Protein 3C6K (pdb70)

GO terms:
  GO:0006595 polyamine metabolic process (P, TAS)
  GO:0016768 spermine synthase activity (F, EXP)
  GO:0005829 cytosol (C, TAS)
  GO:0070062 extracellular exosome (C, HDA)

Solvent-accessible surface area: 61351 Å² total; per-residue (Å²): 52,0,81,16,1,22,0,10,4,57,111,71,121,47,12,143,29,2,38,39,7,0,83,139,58,64,8,66,62,73,64,63,79,18,186,97,36,8,50,3,0,14,0,15,13,191,78,3,4,5,0,6,0,2,2,20,57,177,23,26,2,0,0,7,2,2,28,108,176,65,12,39,40,0,2,71,84,0,50,114,72,43,181,174,213,66,41,88,16,24,41,20,65,6,20,28,104,70,27,67,8,20,53,11,51,38,42,1,1,0,12,3,5,4,54,89,60,26,46,66,90,112,13,122,86,18,36,0,31,0,2,51,0,128,18,2,16,15,1,2,0,12,83,38,62,21,34,16,2,46,37,2,94,36,11,6,133,6,0,20,8,21,60,161,34,91,6,82,46,59,37,1,1,1,0,6,6,7,29,3,21,5,1,38,42,0,20,160,75,139,10,144,55,0,0,0,2,12,25,2,73,53,4,2,70,3,3,79,129,57,24,174,178,127,11,125,101,55,141,37,145,13,18,38,10,30,60,79,32,8,20,75,4,1,102,101,2,29,163,90,53,84,86,3,23,13,0,0,16,17,25,31,58,118,12,37,65,97,141,95,94,64,106,46,40,54,53,2,2,10,12,0,0,82,0,0,63,102,123,5,69,1,2,6,28,20,31,0,30,28,58,89,146,25,12,67,76,25,42,101,10,4,72,122,23,114,23,89,27,77,74,54,107,72,108,15,37,2,21,0,18,8,14,13,22,6,5,2,26,0,74,21,118,79,257,27,33,14,1,25,0,5,4,34,68,109,133,21,84,71,15,14,124,19,0,54,53,0,0,124,130,65,65,16,63,71,75,63,68,78,24,78,113,66,3,47,3,0,16,2,14,16,196,55,0,9,6,0,3,0,2,2,16,70,108,21,4,1,0,0,7,0,2,2,84,87,180,22,94,113,48,8,30,44,4,3,71,56,0,43,99,58,8,154,139,62,118,147,70,30,91,12,25,44,23,62,5,29,31,104,68,42,67,8,17,51,11,52,37,42,1,1,0,11,3,8,3,68,90,58,30,43,63,86,108,14,126,85,16,39,0,40,0,3,52,0,137,18,2,15,14,1,4,1,13,83,38,62,22,34,17,3,51,35,2,110,35,11,6,134,6,0,19,7,13,65,157,34,87,7,81,36,55,28,0,0,0,1,6,6,7,28,3,20,4,1,16,45,0,34,121,76,162,10,117,43,0,0,0,2,12,25,2,74,55,3,1,67,3,4,70,128,71,22,168,152,106,16,128,99,47,151,32,158,26,15,27,9,35,60,58,29,10,18,58,2,1,106,106,9,38,191,104,58,81,83,2,19,15,0,0,14,17,26,30,60,122,14,41,62,92,92,185,106,92,63,97,47,33,52,60,2,1,13,14,0,0,85,0,0,63,62,127,6,64,1,2,7,29,19,34,1,28,33,57,97,144,23,13,69,76,25,40,94,12,6,70,124,22,114,20,92,26,75,75,53,108,72,106,15,37,3,18,0,18,6,16,17,24,4,5,2,27,0,72,18,103,79,164,173,56,0,20,14,0,23,0,8,5,48,100,122,2,84,71,13,11,137,16,0,39,39,3,0,74,139,49,67,7,64,62,71,59,65,78,24,184,111,41,9,38,2,0,16,0,13,15,191,55,0,3,5,0,4,0,1,2,5,72,99,28,7,2,0,0,11,0,2,0,75,64,195,11,98,126,48,4,53,42,2,3,72,96,0,41,86,62,9,145,134,54,74,218,102,55,76,36,89,13,25,52,22,60,6,21,26,103,68,42,66,10,19,49,13,52,38,39,3,0,0,11,2,3,3,72,91,55,30,44,57,89,106,14,127,82,15,44,0,38,0,2,52,0,121,18,3,15,16,0,4,1,14,82,39,65,22,31,15,4,52,35,2,117,37,11,8,136,8,0,18,7,17,65,162,32,90,7,82,44,61,20,0,0,0,0,6,5,9,28,14,19,4,6,36,38,0,44,135,80,162,8,145,58,0,3,4,2,13,26,2,71,56,3,8,62,3,4,80,129,69,22,170,141,117,120,93,54,149,34,137,13,14,38,11,41,62,58,29,9,20,51,0,1,109,108,17,36,184,108,56,84,79,3,16,15,0,0,16,16,25,31,60,121,13,40,61,96,89,181,116,93,64,81,51,34,44,58,2,2,13,15,0,0,91,0,0,69,67,125,4,64,2,3,7,30,20,35,0,23,27,56,93,145,23,12,70,76,25,41,96,12,5,72,106,22,113,21,85,26,82,78,52,112,68,114,17,38,3,18,0,16,6,14,16,23,4,5,2,29,0,75,18,108,85,175,164,47,0,21,15,0,24,0,8,3,54,106,128,23,87,72,14,10,121,17,0,43,49,0,0,97,113,64,69,10,64,52,75,64,68,81,23,189,103,40,14,52,3,0,16,1,15,11,194,56,0,6,8,0,4,0,0,4,7,67,113,26,13,1,0,0,8,0,1,1,74,18,70,50,74,150,16,84,104,40,4,29,47,2,3,76,59,0,42,108,64,19,159,142,94,109,55,74,37,90,13,25,49,22,62,5,20,29,102,69,46,61,8,18,50,11,53,37,43,2,1,0,12,3,2,3,60,87,59,30,44,64,91,109,14,119,89,19,40,0,39,0,2,52,0,122,18,4,16,16,1,4,0,13,83,38,65,22,35,18,2,53,35,2,112,34,12,7,131,7,0,20,9,20,59,170,36,89,6,82,46,60,35,1,0,0,0,6,7,6,29,2,21,5,1,17,44,0,19,132,78,124,9,142,58,0,0,1,1,12,26,2,73,54,3,1,67,4,4,76,120,62,23,148,160,129,70,13,107,99,59,137,36,156,16,16,32,9,34,60,78,29,8,19,74,3,0,102,110,2,29,184,102,52,88,78,4,20,14,0,0,16,15,26,28,60,124,16,37,59,96,85,176,123,93,66,76,47,35,51,53,1,2,13,11,0,0,84,0,0,69,92,129,5,69,1,3,7,29,20,31,0,32,21,55,96,145,25,12,70,79,25,40,99,10,6,70,110,24,112,22,90,27,79,81,54,110,77,106,15,38,2,18,0,20,7,14,14,23,4,5,2,29,0,70,18,115,83,242

Structure (mmCIF, N/CA/C/O backbone):
data_3C6K
#
_entry.id   3C6K
#
_cell.length_a   43.385
_cell.length_b   74.032
_cell.length_c   143.226
_cell.angle_alpha   94.23
_cell.angle_beta   92.88
_cell.angle_gamma   107.07
#
_symmetry.space_group_name_H-M   'P 1'
#
loop_
_entity.id
_entity.type
_entity.pdbx_description
1 polymer 'Spermine synthase'
2 non-polymer SPERMIDINE
3 non-polymer "5'-DEOXY-5'-METHYLTHIOADENOSINE"
4 water water
#
loop_
_atom_site.group_PDB
_atom_site.id
_atom_site.type_symbol
_atom_site.label_atom_id
_atom_site.label_alt_id
_atom_site.label_comp_id
_atom_site.label_asym_id
_atom_site.label_entity_id
_atom_site.label_seq_id
_atom_site.pdbx_PDB_ins_code
_atom_site.Cartn_x
_atom_site.Cartn_y
_atom_site.Cartn_z
_atom_site.occupancy
_atom_site.B_iso_or_equiv
_atom_site.auth_seq_id
_atom_site.auth_comp_id
_atom_site.auth_asym_id
_atom_site.auth_atom_id
_atom_site.pdbx_PDB_model_num
ATOM 1 N N . GLY A 1 18 ? -9.688 76.291 22.007 1.00 28.08 5 GLY A N 1
ATOM 2 C CA . GLY A 1 18 ? -8.635 77.237 21.516 1.00 27.53 5 GLY A CA 1
ATOM 3 C C . GLY A 1 18 ? -8.878 78.690 21.896 1.00 27.41 5 GLY A C 1
ATOM 4 O O . GLY A 1 18 ? -9.868 79.002 22.550 1.00 28.74 5 GLY A O 1
ATOM 5 N N . SER A 1 19 ? -7.940 79.555 21.495 1.00 25.99 6 SER A N 1
ATOM 6 C CA . SER A 1 19 ? -7.948 80.990 21.741 1.00 25.07 6 SER A CA 1
ATOM 7 C C . SER A 1 19 ? -7.739 81.711 20.385 1.00 24.27 6 SER A C 1
ATOM 8 O O . SER A 1 19 ? -6.848 81.359 19.640 1.00 25.33 6 SER A O 1
ATOM 11 N N . ARG A 1 20 ? -8.582 82.686 20.055 1.00 23.65 7 ARG A N 1
ATOM 12 C CA . ARG A 1 20 ? -8.430 83.514 18.863 1.00 22.11 7 ARG A CA 1
ATOM 13 C C . ARG A 1 20 ? -7.659 84.798 19.178 1.00 21.28 7 ARG A C 1
ATOM 14 O O . ARG A 1 20 ? -8.035 85.573 20.096 1.00 19.38 7 ARG A O 1
ATOM 22 N N . HIS A 1 21 ? -6.583 84.989 18.421 1.00 19.24 8 HIS A N 1
ATOM 23 C CA . HIS A 1 21 ? -5.667 86.103 18.560 1.00 19.46 8 HIS A CA 1
ATOM 24 C C . HIS A 1 21 ? -5.785 87.084 17.384 1.00 19.22 8 HIS A C 1
ATOM 25 O O . HIS A 1 21 ? -5.407 86.776 16.263 1.00 19.88 8 HIS A O 1
ATOM 32 N N . SER A 1 22 ? -6.307 88.275 17.637 1.00 18.33 9 SER A N 1
ATOM 33 C CA . SER A 1 22 ? -6.530 89.257 16.596 1.00 16.82 9 SER A CA 1
ATOM 34 C C . SER A 1 22 ? -5.518 90.383 16.728 1.00 17.98 9 SER A C 1
ATOM 35 O O . SER A 1 22 ? -5.106 90.747 17.849 1.00 18.34 9 SER A O 1
ATOM 38 N N . THR A 1 23 ? -5.114 90.929 15.585 1.00 16.83 10 THR A N 1
ATOM 39 C CA . THR A 1 23 ? -4.101 91.964 15.531 1.00 17.21 10 THR A CA 1
ATOM 40 C C . THR A 1 23 ? -4.540 93.168 14.656 1.00 17.46 10 THR A C 1
ATOM 41 O O . THR A 1 23 ? -5.288 93.045 13.663 1.00 16.06 10 THR A O 1
ATOM 45 N N . LEU A 1 24 ? -4.025 94.333 15.028 1.00 16.89 11 LEU A N 1
ATOM 46 C CA . LEU A 1 24 ? -4.253 95.520 14.252 1.00 17.56 11 LEU A CA 1
ATOM 47 C C . LEU A 1 24 ? -2.999 96.383 14.415 1.00 18.24 11 LEU A C 1
ATOM 48 O O . LEU A 1 24 ? -2.534 96.609 15.522 1.00 18.34 11 LEU A O 1
ATOM 53 N N . ASP A 1 25 ? -2.405 96.766 13.294 1.00 17.64 12 ASP A N 1
ATOM 54 C CA . ASP A 1 25 ? -1.182 97.518 13.295 1.00 19.23 12 ASP A CA 1
ATOM 55 C C . ASP A 1 25 ? -1.401 98.843 12.588 1.00 19.28 12 ASP A C 1
ATOM 56 O O . ASP A 1 25 ? -1.916 98.862 11.458 1.00 20.01 12 ASP A O 1
ATOM 61 N N . PHE A 1 26 ? -0.929 99.922 13.204 1.00 20.14 13 PHE A N 1
ATOM 62 C CA . PHE A 1 26 ? -0.914 101.259 12.589 1.00 21.03 13 PHE A CA 1
ATOM 63 C C . PHE A 1 26 ? 0.502 101.767 12.418 1.00 21.27 13 PHE A C 1
ATOM 64 O O . PHE A 1 26 ? 1.268 101.835 13.379 1.00 19.15 13 PHE A O 1
ATOM 72 N N . MET A 1 27 ? 0.843 102.099 11.172 1.00 22.18 14 MET A N 1
ATOM 73 C CA . MET A 1 27 ? 2.143 102.664 10.846 1.00 24.25 14 MET A CA 1
ATOM 74 C C . MET A 1 27 ? 1.908 104.180 10.568 1.00 25.68 14 MET A C 1
ATOM 75 O O . MET A 1 27 ? 1.358 104.547 9.520 1.00 25.03 14 MET A O 1
ATOM 80 N N . LEU A 1 28 ? 2.310 105.046 11.508 1.00 26.62 15 LEU A N 1
ATOM 81 C CA . LEU A 1 28 ? 1.930 106.480 11.500 1.00 27.84 15 LEU A CA 1
ATOM 82 C C . LEU A 1 28 ? 3.040 107.418 11.057 1.00 28.00 15 LEU A C 1
ATOM 83 O O . LEU A 1 28 ? 4.180 106.982 10.859 1.00 28.67 15 LEU A O 1
ATOM 88 N N . GLU A 1 35 ? 0.507 110.536 26.708 1.00 37.68 22 GLU A N 1
ATOM 89 C CA . GLU A 1 35 ? 0.591 110.523 25.247 1.00 37.76 22 GLU A CA 1
ATOM 90 C C . GLU A 1 35 ? -0.757 110.482 24.537 1.00 37.36 22 GLU A C 1
ATOM 91 O O . GLU A 1 35 ? -1.704 109.848 25.004 1.00 37.12 22 GLU A O 1
ATOM 97 N N . THR A 1 36 ? -0.827 111.163 23.395 1.00 37.00 23 THR A N 1
ATOM 98 C CA . THR A 1 36 ? -2.121 111.531 22.832 1.00 36.83 23 THR A CA 1
ATOM 99 C C . THR A 1 36 ? -2.897 110.369 22.171 1.00 35.48 23 THR A C 1
ATOM 100 O O . THR A 1 36 ? -4.124 110.325 22.264 1.00 34.97 23 THR A O 1
ATOM 104 N N . ILE A 1 37 ? -2.184 109.414 21.564 1.00 34.01 24 ILE A N 1
ATOM 105 C CA . ILE A 1 37 ? -2.811 108.179 21.068 1.00 32.49 24 ILE A CA 1
ATOM 106 C C . ILE A 1 37 ? -3.330 107.344 22.245 1.00 31.50 24 ILE A C 1
ATOM 107 O O . ILE A 1 37 ? -4.455 106.829 22.206 1.00 31.07 24 ILE A O 1
ATOM 112 N N . LEU A 1 38 ? -2.531 107.239 23.309 1.00 30.55 25 LEU A N 1
ATOM 113 C CA . LEU A 1 38 ? -2.921 106.434 24.469 1.00 30.41 25 LEU A CA 1
ATOM 114 C C . LEU A 1 38 ? -4.260 106.894 25.051 1.00 30.44 25 LEU A C 1
ATOM 115 O O . LEU A 1 38 ? -5.172 106.082 25.252 1.00 30.76 25 LEU A O 1
ATOM 120 N N . LYS A 1 39 ? -4.381 108.195 25.291 1.00 31.01 26 LYS A N 1
ATOM 121 C CA . LYS A 1 39 ? -5.574 108.752 25.941 1.00 31.54 26 LYS A CA 1
ATOM 122 C C . LYS A 1 39 ? -6.772 108.729 24.973 1.00 31.07 26 LYS A C 1
ATOM 123 O O . LYS A 1 39 ? -7.926 108.590 25.387 1.00 31.44 26 LYS A O 1
ATOM 129 N N . GLY A 1 40 ? -6.486 108.871 23.679 1.00 30.85 27 GLY A N 1
ATOM 130 C CA . GLY A 1 40 ? -7.509 108.793 22.632 1.00 30.21 27 GLY A CA 1
ATOM 131 C C . GLY A 1 40 ? -8.213 107.442 22.500 1.00 30.81 27 GLY A C 1
ATOM 132 O O . GLY A 1 40 ? -9.404 107.398 22.142 1.00 30.11 27 GLY A O 1
ATOM 133 N N . LEU A 1 41 ? -7.481 106.356 22.797 1.00 30.05 28 LEU A N 1
ATOM 134 C CA . LEU A 1 41 ? -7.966 104.979 22.649 1.00 30.04 28 LEU A CA 1
ATOM 135 C C . LEU A 1 41 ? -8.406 104.330 23.949 1.00 31.16 28 LEU A C 1
ATOM 136 O O . LEU A 1 41 ? -9.342 103.528 23.941 1.00 30.29 28 LEU A O 1
ATOM 141 N N . GLN A 1 42 ? -7.738 104.670 25.056 1.00 31.90 29 GLN A N 1
ATOM 142 C CA . GLN A 1 42 ? -8.145 104.205 26.393 1.00 33.43 29 GLN A CA 1
ATOM 143 C C . GLN A 1 42 ? -9.662 104.117 26.598 1.00 33.49 29 GLN A C 1
ATOM 144 O O . GLN A 1 42 ? -10.152 103.200 27.236 1.00 33.18 29 GLN A O 1
ATOM 150 N N . SER A 1 43 ? -10.398 105.079 26.049 1.00 34.34 30 SER A N 1
ATOM 151 C CA . SER A 1 43 ? -11.850 105.158 26.212 1.00 34.32 30 SER A CA 1
ATOM 152 C C . SER A 1 43 ? -12.567 103.909 25.728 1.00 34.22 30 SER A C 1
ATOM 153 O O . SER A 1 43 ? -13.488 103.425 26.397 1.00 34.50 30 SER A O 1
ATOM 156 N N . ILE A 1 44 ? -12.162 103.402 24.555 1.00 33.56 31 ILE A N 1
ATOM 157 C CA . ILE A 1 44 ? -12.795 102.224 23.930 1.00 32.78 31 ILE A CA 1
ATOM 158 C C . ILE A 1 44 ? -12.800 101.003 24.861 1.00 33.05 31 ILE A C 1
ATOM 159 O O . ILE A 1 44 ? -13.763 100.219 24.862 1.00 32.81 31 ILE A O 1
ATOM 164 N N . PHE A 1 45 ? -11.724 100.849 25.631 1.00 32.80 32 PHE A N 1
ATOM 165 C CA . PHE A 1 45 ? -11.608 99.724 26.532 1.00 33.83 32 PHE A CA 1
ATOM 166 C C . PHE A 1 45 ? -12.355 99.965 27.849 1.00 34.65 32 PHE A C 1
ATOM 167 O O . PHE A 1 45 ? -12.927 99.050 28.404 1.00 34.53 32 PHE A O 1
ATOM 175 N N . GLN A 1 46 ? -12.365 101.196 28.350 1.00 36.46 33 GLN A N 1
ATOM 176 C CA . GLN A 1 46 ? -13.110 101.481 29.592 1.00 37.86 33 GLN A CA 1
ATOM 177 C C . GLN A 1 46 ? -14.611 101.225 29.422 1.00 38.21 33 GLN A C 1
ATOM 178 O O . GLN A 1 46 ? -15.258 100.678 30.314 1.00 38.83 33 GLN A O 1
ATOM 184 N N . GLU A 1 47 ? -15.138 101.587 28.258 1.00 39.00 34 GLU A N 1
ATOM 185 C CA . GLU A 1 47 ? -16.543 101.371 27.924 1.00 39.60 34 GLU A CA 1
ATOM 186 C C . GLU A 1 47 ? -16.962 99.903 27.818 1.00 39.39 34 GLU A C 1
ATOM 187 O O . GLU A 1 47 ? -18.106 99.568 28.136 1.00 39.42 34 GLU A O 1
ATOM 193 N N . GLN A 1 48 ? -16.046 99.025 27.404 1.00 38.46 35 GLN A N 1
ATOM 194 C CA . GLN A 1 48 ? -16.326 97.585 27.367 1.00 37.90 35 GLN A CA 1
ATOM 195 C C . GLN A 1 48 ? -16.168 96.971 28.759 1.00 37.21 35 GLN A C 1
ATOM 196 O O . GLN A 1 48 ? -16.317 95.773 28.951 1.00 37.34 35 GLN A O 1
ATOM 202 N N . GLY A 1 49 ? -15.840 97.812 29.724 1.00 37.18 36 GLY A N 1
ATOM 203 C CA . GLY A 1 49 ? -15.732 97.418 31.123 1.00 37.03 36 GLY A CA 1
ATOM 204 C C . GLY A 1 49 ? -14.400 96.779 31.463 1.00 36.91 36 GLY A C 1
ATOM 205 O O . GLY A 1 49 ? -14.279 96.103 32.490 1.00 38.27 36 GLY A O 1
ATOM 206 N N . MET A 1 50 ? -13.390 96.992 30.625 1.00 35.56 37 MET A N 1
ATOM 207 C CA . MET A 1 50 ? -12.087 96.353 30.843 1.00 34.79 37 MET A CA 1
ATOM 208 C C . MET A 1 50 ? -11.175 97.162 31.776 1.00 33.88 37 MET A C 1
ATOM 209 O O . MET A 1 50 ? -11.113 98.397 31.706 1.00 33.62 37 MET A O 1
ATOM 214 N N . ALA A 1 51 ? -10.499 96.450 32.673 1.00 32.89 38 ALA A N 1
ATOM 215 C CA . ALA A 1 51 ? -9.492 97.030 33.541 1.00 31.89 38 ALA A CA 1
ATOM 216 C C . ALA A 1 51 ? -8.175 97.246 32.793 1.00 31.58 38 ALA A C 1
ATOM 217 O O . ALA A 1 51 ? -7.705 96.364 32.060 1.00 31.36 38 ALA A O 1
ATOM 219 N N . GLU A 1 52 ? -7.576 98.405 33.033 1.00 30.29 39 GLU A N 1
ATOM 220 C CA . GLU A 1 52 ? -6.360 98.840 32.370 1.00 30.63 39 GLU A CA 1
ATOM 221 C C . GLU A 1 52 ? -5.147 98.804 33.295 1.00 30.57 39 GLU A C 1
ATOM 222 O O . GLU A 1 52 ? -5.234 99.101 34.480 1.00 30.84 39 GLU A O 1
ATOM 228 N N . SER A 1 53 ? -4.007 98.426 32.746 1.00 30.56 40 SER A N 1
ATOM 229 C CA . SER A 1 53 ? -2.741 98.659 33.411 1.00 30.57 40 SER A CA 1
ATOM 230 C C . SER A 1 53 ? -1.726 99.216 32.419 1.00 29.41 40 SER A C 1
ATOM 231 O O . SER A 1 53 ? -1.494 98.626 31.361 1.00 29.52 40 SER A O 1
ATOM 234 N N . VAL A 1 54 ? -1.124 100.346 32.763 1.00 27.63 41 VAL A N 1
ATOM 235 C CA . VAL A 1 54 ? -0.139 100.985 31.884 1.00 27.45 41 VAL A CA 1
ATOM 236 C C . VAL A 1 54 ? 1.300 100.817 32.374 1.00 27.10 41 VAL A C 1
ATOM 237 O O . VAL A 1 54 ? 1.580 100.963 33.564 1.00 27.26 41 VAL A O 1
ATOM 241 N N . HIS A 1 55 ? 2.188 100.461 31.447 1.00 25.33 42 HIS A N 1
ATOM 242 C CA . HIS A 1 55 ? 3.614 100.473 31.655 1.00 23.93 42 HIS A CA 1
ATOM 243 C C . HIS A 1 55 ? 4.223 101.477 30.669 1.00 24.21 42 HIS A C 1
ATOM 244 O O . HIS A 1 55 ? 3.892 101.501 29.440 1.00 22.54 42 HIS A O 1
ATOM 251 N N . THR A 1 56 ? 5.067 102.340 31.227 1.00 23.29 43 THR A N 1
ATOM 252 C CA . THR A 1 56 ? 5.712 103.431 30.500 1.00 23.23 43 THR A CA 1
ATOM 253 C C . THR A 1 56 ? 7.201 103.161 30.502 1.00 24.03 43 THR A C 1
ATOM 254 O O . THR A 1 56 ? 7.774 102.793 31.528 1.00 23.93 43 THR A O 1
ATOM 258 N N . TRP A 1 57 ? 7.828 103.265 29.338 1.00 24.43 44 TRP A N 1
ATOM 259 C CA . TRP A 1 57 ? 9.285 103.207 29.281 1.00 26.33 44 TRP A CA 1
ATOM 260 C C . TRP A 1 57 ? 9.754 104.652 29.200 1.00 28.02 44 TRP A C 1
ATOM 261 O O . TRP A 1 57 ? 9.055 105.479 28.640 1.00 28.84 44 TRP A O 1
ATOM 272 N N . GLN A 1 58 ? 10.935 104.972 29.721 1.00 30.19 45 GLN A N 1
ATOM 273 C CA . GLN A 1 58 ? 11.470 106.329 29.543 1.00 32.11 45 GLN A CA 1
ATOM 274 C C . GLN A 1 58 ? 11.643 106.690 28.050 1.00 32.16 45 GLN A C 1
ATOM 275 O O . GLN A 1 58 ? 11.251 107.787 27.629 1.00 33.13 45 GLN A O 1
ATOM 281 N N . ASP A 1 59 ? 12.218 105.782 27.259 1.00 32.50 46 ASP A N 1
ATOM 282 C CA . ASP A 1 59 ? 12.515 106.067 25.844 1.00 32.95 46 ASP A CA 1
ATOM 283 C C . ASP A 1 59 ? 11.680 105.252 24.839 1.00 31.86 46 ASP A C 1
ATOM 284 O O . ASP A 1 59 ? 11.717 105.538 23.637 1.00 31.85 46 ASP A O 1
ATOM 289 N N . HIS A 1 60 ? 10.967 104.225 25.304 1.00 30.52 47 HIS A N 1
ATOM 290 C CA . HIS A 1 60 ? 10.443 103.199 24.380 1.00 28.89 47 HIS A CA 1
ATOM 291 C C . HIS A 1 60 ? 8.925 103.134 24.319 1.00 27.49 47 HIS A C 1
ATOM 292 O O . HIS A 1 60 ? 8.370 102.172 23.797 1.00 28.41 47 HIS A O 1
ATOM 299 N N . GLY A 1 61 ? 8.260 104.141 24.862 1.00 26.92 48 GLY A N 1
ATOM 300 C CA . GLY A 1 61 ? 6.813 104.295 24.738 1.00 24.45 48 GLY A CA 1
ATOM 301 C C . GLY A 1 61 ? 5.991 103.619 25.815 1.00 24.71 48 GLY A C 1
ATOM 302 O O . GLY A 1 61 ? 6.357 103.598 26.999 1.00 22.79 48 GLY A O 1
ATOM 303 N N . TYR A 1 62 ? 4.855 103.078 25.394 1.00 23.96 49 TYR A N 1
ATOM 304 C CA . TYR A 1 62 ? 3.848 102.583 26.322 1.00 23.75 49 TYR A CA 1
ATOM 305 C C . TYR A 1 62 ? 3.407 101.174 25.957 1.00 23.05 49 TYR A C 1
ATOM 306 O O . TYR A 1 62 ? 3.342 100.825 24.778 1.00 22.81 49 TYR A O 1
ATOM 315 N N . LEU A 1 63 ? 3.085 100.392 26.982 1.00 21.34 50 LEU A N 1
ATOM 316 C CA . LEU A 1 63 ? 2.325 99.177 26.835 1.00 19.34 50 LEU A CA 1
ATOM 317 C C . LEU A 1 63 ? 1.130 99.281 27.776 1.00 19.90 50 LEU A C 1
ATOM 318 O O . LEU A 1 63 ? 1.284 99.413 29.011 1.00 21.30 50 LEU A O 1
ATOM 323 N N . ALA A 1 64 ? -0.059 99.211 27.215 1.00 18.27 51 ALA A N 1
ATOM 324 C CA . ALA A 1 64 ? -1.259 99.194 28.014 1.00 19.38 51 ALA A CA 1
ATOM 325 C C . ALA A 1 64 ? -1.866 97.803 27.915 1.00 20.17 51 ALA A C 1
ATOM 326 O O . ALA A 1 64 ? -2.088 97.294 26.801 1.00 19.60 51 ALA A O 1
ATOM 328 N N . THR A 1 65 ? -2.086 97.160 29.055 1.00 20.35 52 THR A N 1
ATOM 329 C CA . THR A 1 65 ? -2.757 95.850 29.083 1.00 20.72 52 THR A CA 1
ATOM 330 C C . THR A 1 65 ? -4.176 96.015 29.648 1.00 21.62 52 THR A C 1
ATOM 331 O O . THR A 1 65 ? -4.367 96.719 30.639 1.00 19.78 52 THR A O 1
ATOM 335 N N . TYR A 1 66 ? -5.153 95.373 29.004 1.00 22.05 53 TYR A N 1
ATOM 336 C CA . TYR A 1 66 ? -6.553 95.461 29.387 1.00 23.10 53 TYR A CA 1
ATOM 337 C C . TYR A 1 66 ? -7.091 94.063 29.593 1.00 23.48 53 TYR A C 1
ATOM 338 O O . TYR A 1 66 ? -6.850 93.185 28.767 1.00 22.17 53 TYR A O 1
ATOM 347 N N . THR A 1 67 ? -7.791 93.840 30.711 1.00 23.62 54 THR A N 1
ATOM 348 C CA . THR A 1 67 ? -8.366 92.527 30.991 1.00 24.79 54 THR A CA 1
ATOM 349 C C . THR A 1 67 ? -9.908 92.586 31.111 1.00 25.79 54 THR A C 1
ATOM 350 O O . THR A 1 67 ? -10.470 93.611 31.509 1.00 25.81 54 THR A O 1
ATOM 354 N N . ASN A 1 68 ? -10.579 91.489 30.775 1.00 26.71 55 ASN A N 1
ATOM 355 C CA . ASN A 1 68 ? -12.052 91.409 30.779 1.00 28.11 55 ASN A CA 1
ATOM 356 C C . ASN A 1 68 ? -12.460 90.251 31.671 1.00 28.39 55 ASN A C 1
ATOM 357 O O . ASN A 1 68 ? -11.747 89.252 31.760 1.00 27.60 55 ASN A O 1
ATOM 362 N N . LYS A 1 69 ? -13.623 90.361 32.309 1.00 29.25 56 LYS A N 1
ATOM 363 C CA . LYS A 1 69 ? -14.088 89.332 33.258 1.00 30.31 56 LYS A CA 1
ATOM 364 C C . LYS A 1 69 ? -14.353 88.006 32.547 1.00 29.28 56 LYS A C 1
ATOM 365 O O . LYS A 1 69 ? -14.316 86.944 33.154 1.00 28.75 56 LYS A O 1
ATOM 371 N N . ASN A 1 70 ? -14.583 88.069 31.235 1.00 28.72 57 ASN A N 1
ATOM 372 C CA . ASN A 1 70 ? -14.826 86.853 30.485 1.00 27.62 57 ASN A CA 1
ATOM 373 C C . ASN A 1 70 ? -13.534 86.067 30.148 1.00 26.85 57 ASN A C 1
ATOM 374 O O . ASN A 1 70 ? -13.581 85.012 29.475 1.00 27.02 57 ASN A O 1
ATOM 379 N N . GLY A 1 71 ? -12.402 86.571 30.648 1.00 25.47 58 GLY A N 1
ATOM 380 C CA . GLY A 1 71 ? -11.076 85.947 30.421 1.00 23.82 58 GLY A CA 1
ATOM 381 C C . GLY A 1 71 ? -10.347 86.362 29.140 1.00 22.18 58 GLY A C 1
ATOM 382 O O . GLY A 1 71 ? -9.298 85.804 28.810 1.00 21.75 58 GLY A O 1
ATOM 383 N N . SER A 1 72 ? -10.903 87.311 28.400 1.00 22.16 59 SER A N 1
ATOM 384 C CA . SER A 1 72 ? -10.192 87.944 27.276 1.00 20.58 59 SER A CA 1
ATOM 385 C C . SER A 1 72 ? -9.322 89.141 27.705 1.00 20.22 59 SER A C 1
ATOM 386 O O . SER A 1 72 ? -9.525 89.742 28.769 1.00 18.65 59 SER A O 1
ATOM 389 N N . PHE A 1 73 ? -8.312 89.457 26.894 1.00 18.37 60 PHE A N 1
ATOM 390 C CA . PHE A 1 73 ? -7.401 90.564 27.166 1.00 18.04 60 PHE A CA 1
ATOM 391 C C . PHE A 1 73 ? -6.891 91.206 25.885 1.00 17.78 60 PHE A C 1
ATOM 392 O O . PHE A 1 73 ? -6.978 90.613 24.817 1.00 15.87 60 PHE A O 1
ATOM 400 N N . ALA A 1 74 ? -6.394 92.434 26.034 1.00 18.31 61 ALA A N 1
ATOM 401 C CA . ALA A 1 74 ? -5.822 93.249 24.993 1.00 18.39 61 ALA A CA 1
ATOM 402 C C . ALA A 1 74 ? -4.520 93.813 25.480 1.00 20.23 61 ALA A C 1
ATOM 403 O O . ALA A 1 74 ? -4.344 94.048 26.687 1.00 19.10 61 ALA A O 1
ATOM 405 N N . ASN A 1 75 ? -3.587 93.973 24.537 1.00 20.61 62 ASN A N 1
ATOM 406 C CA . ASN A 1 75 ? -2.361 94.700 24.720 1.00 21.82 62 ASN A CA 1
ATOM 407 C C . ASN A 1 75 ? -2.264 95.790 23.663 1.00 21.70 62 ASN A C 1
ATOM 408 O O . ASN A 1 75 ? -2.389 95.523 22.442 1.00 22.68 62 ASN A O 1
ATOM 413 N N . LEU A 1 76 ? -2.005 97.004 24.111 1.00 20.00 63 LEU A N 1
ATOM 414 C CA . LEU A 1 76 ? -1.798 98.121 23.225 1.00 19.00 63 LEU A CA 1
ATOM 415 C C . LEU A 1 76 ? -0.364 98.574 23.412 1.00 19.54 63 LEU A C 1
ATOM 416 O O . LEU A 1 76 ? -0.001 99.061 24.486 1.00 19.06 63 LEU A O 1
ATOM 421 N N . ARG A 1 77 ? 0.456 98.353 22.383 1.00 19.00 64 ARG A N 1
ATOM 422 C CA . ARG A 1 77 ? 1.835 98.763 22.393 1.00 19.30 64 ARG A CA 1
ATOM 423 C C . ARG A 1 77 ? 2.042 100.003 21.509 1.00 20.24 64 ARG A C 1
ATOM 424 O O . ARG A 1 77 ? 1.806 99.984 20.294 1.00 20.40 64 ARG A O 1
ATOM 432 N N . ILE A 1 78 ? 2.477 101.089 22.132 1.00 20.23 65 ILE A N 1
ATOM 433 C CA . ILE A 1 78 ? 2.634 102.343 21.427 1.00 21.50 65 ILE A CA 1
ATOM 434 C C . ILE A 1 78 ? 4.117 102.681 21.399 1.00 22.33 65 ILE A C 1
ATOM 435 O O . ILE A 1 78 ? 4.704 103.022 22.431 1.00 20.93 65 ILE A O 1
ATOM 440 N N . TYR A 1 79 ? 4.730 102.561 20.219 1.00 24.22 66 TYR A N 1
ATOM 441 C CA . TYR A 1 79 ? 6.155 102.865 20.067 1.00 26.74 66 TYR A CA 1
ATOM 442 C C . TYR A 1 79 ? 6.269 104.384 20.042 1.00 29.33 66 TYR A C 1
ATOM 443 O O . TYR A 1 79 ? 5.296 105.052 19.729 1.00 30.85 66 TYR A O 1
ATOM 452 N N . PRO A 1 80 ? 7.436 104.951 20.420 1.00 31.53 67 PRO A N 1
ATOM 453 C CA . PRO A 1 80 ? 7.432 106.409 20.564 1.00 33.03 67 PRO A CA 1
ATOM 454 C C . PRO A 1 80 ? 7.457 107.149 19.231 1.00 34.65 67 PRO A C 1
ATOM 455 O O . PRO A 1 80 ? 7.217 108.374 19.206 1.00 36.21 67 PRO A O 1
ATOM 459 N N . HIS A 1 81 ? 7.725 106.430 18.138 1.00 35.07 68 HIS A N 1
ATOM 460 C CA . HIS A 1 81 ? 7.796 107.067 16.824 1.00 35.91 68 HIS A CA 1
ATOM 461 C C . HIS A 1 81 ? 7.039 106.445 15.657 1.00 34.45 68 HIS A C 1
ATOM 462 O O . HIS A 1 81 ? 7.613 106.149 14.637 1.00 35.45 68 HIS A O 1
ATOM 469 N N . GLY A 1 82 ? 5.743 106.258 15.814 1.00 32.69 69 GLY A N 1
ATOM 470 C CA . GLY A 1 82 ? 4.896 105.957 14.674 1.00 30.81 69 GLY A CA 1
ATOM 471 C C . GLY A 1 82 ? 4.156 104.622 14.622 1.00 29.02 69 GLY A C 1
ATOM 472 O O . GLY A 1 82 ? 3.134 104.523 13.914 1.00 29.68 69 GLY A O 1
ATOM 473 N N . LEU A 1 83 ? 4.650 103.600 15.334 1.00 25.76 70 LEU A N 1
ATOM 474 C CA . LEU A 1 83 ? 4.030 102.274 15.316 1.00 22.54 70 LEU A CA 1
ATOM 475 C C . LEU A 1 83 ? 3.119 102.056 16.528 1.00 22.24 70 LEU A C 1
ATOM 476 O O . LEU A 1 83 ? 3.546 102.260 17.678 1.00 20.96 70 LEU A O 1
ATOM 481 N N . VAL A 1 84 ? 1.873 101.657 16.263 1.00 19.92 71 VAL A N 1
ATOM 482 C CA . VAL A 1 84 ? 0.949 101.285 17.308 1.00 19.59 71 VAL A CA 1
ATOM 483 C C . VAL A 1 84 ? 0.485 99.857 16.940 1.00 19.46 71 VAL A C 1
ATOM 484 O O . VAL A 1 84 ? -0.038 99.635 15.836 1.00 20.09 71 VAL A O 1
ATOM 488 N N . LEU A 1 85 ? 0.702 98.914 17.849 1.00 19.11 72 LEU A N 1
ATOM 489 C CA . LEU A 1 85 ? 0.316 97.517 17.661 1.00 18.76 72 LEU A CA 1
ATOM 490 C C . LEU A 1 85 ? -0.739 97.128 18.683 1.00 19.60 72 LEU A C 1
ATOM 491 O O . LEU A 1 85 ? -0.532 97.340 19.888 1.00 20.67 72 LEU A O 1
ATOM 496 N N . LEU A 1 86 ? -1.873 96.607 18.214 1.00 19.57 73 LEU A N 1
ATOM 497 C CA . LEU A 1 86 ? -2.929 96.091 19.109 1.00 19.91 73 LEU A CA 1
ATOM 498 C C . LEU A 1 86 ? -3.121 94.576 18.917 1.00 20.20 73 LEU A C 1
ATOM 499 O O . LEU A 1 86 ? -3.153 94.070 17.780 1.00 18.63 73 LEU A O 1
ATOM 504 N N . ASP A 1 87 ? -3.170 93.851 20.032 1.00 20.74 74 ASP A N 1
ATOM 505 C CA . ASP A 1 87 ? -3.444 92.414 20.036 1.00 22.95 74 ASP A CA 1
ATOM 506 C C . ASP A 1 87 ? -4.596 92.159 20.987 1.00 22.94 74 ASP A C 1
ATOM 507 O O . ASP A 1 87 ? -4.592 92.701 22.097 1.00 23.15 74 ASP A O 1
ATOM 512 N N . LEU A 1 88 ? -5.567 91.346 20.573 1.00 21.33 75 LEU A N 1
ATOM 513 C CA . LEU A 1 88 ? -6.619 90.877 21.481 1.00 22.41 75 LEU A CA 1
ATOM 514 C C . LEU A 1 88 ? -6.711 89.348 21.438 1.00 22.80 75 LEU A C 1
ATOM 515 O O . LEU A 1 88 ? -6.516 88.723 20.384 1.00 21.47 75 LEU A O 1
ATOM 520 N N . GLN A 1 89 ? -6.947 88.751 22.602 1.00 22.44 76 GLN A N 1
ATOM 521 C CA . GLN A 1 89 ? -7.153 87.317 22.712 1.00 24.34 76 GLN A CA 1
ATOM 522 C C . GLN A 1 89 ? -8.428 86.971 23.465 1.00 24.88 76 GLN A C 1
ATOM 523 O O . GLN A 1 89 ? -8.707 87.583 24.481 1.00 22.96 76 GLN A O 1
ATOM 529 N N . SER A 1 90 ? -9.151 85.951 23.011 1.00 26.40 77 SER A N 1
ATOM 530 C CA . SER A 1 90 ? -10.344 85.477 23.723 1.00 29.00 77 SER A CA 1
ATOM 531 C C . SER A 1 90 ? -10.623 84.001 23.480 1.00 30.36 77 SER A C 1
ATOM 532 O O . SER A 1 90 ? -10.236 83.464 22.410 1.00 30.38 77 SER A O 1
ATOM 535 N N . TYR A 1 91 ? -11.363 83.363 24.395 1.00 30.72 78 TYR A N 1
ATOM 536 C CA . TYR A 1 91 ? -11.852 81.986 24.156 1.00 31.93 78 TYR A CA 1
ATOM 537 C C . TYR A 1 91 ? -12.459 81.893 22.743 1.00 32.17 78 TYR A C 1
ATOM 538 O O . TYR A 1 91 ? -12.180 80.936 22.011 1.00 32.92 78 TYR A O 1
ATOM 540 N N . GLU A 1 99 ? -17.262 88.509 18.592 1.00 30.71 86 GLU A N 1
ATOM 541 C CA . GLU A 1 99 ? -17.960 89.655 18.021 1.00 31.19 86 GLU A CA 1
ATOM 542 C C . GLU A 1 99 ? -17.579 90.906 18.800 1.00 30.54 86 GLU A C 1
ATOM 543 O O . GLU A 1 99 ? -17.401 91.975 18.223 1.00 30.75 86 GLU A O 1
ATOM 549 N N . GLU A 1 100 ? -17.419 90.759 20.114 1.00 29.36 87 GLU A N 1
ATOM 550 C CA . GLU A 1 100 ? -16.984 91.850 20.955 1.00 28.96 87 GLU A CA 1
ATOM 551 C C . GLU A 1 100 ? -15.594 92.369 20.570 1.00 27.71 87 GLU A C 1
ATOM 552 O O . GLU A 1 100 ? -15.375 93.569 20.459 1.00 28.05 87 GLU A O 1
ATOM 558 N N . ILE A 1 101 ? -14.647 91.463 20.397 1.00 26.32 88 ILE A N 1
ATOM 559 C CA . ILE A 1 101 ? -13.296 91.860 19.976 1.00 25.64 88 ILE A CA 1
ATOM 560 C C . ILE A 1 101 ? -13.308 92.474 18.561 1.00 24.93 88 ILE A C 1
ATOM 561 O O . ILE A 1 101 ? -12.672 93.495 18.334 1.00 24.56 88 ILE A O 1
ATOM 566 N N . ASP A 1 102 ? -14.067 91.899 17.639 1.00 24.94 89 ASP A N 1
ATOM 567 C CA . ASP A 1 102 ? -14.217 92.482 16.301 1.00 26.52 89 ASP A CA 1
ATOM 568 C C . ASP A 1 102 ? -14.654 93.926 16.327 1.00 26.14 89 ASP A C 1
ATOM 569 O O . ASP A 1 102 ? -14.130 94.765 15.589 1.00 26.98 89 ASP A O 1
ATOM 574 N N . SER A 1 103 ? -15.604 94.210 17.206 1.00 26.39 90 SER A N 1
ATOM 575 C CA . SER A 1 103 ? -16.186 95.542 17.392 1.00 26.13 90 SER A CA 1
ATOM 576 C C . SER A 1 103 ? -15.179 96.530 18.017 1.00 25.64 90 SER A C 1
ATOM 577 O O . SER A 1 103 ? -15.099 97.688 17.606 1.00 25.39 90 SER A O 1
ATOM 580 N N . ILE A 1 104 ? -14.368 96.047 18.964 1.00 25.41 91 ILE A N 1
ATOM 581 C CA . ILE A 1 104 ? -13.282 96.840 19.537 1.00 24.95 91 ILE A CA 1
ATOM 582 C C . ILE A 1 104 ? -12.299 97.232 18.421 1.00 22.85 91 ILE A C 1
ATOM 583 O O . ILE A 1 104 ? -11.978 98.405 18.269 1.00 20.87 91 ILE A O 1
ATOM 588 N N . LEU A 1 105 ? -11.834 96.266 17.640 1.00 21.89 92 LEU A N 1
ATOM 589 C CA . LEU A 1 105 ? -10.958 96.596 16.500 1.00 22.41 92 LEU A CA 1
ATOM 590 C C . LEU A 1 105 ? -11.623 97.600 15.545 1.00 22.17 92 LEU A C 1
ATOM 591 O O . LEU A 1 105 ? -10.970 98.485 15.008 1.00 23.15 92 LEU A O 1
ATOM 596 N N . ASN A 1 106 ? -12.912 97.445 15.286 1.00 23.32 93 ASN A N 1
ATOM 597 C CA . ASN A 1 106 ? -13.603 98.420 14.400 1.00 24.04 93 ASN A CA 1
ATOM 598 C C . ASN A 1 106 ? -13.592 99.825 15.024 1.00 24.35 93 ASN A C 1
ATOM 599 O O . ASN A 1 106 ? -13.245 100.815 14.374 1.00 24.26 93 ASN A O 1
ATOM 604 N N . LYS A 1 107 ? -13.942 99.902 16.301 1.00 24.35 94 LYS A N 1
ATOM 605 C CA . LYS A 1 107 ? -13.821 101.140 17.041 1.00 25.31 94 LYS A CA 1
ATOM 606 C C . LYS A 1 107 ? -12.412 101.750 17.027 1.00 25.95 94 LYS A C 1
ATOM 607 O O . LYS A 1 107 ? -12.265 102.950 16.841 1.00 26.15 94 LYS A O 1
ATOM 613 N N . VAL A 1 108 ? -11.372 100.938 17.230 1.00 26.21 95 VAL A N 1
ATOM 614 C CA . VAL A 1 108 ? -9.998 101.460 17.232 1.00 26.56 95 VAL A CA 1
ATOM 615 C C . VAL A 1 108 ? -9.656 102.032 15.841 1.00 27.55 95 VAL A C 1
ATOM 616 O O . VAL A 1 108 ? -9.111 103.142 15.749 1.00 28.33 95 VAL A O 1
ATOM 620 N N . GLU A 1 109 ? -9.992 101.324 14.769 1.00 27.65 96 GLU A N 1
ATOM 621 C CA . GLU A 1 109 ? -9.814 101.904 13.427 1.00 29.73 96 GLU A CA 1
ATOM 622 C C . GLU A 1 109 ? -10.501 103.292 13.252 1.00 30.74 96 GLU A C 1
ATOM 623 O O . GLU A 1 109 ? -9.832 104.261 12.864 1.00 29.79 96 GLU A O 1
ATOM 629 N N . GLU A 1 110 ? -11.799 103.388 13.568 1.00 31.76 97 GLU A N 1
ATOM 630 C CA . GLU A 1 110 ? -12.526 104.674 13.483 1.00 34.13 97 GLU A CA 1
ATOM 631 C C . GLU A 1 110 ? -11.825 105.777 14.290 1.00 33.45 97 GLU A C 1
ATOM 632 O O . GLU A 1 110 ? -11.709 106.919 13.842 1.00 33.05 97 GLU A O 1
ATOM 638 N N . ARG A 1 111 ? -11.380 105.435 15.497 1.00 33.65 98 ARG A N 1
ATOM 639 C CA . ARG A 1 111 ? -10.811 106.419 16.413 1.00 34.75 98 ARG A CA 1
ATOM 640 C C . ARG A 1 111 ? -9.440 106.904 15.967 1.00 35.35 98 ARG A C 1
ATOM 641 O O . ARG A 1 111 ? -9.125 108.092 16.069 1.00 35.66 98 ARG A O 1
ATOM 649 N N . MET A 1 112 ? -8.620 105.992 15.470 1.00 35.65 99 MET A N 1
ATOM 650 C CA . MET A 1 112 ? -7.351 106.381 14.892 1.00 37.34 99 MET A CA 1
ATOM 651 C C . MET A 1 112 ? -7.526 107.303 13.675 1.00 38.66 99 MET A C 1
ATOM 652 O O . MET A 1 112 ? -6.620 108.088 13.348 1.00 39.01 99 MET A O 1
ATOM 657 N N . LYS A 1 113 ? -8.668 107.217 13.004 1.00 39.99 100 LYS A N 1
ATOM 658 C CA . LYS A 1 113 ? -8.977 108.185 11.942 1.00 42.17 100 LYS A CA 1
ATOM 659 C C . LYS A 1 113 ? -9.221 109.617 12.466 1.00 43.11 100 LYS A C 1
ATOM 660 O O . LYS A 1 113 ? -8.857 110.587 11.793 1.00 43.08 100 LYS A O 1
ATOM 666 N N . GLU A 1 114 ? -9.813 109.736 13.658 1.00 44.28 101 GLU A N 1
ATOM 667 C CA . GLU A 1 114 ? -9.824 110.988 14.424 1.00 45.85 101 GLU A CA 1
ATOM 668 C C . GLU A 1 114 ? -8.401 111.306 14.861 1.00 46.03 101 GLU A C 1
ATOM 669 O O . GLU A 1 114 ? -7.875 112.373 14.546 1.00 46.65 101 GLU A O 1
ATOM 675 N N . ARG A 1 122 ? -0.866 101.767 5.686 1.00 31.21 109 ARG A N 1
ATOM 676 C CA . ARG A 1 122 ? -0.536 102.225 7.022 1.00 29.77 109 ARG A CA 1
ATOM 677 C C . ARG A 1 122 ? -1.437 101.681 8.142 1.00 28.17 109 ARG A C 1
ATOM 678 O O . ARG A 1 122 ? -1.208 101.970 9.316 1.00 27.78 109 ARG A O 1
ATOM 686 N N . VAL A 1 123 ? -2.471 100.927 7.778 1.00 25.85 110 VAL A N 1
ATOM 687 C CA . VAL A 1 123 ? -3.141 100.022 8.710 1.00 23.27 110 VAL A CA 1
ATOM 688 C C . VAL A 1 123 ? -3.044 98.572 8.182 1.00 22.18 110 VAL A C 1
ATOM 689 O O . VAL A 1 123 ? -3.291 98.337 6.976 1.00 21.44 110 VAL A O 1
ATOM 693 N N . LYS A 1 124 ? -2.657 97.624 9.036 1.00 19.79 111 LYS A N 1
ATOM 694 C CA . LYS A 1 124 ? -2.782 96.189 8.686 1.00 18.23 111 LYS A CA 1
ATOM 695 C C . LYS A 1 124 ? -3.579 95.374 9.690 1.00 17.27 111 LYS A C 1
ATOM 696 O O . LYS A 1 124 ? -3.298 95.384 10.877 1.00 16.54 111 LYS A O 1
ATOM 702 N N . ARG A 1 125 ? -4.598 94.688 9.192 1.00 16.58 112 ARG A N 1
ATOM 703 C CA . ARG A 1 125 ? -5.488 93.861 9.986 1.00 17.18 112 ARG A CA 1
ATOM 704 C C . ARG A 1 125 ? -5.521 92.463 9.393 1.00 17.41 112 ARG A C 1
ATOM 705 O O . ARG A 1 125 ? -6.455 92.098 8.675 1.00 18.66 112 ARG A O 1
ATOM 713 N N . LEU A 1 126 ? -4.479 91.685 9.669 1.00 16.86 113 LEU A N 1
ATOM 714 C CA . LEU A 1 126 ? -4.381 90.307 9.181 1.00 15.78 113 LEU A CA 1
ATOM 715 C C . LEU A 1 126 ? -5.451 89.410 9.799 1.00 16.47 113 LEU A C 1
ATOM 716 O O . LEU A 1 126 ? -5.898 89.690 10.912 1.00 16.51 113 LEU A O 1
ATOM 721 N N . PRO A 1 127 ? -5.796 88.289 9.122 1.00 16.45 114 PRO A N 1
ATOM 722 C CA . PRO A 1 127 ? -6.748 87.354 9.695 1.00 16.24 114 PRO A CA 1
ATOM 723 C C . PRO A 1 127 ? -6.264 86.920 11.092 1.00 16.71 114 PRO A C 1
ATOM 724 O O . PRO A 1 127 ? -5.061 86.660 11.264 1.00 17.92 114 PRO A O 1
ATOM 728 N N . PRO A 1 128 ? -7.174 86.868 12.066 1.00 16.18 115 PRO A N 1
ATOM 729 C CA . PRO A 1 128 ? -6.900 86.392 13.431 1.00 16.72 115 PRO A CA 1
ATOM 730 C C . PRO A 1 128 ? -6.401 84.935 13.465 1.00 16.78 115 PRO A C 1
ATOM 731 O O . PRO A 1 128 ? -6.856 84.094 12.697 1.00 17.01 115 PRO A O 1
ATOM 735 N N . ILE A 1 129 ? -5.407 84.658 14.304 1.00 16.41 116 ILE A N 1
ATOM 736 C CA . ILE A 1 129 ? -4.849 83.344 14.373 1.00 17.35 116 ILE A CA 1
ATOM 737 C C . ILE A 1 129 ? -5.469 82.587 15.509 1.00 17.89 116 ILE A C 1
ATOM 738 O O . ILE A 1 129 ? -5.496 83.060 16.647 1.00 17.46 116 ILE A O 1
ATOM 743 N N . VAL A 1 130 ? -5.937 81.388 15.199 1.00 18.54 117 VAL A N 1
ATOM 744 C CA . VAL A 1 130 ? -6.451 80.528 16.226 1.00 19.36 117 VAL A CA 1
ATOM 745 C C . VAL A 1 130 ? -5.299 79.714 16.810 1.00 19.65 117 VAL A C 1
ATOM 746 O O . VAL A 1 130 ? -4.489 79.055 16.076 1.00 18.60 117 VAL A O 1
ATOM 750 N N . ARG A 1 131 ? -5.200 79.806 18.138 1.00 19.11 118 ARG A N 1
ATOM 751 C CA . ARG A 1 131 ? -4.182 79.105 18.893 1.00 18.96 118 ARG A CA 1
ATOM 752 C C . ARG A 1 131 ? -4.800 78.037 19.798 1.00 19.57 118 ARG A C 1
ATOM 753 O O . ARG A 1 131 ? -5.785 78.304 20.499 1.00 18.72 118 ARG A O 1
ATOM 761 N N . GLY A 1 132 ? -4.221 76.833 19.766 1.00 19.63 119 GLY A N 1
ATOM 762 C CA . GLY A 1 132 ? -4.789 75.654 20.439 1.00 20.49 119 GLY A CA 1
ATOM 763 C C . GLY A 1 132 ? -6.108 75.146 19.837 1.00 21.39 119 GLY A C 1
ATOM 764 O O . GLY A 1 132 ? -6.875 74.505 20.522 1.00 21.26 119 GLY A O 1
ATOM 765 N N . GLY A 1 133 ? -6.372 75.396 18.554 1.00 22.36 120 GLY A N 1
ATOM 766 C CA . GLY A 1 133 ? -7.648 74.935 17.943 1.00 22.69 120 GLY A CA 1
ATOM 767 C C . GLY A 1 133 ? -7.680 73.428 17.795 1.00 22.46 120 GLY A C 1
ATOM 768 O O . GLY A 1 133 ? -6.637 72.825 17.629 1.00 21.95 120 GLY A O 1
ATOM 769 N N . ALA A 1 134 ? -8.864 72.808 17.860 1.00 22.36 121 ALA A N 1
ATOM 770 C CA . ALA A 1 134 ? -8.978 71.359 17.618 1.00 22.45 121 ALA A CA 1
ATOM 771 C C . ALA A 1 134 ? -8.663 70.998 16.141 1.00 21.60 121 ALA A C 1
ATOM 772 O O . ALA A 1 134 ? -8.252 69.884 15.843 1.00 21.64 121 ALA A O 1
ATOM 774 N N . ILE A 1 135 ? -8.858 71.941 15.226 1.00 20.78 122 ILE A N 1
ATOM 775 C CA . ILE A 1 135 ? -8.515 71.702 13.830 1.00 20.07 122 ILE A CA 1
ATOM 776 C C . ILE A 1 135 ? -7.364 72.642 13.534 1.00 20.33 122 ILE A C 1
ATOM 777 O O . ILE A 1 135 ? -7.534 73.854 13.495 1.00 21.01 122 ILE A O 1
ATOM 782 N N . ASP A 1 136 ? -6.176 72.095 13.331 1.00 18.85 123 ASP A N 1
ATOM 783 C CA . ASP A 1 136 ? -5.000 72.942 13.137 1.00 18.83 123 ASP A CA 1
ATOM 784 C C . ASP A 1 136 ? -4.831 73.297 11.652 1.00 18.08 123 ASP A C 1
ATOM 785 O O . ASP A 1 136 ? -4.682 72.399 10.799 1.00 17.31 123 ASP A O 1
ATOM 790 N N . ARG A 1 137 ? -4.810 74.602 11.366 1.00 17.12 124 ARG A N 1
ATOM 791 C CA . ARG A 1 137 ? -4.859 75.096 9.986 1.00 18.20 124 ARG A CA 1
ATOM 792 C C . ARG A 1 137 ? -3.508 75.492 9.478 1.00 16.46 124 ARG A C 1
ATOM 793 O O . ARG A 1 137 ? -3.333 75.687 8.297 1.00 16.27 124 ARG A O 1
ATOM 801 N N . TYR A 1 138 ? -2.537 75.583 10.378 1.00 15.51 125 TYR A N 1
ATOM 802 C CA . TYR A 1 138 ? -1.247 76.216 10.087 1.00 15.62 125 TYR A CA 1
ATOM 803 C C . TYR A 1 138 ? -0.081 75.229 9.901 1.00 15.75 125 TYR A C 1
ATOM 804 O O . TYR A 1 138 ? 0.326 74.552 10.872 1.00 13.61 125 TYR A O 1
ATOM 813 N N . TRP A 1 139 ? 0.464 75.190 8.670 1.00 13.86 126 TRP A N 1
ATOM 814 C CA . TRP A 1 139 ? 1.493 74.231 8.294 1.00 14.57 126 TRP A CA 1
ATOM 815 C C . TRP A 1 139 ? 2.583 74.953 7.507 1.00 14.37 126 TRP A C 1
ATOM 816 O O . TRP A 1 139 ? 2.519 75.035 6.255 1.00 12.46 126 TRP A O 1
ATOM 827 N N . PRO A 1 140 ? 3.558 75.530 8.222 1.00 14.91 127 PRO A N 1
ATOM 828 C CA . PRO A 1 140 ? 4.558 76.366 7.560 1.00 13.80 127 PRO A CA 1
ATOM 829 C C . PRO A 1 140 ? 5.323 75.693 6.435 1.00 15.01 127 PRO A C 1
ATOM 830 O O . PRO A 1 140 ? 5.522 74.472 6.425 1.00 15.26 127 PRO A O 1
ATOM 834 N N . THR A 1 141 ? 5.772 76.501 5.490 1.00 14.87 128 THR A N 1
ATOM 835 C CA . THR A 1 141 ? 6.425 75.966 4.326 1.00 15.19 128 THR A CA 1
ATOM 836 C C . THR A 1 141 ? 7.858 75.465 4.663 1.00 16.87 128 THR A C 1
ATOM 837 O O . THR A 1 141 ? 8.419 75.776 5.755 1.00 14.62 128 THR A O 1
ATOM 841 N N . ALA A 1 142 ? 8.439 74.715 3.727 1.00 17.22 129 ALA A N 1
ATOM 842 C CA . ALA A 1 142 ? 9.822 74.216 3.906 1.00 18.91 129 ALA A CA 1
ATOM 843 C C . ALA A 1 142 ? 10.823 75.348 4.118 1.00 19.58 129 ALA A C 1
ATOM 844 O O . ALA A 1 142 ? 11.812 75.163 4.803 1.00 18.45 129 ALA A O 1
ATOM 846 N N . ASP A 1 143 ? 10.551 76.528 3.542 1.00 20.12 130 ASP A N 1
ATOM 847 C CA . ASP A 1 143 ? 11.388 77.694 3.735 1.00 19.94 130 ASP A CA 1
ATOM 848 C C . ASP A 1 143 ? 10.937 78.564 4.924 1.00 20.26 130 ASP A C 1
ATOM 849 O O . ASP A 1 143 ? 11.371 79.707 5.061 1.00 19.55 130 ASP A O 1
ATOM 854 N N . GLY A 1 144 ? 10.093 78.000 5.783 1.00 18.81 131 GLY A N 1
ATOM 855 C CA . GLY A 1 144 ? 9.743 78.637 7.064 1.00 18.24 131 GLY A CA 1
ATOM 856 C C . GLY A 1 144 ? 8.783 79.810 6.980 1.00 17.70 131 GLY A C 1
ATOM 857 O O . GLY A 1 144 ? 8.865 80.725 7.799 1.00 18.78 131 GLY A O 1
ATOM 858 N N . ARG A 1 145 ? 7.882 79.812 5.984 1.00 16.33 132 ARG A N 1
ATOM 859 C CA . ARG A 1 145 ? 6.840 80.842 5.919 1.00 15.56 132 ARG A CA 1
ATOM 860 C C . ARG A 1 145 ? 5.557 80.399 6.614 1.00 15.52 132 ARG A C 1
ATOM 861 O O . ARG A 1 145 ? 5.154 79.225 6.536 1.00 15.39 132 ARG A O 1
ATOM 869 N N . LEU A 1 146 ? 4.886 81.359 7.239 1.00 14.71 133 LEU A N 1
ATOM 870 C CA . LEU A 1 146 ? 3.591 81.103 7.831 1.00 16.48 133 LEU A CA 1
ATOM 871 C C . LEU A 1 146 ? 2.511 81.084 6.763 1.00 15.42 133 LEU A C 1
ATOM 872 O O . LEU A 1 146 ? 2.337 82.080 6.067 1.00 15.65 133 LEU A O 1
ATOM 877 N N . VAL A 1 147 ? 1.826 79.944 6.620 1.00 14.38 134 VAL A N 1
ATOM 878 C CA . VAL A 1 147 ? 0.694 79.803 5.717 1.00 15.22 134 VAL A CA 1
ATOM 879 C C . VAL A 1 147 ? -0.467 79.063 6.394 1.00 15.22 134 VAL A C 1
ATOM 880 O O . VAL A 1 147 ? -0.278 78.023 7.040 1.00 15.50 134 VAL A O 1
ATOM 884 N N . GLU A 1 148 ? -1.660 79.641 6.255 1.00 15.42 135 GLU A N 1
ATOM 885 C CA . GLU A 1 148 ? -2.889 79.057 6.755 1.00 15.36 135 GLU A CA 1
ATOM 886 C C . GLU A 1 148 ? -3.658 78.371 5.613 1.00 15.68 135 GLU A C 1
ATOM 887 O O . GLU A 1 148 ? -3.857 78.991 4.560 1.00 16.84 135 GLU A O 1
ATOM 893 N N . TYR A 1 149 ? -4.090 77.131 5.854 1.00 15.07 136 TYR A N 1
ATOM 894 C CA . TYR A 1 149 ? -4.884 76.335 4.912 1.00 15.21 136 TYR A CA 1
ATOM 895 C C . TYR A 1 149 ? -6.350 76.357 5.263 1.00 14.76 136 TYR A C 1
ATOM 896 O O . TYR A 1 149 ? -6.718 76.473 6.429 1.00 13.57 136 TYR A O 1
ATOM 905 N N . ASP A 1 150 ? -7.171 76.134 4.245 1.00 14.47 137 ASP A N 1
ATOM 906 C CA . ASP A 1 150 ? -8.647 76.068 4.377 1.00 15.90 137 ASP A CA 1
ATOM 907 C C . ASP A 1 150 ? -9.149 74.721 4.909 1.00 15.75 137 ASP A C 1
ATOM 908 O O . ASP A 1 150 ? -9.888 74.042 4.235 1.00 16.12 137 ASP A O 1
ATOM 913 N N . ILE A 1 151 ? -8.809 74.394 6.173 1.00 15.28 138 ILE A N 1
ATOM 914 C CA . ILE A 1 151 ? -8.981 73.042 6.727 1.00 16.05 138 ILE A CA 1
ATOM 915 C C . ILE A 1 151 ? -10.215 73.117 7.603 1.00 16.65 138 ILE A C 1
ATOM 916 O O . ILE A 1 151 ? -10.333 74.010 8.425 1.00 16.47 138 ILE A O 1
ATOM 921 N N . ASP A 1 152 ? -11.133 72.201 7.368 1.00 17.48 139 ASP A N 1
ATOM 922 C CA . ASP A 1 152 ? -12.441 72.231 8.020 1.00 19.15 139 ASP A CA 1
ATOM 923 C C . ASP A 1 152 ? -12.731 70.938 8.784 1.00 19.26 139 ASP A C 1
ATOM 924 O O . ASP A 1 152 ? -13.710 70.878 9.523 1.00 19.18 139 ASP A O 1
ATOM 929 N N . GLU A 1 153 ? -11.840 69.949 8.648 1.00 19.47 140 GLU A N 1
ATOM 930 C CA . GLU A 1 153 ? -12.018 68.641 9.284 1.00 20.47 140 GLU A CA 1
ATOM 931 C C . GLU A 1 153 ? -10.672 67.935 9.499 1.00 19.36 140 GLU A C 1
ATOM 932 O O . GLU A 1 153 ? -9.806 67.976 8.619 1.00 18.50 140 GLU A O 1
ATOM 938 N N . VAL A 1 154 ? -10.502 67.302 10.675 1.00 17.72 141 VAL A N 1
ATOM 939 C CA . VAL A 1 154 ? -9.457 66.299 10.910 1.00 18.08 141 VAL A CA 1
ATOM 940 C C . VAL A 1 154 ? -10.072 64.951 10.554 1.00 18.14 141 VAL A C 1
ATOM 941 O O . VAL A 1 154 ? -10.937 64.441 11.263 1.00 19.28 141 VAL A O 1
ATOM 945 N N . VAL A 1 155 ? -9.628 64.378 9.449 1.00 18.07 142 VAL A N 1
ATOM 946 C CA . VAL A 1 155 ? -10.124 63.121 8.954 1.00 17.48 142 VAL A CA 1
ATOM 947 C C . VAL A 1 155 ? -9.434 61.923 9.687 1.00 18.57 142 VAL A C 1
ATOM 948 O O . VAL A 1 155 ? -10.037 60.852 9.890 1.00 16.28 142 VAL A O 1
ATOM 952 N N . TYR A 1 156 ? -8.185 62.140 10.106 1.00 18.22 143 TYR A N 1
ATOM 953 C CA . TYR A 1 156 ? -7.316 61.078 10.608 1.00 20.10 143 TYR A CA 1
ATOM 954 C C . TYR A 1 156 ? -6.070 61.709 11.235 1.00 20.79 143 TYR A C 1
ATOM 955 O O . TYR A 1 156 ? -5.442 62.589 10.642 1.00 19.78 143 TYR A O 1
ATOM 964 N N . ASP A 1 157 ? -5.728 61.232 12.438 1.00 20.93 144 ASP A N 1
ATOM 965 C CA . ASP A 1 157 ? -4.547 61.679 13.161 1.00 21.54 144 ASP A CA 1
ATOM 966 C C . ASP A 1 157 ? -4.137 60.520 14.100 1.00 22.24 144 ASP A C 1
ATOM 967 O O . ASP A 1 157 ? -4.737 60.329 15.159 1.00 20.44 144 ASP A O 1
ATOM 972 N N . GLU A 1 158 ? -3.147 59.731 13.696 1.00 21.48 145 GLU A N 1
ATOM 973 C CA . GLU A 1 158 ? -2.621 58.690 14.588 1.00 23.47 145 GLU A CA 1
ATOM 974 C C . GLU A 1 158 ? -1.123 58.640 14.455 1.00 23.53 145 GLU A C 1
ATOM 975 O O . GLU A 1 158 ? -0.579 58.984 13.392 1.00 22.37 145 GLU A O 1
ATOM 981 N N . ASP A 1 159 ? -0.476 58.196 15.537 1.00 23.36 146 ASP A N 1
ATOM 982 C CA . ASP A 1 159 ? 0.923 57.813 15.539 1.00 24.34 146 ASP A CA 1
ATOM 983 C C . ASP A 1 159 ? 1.067 56.341 15.123 1.00 23.59 146 ASP A C 1
ATOM 984 O O . ASP A 1 159 ? 0.481 55.462 15.739 1.00 23.85 146 ASP A O 1
ATOM 989 N N . SER A 1 160 ? 1.824 56.091 14.054 1.00 22.93 147 SER A N 1
ATOM 990 C CA . SER A 1 160 ? 2.234 54.733 13.660 1.00 21.44 147 SER A CA 1
ATOM 991 C C . SER A 1 160 ? 3.558 54.406 14.365 1.00 21.53 147 SER A C 1
ATOM 992 O O . SER A 1 160 ? 4.152 55.283 15.006 1.00 19.78 147 SER A O 1
ATOM 995 N N . PRO A 1 161 ? 4.047 53.154 14.241 1.00 22.43 148 PRO A N 1
ATOM 996 C CA . PRO A 1 161 ? 5.370 52.901 14.847 1.00 23.11 148 PRO A CA 1
ATOM 997 C C . PRO A 1 161 ? 6.477 53.789 14.242 1.00 23.64 148 PRO A C 1
ATOM 998 O O . PRO A 1 161 ? 7.545 53.945 14.850 1.00 24.08 148 PRO A O 1
ATOM 1002 N N . TYR A 1 162 ? 6.197 54.408 13.089 1.00 22.40 149 TYR A N 1
ATOM 1003 C CA . TYR A 1 162 ? 7.233 55.102 12.314 1.00 20.82 149 TYR A CA 1
ATOM 1004 C C . TYR A 1 162 ? 7.105 56.613 12.264 1.00 19.42 149 TYR A C 1
ATOM 1005 O O . TYR A 1 162 ? 8.097 57.327 12.121 1.00 19.08 149 TYR A O 1
ATOM 1014 N N . GLN A 1 163 ? 5.883 57.126 12.333 1.00 17.84 150 GLN A N 1
ATOM 1015 C CA . GLN A 1 163 ? 5.676 58.572 12.160 1.00 16.44 150 GLN A CA 1
ATOM 1016 C C . GLN A 1 163 ? 4.272 58.957 12.539 1.00 15.55 150 GLN A C 1
ATOM 1017 O O . GLN A 1 163 ? 3.402 58.132 12.512 1.00 15.77 150 GLN A O 1
ATOM 1023 N N . ASN A 1 164 ? 4.056 60.233 12.833 1.00 16.85 151 ASN A N 1
ATOM 1024 C CA . ASN A 1 164 ? 2.700 60.760 12.951 1.00 16.78 151 ASN A CA 1
ATOM 1025 C C . ASN A 1 164 ? 2.059 60.926 11.552 1.00 16.32 151 ASN A C 1
ATOM 1026 O O . ASN A 1 164 ? 2.691 61.453 10.640 1.00 15.45 151 ASN A O 1
ATOM 1031 N N . ILE A 1 165 ? 0.818 60.471 11.412 1.00 15.08 152 ILE A N 1
ATOM 1032 C CA . ILE A 1 165 ? 0.076 60.514 10.145 1.00 16.06 152 ILE A CA 1
ATOM 1033 C C . ILE A 1 165 ? -1.186 61.325 10.358 1.00 16.45 152 ILE A C 1
ATOM 1034 O O . ILE A 1 165 ? -2.039 60.918 11.179 1.00 17.08 152 ILE A O 1
ATOM 1039 N N . LYS A 1 166 ? -1.291 62.473 9.669 1.00 14.85 153 LYS A N 1
ATOM 1040 C CA . LYS A 1 166 ? -2.535 63.262 9.642 1.00 15.35 153 LYS A CA 1
ATOM 1041 C C . LYS A 1 166 ? -3.112 63.296 8.240 1.00 14.71 153 LYS A C 1
ATOM 1042 O O . LYS A 1 166 ? -2.366 63.413 7.272 1.00 13.85 153 LYS A O 1
ATOM 1048 N N . ILE A 1 167 ? -4.434 63.191 8.144 1.00 14.60 154 ILE A N 1
ATOM 1049 C CA . ILE A 1 167 ? -5.153 63.509 6.930 1.00 14.32 154 ILE A CA 1
ATOM 1050 C C . ILE A 1 167 ? -6.186 64.597 7.273 1.00 14.85 154 ILE A C 1
ATOM 1051 O O . ILE A 1 167 ? -7.090 64.384 8.103 1.00 15.23 154 ILE A O 1
ATOM 1056 N N . LEU A 1 168 ? -6.011 65.768 6.670 1.00 14.12 155 LEU A N 1
ATOM 1057 C CA . LEU A 1 168 ? -6.848 66.917 6.950 1.00 15.01 155 LEU A CA 1
ATOM 1058 C C . LEU A 1 168 ? -7.656 67.329 5.749 1.00 14.67 155 LEU A C 1
ATOM 1059 O O . LEU A 1 168 ? -7.087 67.416 4.618 1.00 12.66 155 LEU A O 1
ATOM 1064 N N . HIS A 1 169 ? -8.934 67.681 5.978 1.00 14.15 156 HIS A N 1
ATOM 1065 C CA . HIS A 1 169 ? -9.766 68.057 4.821 1.00 14.84 156 HIS A CA 1
ATOM 1066 C C . HIS A 1 169 ? -9.638 69.541 4.441 1.00 15.18 156 HIS A C 1
ATOM 1067 O O . HIS A 1 169 ? -10.008 70.436 5.217 1.00 13.95 156 HIS A O 1
ATOM 1074 N N . SER A 1 170 ? -9.161 69.778 3.208 1.00 15.18 157 SER A N 1
ATOM 1075 C CA . SER A 1 170 ? -9.114 71.112 2.654 1.00 14.03 157 SER A CA 1
ATOM 1076 C C . SER A 1 170 ? -10.231 71.304 1.655 1.00 14.03 157 SER A C 1
ATOM 1077 O O . SER A 1 170 ? -10.467 70.447 0.836 1.00 12.04 157 SER A O 1
ATOM 1080 N N . LYS A 1 171 ? -10.910 72.447 1.723 1.00 13.88 158 LYS A N 1
ATOM 1081 C CA . LYS A 1 171 ? -12.054 72.652 0.853 1.00 14.62 158 LYS A CA 1
ATOM 1082 C C . LYS A 1 171 ? -11.626 72.661 -0.621 1.00 14.62 158 LYS A C 1
ATOM 1083 O O . LYS A 1 171 ? -12.309 72.104 -1.482 1.00 16.51 158 LYS A O 1
ATOM 1089 N N . GLN A 1 172 ? -10.502 73.303 -0.903 1.00 12.53 159 GLN A N 1
ATOM 1090 C CA . GLN A 1 172 ? -10.022 73.415 -2.272 1.00 12.43 159 GLN A CA 1
ATOM 1091 C C . GLN A 1 172 ? -9.048 72.306 -2.638 1.00 10.36 159 GLN A C 1
ATOM 1092 O O . GLN A 1 172 ? -9.001 71.928 -3.803 1.00 10.53 159 GLN A O 1
ATOM 1098 N N . PHE A 1 173 ? -8.308 71.765 -1.671 1.00 8.92 160 PHE A N 1
ATOM 1099 C CA . PHE A 1 173 ? -7.253 70.731 -1.998 1.00 10.02 160 PHE A CA 1
ATOM 1100 C C . PHE A 1 173 ? -7.719 69.307 -1.769 1.00 10.43 160 PHE A C 1
ATOM 1101 O O . PHE A 1 173 ? -7.004 68.327 -2.043 1.00 11.27 160 PHE A O 1
ATOM 1109 N N . GLY A 1 174 ? -8.913 69.183 -1.219 1.00 11.12 161 GLY A N 1
ATOM 1110 C CA . GLY A 1 174 ? -9.373 67.851 -0.749 1.00 11.97 161 GLY A CA 1
ATOM 1111 C C . GLY A 1 174 ? -8.543 67.414 0.437 1.00 11.88 161 GLY A C 1
ATOM 1112 O O . GLY A 1 174 ? -7.966 68.257 1.111 1.00 12.25 161 GLY A O 1
ATOM 1113 N N . ASN A 1 175 ? -8.459 66.111 0.661 1.00 12.07 162 ASN A N 1
ATOM 1114 C CA . ASN A 1 175 ? -7.765 65.552 1.817 1.00 13.02 162 ASN A CA 1
ATOM 1115 C C . ASN A 1 175 ? -6.303 65.712 1.572 1.00 12.13 162 ASN A C 1
ATOM 1116 O O . ASN A 1 175 ? -5.839 65.571 0.430 1.00 13.76 162 ASN A O 1
ATOM 1121 N N . ILE A 1 176 ? -5.602 66.115 2.621 1.00 12.04 163 ILE A N 1
ATOM 1122 C CA . ILE A 1 176 ? -4.153 66.402 2.579 1.00 12.46 163 ILE A CA 1
ATOM 1123 C C . ILE A 1 176 ? -3.456 65.435 3.515 1.00 12.14 163 ILE A C 1
ATOM 1124 O O . ILE A 1 176 ? -3.729 65.431 4.730 1.00 13.56 163 ILE A O 1
ATOM 1129 N N . LEU A 1 177 ? -2.559 64.634 2.966 1.00 12.52 164 LEU A N 1
ATOM 1130 C CA . LEU A 1 177 ? -1.672 63.783 3.755 1.00 13.28 164 LEU A CA 1
ATOM 1131 C C . LEU A 1 177 ? -0.469 64.587 4.316 1.00 13.32 164 LEU A C 1
ATOM 1132 O O . LEU A 1 177 ? 0.352 65.096 3.556 1.00 12.72 164 LEU A O 1
ATOM 1137 N N . ILE A 1 178 ? -0.365 64.606 5.654 1.00 12.99 165 ILE A N 1
ATOM 1138 C CA . ILE A 1 178 ? 0.695 65.275 6.385 1.00 13.84 165 ILE A CA 1
ATOM 1139 C C . ILE A 1 178 ? 1.473 64.264 7.265 1.00 14.51 165 ILE A C 1
ATOM 1140 O O . ILE A 1 178 ? 0.900 63.675 8.199 1.00 13.83 165 ILE A O 1
ATOM 1145 N N . LEU A 1 179 ? 2.773 64.074 6.968 1.00 13.10 166 LEU A N 1
ATOM 1146 C CA . LEU A 1 179 ? 3.586 63.085 7.698 1.00 13.71 166 LEU A CA 1
ATOM 1147 C C . LEU A 1 179 ? 4.628 63.772 8.562 1.00 14.06 166 LEU A C 1
ATOM 1148 O O . LEU A 1 179 ? 5.390 64.537 8.038 1.00 13.50 166 LEU A O 1
ATOM 1153 N N . SER A 1 180 ? 4.635 63.514 9.884 1.00 15.92 167 SER A N 1
ATOM 1154 C CA . SER A 1 180 ? 5.544 64.219 10.805 1.00 15.01 167 SER A CA 1
ATOM 1155 C C . SER A 1 180 ? 5.473 65.731 10.587 1.00 15.67 167 SER A C 1
ATOM 1156 O O . SER A 1 180 ? 6.500 66.438 10.599 1.00 16.04 167 SER A O 1
ATOM 1159 N N . GLY A 1 181 ? 4.264 66.234 10.360 1.00 15.32 168 GLY A N 1
ATOM 1160 C CA . GLY A 1 181 ? 4.025 67.675 10.171 1.00 16.55 168 GLY A CA 1
ATOM 1161 C C . GLY A 1 181 ? 4.434 68.286 8.842 1.00 16.74 168 GLY A C 1
ATOM 1162 O O . GLY A 1 181 ? 4.472 69.497 8.736 1.00 19.19 168 GLY A O 1
ATOM 1163 N N . ASP A 1 182 ? 4.720 67.460 7.833 1.00 17.49 169 ASP A N 1
ATOM 1164 C CA . ASP A 1 182 ? 5.184 67.873 6.475 1.00 15.25 169 ASP A CA 1
ATOM 1165 C C . ASP A 1 182 ? 4.104 67.443 5.496 1.00 16.13 169 ASP A C 1
ATOM 1166 O O . ASP A 1 182 ? 3.820 66.250 5.342 1.00 17.03 169 ASP A O 1
ATOM 1171 N N . VAL A 1 183 ? 3.479 68.413 4.845 1.00 15.12 170 VAL A N 1
ATOM 1172 C CA . VAL A 1 183 ? 2.490 68.161 3.773 1.00 14.50 170 VAL A CA 1
ATOM 1173 C C . VAL A 1 183 ? 3.180 67.350 2.690 1.00 14.57 170 VAL A C 1
ATOM 1174 O O . VAL A 1 183 ? 4.134 67.820 2.088 1.00 14.23 170 VAL A O 1
ATOM 1178 N N . ASN A 1 184 ? 2.704 66.129 2.443 1.00 13.76 171 ASN A N 1
ATOM 1179 C CA . ASN A 1 184 ? 3.256 65.301 1.387 1.00 13.93 171 ASN A CA 1
ATOM 1180 C C . ASN A 1 184 ? 2.445 65.312 0.089 1.00 13.74 171 ASN A C 1
ATOM 1181 O O . ASN A 1 184 ? 3.022 65.301 -0.992 1.00 13.85 171 ASN A O 1
ATOM 1186 N N . LEU A 1 185 ? 1.113 65.280 0.193 1.00 13.60 172 LEU A N 1
ATOM 1187 C CA . LEU A 1 185 ? 0.256 65.197 -0.980 1.00 14.79 172 LEU A CA 1
ATOM 1188 C C . LEU A 1 185 ? -1.200 65.435 -0.576 1.00 14.01 172 LEU A C 1
ATOM 1189 O O . LEU A 1 185 ? -1.646 65.041 0.491 1.00 14.41 172 LEU A O 1
ATOM 1194 N N . ALA A 1 186 ? -1.922 66.090 -1.468 1.00 13.22 173 ALA A N 1
ATOM 1195 C CA . ALA A 1 186 ? -3.353 66.318 -1.316 1.00 13.28 173 ALA A CA 1
ATOM 1196 C C . ALA A 1 186 ? -4.052 65.723 -2.499 1.00 13.02 173 ALA A C 1
ATOM 1197 O O . ALA A 1 186 ? -3.404 65.400 -3.520 1.00 13.75 173 ALA A O 1
ATOM 1199 N N . GLU A 1 187 ? -5.380 65.594 -2.409 1.00 14.21 174 GLU A N 1
ATOM 1200 C CA . GLU A 1 187 ? -6.135 65.012 -3.523 1.00 13.23 174 GLU A CA 1
ATOM 1201 C C . GLU A 1 187 ? -6.072 65.875 -4.783 1.00 13.72 174 GLU A C 1
ATOM 1202 O O . GLU A 1 187 ? -6.287 65.381 -5.882 1.00 14.91 174 GLU A O 1
ATOM 1208 N N . SER A 1 188 ? -5.753 67.162 -4.645 1.00 14.37 175 SER A N 1
ATOM 1209 C CA . SER A 1 188 ? -5.620 68.076 -5.793 1.00 15.96 175 SER A CA 1
ATOM 1210 C C . SER A 1 188 ? -4.248 67.958 -6.496 1.00 16.05 175 SER A C 1
ATOM 1211 O O . SER A 1 188 ? -4.025 68.597 -7.516 1.00 17.78 175 SER A O 1
ATOM 1214 N N . ASP A 1 189 ? -3.338 67.146 -5.950 1.00 16.87 176 ASP A N 1
ATOM 1215 C CA . ASP A 1 189 ? -1.932 67.206 -6.351 1.00 16.25 176 ASP A CA 1
ATOM 1216 C C . ASP A 1 189 ? -1.502 66.225 -7.442 1.00 17.13 176 ASP A C 1
ATOM 1217 O O . ASP A 1 189 ? -0.399 65.681 -7.411 1.00 15.84 176 ASP A O 1
ATOM 1222 N N . LEU A 1 190 ? -2.349 66.015 -8.446 1.00 17.59 177 LEU A N 1
ATOM 1223 C CA . LEU A 1 190 ? -1.893 65.210 -9.597 1.00 18.53 177 LEU A CA 1
ATOM 1224 C C . LEU A 1 190 ? -0.610 65.765 -10.303 1.00 16.06 177 LEU A C 1
ATOM 1225 O O . LEU A 1 190 ? 0.164 64.999 -10.911 1.00 15.96 177 LEU A O 1
ATOM 1230 N N . ALA A 1 191 ? -0.368 67.076 -10.220 1.00 14.59 178 ALA A N 1
ATOM 1231 C CA . ALA A 1 191 ? 0.888 67.666 -10.758 1.00 12.65 178 ALA A CA 1
ATOM 1232 C C . ALA A 1 191 ? 2.157 67.079 -10.157 1.00 12.53 178 ALA A C 1
ATOM 1233 O O . ALA A 1 191 ? 3.169 66.969 -10.838 1.00 13.07 178 ALA A O 1
ATOM 1235 N N . TYR A 1 192 ? 2.107 66.772 -8.859 1.00 11.03 179 TYR A N 1
ATOM 1236 C CA . TYR A 1 192 ? 3.180 66.067 -8.165 1.00 13.12 179 TYR A CA 1
ATOM 1237 C C . TYR A 1 192 ? 3.449 64.690 -8.779 1.00 12.61 179 TYR A C 1
ATOM 1238 O O . TYR A 1 192 ? 4.589 64.371 -9.179 1.00 11.37 179 TYR A O 1
ATOM 1247 N N . THR A 1 193 ? 2.387 63.886 -8.851 1.00 12.67 180 THR A N 1
ATOM 1248 C CA . THR A 1 193 ? 2.475 62.577 -9.419 1.00 14.64 180 THR A CA 1
ATOM 1249 C C . THR A 1 193 ? 2.969 62.588 -10.878 1.00 14.53 180 THR A C 1
ATOM 1250 O O . THR A 1 193 ? 3.788 61.767 -11.250 1.00 14.80 180 THR A O 1
ATOM 1254 N N . ARG A 1 194 ? 2.447 63.503 -11.678 1.00 14.85 181 ARG A N 1
ATOM 1255 C CA . ARG A 1 194 ? 2.886 63.683 -13.057 1.00 15.14 181 ARG A CA 1
ATOM 1256 C C . ARG A 1 194 ? 4.380 64.022 -13.168 1.00 15.29 181 ARG A C 1
ATOM 1257 O O . ARG A 1 194 ? 5.067 63.487 -14.036 1.00 16.50 181 ARG A O 1
ATOM 1265 N N . ALA A 1 195 ? 4.895 64.837 -12.247 1.00 14.32 182 ALA A N 1
ATOM 1266 C CA . ALA A 1 195 ? 6.269 65.356 -12.333 1.00 13.85 182 ALA A CA 1
ATOM 1267 C C . ALA A 1 195 ? 7.213 64.251 -11.898 1.00 13.84 182 ALA A C 1
ATOM 1268 O O . ALA A 1 195 ? 8.253 64.003 -12.533 1.00 13.41 182 ALA A O 1
ATOM 1270 N N . ILE A 1 196 ? 6.804 63.519 -10.866 1.00 13.64 183 ILE A N 1
ATOM 1271 C CA . ILE A 1 196 ? 7.621 62.423 -10.340 1.00 14.54 183 ILE A CA 1
ATOM 1272 C C . ILE A 1 196 ? 7.629 61.184 -11.250 1.00 15.45 183 ILE A C 1
ATOM 1273 O O . ILE A 1 196 ? 8.471 60.291 -11.068 1.00 16.35 183 ILE A O 1
ATOM 1278 N N . MET A 1 197 ? 6.725 61.167 -12.242 1.00 15.58 184 MET A N 1
ATOM 1279 C CA . MET A 1 197 ? 6.701 60.150 -13.296 1.00 17.03 184 MET A CA 1
ATOM 1280 C C . MET A 1 197 ? 7.359 60.573 -14.589 1.00 16.65 184 MET A C 1
ATOM 1281 O O . MET A 1 197 ? 7.459 59.778 -15.524 1.00 16.28 184 MET A O 1
ATOM 1286 N N . GLY A 1 198 ? 7.773 61.830 -14.616 1.00 17.96 185 GLY A N 1
ATOM 1287 C CA . GLY A 1 198 ? 8.681 62.378 -15.605 1.00 16.88 185 GLY A CA 1
ATOM 1288 C C . GLY A 1 198 ? 7.958 63.252 -16.596 1.00 17.40 185 GLY A C 1
ATOM 1289 O O . GLY A 1 198 ? 8.388 63.360 -17.743 1.00 16.48 185 GLY A O 1
ATOM 1290 N N . SER A 1 199 ? 6.825 63.806 -16.144 1.00 18.34 186 SER A N 1
ATOM 1291 C CA . SER A 1 199 ? 6.031 64.820 -16.848 1.00 18.08 186 SER A CA 1
ATOM 1292 C C . SER A 1 199 ? 5.547 64.391 -18.240 1.00 18.52 186 SER A C 1
ATOM 1293 O O . SER A 1 199 ? 5.645 65.176 -19.167 1.00 16.68 186 SER A O 1
ATOM 1296 N N . GLY A 1 200 ? 5.010 63.159 -18.355 1.00 18.97 187 GLY A N 1
ATOM 1297 C CA . GLY A 1 200 ? 4.354 62.679 -19.581 1.00 20.18 187 GLY A CA 1
ATOM 1298 C C . GLY A 1 200 ? 5.272 62.428 -20.763 1.00 22.14 187 GLY A C 1
ATOM 1299 O O . GLY A 1 200 ? 4.817 62.196 -21.890 1.00 22.15 187 GLY A O 1
ATOM 1300 N N . LYS A 1 201 ? 6.578 62.431 -20.503 1.00 23.47 188 LYS A N 1
ATOM 1301 C CA . LYS A 1 201 ? 7.573 62.129 -21.531 1.00 24.22 188 LYS A CA 1
ATOM 1302 C C . LYS A 1 201 ? 7.898 60.640 -21.629 1.00 23.96 188 LYS A C 1
ATOM 1303 O O . LYS A 1 201 ? 8.515 60.223 -22.600 1.00 23.66 188 LYS A O 1
ATOM 1309 N N . GLU A 1 202 ? 7.549 59.860 -20.600 1.00 23.85 189 GLU A N 1
ATOM 1310 C CA . GLU A 1 202 ? 8.007 58.459 -20.510 1.00 23.06 189 GLU A CA 1
ATOM 1311 C C . GLU A 1 202 ? 6.914 57.511 -20.976 1.00 23.58 189 GLU A C 1
ATOM 1312 O O . GLU A 1 202 ? 5.729 57.810 -20.837 1.00 22.76 189 GLU A O 1
ATOM 1318 N N . ASP A 1 203 ? 7.327 56.368 -21.518 1.00 23.51 190 ASP A N 1
ATOM 1319 C CA . ASP A 1 203 ? 6.406 55.333 -21.936 1.00 24.24 190 ASP A CA 1
ATOM 1320 C C . ASP A 1 203 ? 6.571 54.177 -20.992 1.00 23.27 190 ASP A C 1
ATOM 1321 O O . ASP A 1 203 ? 7.628 53.510 -20.981 1.00 22.49 190 ASP A O 1
ATOM 1326 N N . TYR A 1 204 ? 5.514 53.926 -20.225 1.00 21.35 191 TYR A N 1
ATOM 1327 C CA . TYR A 1 204 ? 5.551 52.912 -19.191 1.00 21.19 191 TYR A CA 1
ATOM 1328 C C . TYR A 1 204 ? 5.115 51.526 -19.679 1.00 21.40 191 TYR A C 1
ATOM 1329 O O . TYR A 1 204 ? 5.242 50.542 -18.947 1.00 21.46 191 TYR A O 1
ATOM 1338 N N . THR A 1 205 ? 4.663 51.423 -20.927 1.00 22.98 192 THR A N 1
ATOM 1339 C CA . THR A 1 205 ? 4.054 50.168 -21.395 1.00 23.76 192 THR A CA 1
ATOM 1340 C C . THR A 1 205 ? 5.111 49.064 -21.506 1.00 23.60 192 THR A C 1
ATOM 1341 O O . THR A 1 205 ? 6.169 49.265 -22.081 1.00 24.50 192 THR A O 1
ATOM 1345 N N . GLY A 1 206 ? 4.817 47.891 -20.960 1.00 23.95 193 GLY A N 1
ATOM 1346 C CA . GLY A 1 206 ? 5.805 46.805 -20.947 1.00 22.66 193 GLY A CA 1
ATOM 1347 C C . GLY A 1 206 ? 7.015 47.034 -20.037 1.00 22.47 193 GLY A C 1
ATOM 1348 O O . GLY A 1 206 ? 8.004 46.314 -20.147 1.00 22.12 193 GLY A O 1
ATOM 1349 N N . LYS A 1 207 ? 6.964 48.021 -19.131 1.00 21.60 194 LYS A N 1
ATOM 1350 C CA . LYS A 1 207 ? 8.166 48.369 -18.368 1.00 20.69 194 LYS A CA 1
ATOM 1351 C C . LYS A 1 207 ? 8.165 47.814 -16.971 1.00 19.90 194 LYS A C 1
ATOM 1352 O O . LYS A 1 207 ? 7.118 47.605 -16.387 1.00 18.46 194 LYS A O 1
ATOM 1358 N N . ASP A 1 208 ? 9.370 47.658 -16.416 1.00 19.72 195 ASP A N 1
ATOM 1359 C CA . ASP A 1 208 ? 9.541 47.292 -15.004 1.00 19.51 195 ASP A CA 1
ATOM 1360 C C . ASP A 1 208 ? 9.823 48.532 -14.162 1.00 18.00 195 ASP A C 1
ATOM 1361 O O . ASP A 1 208 ? 10.775 49.269 -14.454 1.00 17.46 195 ASP A O 1
ATOM 1366 N N . VAL A 1 209 ? 9.024 48.740 -13.107 1.00 16.52 196 VAL A N 1
ATOM 1367 C CA . VAL A 1 209 ? 9.181 49.940 -12.291 1.00 15.33 196 VAL A CA 1
ATOM 1368 C C . VAL A 1 209 ? 9.323 49.588 -10.815 1.00 15.38 196 VAL A C 1
ATOM 1369 O O . VAL A 1 209 ? 8.607 48.726 -10.328 1.00 16.63 196 VAL A O 1
ATOM 1373 N N . LEU A 1 210 ? 10.230 50.284 -10.109 1.00 15.12 197 LEU A N 1
ATOM 1374 C CA . LEU A 1 210 ? 10.331 50.250 -8.629 1.00 14.24 197 LEU A CA 1
ATOM 1375 C C . LEU A 1 210 ? 9.932 51.628 -8.045 1.00 14.23 197 LEU A C 1
ATOM 1376 O O . LEU A 1 210 ? 10.441 52.699 -8.495 1.00 14.26 197 LEU A O 1
ATOM 1381 N N . ILE A 1 211 ? 9.032 51.617 -7.067 1.00 12.76 198 ILE A N 1
ATOM 1382 C CA . ILE A 1 211 ? 8.663 52.839 -6.350 1.00 12.80 198 ILE A CA 1
ATOM 1383 C C . ILE A 1 211 ? 9.100 52.677 -4.885 1.00 12.77 198 ILE A C 1
ATOM 1384 O O . ILE A 1 211 ? 8.736 51.701 -4.249 1.00 13.17 198 ILE A O 1
ATOM 1389 N N . LEU A 1 212 ? 9.852 53.650 -4.352 1.00 12.69 199 LEU A N 1
ATOM 1390 C CA . LEU A 1 212 ? 10.209 53.698 -2.933 1.00 14.18 199 LEU A CA 1
ATOM 1391 C C . LEU A 1 212 ? 9.228 54.617 -2.227 1.00 13.90 199 LEU A C 1
ATOM 1392 O O . LEU A 1 212 ? 9.093 55.794 -2.567 1.00 14.55 199 LEU A O 1
ATOM 1397 N N . GLY A 1 213 ? 8.599 54.091 -1.198 1.00 15.29 200 GLY A N 1
ATOM 1398 C CA . GLY A 1 213 ? 7.579 54.800 -0.451 1.00 15.32 200 GLY A CA 1
ATOM 1399 C C . GLY A 1 213 ? 6.338 54.851 -1.297 1.00 15.16 200 GLY A C 1
ATOM 1400 O O . GLY A 1 213 ? 5.865 53.833 -1.786 1.00 15.51 200 GLY A O 1
ATOM 1401 N N . GLY A 1 214 ? 5.776 56.042 -1.434 1.00 15.32 201 GLY A N 1
ATOM 1402 C CA . GLY A 1 214 ? 4.598 56.226 -2.265 1.00 16.25 201 GLY A CA 1
ATOM 1403 C C . GLY A 1 214 ? 3.313 55.711 -1.622 1.00 17.22 201 GLY A C 1
ATOM 1404 O O . GLY A 1 214 ? 2.396 55.273 -2.327 1.00 16.20 201 GLY A O 1
ATOM 1405 N N . GLY A 1 215 ? 3.258 55.720 -0.292 1.00 17.60 202 GLY A N 1
ATOM 1406 C CA . GLY A 1 215 ? 2.173 55.112 0.460 1.00 17.35 202 GLY A CA 1
ATOM 1407 C C . GLY A 1 215 ? 0.749 55.549 0.142 1.00 18.47 202 GLY A C 1
ATOM 1408 O O . GLY A 1 215 ? -0.175 54.791 0.343 1.00 17.60 202 GLY A O 1
ATOM 1409 N N . ASP A 1 216 ? 0.572 56.763 -0.361 1.00 19.77 203 ASP A N 1
ATOM 1410 C CA . ASP A 1 216 ? -0.737 57.242 -0.827 1.00 20.27 203 ASP A CA 1
ATOM 1411 C C . ASP A 1 216 ? -1.259 56.490 -2.083 1.00 20.76 203 ASP A C 1
ATOM 1412 O O . ASP A 1 216 ? -2.439 56.604 -2.428 1.00 20.68 203 ASP A O 1
ATOM 1417 N N . GLY A 1 217 ? -0.395 55.722 -2.765 1.00 20.03 204 GLY A N 1
ATOM 1418 C CA . GLY A 1 217 ? -0.845 54.916 -3.900 1.00 18.63 204 GLY A CA 1
ATOM 1419 C C . GLY A 1 217 ? -0.951 55.643 -5.233 1.00 18.50 204 GLY A C 1
ATOM 1420 O O . GLY A 1 217 ? -1.203 54.995 -6.220 1.00 19.89 204 GLY A O 1
ATOM 1421 N N . GLY A 1 218 ? -0.756 56.968 -5.280 1.00 17.97 205 GLY A N 1
ATOM 1422 C CA . GLY A 1 218 ? -0.904 57.749 -6.548 1.00 16.48 205 GLY A CA 1
ATOM 1423 C C . GLY A 1 218 ? -0.074 57.327 -7.751 1.00 16.27 205 GLY A C 1
ATOM 1424 O O . GLY A 1 218 ? -0.594 57.139 -8.871 1.00 15.25 205 GLY A O 1
ATOM 1425 N N . ILE A 1 219 ? 1.240 57.251 -7.569 1.00 14.68 206 ILE A N 1
ATOM 1426 C CA . ILE A 1 219 ? 2.116 56.763 -8.646 1.00 15.31 206 ILE A CA 1
ATOM 1427 C C . ILE A 1 219 ? 1.763 55.312 -9.086 1.00 16.09 206 ILE A C 1
ATOM 1428 O O . ILE A 1 219 ? 1.647 55.042 -10.283 1.00 15.35 206 ILE A O 1
ATOM 1433 N N . LEU A 1 220 ? 1.569 54.410 -8.129 1.00 16.41 207 LEU A N 1
ATOM 1434 C CA . LEU A 1 220 ? 1.285 53.012 -8.494 1.00 18.52 207 LEU A CA 1
ATOM 1435 C C . LEU A 1 220 ? 0.054 52.983 -9.408 1.00 19.65 207 LEU A C 1
ATOM 1436 O O . LEU A 1 220 ? 0.104 52.462 -10.524 1.00 18.66 207 LEU A O 1
ATOM 1441 N N . CYS A 1 221 ? -1.008 53.624 -8.947 1.00 20.66 208 CYS A N 1
ATOM 1442 C CA . CYS A 1 221 ? -2.273 53.600 -9.649 1.00 23.18 208 CYS A CA 1
ATOM 1443 C C . CYS A 1 221 ? -2.201 54.201 -11.029 1.00 22.87 208 CYS A C 1
ATOM 1444 O O . CYS A 1 221 ? -2.656 53.571 -11.968 1.00 23.66 208 CYS A O 1
ATOM 1447 N N . GLU A 1 222 ? -1.575 55.377 -11.154 1.00 22.71 209 GLU A N 1
ATOM 1448 C CA . GLU A 1 222 ? -1.290 56.003 -12.453 1.00 22.55 209 GLU A CA 1
ATOM 1449 C C . GLU A 1 222 ? -0.459 55.180 -13.420 1.00 21.03 209 GLU A C 1
ATOM 1450 O O . GLU A 1 222 ? -0.762 55.118 -14.617 1.00 20.06 209 GLU A O 1
ATOM 1456 N N . ILE A 1 223 ? 0.598 54.563 -12.915 1.00 21.02 210 ILE A N 1
ATOM 1457 C CA . ILE A 1 223 ? 1.388 53.646 -13.724 1.00 20.58 210 ILE A CA 1
ATOM 1458 C C . ILE A 1 223 ? 0.581 52.353 -14.060 1.00 21.25 210 ILE A C 1
ATOM 1459 O O . ILE A 1 223 ? 0.596 51.889 -15.194 1.00 19.82 210 ILE A O 1
ATOM 1464 N N . VAL A 1 224 ? -0.167 51.797 -13.116 1.00 21.77 211 VAL A N 1
ATOM 1465 C CA . VAL A 1 224 ? -0.945 50.574 -13.467 1.00 23.29 211 VAL A CA 1
ATOM 1466 C C . VAL A 1 224 ? -1.824 50.801 -14.734 1.00 24.22 211 VAL A C 1
ATOM 1467 O O . VAL A 1 224 ? -1.809 49.971 -15.657 1.00 25.25 211 VAL A O 1
ATOM 1471 N N . LYS A 1 225 ? -2.488 51.956 -14.813 1.00 24.67 212 LYS A N 1
ATOM 1472 C CA . LYS A 1 225 ? -3.277 52.399 -15.981 1.00 26.11 212 LYS A CA 1
ATOM 1473 C C . LYS A 1 225 ? -2.491 52.427 -17.302 1.00 26.18 212 LYS A C 1
ATOM 1474 O O . LYS A 1 225 ? -3.077 52.455 -18.385 1.00 25.45 212 LYS A O 1
ATOM 1480 N N . LEU A 1 226 ? -1.163 52.437 -17.229 1.00 26.31 213 LEU A N 1
ATOM 1481 C CA . LEU A 1 226 ? -0.343 52.554 -18.454 1.00 26.41 213 LEU A CA 1
ATOM 1482 C C . LEU A 1 226 ? 0.159 51.200 -18.903 1.00 26.59 213 LEU A C 1
ATOM 1483 O O . LEU A 1 226 ? 0.940 51.082 -19.829 1.00 27.20 213 LEU A O 1
ATOM 1488 N N . LYS A 1 227 ? -0.306 50.161 -18.220 1.00 26.94 214 LYS A N 1
ATOM 1489 C CA . LYS A 1 227 ? -0.046 48.802 -18.629 1.00 25.97 214 LYS A CA 1
ATOM 1490 C C . LYS A 1 227 ? 1.454 48.432 -18.643 1.00 23.81 214 LYS A C 1
ATOM 1491 O O . LYS A 1 227 ? 1.993 48.098 -19.689 1.00 22.45 214 LYS A O 1
ATOM 1497 N N . PRO A 1 228 ? 2.114 48.471 -17.457 1.00 21.02 215 PRO A N 1
ATOM 1498 C CA . PRO A 1 228 ? 3.526 48.143 -17.363 1.00 20.02 215 PRO A CA 1
ATOM 1499 C C . PRO A 1 228 ? 3.659 46.613 -17.260 1.00 19.23 215 PRO A C 1
ATOM 1500 O O . PRO A 1 228 ? 2.642 45.942 -17.040 1.00 19.35 215 PRO A O 1
ATOM 1504 N N . LYS A 1 229 ? 4.876 46.067 -17.391 1.00 19.20 216 LYS A N 1
ATOM 1505 C CA . LYS A 1 229 ? 5.119 44.644 -17.143 1.00 19.21 216 LYS A CA 1
ATOM 1506 C C . LYS A 1 229 ? 4.946 44.414 -15.646 1.00 19.06 216 LYS A C 1
ATOM 1507 O O . LYS A 1 229 ? 4.194 43.504 -15.185 1.00 17.72 216 LYS A O 1
ATOM 1513 N N . MET A 1 230 ? 5.608 45.272 -14.858 1.00 18.77 217 MET A N 1
ATOM 1514 C CA . MET A 1 230 ? 5.529 45.119 -13.404 1.00 18.13 217 MET A CA 1
ATOM 1515 C C . MET A 1 230 ? 5.856 46.417 -12.692 1.00 17.57 217 MET A C 1
ATOM 1516 O O . MET A 1 230 ? 6.759 47.164 -13.105 1.00 16.44 217 MET A O 1
ATOM 1521 N N . VAL A 1 231 ? 5.078 46.705 -11.651 1.00 16.94 218 VAL A N 1
ATOM 1522 C CA . VAL A 1 231 ? 5.374 47.812 -10.760 1.00 16.24 218 VAL A CA 1
ATOM 1523 C C . VAL A 1 231 ? 5.517 47.247 -9.359 1.00 16.45 218 VAL A C 1
ATOM 1524 O O . VAL A 1 231 ? 4.624 46.549 -8.824 1.00 15.87 218 VAL A O 1
ATOM 1528 N N . THR A 1 232 ? 6.661 47.521 -8.767 1.00 17.43 219 THR A N 1
ATOM 1529 C CA . THR A 1 232 ? 6.915 47.088 -7.405 1.00 17.02 219 THR A CA 1
ATOM 1530 C C . THR A 1 232 ? 7.035 48.331 -6.557 1.00 17.78 219 THR A C 1
ATOM 1531 O O . THR A 1 232 ? 7.809 49.211 -6.899 1.00 17.25 219 THR A O 1
ATOM 1535 N N . MET A 1 233 ? 6.245 48.413 -5.474 1.00 17.36 220 MET A N 1
ATOM 1536 C CA . MET A 1 233 ? 6.200 49.554 -4.567 1.00 17.15 220 MET A CA 1
ATOM 1537 C C . MET A 1 233 ? 6.593 49.089 -3.160 1.00 16.56 220 MET A C 1
ATOM 1538 O O . MET A 1 233 ? 6.056 48.090 -2.660 1.00 16.28 220 MET A O 1
ATOM 1543 N N . VAL A 1 234 ? 7.551 49.781 -2.537 1.00 15.38 221 VAL A N 1
ATOM 1544 C CA . VAL A 1 234 ? 8.083 49.370 -1.235 1.00 15.06 221 VAL A CA 1
ATOM 1545 C C . VAL A 1 234 ? 7.870 50.470 -0.209 1.00 15.29 221 VAL A C 1
ATOM 1546 O O . VAL A 1 234 ? 8.572 51.509 -0.207 1.00 15.19 221 VAL A O 1
ATOM 1550 N N . GLU A 1 235 ? 6.877 50.231 0.641 1.00 15.20 222 GLU A N 1
ATOM 1551 C CA . GLU A 1 235 ? 6.352 51.218 1.577 1.00 16.77 222 GLU A CA 1
ATOM 1552 C C . GLU A 1 235 ? 6.444 50.652 2.978 1.00 16.55 222 GLU A C 1
ATOM 1553 O O . GLU A 1 235 ? 5.870 49.601 3.247 1.00 17.37 222 GLU A O 1
ATOM 1559 N N . ILE A 1 236 ? 7.098 51.378 3.876 1.00 16.26 223 ILE A N 1
ATOM 1560 C CA . ILE A 1 236 ? 7.396 50.873 5.211 1.00 17.19 223 ILE A CA 1
ATOM 1561 C C . ILE A 1 236 ? 6.168 50.823 6.094 1.00 18.26 223 ILE A C 1
ATOM 1562 O O . ILE A 1 236 ? 6.094 49.966 6.995 1.00 18.38 223 ILE A O 1
ATOM 1567 N N . ASP A 1 237 ? 5.197 51.713 5.824 1.00 17.69 224 ASP A N 1
ATOM 1568 C CA . ASP A 1 237 ? 4.145 52.024 6.811 1.00 18.15 224 ASP A CA 1
ATOM 1569 C C . ASP A 1 237 ? 2.745 51.601 6.372 1.00 18.38 224 ASP A C 1
ATOM 1570 O O . ASP A 1 237 ? 2.066 52.297 5.603 1.00 17.74 224 ASP A O 1
ATOM 1575 N N . GLN A 1 238 ? 2.315 50.443 6.879 1.00 18.44 225 GLN A N 1
ATOM 1576 C CA . GLN A 1 238 ? 0.967 49.930 6.668 1.00 18.41 225 GLN A CA 1
ATOM 1577 C C . GLN A 1 238 ? -0.128 50.949 7.035 1.00 18.27 225 GLN A C 1
ATOM 1578 O O . GLN A 1 238 ? -1.217 50.936 6.446 1.00 18.39 225 GLN A O 1
ATOM 1584 N N . MET A 1 239 ? 0.147 51.813 8.010 1.00 17.52 226 MET A N 1
ATOM 1585 C CA . MET A 1 239 ? -0.875 52.740 8.457 1.00 18.74 226 MET A CA 1
ATOM 1586 C C . MET A 1 239 ? -1.057 53.891 7.465 1.00 17.58 226 MET A C 1
ATOM 1587 O O . MET A 1 239 ? -2.156 54.410 7.340 1.00 17.02 226 MET A O 1
ATOM 1592 N N . VAL A 1 240 ? -0.005 54.254 6.734 1.00 17.24 227 VAL A N 1
ATOM 1593 C CA . VAL A 1 240 ? -0.151 55.260 5.659 1.00 17.26 227 VAL A CA 1
ATOM 1594 C C . VAL A 1 240 ? -1.006 54.630 4.539 1.00 17.56 227 VAL A C 1
ATOM 1595 O O . VAL A 1 240 ? -1.932 55.266 4.015 1.00 18.53 227 VAL A O 1
ATOM 1599 N N . ILE A 1 241 ? -0.723 53.371 4.200 1.00 17.58 228 ILE A N 1
ATOM 1600 C CA . ILE A 1 241 ? -1.483 52.663 3.140 1.00 18.34 228 ILE A CA 1
ATOM 1601 C C . ILE A 1 241 ? -2.967 52.557 3.523 1.00 17.98 228 ILE A C 1
ATOM 1602 O O . ILE A 1 241 ? -3.824 52.773 2.697 1.00 17.71 228 ILE A O 1
ATOM 1607 N N . ASP A 1 242 ? -3.234 52.186 4.764 1.00 18.17 229 ASP A N 1
ATOM 1608 C CA . ASP A 1 242 ? -4.605 51.997 5.281 1.00 20.42 229 ASP A CA 1
ATOM 1609 C C . ASP A 1 242 ? -5.363 53.324 5.339 1.00 19.86 229 ASP A C 1
ATOM 1610 O O . ASP A 1 242 ? -6.517 53.400 4.901 1.00 21.11 229 ASP A O 1
ATOM 1615 N N . GLY A 1 243 ? -4.716 54.354 5.889 1.00 19.62 230 GLY A N 1
ATOM 1616 C CA . GLY A 1 243 ? -5.232 55.737 5.882 1.00 18.75 230 GLY A CA 1
ATOM 1617 C C . GLY A 1 243 ? -5.571 56.247 4.487 1.00 17.88 230 GLY A C 1
ATOM 1618 O O . GLY A 1 243 ? -6.670 56.704 4.225 1.00 16.19 230 GLY A O 1
ATOM 1619 N N . CYS A 1 244 ? -4.623 56.132 3.579 1.00 17.73 231 CYS A N 1
ATOM 1620 C CA . CYS A 1 244 ? -4.807 56.633 2.219 1.00 18.38 231 CYS A CA 1
ATOM 1621 C C . CYS A 1 244 ? -5.834 55.835 1.395 1.00 18.73 231 CYS A C 1
ATOM 1622 O O . CYS A 1 244 ? -6.539 56.415 0.582 1.00 19.58 231 CYS A O 1
ATOM 1625 N N . LYS A 1 245 ? -5.947 54.524 1.615 1.00 19.39 232 LYS A N 1
ATOM 1626 C CA . LYS A 1 245 ? -7.006 53.755 0.972 1.00 20.47 232 LYS A CA 1
ATOM 1627 C C . LYS A 1 245 ? -8.404 54.267 1.323 1.00 20.53 232 LYS A C 1
ATOM 1628 O O . LYS A 1 245 ? -9.249 54.434 0.441 1.00 21.67 232 LYS A O 1
ATOM 1634 N N . LYS A 1 246 ? -8.590 54.582 2.598 1.00 18.95 233 LYS A N 1
ATOM 1635 C CA . LYS A 1 246 ? -9.848 55.006 3.185 1.00 19.90 233 LYS A CA 1
ATOM 1636 C C . LYS A 1 246 ? -10.183 56.459 2.828 1.00 18.95 233 LYS A C 1
ATOM 1637 O O . LYS A 1 246 ? -11.334 56.820 2.526 1.00 18.00 233 LYS A O 1
ATOM 1643 N N . TYR A 1 247 ? -9.161 57.306 2.869 1.00 18.17 234 TYR A N 1
ATOM 1644 C CA . TYR A 1 247 ? -9.359 58.733 2.806 1.00 19.12 234 TYR A CA 1
ATOM 1645 C C . TYR A 1 247 ? -8.764 59.491 1.632 1.00 19.84 234 TYR A C 1
ATOM 1646 O O . TYR A 1 247 ? -9.149 60.618 1.434 1.00 20.97 234 TYR A O 1
ATOM 1655 N N . MET A 1 248 ? -7.829 58.909 0.885 1.00 21.25 235 MET A N 1
ATOM 1656 C CA . MET A 1 248 ? -7.243 59.609 -0.270 1.00 21.99 235 MET A CA 1
ATOM 1657 C C . MET A 1 248 ? -7.748 59.027 -1.575 1.00 23.22 235 MET A C 1
ATOM 1658 O O . MET A 1 248 ? -7.157 58.137 -2.125 1.00 22.75 235 MET A O 1
ATOM 1663 N N . ARG A 1 249 ? -8.866 59.541 -2.061 1.00 25.65 236 ARG A N 1
ATOM 1664 C CA . ARG A 1 249 ? -9.603 58.909 -3.150 1.00 27.80 236 ARG A CA 1
ATOM 1665 C C . ARG A 1 249 ? -9.596 59.657 -4.460 1.00 29.34 236 ARG A C 1
ATOM 1666 O O . ARG A 1 249 ? -10.374 59.318 -5.330 1.00 31.93 236 ARG A O 1
ATOM 1674 N N . LYS A 1 250 ? -8.735 60.663 -4.612 1.00 31.61 237 LYS A N 1
ATOM 1675 C CA . LYS A 1 250 ? -8.825 61.666 -5.710 1.00 32.54 237 LYS A CA 1
ATOM 1676 C C . LYS A 1 250 ? -9.830 62.808 -5.408 1.00 32.54 237 LYS A C 1
ATOM 1677 O O . LYS A 1 250 ? -9.981 63.794 -6.171 1.00 32.30 237 LYS A O 1
ATOM 1683 N N . VAL A 1 255 ? -8.884 50.034 -7.136 1.00 50.10 242 VAL A N 1
ATOM 1684 C CA . VAL A 1 255 ? -7.681 49.231 -6.927 1.00 49.87 242 VAL A CA 1
ATOM 1685 C C . VAL A 1 255 ? -7.154 49.538 -5.533 1.00 49.60 242 VAL A C 1
ATOM 1686 O O . VAL A 1 255 ? -7.774 50.323 -4.790 1.00 50.22 242 VAL A O 1
ATOM 1690 N N . LEU A 1 256 ? -6.030 48.908 -5.186 1.00 48.57 243 LEU A N 1
ATOM 1691 C CA . LEU A 1 256 ? -5.426 48.948 -3.848 1.00 47.47 243 LEU A CA 1
ATOM 1692 C C . LEU A 1 256 ? -6.306 48.337 -2.748 1.00 46.48 243 LEU A C 1
ATOM 1693 O O . LEU A 1 256 ? -5.882 48.262 -1.598 1.00 45.68 243 LEU A O 1
ATOM 1698 N N . ASP A 1 257 ? -7.513 47.889 -3.124 1.00 45.23 244 ASP A N 1
ATOM 1699 C CA . ASP A 1 257 ? -8.253 46.869 -2.366 1.00 43.87 244 ASP A CA 1
ATOM 1700 C C . ASP A 1 257 ? -7.382 45.616 -2.188 1.00 42.71 244 ASP A C 1
ATOM 1701 O O . ASP A 1 257 ? -7.414 44.949 -1.142 1.00 42.22 244 ASP A O 1
ATOM 1706 N N . ASN A 1 258 ? -6.598 45.330 -3.232 1.00 40.84 245 ASN A N 1
ATOM 1707 C CA . ASN A 1 258 ? -5.597 44.278 -3.223 1.00 39.21 245 ASN A CA 1
ATOM 1708 C C . ASN A 1 258 ? -4.201 44.877 -3.408 1.00 37.45 245 ASN A C 1
ATOM 1709 O O . ASN A 1 258 ? -3.988 45.726 -4.289 1.00 36.78 245 ASN A O 1
ATOM 1714 N N . LEU A 1 259 ? -3.256 44.406 -2.604 1.00 35.68 246 LEU A N 1
ATOM 1715 C CA . LEU A 1 259 ? -1.886 44.897 -2.652 1.00 34.68 246 LEU A CA 1
ATOM 1716 C C . LEU A 1 259 ? -1.022 44.135 -3.654 1.00 34.15 246 LEU A C 1
ATOM 1717 O O . LEU A 1 259 ? 0.179 44.380 -3.734 1.00 34.25 246 LEU A O 1
ATOM 1722 N N . LYS A 1 260 ? -1.641 43.213 -4.398 1.00 33.33 247 LYS A N 1
ATOM 1723 C CA . LYS A 1 260 ? -1.022 42.516 -5.530 1.00 32.29 247 LYS A CA 1
ATOM 1724 C C . LYS A 1 260 ? -2.018 42.445 -6.666 1.00 31.76 247 LYS A C 1
ATOM 1725 O O . LYS A 1 260 ? -3.223 42.376 -6.432 1.00 32.19 247 LYS A O 1
ATOM 1731 N N . GLY A 1 261 ? -1.529 42.464 -7.897 1.00 31.19 248 GLY A N 1
ATOM 1732 C CA . GLY A 1 261 ? -2.373 42.344 -9.058 1.00 29.95 248 GLY A CA 1
ATOM 1733 C C . GLY A 1 261 ? -1.569 41.771 -10.195 1.00 29.88 248 GLY A C 1
ATOM 1734 O O . GLY A 1 261 ? -0.432 41.354 -10.007 1.00 29.48 248 GLY A O 1
ATOM 1735 N N . ASP A 1 262 ? -2.201 41.733 -11.367 1.00 29.36 249 ASP A N 1
ATOM 1736 C CA . ASP A 1 262 ? -1.632 41.290 -12.634 1.00 29.52 249 ASP A CA 1
ATOM 1737 C C . ASP A 1 262 ? -0.234 41.873 -12.839 1.00 28.04 249 ASP A C 1
ATOM 1738 O O . ASP A 1 262 ? 0.728 41.142 -13.127 1.00 26.98 249 ASP A O 1
ATOM 1743 N N . CYS A 1 263 ? -0.119 43.189 -12.671 1.00 25.30 250 CYS A N 1
ATOM 1744 C CA . CYS A 1 263 ? 1.114 43.867 -13.025 1.00 24.07 250 CYS A CA 1
ATOM 1745 C C . CYS A 1 263 ? 1.722 44.692 -11.886 1.00 22.13 250 CYS A C 1
ATOM 1746 O O . CYS A 1 263 ? 2.476 45.632 -12.153 1.00 21.35 250 CYS A O 1
ATOM 1749 N N . TYR A 1 264 ? 1.381 44.354 -10.640 1.00 21.62 251 TYR A N 1
ATOM 1750 C CA . TYR A 1 264 ? 1.889 45.113 -9.480 1.00 22.01 251 TYR A CA 1
ATOM 1751 C C . TYR A 1 264 ? 1.950 44.343 -8.173 1.00 22.02 251 TYR A C 1
ATOM 1752 O O . TYR A 1 264 ? 1.217 43.387 -7.977 1.00 22.15 251 TYR A O 1
ATOM 1761 N N . GLN A 1 265 ? 2.833 44.766 -7.269 1.00 22.01 252 GLN A N 1
ATOM 1762 C CA . GLN A 1 265 ? 2.894 44.224 -5.905 1.00 22.54 252 GLN A CA 1
ATOM 1763 C C . GLN A 1 265 ? 3.383 45.329 -4.999 1.00 21.48 252 GLN A C 1
ATOM 1764 O O . GLN A 1 265 ? 4.266 46.073 -5.373 1.00 22.07 252 GLN A O 1
ATOM 1770 N N . VAL A 1 266 ? 2.810 45.406 -3.804 1.00 20.35 253 VAL A N 1
ATOM 1771 C CA . VAL A 1 266 ? 3.206 46.349 -2.786 1.00 19.91 253 VAL A CA 1
ATOM 1772 C C . VAL A 1 266 ? 3.860 45.504 -1.698 1.00 20.73 253 VAL A C 1
ATOM 1773 O O . VAL A 1 266 ? 3.316 44.479 -1.293 1.00 20.87 253 VAL A O 1
ATOM 1777 N N . LEU A 1 267 ? 5.073 45.880 -1.310 1.00 19.69 254 LEU A N 1
ATOM 1778 C CA . LEU A 1 267 ? 5.782 45.220 -0.248 1.00 20.33 254 LEU A CA 1
ATOM 1779 C C . LEU A 1 267 ? 5.749 46.154 0.905 1.00 19.60 254 LEU A C 1
ATOM 1780 O O . LEU A 1 267 ? 6.163 47.299 0.796 1.00 17.86 254 LEU A O 1
ATOM 1785 N N . ILE A 1 268 ? 5.227 45.658 2.008 1.00 21.24 255 ILE A N 1
ATOM 1786 C CA . ILE A 1 268 ? 5.185 46.405 3.243 1.00 22.27 255 ILE A CA 1
ATOM 1787 C C . ILE A 1 268 ? 6.454 46.153 4.018 1.00 23.78 255 ILE A C 1
ATOM 1788 O O . ILE A 1 268 ? 6.513 45.242 4.866 1.00 23.85 255 ILE A O 1
ATOM 1793 N N . GLU A 1 269 ? 7.477 46.964 3.728 1.00 24.04 256 GLU A N 1
ATOM 1794 C CA . GLU A 1 269 ? 8.760 46.884 4.454 1.00 25.21 256 GLU A CA 1
ATOM 1795 C C . GLU A 1 269 ? 9.653 48.080 4.192 1.00 23.19 256 GLU A C 1
ATOM 1796 O O . GLU A 1 269 ? 9.373 48.880 3.307 1.00 21.14 256 GLU A O 1
ATOM 1802 N N . ASP A 1 270 ? 10.701 48.215 5.008 1.00 22.33 257 ASP A N 1
ATOM 1803 C CA . ASP A 1 270 ? 11.763 49.203 4.786 1.00 21.57 257 ASP A CA 1
ATOM 1804 C C . ASP A 1 270 ? 12.342 48.984 3.397 1.00 21.85 257 ASP A C 1
ATOM 1805 O O . ASP A 1 270 ? 12.688 47.847 3.019 1.00 20.76 257 ASP A O 1
ATOM 1810 N N . CYS A 1 271 ? 12.412 50.040 2.585 1.00 20.41 258 CYS A N 1
ATOM 1811 C CA . CYS A 1 271 ? 12.972 49.855 1.244 1.00 18.91 258 CYS A CA 1
ATOM 1812 C C . CYS A 1 271 ? 14.490 49.690 1.216 1.00 18.88 258 CYS A C 1
ATOM 1813 O O . CYS A 1 271 ? 15.035 49.276 0.210 1.00 18.76 258 CYS A O 1
ATOM 1816 N N . ILE A 1 272 ? 15.190 50.019 2.291 1.00 18.14 259 ILE A N 1
ATOM 1817 C CA . ILE A 1 272 ? 16.662 49.903 2.235 1.00 18.42 259 ILE A CA 1
ATOM 1818 C C . ILE A 1 272 ? 17.140 48.431 2.168 1.00 18.16 259 ILE A C 1
ATOM 1819 O O . ILE A 1 272 ? 17.906 48.078 1.269 1.00 17.77 259 ILE A O 1
ATOM 1824 N N . PRO A 1 273 ? 16.703 47.579 3.110 1.00 17.94 260 PRO A N 1
ATOM 1825 C CA . PRO A 1 273 ? 17.070 46.161 2.954 1.00 18.77 260 PRO A CA 1
ATOM 1826 C C . PRO A 1 273 ? 16.678 45.584 1.599 1.00 18.42 260 PRO A C 1
ATOM 1827 O O . PRO A 1 273 ? 17.420 44.781 1.035 1.00 19.48 260 PRO A O 1
ATOM 1831 N N . VAL A 1 274 ? 15.541 46.022 1.053 1.00 17.46 261 VAL A N 1
ATOM 1832 C CA . VAL A 1 274 ? 15.024 45.471 -0.196 1.00 15.30 261 VAL A CA 1
ATOM 1833 C C . VAL A 1 274 ? 15.901 45.881 -1.364 1.00 14.93 261 VAL A C 1
ATOM 1834 O O . VAL A 1 274 ? 16.231 45.055 -2.160 1.00 15.29 261 VAL A O 1
ATOM 1838 N N . LEU A 1 275 ? 16.272 47.163 -1.440 1.00 14.01 262 LEU A N 1
ATOM 1839 C CA . LEU A 1 275 ? 17.233 47.685 -2.436 1.00 13.92 262 LEU A CA 1
ATOM 1840 C C . LEU A 1 275 ? 18.553 46.954 -2.363 1.00 14.05 262 LEU A C 1
ATOM 1841 O O . LEU A 1 275 ? 19.170 46.663 -3.379 1.00 13.63 262 LEU A O 1
ATOM 1846 N N . LYS A 1 276 ? 19.015 46.703 -1.146 1.00 13.97 263 LYS A N 1
ATOM 1847 C CA . LYS A 1 276 ? 20.314 46.001 -0.939 1.00 15.70 263 LYS A CA 1
ATOM 1848 C C . LYS A 1 276 ? 20.282 44.597 -1.498 1.00 15.08 263 LYS A C 1
ATOM 1849 O O . LYS A 1 276 ? 21.242 44.143 -2.131 1.00 16.50 263 LYS A O 1
ATOM 1855 N N . ARG A 1 277 ? 19.146 43.925 -1.297 1.00 15.86 264 ARG A N 1
ATOM 1856 C CA . ARG A 1 277 ? 18.905 42.592 -1.828 1.00 16.56 264 ARG A CA 1
ATOM 1857 C C . ARG A 1 277 ? 18.807 42.618 -3.372 1.00 17.15 264 ARG A C 1
ATOM 1858 O O . ARG A 1 277 ? 19.469 41.816 -4.071 1.00 16.99 264 ARG A O 1
ATOM 1866 N N . TYR A 1 278 ? 18.039 43.555 -3.926 1.00 17.07 265 TYR A N 1
ATOM 1867 C CA . TYR A 1 278 ? 17.964 43.670 -5.399 1.00 16.83 265 TYR A CA 1
ATOM 1868 C C . TYR A 1 278 ? 19.327 43.998 -6.042 1.00 17.91 265 TYR A C 1
ATOM 1869 O O . TYR A 1 278 ? 19.692 43.445 -7.104 1.00 18.72 265 TYR A O 1
ATOM 1878 N N . ALA A 1 279 ? 20.085 44.898 -5.429 1.00 18.92 266 ALA A N 1
ATOM 1879 C CA . ALA A 1 279 ? 21.437 45.213 -5.916 1.00 19.93 266 ALA A CA 1
ATOM 1880 C C . ALA A 1 279 ? 22.349 43.979 -5.886 1.00 20.97 266 ALA A C 1
ATOM 1881 O O . ALA A 1 279 ? 23.088 43.735 -6.847 1.00 21.58 266 ALA A O 1
ATOM 1883 N N . LYS A 1 280 ? 22.271 43.211 -4.800 1.00 21.89 267 LYS A N 1
ATOM 1884 C CA . LYS A 1 280 ? 23.016 41.951 -4.637 1.00 23.31 267 LYS A CA 1
ATOM 1885 C C . LYS A 1 280 ? 22.625 40.923 -5.691 1.00 22.58 267 LYS A C 1
ATOM 1886 O O . LYS A 1 280 ? 23.506 40.214 -6.232 1.00 22.09 267 LYS A O 1
ATOM 1892 N N . GLU A 1 281 ? 21.315 40.814 -5.939 1.00 20.84 268 GLU A N 1
ATOM 1893 C CA . GLU A 1 281 ? 20.761 39.951 -6.987 1.00 20.87 268 GLU A CA 1
ATOM 1894 C C . GLU A 1 281 ? 21.055 40.389 -8.414 1.00 20.59 268 GLU A C 1
ATOM 1895 O O . GLU A 1 281 ? 20.836 39.616 -9.346 1.00 20.59 268 GLU A O 1
ATOM 1901 N N . GLY A 1 282 ? 21.484 41.639 -8.596 1.00 19.76 269 GLY A N 1
ATOM 1902 C CA . GLY A 1 282 ? 21.648 42.229 -9.932 1.00 19.13 269 GLY A CA 1
ATOM 1903 C C . GLY A 1 282 ? 20.304 42.459 -10.616 1.00 19.15 269 GLY A C 1
ATOM 1904 O O . GLY A 1 282 ? 20.209 42.465 -11.828 1.00 18.69 269 GLY A O 1
ATOM 1905 N N . ARG A 1 283 ? 19.255 42.652 -9.837 1.00 18.66 270 ARG A N 1
ATOM 1906 C CA . ARG A 1 283 ? 17.956 42.918 -10.414 1.00 19.75 270 ARG A CA 1
ATOM 1907 C C . ARG A 1 283 ? 17.907 44.375 -10.876 1.00 20.96 270 ARG A C 1
ATOM 1908 O O . ARG A 1 283 ? 18.504 45.257 -10.240 1.00 21.48 270 ARG A O 1
ATOM 1916 N N . GLU A 1 284 ? 17.271 44.624 -12.020 1.00 20.35 271 GLU A N 1
ATOM 1917 C CA . GLU A 1 284 ? 17.253 45.965 -12.607 1.00 20.83 271 GLU A CA 1
ATOM 1918 C C . GLU A 1 284 ? 15.823 46.399 -13.034 1.00 19.61 271 GLU A C 1
ATOM 1919 O O . GLU A 1 284 ? 14.973 45.557 -13.283 1.00 19.80 271 GLU A O 1
ATOM 1925 N N . PHE A 1 285 ? 15.589 47.707 -13.104 1.00 17.43 272 PHE A N 1
ATOM 1926 C CA . PHE A 1 285 ? 14.279 48.293 -13.423 1.00 17.36 272 PHE A CA 1
ATOM 1927 C C . PHE A 1 285 ? 14.458 49.359 -14.485 1.00 16.73 272 PHE A C 1
ATOM 1928 O O . PHE A 1 285 ? 15.467 50.036 -14.501 1.00 17.69 272 PHE A O 1
ATOM 1936 N N . ASP A 1 286 ? 13.480 49.509 -15.369 1.00 17.50 273 ASP A N 1
ATOM 1937 C CA . ASP A 1 286 ? 13.477 50.599 -16.353 1.00 17.00 273 ASP A CA 1
ATOM 1938 C C . ASP A 1 286 ? 13.310 51.970 -15.697 1.00 16.91 273 ASP A C 1
ATOM 1939 O O . ASP A 1 286 ? 13.772 52.993 -16.229 1.00 16.28 273 ASP A O 1
ATOM 1944 N N . TYR A 1 287 ? 12.610 51.997 -14.555 1.00 15.18 274 TYR A N 1
ATOM 1945 C CA . TYR A 1 287 ? 12.431 53.241 -13.817 1.00 14.88 274 TYR A CA 1
ATOM 1946 C C . TYR A 1 287 ? 12.488 52.951 -12.334 1.00 13.68 274 TYR A C 1
ATOM 1947 O O . TYR A 1 287 ? 11.996 51.933 -11.879 1.00 12.39 274 TYR A O 1
ATOM 1956 N N . VAL A 1 288 ? 13.095 53.863 -11.595 1.00 13.80 275 VAL A N 1
ATOM 1957 C CA . VAL A 1 288 ? 13.079 53.803 -10.147 1.00 13.81 275 VAL A CA 1
ATOM 1958 C C . VAL A 1 288 ? 12.584 55.186 -9.769 1.00 14.46 275 VAL A C 1
ATOM 1959 O O . VAL A 1 288 ? 13.161 56.173 -10.180 1.00 15.21 275 VAL A O 1
ATOM 1963 N N . ILE A 1 289 ? 11.501 55.225 -9.000 1.00 13.81 276 ILE A N 1
ATOM 1964 C CA . ILE A 1 289 ? 10.862 56.459 -8.598 1.00 13.24 276 ILE A CA 1
ATOM 1965 C C . ILE A 1 289 ? 10.985 56.543 -7.067 1.00 13.07 276 ILE A C 1
ATOM 1966 O O . ILE A 1 289 ? 10.470 55.702 -6.364 1.00 12.57 276 ILE A O 1
ATOM 1971 N N . ASN A 1 290 ? 11.729 57.531 -6.590 1.00 12.48 277 ASN A N 1
ATOM 1972 C CA . ASN A 1 290 ? 11.919 57.739 -5.152 1.00 12.00 277 ASN A CA 1
ATOM 1973 C C . ASN A 1 290 ? 10.841 58.722 -4.636 1.00 11.79 277 ASN A C 1
ATOM 1974 O O . ASN A 1 290 ? 10.937 59.933 -4.792 1.00 12.87 277 ASN A O 1
ATOM 1979 N N . ASP A 1 291 ? 9.778 58.170 -4.087 1.00 11.89 278 ASP A N 1
ATOM 1980 C CA . ASP A 1 291 ? 8.709 58.968 -3.461 1.00 13.16 278 ASP A CA 1
ATOM 1981 C C . ASP A 1 291 ? 8.704 58.803 -1.918 1.00 13.06 278 ASP A C 1
ATOM 1982 O O . ASP A 1 291 ? 7.663 58.707 -1.286 1.00 15.47 278 ASP A O 1
ATOM 1987 N N . LEU A 1 292 ? 9.881 58.792 -1.326 1.00 13.59 279 LEU A N 1
ATOM 1988 C CA . LEU A 1 292 ? 10.045 58.717 0.119 1.00 13.96 279 LEU A CA 1
ATOM 1989 C C . LEU A 1 292 ? 9.683 60.018 0.815 1.00 14.46 279 LEU A C 1
ATOM 1990 O O . LEU A 1 292 ? 9.518 61.032 0.163 1.00 15.87 279 LEU A O 1
ATOM 1995 N N . THR A 1 293 ? 9.554 60.008 2.145 1.00 14.06 280 THR A N 1
ATOM 1996 C CA . THR A 1 293 ? 9.452 61.244 2.884 1.00 14.32 280 THR A CA 1
ATOM 1997 C C . THR A 1 293 ? 10.747 62.084 2.743 1.00 15.32 280 THR A C 1
ATOM 1998 O O . THR A 1 293 ? 11.827 61.548 2.404 1.00 14.94 280 THR A O 1
ATOM 2002 N N . ALA A 1 294 ? 10.659 63.385 3.020 1.00 14.89 281 ALA A N 1
ATOM 2003 C CA . ALA A 1 294 ? 11.841 64.272 2.933 1.00 14.40 281 ALA A CA 1
ATOM 2004 C C . ALA A 1 294 ? 13.071 63.794 3.751 1.00 15.31 281 ALA A C 1
ATOM 2005 O O . ALA A 1 294 ? 14.196 63.751 3.237 1.00 16.97 281 ALA A O 1
ATOM 2007 N N . VAL A 1 295 ? 12.868 63.467 5.021 1.00 14.77 282 VAL A N 1
ATOM 2008 C CA . VAL A 1 295 ? 13.785 62.585 5.769 1.00 15.47 282 VAL A CA 1
ATOM 2009 C C . VAL A 1 295 ? 13.233 61.140 5.651 1.00 14.84 282 VAL A C 1
ATOM 2010 O O . VAL A 1 295 ? 12.172 60.836 6.223 1.00 15.33 282 VAL A O 1
ATOM 2014 N N . PRO A 1 296 ? 13.915 60.267 4.873 1.00 14.74 283 PRO A N 1
ATOM 2015 C CA . PRO A 1 296 ? 13.527 58.861 4.774 1.00 15.75 283 PRO A CA 1
ATOM 2016 C C . PRO A 1 296 ? 13.554 58.212 6.146 1.00 16.13 283 PRO A C 1
ATOM 2017 O O . PRO A 1 296 ? 14.365 58.596 6.987 1.00 16.41 283 PRO A O 1
ATOM 2021 N N . ILE A 1 297 ? 12.648 57.281 6.391 1.00 17.79 284 ILE A N 1
ATOM 2022 C CA . ILE A 1 297 ? 12.543 56.635 7.714 1.00 19.50 284 ILE A CA 1
ATOM 2023 C C . ILE A 1 297 ? 13.630 55.563 7.955 1.00 21.73 284 ILE A C 1
ATOM 2024 O O . ILE A 1 297 ? 13.903 54.723 7.102 1.00 19.48 284 ILE A O 1
ATOM 2029 N N . SER A 1 298 ? 14.222 55.590 9.148 1.00 24.99 285 SER A N 1
ATOM 2030 C CA . SER A 1 298 ? 15.304 54.679 9.469 1.00 29.52 285 SER A CA 1
ATOM 2031 C C . SER A 1 298 ? 14.925 54.013 10.765 1.00 31.64 285 SER A C 1
ATOM 2032 O O . SER A 1 298 ? 14.407 54.682 11.652 1.00 31.76 285 SER A O 1
ATOM 2035 N N . THR A 1 299 ? 15.155 52.704 10.878 1.00 34.53 286 THR A N 1
ATOM 2036 C CA . THR A 1 299 ? 14.819 52.002 12.130 1.00 37.74 286 THR A CA 1
ATOM 2037 C C . THR A 1 299 ? 16.027 51.830 13.069 1.00 39.26 286 THR A C 1
ATOM 2038 O O . THR A 1 299 ? 15.886 51.291 14.175 1.00 40.48 286 THR A O 1
ATOM 2042 N N . SER A 1 300 ? 17.198 52.281 12.619 1.00 41.02 287 SER A N 1
ATOM 2043 C CA . SER A 1 300 ? 18.375 52.477 13.481 1.00 42.55 287 SER A CA 1
ATOM 2044 C C . SER A 1 300 ? 18.590 53.989 13.615 1.00 42.83 287 SER A C 1
ATOM 2045 O O . SER A 1 300 ? 18.675 54.699 12.602 1.00 42.90 287 SER A O 1
ATOM 2048 N N . SER A 1 305 ? 25.647 63.793 7.221 1.00 30.27 292 SER A N 1
ATOM 2049 C CA . SER A 1 305 ? 25.264 62.392 7.383 1.00 30.56 292 SER A CA 1
ATOM 2050 C C . SER A 1 305 ? 23.785 62.118 7.077 1.00 29.87 292 SER A C 1
ATOM 2051 O O . SER A 1 305 ? 23.421 60.991 6.705 1.00 30.07 292 SER A O 1
ATOM 2054 N N . THR A 1 306 ? 22.936 63.128 7.251 1.00 28.20 293 THR A N 1
ATOM 2055 C CA . THR A 1 306 ? 21.646 63.104 6.596 1.00 26.43 293 THR A CA 1
ATOM 2056 C C . THR A 1 306 ? 21.935 62.935 5.081 1.00 24.79 293 THR A C 1
ATOM 2057 O O . THR A 1 306 ? 21.240 62.194 4.376 1.00 23.56 293 THR A O 1
ATOM 2061 N N . TRP A 1 307 ? 22.990 63.601 4.604 1.00 22.92 294 TRP A N 1
ATOM 2062 C CA . TRP A 1 307 ? 23.394 63.558 3.174 1.00 22.51 294 TRP A CA 1
ATOM 2063 C C . TRP A 1 307 ? 23.974 62.217 2.742 1.00 22.22 294 TRP A C 1
ATOM 2064 O O . TRP A 1 307 ? 23.808 61.804 1.566 1.00 21.41 294 TRP A O 1
ATOM 2075 N N . GLU A 1 308 ? 24.651 61.559 3.686 1.00 22.11 295 GLU A N 1
ATOM 2076 C CA . GLU A 1 308 ? 25.203 60.228 3.453 1.00 24.05 295 GLU A CA 1
ATOM 2077 C C . GLU A 1 308 ? 24.052 59.213 3.259 1.00 22.61 295 GLU A C 1
ATOM 2078 O O . GLU A 1 308 ? 24.106 58.362 2.349 1.00 22.52 295 GLU A O 1
ATOM 2084 N N . PHE A 1 309 ? 23.012 59.313 4.102 1.00 20.81 296 PHE A N 1
ATOM 2085 C CA . PHE A 1 309 ? 21.822 58.439 3.948 1.00 19.64 296 PHE A CA 1
ATOM 2086 C C . PHE A 1 309 ? 21.136 58.635 2.589 1.00 18.45 296 PHE A C 1
ATOM 2087 O O . PHE A 1 309 ? 20.792 57.666 1.924 1.00 18.03 296 PHE A O 1
ATOM 2095 N N . LEU A 1 310 ? 20.962 59.886 2.166 1.00 17.47 297 LEU A N 1
ATOM 2096 C CA . LEU A 1 310 ? 20.414 60.159 0.830 1.00 16.33 297 LEU A CA 1
ATOM 2097 C C . LEU A 1 310 ? 21.334 59.626 -0.296 1.00 15.74 297 LEU A C 1
ATOM 2098 O O . LEU A 1 310 ? 20.840 59.163 -1.338 1.00 16.39 297 LEU A O 1
ATOM 2103 N N . ARG A 1 311 ? 22.653 59.751 -0.115 1.00 13.01 298 ARG A N 1
ATOM 2104 C CA . ARG A 1 311 ? 23.624 59.205 -1.059 1.00 13.44 298 ARG A CA 1
ATOM 2105 C C .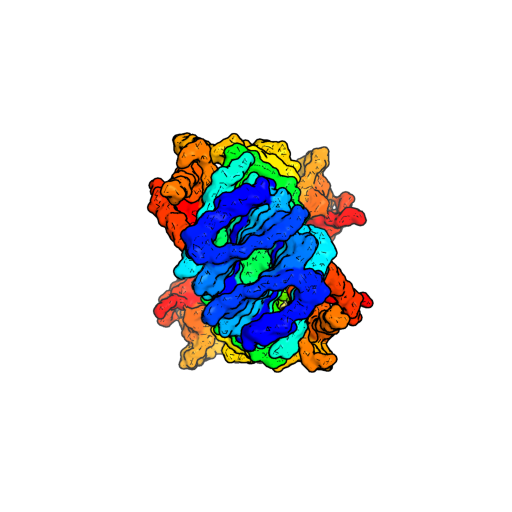 ARG A 1 311 ? 23.495 57.696 -1.167 1.00 13.45 298 ARG A C 1
ATOM 2106 O O . ARG A 1 311 ? 23.582 57.172 -2.284 1.00 13.22 298 ARG A O 1
ATOM 2114 N N . LEU A 1 312 ? 23.314 57.022 -0.024 1.00 14.04 299 LEU A N 1
ATOM 2115 C CA . LEU A 1 312 ? 23.095 55.545 0.015 1.00 15.43 299 LEU A CA 1
ATOM 2116 C C . LEU A 1 312 ? 21.877 55.108 -0.835 1.00 15.08 299 LEU A C 1
ATOM 2117 O O . LEU A 1 312 ? 21.909 54.111 -1.603 1.00 14.79 299 LEU A O 1
ATOM 2122 N N . ILE A 1 313 ? 20.796 55.844 -0.668 1.00 14.39 300 ILE A N 1
ATOM 2123 C CA . ILE A 1 313 ? 19.570 55.504 -1.340 1.00 13.14 300 ILE A CA 1
ATOM 2124 C C . ILE A 1 313 ? 19.754 55.743 -2.819 1.00 13.72 300 ILE A C 1
ATOM 2125 O O . ILE A 1 313 ? 19.326 54.941 -3.629 1.00 13.76 300 ILE A O 1
ATOM 2130 N N . LEU A 1 314 ? 20.400 56.851 -3.167 1.00 14.13 301 LEU A N 1
ATOM 2131 C CA . LEU A 1 314 ? 20.695 57.159 -4.573 1.00 14.26 301 LEU A CA 1
ATOM 2132 C C . LEU A 1 314 ? 21.624 56.113 -5.165 1.00 15.08 301 LEU A C 1
ATOM 2133 O O . LEU A 1 314 ? 21.490 55.754 -6.328 1.00 15.21 301 LEU A O 1
ATOM 2138 N N . ASP A 1 315 ? 22.583 55.636 -4.374 1.00 15.80 302 ASP A N 1
ATOM 2139 C CA . ASP A 1 315 ? 23.609 54.710 -4.937 1.00 16.30 302 ASP A CA 1
ATOM 2140 C C . ASP A 1 315 ? 22.937 53.332 -5.169 1.00 15.53 302 ASP A C 1
ATOM 2141 O O . ASP A 1 315 ? 23.058 52.752 -6.241 1.00 14.94 302 ASP A O 1
ATOM 2146 N N . LEU A 1 316 ? 22.172 52.860 -4.189 1.00 15.02 303 LEU A N 1
ATOM 2147 C CA . LEU A 1 316 ? 21.368 51.614 -4.375 1.00 14.77 303 LEU A CA 1
ATOM 2148 C C . LEU A 1 316 ? 20.402 51.677 -5.547 1.00 15.20 303 LEU A C 1
ATOM 2149 O O . LEU A 1 316 ? 20.315 50.725 -6.371 1.00 14.82 303 LEU A O 1
ATOM 2154 N N . SER A 1 317 ? 19.661 52.788 -5.645 1.00 14.47 304 SER A N 1
ATOM 2155 C CA . SER A 1 317 ? 18.765 53.034 -6.786 1.00 14.77 304 SER A CA 1
ATOM 2156 C C . SER A 1 317 ? 19.480 53.011 -8.167 1.00 14.70 304 SER A C 1
ATOM 2157 O O . SER A 1 317 ? 18.936 52.456 -9.140 1.00 14.48 304 SER A O 1
ATOM 2160 N N . MET A 1 318 ? 20.646 53.643 -8.289 1.00 15.71 305 MET A N 1
ATOM 2161 C CA . MET A 1 318 ? 21.384 53.562 -9.589 1.00 17.21 305 MET A CA 1
ATOM 2162 C C . MET A 1 318 ? 21.796 52.109 -9.839 1.00 17.02 305 MET A C 1
ATOM 2163 O O . MET A 1 318 ? 21.808 51.628 -10.978 1.00 18.14 305 MET A O 1
ATOM 2168 N N . LYS A 1 319 ? 22.158 51.426 -8.777 1.00 17.49 306 LYS A N 1
ATOM 2169 C CA . LYS A 1 319 ? 22.591 50.018 -8.916 1.00 18.95 306 LYS A CA 1
ATOM 2170 C C . LYS A 1 319 ? 21.495 49.121 -9.498 1.00 18.98 306 LYS A C 1
ATOM 2171 O O . LYS A 1 319 ? 21.806 48.232 -10.309 1.00 18.67 306 LYS A O 1
ATOM 2177 N N . VAL A 1 320 ? 20.228 49.390 -9.132 1.00 17.52 307 VAL A N 1
ATOM 2178 C CA . VAL A 1 320 ? 19.101 48.585 -9.638 1.00 17.60 307 VAL A CA 1
ATOM 2179 C C . VAL A 1 320 ? 18.459 49.170 -10.911 1.00 17.44 307 VAL A C 1
ATOM 2180 O O . VAL A 1 320 ? 17.358 48.762 -11.304 1.00 16.38 307 VAL A O 1
ATOM 2184 N N . LEU A 1 321 ? 19.139 50.141 -11.528 1.00 15.96 308 LEU A N 1
ATOM 2185 C CA . LEU A 1 321 ? 18.572 50.879 -12.648 1.00 16.97 308 LEU A CA 1
ATOM 2186 C C . LEU A 1 321 ? 19.227 50.429 -13.930 1.00 16.94 308 LEU A C 1
ATOM 2187 O O . LEU A 1 321 ? 20.444 50.361 -14.016 1.00 15.68 308 LEU A O 1
ATOM 2192 N N . LYS A 1 322 ? 18.417 50.114 -14.929 1.00 18.49 309 LYS A N 1
ATOM 2193 C CA . LYS A 1 322 ? 18.944 49.820 -16.262 1.00 19.11 309 LYS A CA 1
ATOM 2194 C C . LYS A 1 322 ? 19.818 50.959 -16.826 1.00 20.49 309 LYS A C 1
ATOM 2195 O O . LYS A 1 322 ? 19.571 52.161 -16.575 1.00 19.67 309 LYS A O 1
ATOM 2201 N N . GLN A 1 323 ? 20.843 50.596 -17.610 1.00 20.69 310 GLN A N 1
ATOM 2202 C CA . GLN A 1 323 ? 21.749 51.613 -18.139 1.00 21.37 310 GLN A CA 1
ATOM 2203 C C . GLN A 1 323 ? 20.970 52.653 -18.926 1.00 21.63 310 GLN A C 1
ATOM 2204 O O . GLN A 1 323 ? 21.380 53.799 -18.963 1.00 22.66 310 GLN A O 1
ATOM 2210 N N . ASP A 1 324 ? 19.886 52.256 -19.593 1.00 21.79 311 ASP A N 1
ATOM 2211 C CA . ASP A 1 324 ? 19.101 53.214 -20.397 1.00 22.69 311 ASP A CA 1
ATOM 2212 C C . ASP A 1 324 ? 17.866 53.722 -19.632 1.00 21.00 311 ASP A C 1
ATOM 2213 O O . ASP A 1 324 ? 16.995 54.355 -20.227 1.00 22.06 311 ASP A O 1
ATOM 2218 N N . GLY A 1 325 ? 17.782 53.413 -18.340 1.00 19.57 312 GLY A N 1
ATOM 2219 C CA . GLY A 1 325 ? 16.609 53.768 -17.518 1.00 17.50 312 GLY A CA 1
ATOM 2220 C C . GLY A 1 325 ? 16.697 55.157 -16.934 1.00 17.13 312 GLY A C 1
ATOM 2221 O O . GLY A 1 325 ? 17.661 55.885 -17.178 1.00 15.63 312 GLY A O 1
ATOM 2222 N N . LYS A 1 326 ? 15.711 55.534 -16.129 1.00 16.01 313 LYS A N 1
ATOM 2223 C CA . LYS A 1 326 ? 15.760 56.833 -15.486 1.00 16.07 313 LYS A CA 1
ATOM 2224 C C . LYS A 1 326 ? 15.245 56.741 -14.063 1.00 15.01 313 LYS A C 1
ATOM 2225 O O . LYS A 1 326 ? 14.309 55.993 -13.775 1.00 14.67 313 LYS A O 1
ATOM 2231 N N . TYR A 1 327 ? 15.833 57.560 -13.207 1.00 13.00 314 TYR A N 1
ATOM 2232 C CA . TYR A 1 327 ? 15.417 57.688 -11.821 1.00 12.69 314 TYR A CA 1
ATOM 2233 C C . TYR A 1 327 ? 14.700 59.023 -11.597 1.00 13.03 314 TYR A C 1
ATOM 2234 O O . TYR A 1 327 ? 15.148 60.046 -12.085 1.00 13.12 314 TYR A O 1
ATOM 2243 N N . PHE A 1 328 ? 13.575 59.012 -10.899 1.00 11.90 315 PHE A N 1
ATOM 2244 C CA . PHE A 1 328 ? 12.902 60.279 -10.653 1.00 12.73 315 PHE A CA 1
ATOM 2245 C C . PHE A 1 328 ? 12.775 60.484 -9.143 1.00 13.62 315 PHE A C 1
ATOM 2246 O O . PHE A 1 328 ? 12.571 59.528 -8.427 1.00 13.57 315 PHE A O 1
ATOM 2254 N N . THR A 1 329 ? 12.795 61.739 -8.697 1.00 14.02 316 THR A N 1
ATOM 2255 C CA . THR A 1 329 ? 12.524 62.037 -7.312 1.00 14.85 316 THR A CA 1
ATOM 2256 C C . THR A 1 329 ? 12.029 63.468 -7.099 1.00 14.93 316 THR A C 1
ATOM 2257 O O . THR A 1 329 ? 12.184 64.312 -7.950 1.00 14.89 316 THR A O 1
ATOM 2261 N N . GLN A 1 330 ? 11.390 63.703 -5.955 1.00 15.87 317 GLN A N 1
ATOM 2262 C CA . GLN A 1 330 ? 11.098 65.058 -5.486 1.00 16.66 317 GLN A CA 1
ATOM 2263 C C . GLN A 1 330 ? 12.374 65.588 -4.785 1.00 16.16 317 GLN A C 1
ATOM 2264 O O . GLN A 1 330 ? 13.055 64.831 -4.087 1.00 15.93 317 GLN A O 1
ATOM 2270 N N . GLY A 1 331 ? 12.668 66.869 -4.988 1.00 14.71 318 GLY A N 1
ATOM 2271 C CA . GLY A 1 331 ? 13.903 67.460 -4.528 1.00 15.25 318 GLY A CA 1
ATOM 2272 C C . GLY A 1 331 ? 13.611 68.237 -3.277 1.00 14.67 318 GLY A C 1
ATOM 2273 O O . GLY A 1 331 ? 13.614 67.678 -2.184 1.00 16.29 318 GLY A O 1
ATOM 2274 N N . ASN A 1 332 ? 13.321 69.513 -3.441 1.00 14.14 319 ASN A N 1
ATOM 2275 C CA . ASN A 1 332 ? 13.012 70.388 -2.309 1.00 13.56 319 ASN A CA 1
ATOM 2276 C C . ASN A 1 332 ? 12.341 71.605 -2.863 1.00 14.37 319 ASN A C 1
ATOM 2277 O O . ASN A 1 332 ? 12.224 71.776 -4.103 1.00 12.81 319 ASN A O 1
ATOM 2282 N N . CYS A 1 333 ? 11.914 72.438 -1.935 1.00 16.33 320 CYS A N 1
ATOM 2283 C CA . CYS A 1 333 ? 11.592 73.844 -2.151 1.00 17.30 320 CYS A CA 1
ATOM 2284 C C . CYS A 1 333 ? 12.649 74.611 -2.984 1.00 17.75 320 CYS A C 1
ATOM 2285 O O . CYS A 1 333 ? 13.836 74.619 -2.633 1.00 15.47 320 CYS A O 1
ATOM 2288 N N . VAL A 1 334 ? 12.210 75.280 -4.052 1.00 17.73 321 VAL A N 1
ATOM 2289 C CA . VAL A 1 334 ? 13.070 76.151 -4.874 1.00 19.26 321 VAL A CA 1
ATOM 2290 C C . VAL A 1 334 ? 13.924 77.160 -4.068 1.00 18.20 321 VAL A C 1
ATOM 2291 O O . VAL A 1 334 ? 15.054 77.460 -4.442 1.00 18.33 321 VAL A O 1
ATOM 2295 N N . ASN A 1 335 ? 13.398 77.669 -2.953 1.00 17.58 322 ASN A N 1
ATOM 2296 C CA . ASN A 1 335 ? 14.182 78.611 -2.129 1.00 17.04 322 ASN A CA 1
ATOM 2297 C C . ASN A 1 335 ? 15.339 78.044 -1.337 1.00 17.06 322 ASN A C 1
ATOM 2298 O O . ASN A 1 335 ? 16.182 78.796 -0.858 1.00 16.31 322 ASN A O 1
ATOM 2303 N N . LEU A 1 336 ? 15.376 76.723 -1.181 1.00 16.61 323 LEU A N 1
ATOM 2304 C CA . LEU A 1 336 ? 16.373 76.109 -0.311 1.00 15.71 323 LEU A CA 1
ATOM 2305 C C . LEU A 1 336 ? 17.583 75.767 -1.153 1.00 15.99 323 LEU A C 1
ATOM 2306 O O . LEU A 1 336 ? 17.907 74.608 -1.371 1.00 15.85 323 LEU A O 1
ATOM 2311 N N . THR A 1 337 ? 18.217 76.809 -1.669 1.00 16.38 324 THR A N 1
ATOM 2312 C CA . THR A 1 337 ? 19.375 76.655 -2.566 1.00 15.82 324 THR A CA 1
ATOM 2313 C C . THR A 1 337 ? 20.583 75.934 -1.962 1.00 15.44 324 THR A C 1
ATOM 2314 O O . THR A 1 337 ? 21.323 75.302 -2.691 1.00 14.08 324 THR A O 1
ATOM 2318 N N . GLU A 1 338 ? 20.816 76.056 -0.658 1.00 15.58 325 GLU A N 1
ATOM 2319 C CA . GLU A 1 338 ? 21.928 75.346 -0.047 1.00 18.24 325 GLU A CA 1
ATOM 2320 C C . GLU A 1 338 ? 21.647 73.848 0.034 1.00 16.36 325 GLU A C 1
ATOM 2321 O O . GLU A 1 338 ? 22.528 73.034 -0.304 1.00 15.38 325 GLU A O 1
ATOM 2327 N N . ALA A 1 339 ? 20.434 73.478 0.455 1.00 13.72 326 ALA A N 1
ATOM 2328 C CA . ALA A 1 339 ? 20.081 72.061 0.535 1.00 13.54 326 ALA A CA 1
ATOM 2329 C C . ALA A 1 339 ? 20.042 71.466 -0.876 1.00 12.59 326 ALA A C 1
ATOM 2330 O O . ALA A 1 339 ? 20.427 70.319 -1.065 1.00 14.74 326 ALA A O 1
ATOM 2332 N N . LEU A 1 340 ? 19.616 72.226 -1.880 1.00 12.25 327 LEU A N 1
ATOM 2333 C CA . LEU A 1 340 ? 19.618 71.694 -3.235 1.00 12.76 327 LEU A CA 1
ATOM 2334 C C . LEU A 1 340 ? 21.046 71.383 -3.709 1.00 13.71 327 LEU A C 1
ATOM 2335 O O . LEU A 1 340 ? 21.326 70.328 -4.270 1.00 13.74 327 LEU A O 1
ATOM 2340 N N . SER A 1 341 ? 21.936 72.335 -3.453 1.00 14.65 328 SER A N 1
ATOM 2341 C CA . SER A 1 341 ? 23.352 72.220 -3.690 1.00 15.72 328 SER A CA 1
ATOM 2342 C C . SER A 1 341 ? 24.004 71.030 -2.952 1.00 14.75 328 SER A C 1
ATOM 2343 O O . SER A 1 341 ? 24.744 70.281 -3.565 1.00 13.98 328 SER A O 1
ATOM 2346 N N . LEU A 1 342 ? 23.766 70.875 -1.647 1.00 13.57 329 LEU A N 1
ATOM 2347 C CA . LEU A 1 342 ? 24.263 69.707 -0.929 1.00 13.91 329 LEU A CA 1
ATOM 2348 C C . LEU A 1 342 ? 23.730 68.380 -1.456 1.00 14.70 329 LEU A C 1
ATOM 2349 O O . LEU A 1 342 ? 24.459 67.358 -1.479 1.00 13.54 329 LEU A O 1
ATOM 2354 N N . TYR A 1 343 ? 22.437 68.360 -1.827 1.00 15.14 330 TYR A N 1
ATOM 2355 C CA . TYR A 1 343 ? 21.894 67.206 -2.544 1.00 15.76 330 TYR A CA 1
ATOM 2356 C C . TYR A 1 343 ? 22.621 66.899 -3.891 1.00 15.23 330 TYR A C 1
ATOM 2357 O O . TYR A 1 343 ? 22.954 65.727 -4.180 1.00 15.93 330 TYR A O 1
ATOM 2366 N N . GLU A 1 344 ? 22.786 67.899 -4.745 1.00 14.35 331 GLU A N 1
ATOM 2367 C CA . GLU A 1 344 ? 23.426 67.652 -6.042 1.00 14.54 331 GLU A CA 1
ATOM 2368 C C . GLU A 1 344 ? 24.895 67.256 -5.866 1.00 14.49 331 GLU A C 1
ATOM 2369 O O . GLU A 1 344 ? 25.458 66.661 -6.764 1.00 16.52 331 GLU A O 1
ATOM 2375 N N . GLU A 1 345 ? 25.517 67.593 -4.739 1.00 14.15 332 GLU A N 1
ATOM 2376 C CA . GLU A 1 345 ? 26.899 67.147 -4.469 1.00 14.88 332 GLU A CA 1
ATOM 2377 C C . GLU A 1 345 ? 26.885 65.608 -4.344 1.00 13.93 332 GLU A C 1
ATOM 2378 O O . GLU A 1 345 ? 27.776 64.942 -4.846 1.00 13.34 332 GLU A O 1
ATOM 2384 N N . GLN A 1 346 ? 25.841 65.036 -3.707 1.00 14.40 333 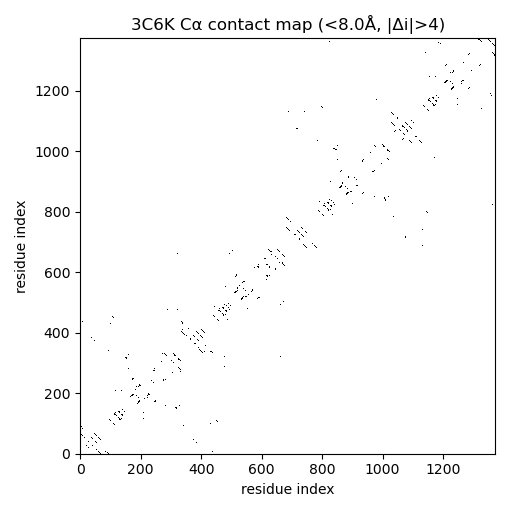GLN A N 1
ATOM 2385 C CA . GLN A 1 346 ? 25.743 63.546 -3.579 1.00 13.83 333 GLN A CA 1
ATOM 2386 C C . GLN A 1 346 ? 25.606 62.781 -4.888 1.00 14.67 333 GLN A C 1
ATOM 2387 O O . GLN A 1 346 ? 26.045 61.640 -5.002 1.00 14.40 333 GLN A O 1
ATOM 2393 N N . LEU A 1 347 ? 25.045 63.428 -5.888 1.00 14.94 334 LEU A N 1
ATOM 2394 C CA . LEU A 1 347 ? 24.934 62.836 -7.221 1.00 16.86 334 LEU A CA 1
ATOM 2395 C C . LEU A 1 347 ? 26.300 62.540 -7.849 1.00 17.79 334 LEU A C 1
ATOM 2396 O O . LEU A 1 347 ? 26.428 61.596 -8.622 1.00 19.00 334 LEU A O 1
ATOM 2401 N N . GLY A 1 348 ? 27.300 63.352 -7.527 1.00 18.35 335 GLY A N 1
ATOM 2402 C CA . GLY A 1 348 ? 28.674 63.098 -7.969 1.00 18.54 335 GLY A CA 1
ATOM 2403 C C . GLY A 1 348 ? 29.388 62.029 -7.161 1.00 18.40 335 GLY A C 1
ATOM 2404 O O . GLY A 1 348 ? 30.548 61.756 -7.419 1.00 19.40 335 GLY A O 1
ATOM 2405 N N . ARG A 1 349 ? 28.704 61.396 -6.199 1.00 18.06 336 ARG A N 1
ATOM 2406 C CA . ARG A 1 349 ? 29.367 60.491 -5.255 1.00 16.80 336 ARG A CA 1
ATOM 2407 C C . ARG A 1 349 ? 28.851 59.044 -5.302 1.00 17.39 336 ARG A C 1
ATOM 2408 O O . ARG A 1 349 ? 28.861 58.334 -4.297 1.00 14.99 336 ARG A O 1
ATOM 2416 N N . LEU A 1 350 ? 28.384 58.625 -6.481 1.00 17.81 337 LEU A N 1
ATOM 2417 C CA . LEU A 1 350 ? 27.814 57.276 -6.658 1.00 18.92 337 LEU A CA 1
ATOM 2418 C C . LEU A 1 350 ? 28.803 56.324 -7.366 1.00 20.01 337 LEU A C 1
ATOM 2419 O O . LEU A 1 350 ? 29.857 56.758 -7.827 1.00 18.72 337 LEU A O 1
ATOM 2424 N N . TYR A 1 351 ? 28.456 55.030 -7.446 1.00 21.64 338 TYR A N 1
ATOM 2425 C CA . TYR A 1 351 ? 29.382 54.006 -7.978 1.00 23.08 338 TYR A CA 1
ATOM 2426 C C . TYR A 1 351 ? 29.656 54.254 -9.472 1.00 24.39 338 TYR A C 1
ATOM 2427 O O . TYR A 1 351 ? 30.626 53.755 -10.019 1.00 25.38 338 TYR A O 1
ATOM 2436 N N . CYS A 1 352 ? 28.811 55.056 -10.115 1.00 24.27 339 CYS A N 1
ATOM 2437 C CA . CYS A 1 352 ? 28.900 55.305 -11.557 1.00 25.25 339 CYS A CA 1
ATOM 2438 C C . CYS A 1 352 ? 28.623 56.790 -11.855 1.00 24.67 339 CYS A C 1
ATOM 2439 O O . CYS A 1 352 ? 27.911 57.449 -11.079 1.00 26.59 339 CYS A O 1
ATOM 2442 N N . PRO A 1 353 ? 29.177 57.327 -12.964 1.00 23.73 340 PRO A N 1
ATOM 2443 C CA . PRO A 1 353 ? 28.818 58.700 -13.379 1.00 22.65 340 PRO A CA 1
ATOM 2444 C C . PRO A 1 353 ? 27.349 58.859 -13.822 1.00 22.10 340 PRO A C 1
ATOM 2445 O O . PRO A 1 353 ? 26.812 58.010 -14.524 1.00 21.48 340 PRO A O 1
ATOM 2449 N N . VAL A 1 354 ? 26.713 59.949 -13.396 1.00 20.48 341 VAL A N 1
ATOM 2450 C CA . VAL A 1 354 ? 25.325 60.199 -13.739 1.00 19.59 341 VAL A CA 1
ATOM 2451 C C . VAL A 1 354 ? 25.206 61.604 -14.279 1.00 19.41 341 VAL A C 1
ATOM 2452 O O . VAL A 1 354 ? 26.117 62.433 -14.099 1.00 18.35 341 VAL A O 1
ATOM 2456 N N . GLU A 1 355 ? 24.094 61.861 -14.961 1.00 18.32 342 GLU A N 1
ATOM 2457 C CA . GLU A 1 355 ? 23.719 63.170 -15.402 1.00 18.88 342 GLU A CA 1
ATOM 2458 C C . GLU A 1 355 ? 22.348 63.407 -14.777 1.00 18.77 342 GLU A C 1
ATOM 2459 O O . GLU A 1 355 ? 21.666 62.451 -14.416 1.00 17.13 342 GLU A O 1
ATOM 2465 N N . PHE A 1 356 ? 21.937 64.660 -14.670 1.00 18.27 343 PHE A N 1
ATOM 2466 C CA . PHE A 1 356 ? 20.621 64.951 -14.092 1.00 17.80 343 PHE A CA 1
ATOM 2467 C C . PHE A 1 356 ? 20.050 66.229 -14.669 1.00 17.90 343 PHE A C 1
ATOM 2468 O O . PHE A 1 356 ? 20.785 67.097 -15.172 1.00 18.26 343 PHE A O 1
ATOM 2476 N N . SER A 1 357 ? 18.725 66.329 -14.635 1.00 17.98 344 SER A N 1
ATOM 2477 C CA . SER A 1 357 ? 18.068 67.573 -14.952 1.00 17.93 344 SER A CA 1
ATOM 2478 C C . SER A 1 357 ? 17.062 67.814 -13.826 1.00 18.36 344 SER A C 1
ATOM 2479 O O . SER A 1 357 ? 16.710 66.883 -13.063 1.00 17.43 344 SER A O 1
ATOM 2482 N N . LYS A 1 358 ? 16.609 69.054 -13.739 1.00 17.36 345 LYS A N 1
ATOM 2483 C CA . LYS A 1 358 ? 15.581 69.431 -12.792 1.00 18.56 345 LYS A CA 1
ATOM 2484 C C . LYS A 1 358 ? 14.491 70.312 -13.426 1.00 18.13 345 LYS A C 1
ATOM 2485 O O . LYS A 1 358 ? 14.709 70.911 -14.471 1.00 18.92 345 LYS A O 1
ATOM 2491 N N . GLU A 1 359 ? 13.317 70.323 -12.802 1.00 18.34 346 GLU A N 1
ATOM 2492 C CA . GLU A 1 359 ? 12.080 70.920 -13.318 1.00 19.78 346 GLU A CA 1
ATOM 2493 C C . GLU A 1 359 ? 11.436 71.514 -12.093 1.00 17.46 346 GLU A C 1
ATOM 2494 O O . GLU A 1 359 ? 11.376 70.842 -11.084 1.00 16.26 346 GLU A O 1
ATOM 2500 N N . ILE A 1 360 ? 10.967 72.759 -12.195 1.00 16.89 347 ILE A N 1
ATOM 2501 C CA . ILE A 1 360 ? 10.216 73.456 -11.156 1.00 16.66 347 ILE A CA 1
ATOM 2502 C C . ILE A 1 360 ? 8.720 73.220 -11.454 1.00 16.21 347 ILE A C 1
ATOM 2503 O O . ILE A 1 360 ? 8.245 73.329 -12.624 1.00 13.70 347 ILE A O 1
ATOM 2508 N N . VAL A 1 361 ? 7.998 72.834 -10.412 1.00 14.74 348 VAL A N 1
ATOM 2509 C CA . VAL A 1 361 ? 6.642 72.362 -10.551 1.00 15.39 348 VAL A CA 1
ATOM 2510 C C . VAL A 1 361 ? 5.805 73.062 -9.503 1.00 16.77 348 VAL A C 1
ATOM 2511 O O . VAL A 1 361 ? 6.266 73.290 -8.360 1.00 16.13 348 VAL A O 1
ATOM 2515 N N . CYS A 1 362 ? 4.590 73.435 -9.886 1.00 17.41 349 CYS A N 1
ATOM 2516 C CA . CYS A 1 362 ? 3.650 73.987 -8.951 1.00 17.27 349 CYS A CA 1
ATOM 2517 C C . CYS A 1 362 ? 2.624 72.888 -8.557 1.00 17.29 349 CYS A C 1
ATOM 2518 O O . CYS A 1 362 ? 1.789 72.455 -9.381 1.00 15.55 349 CYS A O 1
ATOM 2521 N N . VAL A 1 363 ? 2.765 72.386 -7.324 1.00 15.47 350 VAL A N 1
ATOM 2522 C CA . VAL A 1 363 ? 1.871 71.411 -6.750 1.00 15.03 350 VAL A CA 1
ATOM 2523 C C . VAL A 1 363 ? 0.879 72.197 -5.903 1.00 14.38 350 VAL A C 1
ATOM 2524 O O . VAL A 1 363 ? 1.277 72.860 -4.924 1.00 15.12 350 VAL A O 1
ATOM 2528 N N . PRO A 1 364 ? -0.407 72.155 -6.297 1.00 14.59 351 PRO A N 1
ATOM 2529 C CA . PRO A 1 364 ? -1.447 73.005 -5.687 1.00 14.46 351 PRO A CA 1
ATOM 2530 C C . PRO A 1 364 ? -1.321 73.214 -4.166 1.00 13.98 351 PRO A C 1
ATOM 2531 O O . PRO A 1 364 ? -1.244 74.386 -3.714 1.00 13.41 351 PRO A O 1
ATOM 2535 N N . SER A 1 365 ? -1.280 72.132 -3.401 1.00 14.61 352 SER A N 1
ATOM 2536 C CA . SER A 1 365 ? -1.318 72.197 -1.903 1.00 14.26 352 SER A CA 1
ATOM 2537 C C . SER A 1 365 ? -0.011 72.592 -1.218 1.00 14.84 352 SER A C 1
ATOM 2538 O O . SER A 1 365 ? -0.002 72.856 -0.002 1.00 13.10 352 SER A O 1
ATOM 2541 N N . TYR A 1 366 ? 1.090 72.674 -1.971 1.00 13.32 353 TYR A N 1
ATOM 2542 C CA . TYR A 1 366 ? 2.392 72.886 -1.360 1.00 13.01 353 TYR A CA 1
ATOM 2543 C C . TYR A 1 366 ? 2.637 74.319 -0.896 1.00 13.44 353 TYR A C 1
ATOM 2544 O O . TYR A 1 366 ? 3.305 74.526 0.098 1.00 14.24 353 TYR A O 1
ATOM 2553 N N . LEU A 1 367 ? 2.054 75.271 -1.623 1.00 13.76 354 LEU A N 1
ATOM 2554 C CA . LEU A 1 367 ? 2.092 76.732 -1.364 1.00 13.68 354 LEU A CA 1
ATOM 2555 C C . LEU A 1 367 ? 3.512 77.261 -1.471 1.00 14.04 354 LEU A C 1
ATOM 2556 O O . LEU A 1 367 ? 3.846 78.347 -0.918 1.00 12.87 354 LEU A O 1
ATOM 2561 N N . GLU A 1 368 ? 4.350 76.484 -2.183 1.00 13.82 355 GLU A N 1
ATOM 2562 C CA . GLU A 1 368 ? 5.683 76.917 -2.559 1.00 15.19 355 GLU A CA 1
ATOM 2563 C C . GLU A 1 368 ? 6.092 76.114 -3.795 1.00 15.23 355 GLU A C 1
ATOM 2564 O O . GLU A 1 368 ? 5.618 75.002 -3.985 1.00 15.18 355 GLU A O 1
ATOM 2570 N N . LEU A 1 369 ? 6.959 76.660 -4.636 1.00 13.88 356 LEU A N 1
ATOM 2571 C CA . LEU A 1 369 ? 7.374 75.885 -5.817 1.00 13.32 356 LEU A CA 1
ATOM 2572 C C . LEU A 1 369 ? 8.386 74.792 -5.414 1.00 12.90 356 LEU A C 1
ATOM 2573 O O . LEU A 1 369 ? 9.124 74.943 -4.432 1.00 13.64 356 LEU A O 1
ATOM 2578 N N . TRP A 1 370 ? 8.386 73.683 -6.143 1.00 12.29 357 TRP A N 1
ATOM 2579 C CA . TRP A 1 370 ? 9.150 72.505 -5.759 1.00 12.13 357 TRP A CA 1
ATOM 2580 C C . TRP A 1 370 ? 9.996 72.090 -6.939 1.00 12.88 357 TRP A C 1
ATOM 2581 O O . TRP A 1 370 ? 9.563 72.262 -8.102 1.00 13.67 357 TRP A O 1
ATOM 2592 N N . VAL A 1 371 ? 11.224 71.612 -6.670 1.00 11.10 358 VAL A N 1
ATOM 2593 C CA . VAL A 1 371 ? 12.143 71.123 -7.727 1.00 11.90 358 VAL A CA 1
ATOM 2594 C C . VAL A 1 371 ? 11.995 69.598 -7.793 1.00 11.39 358 VAL A C 1
ATOM 2595 O O . VAL A 1 371 ? 11.967 68.989 -6.725 1.00 10.41 358 VAL A O 1
ATOM 2599 N N . PHE A 1 372 ? 11.887 69.006 -9.001 1.00 11.08 359 PHE A N 1
ATOM 2600 C CA . PHE A 1 372 ? 11.890 67.505 -9.177 1.00 11.87 359 PHE A CA 1
ATOM 2601 C C . PHE A 1 372 ? 13.053 67.159 -10.076 1.00 13.67 359 PHE A C 1
ATOM 2602 O O . PHE A 1 372 ? 13.312 67.866 -11.056 1.00 15.13 359 PHE A O 1
ATOM 2610 N N . TYR A 1 373 ? 13.716 66.056 -9.767 1.00 14.06 360 TYR A N 1
ATOM 2611 C CA . TYR A 1 373 ? 14.965 65.651 -10.396 1.00 14.19 360 TYR A CA 1
ATOM 2612 C C . TYR A 1 373 ? 14.716 64.431 -11.246 1.00 14.61 360 TYR A C 1
ATOM 2613 O O . TYR A 1 373 ? 13.849 63.570 -10.910 1.00 14.86 360 TYR A O 1
ATOM 2622 N N . THR A 1 374 ? 15.392 64.409 -12.382 1.00 13.92 361 THR A N 1
ATOM 2623 C CA . THR A 1 374 ? 15.473 63.221 -13.224 1.00 14.24 361 THR A CA 1
ATOM 2624 C C . THR A 1 374 ? 16.949 62.884 -13.317 1.00 14.31 361 THR A C 1
ATOM 2625 O O . THR A 1 374 ? 17.735 63.744 -13.624 1.00 13.26 361 THR A O 1
ATOM 2629 N N . VAL A 1 375 ? 17.298 61.631 -13.036 1.00 14.63 362 VAL A N 1
ATOM 2630 C CA . VAL A 1 375 ? 18.706 61.187 -13.016 1.00 16.04 362 VAL A CA 1
ATOM 2631 C C . VAL A 1 375 ? 18.921 59.960 -13.909 1.00 15.66 362 VAL A C 1
ATOM 2632 O O . VAL A 1 375 ? 18.085 59.052 -13.979 1.00 15.67 362 VAL A O 1
ATOM 2636 N N . TRP A 1 376 ? 20.046 59.920 -14.599 1.00 16.41 363 TRP A N 1
ATOM 2637 C CA . TRP A 1 376 ? 20.313 58.807 -15.495 1.00 17.36 363 TRP A CA 1
ATOM 2638 C C . TRP A 1 376 ? 21.817 58.628 -15.602 1.00 18.28 363 TRP A C 1
ATOM 2639 O O . TRP A 1 376 ? 22.564 59.564 -15.360 1.00 17.50 363 TRP A O 1
ATOM 2650 N N . LYS A 1 377 ? 22.243 57.427 -15.968 1.00 19.56 364 LYS A N 1
ATOM 2651 C CA . LYS A 1 377 ? 23.676 57.101 -16.063 1.00 20.57 364 LYS A CA 1
ATOM 2652 C C . LYS A 1 377 ? 24.311 57.667 -17.337 1.00 22.59 364 LYS A C 1
ATOM 2653 O O . LYS A 1 377 ? 23.697 57.726 -18.409 1.00 20.74 364 LYS A O 1
ATOM 2659 N N . LYS A 1 378 ? 25.550 58.127 -17.193 1.00 25.81 365 LYS A N 1
ATOM 2660 C CA . LYS A 1 378 ? 26.327 58.605 -18.323 1.00 29.26 365 LYS A CA 1
ATOM 2661 C C . LYS A 1 378 ? 26.671 57.358 -19.141 1.00 30.66 365 LYS A C 1
ATOM 2662 O O . LYS A 1 378 ? 26.919 56.289 -18.569 1.00 30.25 365 LYS A O 1
ATOM 2668 N N . ALA A 1 379 ? 26.675 57.493 -20.467 1.00 33.53 366 ALA A N 1
ATOM 2669 C CA . ALA A 1 379 ? 27.040 56.393 -21.380 1.00 36.39 366 ALA A CA 1
ATOM 2670 C C . ALA A 1 379 ? 28.447 55.807 -21.150 1.00 38.47 366 ALA A C 1
ATOM 2671 O O . ALA A 1 379 ? 29.217 56.326 -20.336 1.00 38.78 366 ALA A O 1
ATOM 2673 N N . LYS A 1 380 ? 28.734 54.685 -21.830 1.00 41.37 367 LYS A N 1
ATOM 2674 C CA . LYS A 1 380 ? 30.108 54.208 -22.143 1.00 43.03 367 LYS A CA 1
ATOM 2675 C C . LYS A 1 380 ? 30.897 53.660 -20.952 1.00 43.54 367 LYS A C 1
ATOM 2676 O O . LYS A 1 380 ? 30.462 52.716 -20.275 1.00 44.43 367 LYS A O 1
ATOM 2682 N N . SER B 1 19 ? 8.284 95.321 16.592 1.00 25.69 6 SER B N 1
ATOM 2683 C CA . SER B 1 19 ? 8.184 94.857 15.175 1.00 24.96 6 SER B CA 1
ATOM 2684 C C . SER B 1 19 ? 8.414 93.351 14.894 1.00 24.58 6 SER B C 1
ATOM 2685 O O . SER B 1 19 ? 8.181 92.925 13.771 1.00 26.58 6 SER B O 1
ATOM 2688 N N . ARG B 1 20 ? 8.911 92.543 15.819 1.00 22.64 7 ARG B N 1
ATOM 2689 C CA . ARG B 1 20 ? 8.791 91.103 15.594 1.00 20.85 7 ARG B CA 1
ATOM 2690 C C . ARG B 1 20 ? 8.069 90.420 16.727 1.00 20.38 7 ARG B C 1
ATOM 2691 O O . ARG B 1 20 ? 8.449 90.554 17.902 1.00 18.59 7 ARG B O 1
ATOM 2699 N N . HIS B 1 21 ? 7.052 89.658 16.352 1.00 19.02 8 HIS B N 1
ATOM 2700 C CA . HIS B 1 21 ? 6.162 89.028 17.326 1.00 18.72 8 HIS B CA 1
ATOM 2701 C C . HIS B 1 21 ? 6.289 87.534 17.236 1.00 18.02 8 HIS B C 1
ATOM 2702 O O . HIS B 1 21 ? 6.047 86.935 16.174 1.00 17.98 8 HIS B O 1
ATOM 2709 N N . SER B 1 22 ? 6.718 86.925 18.330 1.00 17.34 9 SER B N 1
ATOM 2710 C CA . SER B 1 22 ? 6.957 85.483 18.347 1.00 16.99 9 SER B CA 1
ATOM 2711 C C . SER B 1 22 ? 5.970 84.838 19.275 1.00 17.91 9 SER B C 1
ATOM 2712 O O . SER B 1 22 ? 5.585 85.451 20.311 1.00 18.11 9 SER B O 1
ATOM 2715 N N . THR B 1 23 ? 5.550 83.620 18.913 1.00 17.27 10 THR B N 1
ATOM 2716 C CA . THR B 1 23 ? 4.565 82.838 19.667 1.00 18.61 10 THR B CA 1
ATOM 2717 C C . THR B 1 23 ? 5.016 81.385 19.924 1.00 19.50 10 THR B C 1
ATOM 2718 O O . THR B 1 23 ? 5.853 80.805 19.203 1.00 19.37 10 THR B O 1
ATOM 2722 N N . LEU B 1 24 ? 4.501 80.840 21.017 1.00 19.55 11 LEU B N 1
ATOM 2723 C CA . LEU B 1 24 ? 4.685 79.463 21.396 1.00 20.45 11 LEU B CA 1
ATOM 2724 C C . LEU B 1 24 ? 3.414 78.995 22.079 1.00 20.26 11 LEU B C 1
ATOM 2725 O O . LEU B 1 24 ? 2.954 79.681 22.985 1.00 21.14 11 LEU B O 1
ATOM 2730 N N . ASP B 1 25 ? 2.819 77.878 21.627 1.00 19.99 12 ASP B N 1
ATOM 2731 C CA . ASP B 1 25 ? 1.542 77.387 22.154 1.00 20.39 12 ASP B CA 1
ATOM 2732 C C . ASP B 1 25 ? 1.774 75.986 22.710 1.00 20.62 12 ASP B C 1
ATOM 2733 O O . ASP B 1 25 ? 2.379 75.147 22.031 1.00 20.00 12 ASP B O 1
ATOM 2738 N N . PHE B 1 26 ? 1.322 75.737 23.935 1.00 19.93 13 PHE B N 1
ATOM 2739 C CA . PHE B 1 26 ? 1.394 74.386 24.516 1.00 21.11 13 PHE B CA 1
ATOM 2740 C C . PHE B 1 26 ? -0.011 73.883 24.796 1.00 22.36 13 PHE B C 1
ATOM 2741 O O . PHE B 1 26 ? -0.781 74.555 25.492 1.00 22.06 13 PHE B O 1
ATOM 2749 N N . MET B 1 27 ? -0.315 72.693 24.277 1.00 23.32 14 MET B N 1
ATOM 2750 C CA . MET B 1 27 ? -1.609 72.038 24.458 1.00 25.94 14 MET B CA 1
ATOM 2751 C C . MET B 1 27 ? -1.405 70.811 25.365 1.00 26.72 14 MET B C 1
ATOM 2752 O O . MET B 1 27 ? -0.784 69.853 24.966 1.00 27.23 14 MET B O 1
ATOM 2757 N N . LEU B 1 28 ? -1.889 70.868 26.606 1.00 29.03 15 LEU B N 1
ATOM 2758 C CA . LEU B 1 28 ? -1.540 69.872 27.646 1.00 30.68 15 LEU B CA 1
ATOM 2759 C C . LEU B 1 28 ? -2.789 69.275 28.306 1.00 32.14 15 LEU B C 1
ATOM 2760 O O . LEU B 1 28 ? -3.851 69.240 27.715 1.00 31.78 15 LEU B O 1
ATOM 2765 N N . GLY B 1 29 ? -2.659 68.825 29.555 1.00 34.03 16 GLY B N 1
ATOM 2766 C CA . GLY B 1 29 ? -3.804 68.823 30.490 1.00 34.47 16 GLY B CA 1
ATOM 2767 C C . GLY B 1 29 ? -4.903 67.826 30.177 1.00 35.59 16 GLY B C 1
ATOM 2768 O O . GLY B 1 29 ? -6.089 68.131 30.323 1.00 36.27 16 GLY B O 1
ATOM 2769 N N . ASP B 1 33 ? -1.404 71.815 35.632 1.00 36.13 20 ASP B N 1
ATOM 2770 C CA . ASP B 1 33 ? -1.645 72.792 36.690 1.00 36.39 20 ASP B CA 1
ATOM 2771 C C . ASP B 1 33 ? -1.071 74.184 36.418 1.00 35.82 20 ASP B C 1
ATOM 2772 O O . ASP B 1 33 ? 0.153 74.375 36.323 1.00 35.84 20 ASP B O 1
ATOM 2777 N N . GLY B 1 34 ? -1.981 75.153 36.321 1.00 35.45 21 GLY B N 1
ATOM 2778 C CA . GLY B 1 34 ? -1.665 76.518 35.891 1.00 34.47 21 GLY B CA 1
ATOM 2779 C C . GLY B 1 34 ? -0.640 77.222 36.758 1.00 33.82 21 GLY B C 1
ATOM 2780 O O . GLY B 1 34 ? 0.347 77.779 36.241 1.00 33.00 21 GLY B O 1
ATOM 2781 N N . GLU B 1 35 ? -0.881 77.193 38.072 1.00 32.61 22 GLU B N 1
ATOM 2782 C CA . GLU B 1 35 ? 0.019 77.792 39.051 1.00 33.17 22 GLU B CA 1
ATOM 2783 C C . GLU B 1 35 ? 1.426 77.188 39.028 1.00 32.08 22 GLU B C 1
ATOM 2784 O O . GLU B 1 35 ? 2.405 77.916 39.159 1.00 32.75 22 GLU B O 1
ATOM 2790 N N . THR B 1 36 ? 1.533 75.866 38.876 1.00 31.07 23 THR B N 1
ATOM 2791 C CA . THR B 1 36 ? 2.834 75.199 38.758 1.00 29.74 23 THR B CA 1
ATOM 2792 C C . THR B 1 36 ? 3.616 75.644 37.512 1.00 28.58 23 THR B C 1
ATOM 2793 O O . THR B 1 36 ? 4.838 75.845 37.549 1.00 28.25 23 THR B O 1
ATOM 2797 N N . ILE B 1 37 ? 2.914 75.806 36.396 1.00 27.68 24 ILE B N 1
ATOM 2798 C CA . ILE B 1 37 ? 3.572 76.275 35.190 1.00 27.11 24 ILE B CA 1
ATOM 2799 C C . ILE B 1 37 ? 4.024 77.738 35.356 1.00 26.98 24 ILE B C 1
ATOM 2800 O O . ILE B 1 37 ? 5.161 78.070 35.037 1.00 26.87 24 ILE B O 1
ATOM 2805 N N . LEU B 1 38 ? 3.136 78.596 35.864 1.00 27.68 25 LEU B N 1
ATOM 2806 C CA . LEU B 1 38 ? 3.462 80.006 36.116 1.00 27.95 25 LEU B CA 1
ATOM 2807 C C . LEU B 1 38 ? 4.729 80.118 36.929 1.00 28.61 25 LEU B C 1
ATOM 2808 O O . LEU B 1 38 ? 5.689 80.794 36.530 1.00 28.97 25 LEU B O 1
ATOM 2813 N N . LYS B 1 39 ? 4.733 79.455 38.076 1.00 29.21 26 LYS B N 1
ATOM 2814 C CA . LYS B 1 39 ? 5.893 79.491 38.950 1.00 29.78 26 LYS B CA 1
ATOM 2815 C C . LYS B 1 39 ? 7.119 78.822 38.315 1.00 29.22 26 LYS B C 1
ATOM 2816 O O . LYS B 1 39 ? 8.224 79.335 38.436 1.00 30.09 26 LYS B O 1
ATOM 2822 N N . GLY B 1 40 ? 6.922 77.701 37.621 1.00 29.68 27 GLY B N 1
ATOM 2823 C CA . GLY B 1 40 ? 8.027 76.972 36.979 1.00 29.01 27 GLY B CA 1
ATOM 2824 C C . GLY B 1 40 ? 8.747 77.705 35.854 1.00 29.33 27 GLY B C 1
ATOM 2825 O O . GLY B 1 40 ? 9.907 77.387 35.540 1.00 29.05 27 GLY B O 1
ATOM 2826 N N . LEU B 1 41 ? 8.064 78.677 35.245 1.00 28.88 28 LEU B N 1
ATOM 2827 C CA . LEU B 1 41 ? 8.598 79.428 34.096 1.00 28.99 28 LEU B CA 1
ATOM 2828 C C . LEU B 1 41 ? 9.183 80.820 34.427 1.00 29.32 28 LEU B C 1
ATOM 2829 O O . LEU B 1 41 ? 9.931 81.416 33.628 1.00 27.41 28 LEU B O 1
ATOM 2834 N N . GLN B 1 42 ? 8.858 81.331 35.614 1.00 30.46 29 GLN B N 1
ATOM 2835 C CA . GLN B 1 42 ? 9.092 82.742 35.928 1.00 32.04 29 GLN B CA 1
ATOM 2836 C C . GLN B 1 42 ? 10.573 83.113 36.033 1.00 31.39 29 GLN B C 1
ATOM 2837 O O . GLN B 1 42 ? 10.942 84.252 35.771 1.00 31.94 29 GLN B O 1
ATOM 2843 N N . SER B 1 43 ? 11.419 82.151 36.382 1.00 31.32 30 SER B N 1
ATOM 2844 C CA . SER B 1 43 ? 12.846 82.419 36.522 1.00 30.70 30 SER B CA 1
ATOM 2845 C C . SER B 1 43 ? 13.494 82.622 35.150 1.00 30.08 30 SER B C 1
ATOM 2846 O O . SER B 1 43 ? 14.521 83.290 35.049 1.00 29.67 30 SER B O 1
ATOM 2849 N N . ILE B 1 44 ? 12.886 82.070 34.090 1.00 28.29 31 ILE B N 1
ATOM 2850 C CA . ILE B 1 44 ? 13.397 82.345 32.740 1.00 27.34 31 ILE B CA 1
ATOM 2851 C C . ILE B 1 44 ? 13.378 83.843 32.484 1.00 26.98 31 ILE B C 1
ATOM 2852 O O . ILE B 1 44 ? 14.368 84.402 32.018 1.00 26.48 31 ILE B O 1
ATOM 2857 N N . PHE B 1 45 ? 12.253 84.489 32.809 1.00 25.51 32 PHE B N 1
ATOM 2858 C CA . PHE B 1 45 ? 12.096 85.920 32.618 1.00 25.52 32 PHE B CA 1
ATOM 2859 C C . PHE B 1 45 ? 12.860 86.727 33.676 1.00 27.16 32 PHE B C 1
ATOM 2860 O O . PHE B 1 45 ? 13.582 87.669 33.354 1.00 25.57 32 PHE B O 1
ATOM 2868 N N . GLN B 1 46 ? 12.713 86.306 34.935 1.00 29.01 33 GLN B N 1
ATOM 2869 C CA . GLN B 1 46 ? 13.360 86.942 36.074 1.00 31.38 33 GLN B CA 1
ATOM 2870 C C . GLN B 1 46 ? 14.871 87.098 35.904 1.00 32.76 33 GLN B C 1
ATOM 2871 O O . GLN B 1 46 ? 15.403 88.177 36.150 1.00 33.73 33 GLN B O 1
ATOM 2877 N N . GLU B 1 47 ? 15.549 86.024 35.495 1.00 34.58 34 GLU B N 1
ATOM 2878 C CA . GLU B 1 47 ? 16.974 86.024 35.140 1.00 36.67 34 GLU B CA 1
ATOM 2879 C C . GLU B 1 47 ? 17.361 86.908 33.910 1.00 36.69 34 GLU B C 1
ATOM 2880 O O . GLU B 1 47 ? 18.507 87.348 33.788 1.00 36.84 34 GLU B O 1
ATOM 2886 N N . GLN B 1 48 ? 16.414 87.190 33.016 1.00 36.54 35 GLN B N 1
ATOM 2887 C CA . GLN B 1 48 ? 16.670 88.123 31.902 1.00 36.35 35 GLN B CA 1
ATOM 2888 C C . GLN B 1 48 ? 16.549 89.580 32.339 1.00 35.55 35 GLN B C 1
ATOM 2889 O O . GLN B 1 48 ? 16.719 90.490 31.531 1.00 36.52 35 GLN B O 1
ATOM 2895 N N . GLY B 1 49 ? 16.220 89.780 33.616 1.00 34.78 36 GLY B N 1
ATOM 2896 C CA . GLY B 1 49 ? 16.099 91.102 34.236 1.00 34.60 36 GLY B CA 1
ATOM 2897 C C . GLY B 1 49 ? 14.737 91.746 34.072 1.00 33.69 36 GLY B C 1
ATOM 2898 O O . GLY B 1 49 ? 14.579 92.955 34.263 1.00 33.95 36 GLY B O 1
ATOM 2899 N N . MET B 1 50 ? 13.739 90.937 33.712 1.00 32.91 37 MET B N 1
ATOM 2900 C CA . MET B 1 50 ? 12.423 91.465 33.354 1.00 31.59 37 MET B CA 1
ATOM 2901 C C . MET B 1 50 ? 11.523 91.674 34.572 1.00 30.61 37 MET B C 1
ATOM 2902 O O . MET B 1 50 ? 11.610 90.923 35.548 1.00 30.75 37 MET B O 1
ATOM 2907 N N . ALA B 1 51 ? 10.684 92.710 34.505 1.00 28.79 38 ALA B N 1
ATOM 2908 C CA . ALA B 1 51 ? 9.633 92.980 35.493 1.00 27.59 38 ALA B CA 1
ATOM 2909 C C . ALA B 1 51 ? 8.347 92.224 35.153 1.00 27.57 38 ALA B C 1
ATOM 2910 O O . ALA B 1 51 ? 7.937 92.163 33.985 1.00 26.83 38 ALA B O 1
ATOM 2912 N N . GLU B 1 52 ? 7.721 91.657 36.177 1.00 27.24 39 GLU B N 1
ATOM 2913 C CA . GLU B 1 52 ? 6.603 90.749 36.047 1.00 28.04 39 GLU B CA 1
ATOM 2914 C C . GLU B 1 52 ? 5.405 91.221 36.841 1.00 28.53 39 GLU B C 1
ATOM 2915 O O . GLU B 1 52 ? 5.485 91.395 38.076 1.00 27.84 39 GLU B O 1
ATOM 2921 N N . SER B 1 53 ? 4.286 91.412 36.151 1.00 27.51 40 SER B N 1
ATOM 2922 C CA . SER B 1 53 ? 3.012 91.496 36.835 1.00 27.60 40 SER B CA 1
ATOM 2923 C C . SER B 1 53 ? 2.117 90.320 36.462 1.00 27.28 40 SER B C 1
ATOM 2924 O O . SER B 1 53 ? 2.238 89.766 35.356 1.00 26.59 40 SER B O 1
ATOM 2927 N N . VAL B 1 54 ? 1.253 89.920 37.393 1.00 26.17 41 VAL B N 1
ATOM 2928 C CA . VAL B 1 54 ? 0.383 88.748 37.202 1.00 26.74 41 VAL B CA 1
ATOM 2929 C C . VAL B 1 54 ? -1.109 89.058 37.418 1.00 26.81 41 VAL B C 1
ATOM 2930 O O . VAL B 1 54 ? -1.519 89.461 38.502 1.00 27.32 41 VAL B O 1
ATOM 2934 N N . HIS B 1 55 ? -1.912 88.858 36.385 1.00 26.94 42 HIS B N 1
ATOM 2935 C CA . HIS B 1 55 ? -3.364 88.913 36.537 1.00 27.09 42 HIS B CA 1
ATOM 2936 C C . HIS B 1 55 ? -3.982 87.526 36.713 1.00 27.64 42 HIS B C 1
ATOM 2937 O O . HIS B 1 55 ? -3.725 86.585 35.937 1.00 26.50 42 HIS B O 1
ATOM 2944 N N . THR B 1 56 ? -4.819 87.393 37.738 1.00 28.39 43 THR B N 1
ATOM 2945 C CA . THR B 1 56 ? -5.517 86.143 37.946 1.00 29.40 43 THR B CA 1
ATOM 2946 C C . THR B 1 56 ? -7.016 86.355 37.807 1.00 29.77 43 THR B C 1
ATOM 2947 O O . THR B 1 56 ? -7.568 87.350 38.271 1.00 29.88 43 THR B O 1
ATOM 2951 N N . TRP B 1 57 ? -7.676 85.410 37.154 1.00 30.77 44 TRP B N 1
ATOM 2952 C CA . TRP B 1 57 ? -9.131 85.388 37.072 1.00 31.14 44 TRP B CA 1
ATOM 2953 C C . TRP B 1 57 ? -9.626 84.300 38.043 1.00 32.50 44 TRP B C 1
ATOM 2954 O O . TRP B 1 57 ? -8.874 83.396 38.393 1.00 32.58 44 TRP B O 1
ATOM 2965 N N . GLN B 1 58 ? -10.881 84.402 38.496 1.00 34.58 45 GLN B N 1
ATOM 2966 C CA . GLN B 1 58 ? -11.584 83.253 39.106 1.00 36.51 45 GLN B CA 1
ATOM 2967 C C . GLN B 1 58 ? -11.727 82.205 37.997 1.00 37.22 45 GLN B C 1
ATOM 2968 O O . GLN B 1 58 ? -12.462 82.414 37.018 1.00 37.67 45 GLN B O 1
ATOM 2969 N N . ASP B 1 59 ? -11.045 81.080 38.183 1.00 38.40 46 ASP B N 1
ATOM 2970 C CA . ASP B 1 59 ? -10.502 80.258 37.061 1.00 39.11 46 ASP B CA 1
ATOM 2971 C C . ASP B 1 59 ? -10.923 80.584 35.601 1.00 37.71 46 ASP B C 1
ATOM 2972 O O . ASP B 1 59 ? -11.726 79.861 34.997 1.00 38.07 46 ASP B O 1
ATOM 2977 N N . HIS B 1 60 ? -10.392 81.694 35.074 1.00 36.14 47 HIS B N 1
ATOM 2978 C CA . HIS B 1 60 ? -10.034 81.815 33.645 1.00 34.19 47 HIS B CA 1
ATOM 2979 C C . HIS B 1 60 ? -8.512 81.830 33.542 1.00 32.65 47 HIS B C 1
ATOM 2980 O O . HIS B 1 60 ? -7.961 82.256 32.514 1.00 32.46 47 HIS B O 1
ATOM 2987 N N . GLY B 1 61 ? -7.857 81.401 34.622 1.00 30.61 48 GLY B N 1
ATOM 2988 C CA . GLY B 1 61 ? -6.416 81.172 34.688 1.00 28.27 48 GLY B CA 1
ATOM 2989 C C . GLY B 1 61 ? -5.641 82.418 35.048 1.00 27.19 48 GLY B C 1
ATOM 2990 O O . GLY B 1 61 ? -6.094 83.236 35.847 1.00 27.45 48 GLY B O 1
ATOM 2991 N N . TYR B 1 62 ? -4.483 82.575 34.419 1.00 25.77 49 TYR B N 1
ATOM 2992 C CA . TYR B 1 62 ? -3.546 83.645 34.716 1.00 24.12 49 TYR B CA 1
ATOM 2993 C C . TYR B 1 62 ? -3.093 84.348 33.446 1.00 23.24 49 TYR B C 1
ATOM 2994 O O . TYR B 1 62 ? -2.908 83.696 32.414 1.00 22.01 49 TYR B O 1
ATOM 3003 N N . LEU B 1 63 ? -2.874 85.656 33.545 1.00 21.44 50 LEU B N 1
ATOM 3004 C CA . LEU B 1 63 ? -2.041 86.395 32.596 1.00 20.88 50 LEU B CA 1
ATOM 3005 C C . LEU B 1 63 ? -0.833 86.998 33.283 1.00 20.26 50 LEU B C 1
ATOM 3006 O O . LEU B 1 63 ? -0.996 87.916 34.081 1.00 19.18 50 LEU B O 1
ATOM 3011 N N . ALA B 1 64 ? 0.371 86.525 32.921 1.00 19.50 51 ALA B N 1
ATOM 3012 C CA . ALA B 1 64 ? 1.644 87.149 33.324 1.00 19.08 51 ALA B CA 1
ATOM 3013 C C . ALA B 1 64 ? 2.230 88.058 32.236 1.00 20.20 51 ALA B C 1
ATOM 3014 O O . ALA B 1 64 ? 2.441 87.640 31.077 1.00 18.41 51 ALA B O 1
ATOM 3016 N N . THR B 1 65 ? 2.510 89.291 32.614 1.00 20.59 52 THR B N 1
ATOM 3017 C CA . THR B 1 65 ? 3.151 90.246 31.731 1.00 21.79 52 THR B CA 1
ATOM 3018 C C . THR B 1 65 ? 4.579 90.598 32.177 1.00 21.90 52 THR B C 1
ATOM 3019 O O . THR B 1 65 ? 4.820 90.924 33.350 1.00 21.96 52 THR B O 1
ATOM 3023 N N . TYR B 1 66 ? 5.534 90.499 31.253 1.00 21.42 53 TYR B N 1
ATOM 3024 C CA . TYR B 1 66 ? 6.940 90.777 31.538 1.00 21.10 53 TYR B CA 1
ATOM 3025 C C . TYR B 1 66 ? 7.484 91.879 30.667 1.00 21.85 53 TYR B C 1
ATOM 3026 O O . TYR B 1 66 ? 7.335 91.850 29.436 1.00 20.57 53 TYR B O 1
ATOM 3035 N N . THR B 1 67 ? 8.122 92.858 31.298 1.00 20.95 54 THR B N 1
ATOM 3036 C CA . THR B 1 67 ? 8.688 93.997 30.570 1.00 22.11 54 THR B CA 1
ATOM 3037 C C . THR B 1 67 ? 10.219 94.026 30.665 1.00 23.14 54 THR B C 1
ATOM 3038 O O . THR B 1 67 ? 10.827 93.737 31.718 1.00 22.14 54 THR B O 1
ATOM 3042 N N . ASN B 1 68 ? 10.846 94.335 29.536 1.00 23.44 55 ASN B N 1
ATOM 3043 C CA . ASN B 1 68 ? 12.289 94.486 29.490 1.00 25.06 55 ASN B CA 1
ATOM 3044 C C . ASN B 1 68 ? 12.693 95.966 29.348 1.00 25.08 55 ASN B C 1
ATOM 3045 O O . ASN B 1 68 ? 11.971 96.758 28.750 1.00 24.91 55 ASN B O 1
ATOM 3050 N N . LYS B 1 69 ? 13.867 96.321 29.877 1.00 25.59 56 LYS B N 1
ATOM 3051 C CA . LYS B 1 69 ? 14.410 97.689 29.761 1.00 26.23 56 LYS B CA 1
ATOM 3052 C C . LYS B 1 69 ? 14.659 98.154 28.317 1.00 24.98 56 LYS B C 1
ATOM 3053 O O . LYS B 1 69 ? 14.552 99.351 28.011 1.00 24.93 56 LYS B O 1
ATOM 3059 N N . ASN B 1 70 ? 14.966 97.210 27.439 1.00 23.64 57 ASN B N 1
ATOM 3060 C CA . ASN B 1 70 ? 15.212 97.490 26.009 1.00 23.73 57 ASN B CA 1
ATOM 3061 C C . ASN B 1 70 ? 13.927 97.719 25.161 1.00 23.49 57 ASN B C 1
ATOM 3062 O O . ASN B 1 70 ? 14.015 97.949 23.949 1.00 24.26 57 ASN B O 1
ATOM 3067 N N . GLY B 1 71 ? 12.749 97.634 25.786 1.00 22.27 58 GLY B N 1
ATOM 3068 C CA . GLY B 1 71 ? 11.501 97.977 25.089 1.00 20.68 58 GLY B CA 1
ATOM 3069 C C . GLY B 1 71 ? 10.726 96.778 24.566 1.00 19.87 58 GLY B C 1
ATOM 3070 O O . GLY B 1 71 ? 9.667 96.934 23.955 1.00 20.37 58 GLY B O 1
ATOM 3071 N N . SER B 1 72 ? 11.239 95.584 24.812 1.00 19.09 59 SER B N 1
ATOM 3072 C CA . SER B 1 72 ? 10.527 94.363 24.449 1.00 18.67 59 SER B CA 1
ATOM 3073 C C . SER B 1 72 ? 9.665 93.916 25.636 1.00 18.24 59 SER B C 1
ATOM 3074 O O . SER B 1 72 ? 9.903 94.353 26.774 1.00 17.17 59 SER B O 1
ATOM 3077 N N . PHE B 1 73 ? 8.683 93.058 25.365 1.00 17.31 60 PHE B N 1
ATOM 3078 C CA . PHE B 1 73 ? 7.818 92.503 26.384 1.00 17.45 60 PHE B CA 1
ATOM 3079 C C . PHE B 1 73 ? 7.328 91.111 26.061 1.00 17.88 60 PHE B C 1
ATOM 3080 O O . PHE B 1 73 ? 7.397 90.640 24.908 1.00 16.50 60 PHE B O 1
ATOM 3088 N N . ALA B 1 74 ? 6.869 90.427 27.100 1.00 16.74 61 ALA B N 1
ATOM 3089 C CA . ALA B 1 74 ? 6.259 89.143 26.903 1.00 17.76 61 ALA B CA 1
ATOM 3090 C C . ALA B 1 74 ? 4.975 89.055 27.657 1.00 18.26 61 ALA B C 1
ATOM 3091 O O . ALA B 1 74 ? 4.777 89.789 28.640 1.00 18.43 61 ALA B O 1
ATOM 3093 N N . ASN B 1 75 ? 4.135 88.127 27.201 1.00 18.40 62 ASN B N 1
ATOM 3094 C CA . ASN B 1 75 ? 2.846 87.803 27.813 1.00 18.67 62 ASN B CA 1
ATOM 3095 C C . ASN B 1 75 ? 2.751 86.325 27.866 1.00 18.35 62 ASN B C 1
ATOM 3096 O O . ASN B 1 75 ? 2.874 85.653 26.822 1.00 17.53 62 ASN B O 1
ATOM 3101 N N . LEU B 1 76 ? 2.515 85.820 29.063 1.00 16.46 63 LEU B N 1
ATOM 3102 C CA . LEU B 1 76 ? 2.277 84.420 29.272 1.00 18.64 63 LEU B CA 1
ATOM 3103 C C . LEU B 1 76 ? 0.833 84.207 29.760 1.00 19.54 63 LEU B C 1
ATOM 3104 O O . LEU B 1 76 ? 0.460 84.640 30.863 1.00 19.92 63 LEU B O 1
ATOM 3109 N N . ARG B 1 77 ? 0.020 83.563 28.920 1.00 20.68 64 ARG B N 1
ATOM 3110 C CA . ARG B 1 77 ? -1.418 83.377 29.192 1.00 20.64 64 ARG B CA 1
ATOM 3111 C C . ARG B 1 77 ? -1.676 81.918 29.501 1.00 22.06 64 ARG B C 1
ATOM 3112 O O . ARG B 1 77 ? -1.458 81.039 28.640 1.00 22.02 64 ARG B O 1
ATOM 3120 N N . ILE B 1 78 ? -2.133 81.655 30.716 1.00 21.98 65 ILE B N 1
ATOM 3121 C CA . ILE B 1 78 ? -2.323 80.294 31.156 1.00 24.39 65 ILE B CA 1
ATOM 3122 C C . ILE B 1 78 ? -3.796 80.018 31.395 1.00 26.07 65 ILE B C 1
ATOM 3123 O O . ILE B 1 78 ? -4.387 80.464 32.392 1.00 25.28 65 ILE B O 1
ATOM 3128 N N . TYR B 1 79 ? -4.385 79.259 30.482 1.00 27.85 66 TYR B N 1
ATOM 3129 C CA . TYR B 1 79 ? -5.819 79.005 30.529 1.00 30.15 66 TYR B CA 1
ATOM 3130 C C . TYR B 1 79 ? -6.118 77.894 31.520 1.00 32.77 66 TYR B C 1
ATOM 3131 O O . TYR B 1 79 ? -5.216 77.134 31.898 1.00 33.77 66 TYR B O 1
ATOM 3140 N N . PRO B 1 80 ? -7.388 77.795 31.966 1.00 35.03 67 PRO B N 1
ATOM 3141 C CA . PRO B 1 80 ? -7.686 76.795 33.010 1.00 36.76 67 PRO B CA 1
ATOM 3142 C C . PRO B 1 80 ? -7.566 75.286 32.618 1.00 37.78 67 PRO B C 1
ATOM 3143 O O . PRO B 1 80 ? -7.511 74.443 33.511 1.00 39.16 67 PRO B O 1
ATOM 3147 N N . HIS B 1 81 ? -7.473 74.959 31.327 1.00 38.20 68 HIS B N 1
ATOM 3148 C CA . HIS B 1 81 ? -7.607 73.571 30.846 1.00 38.74 68 HIS B CA 1
ATOM 3149 C C . HIS B 1 81 ? -6.429 72.963 30.026 1.00 37.08 68 HIS B C 1
ATOM 3150 O O . HIS B 1 81 ? -6.663 72.203 29.088 1.00 37.78 68 HIS B O 1
ATOM 3157 N N . GLY B 1 82 ? -5.180 73.255 30.358 1.00 34.57 69 GLY B N 1
ATOM 3158 C CA . GLY B 1 82 ? -4.089 72.762 29.502 1.00 31.74 69 GLY B CA 1
ATOM 3159 C C . GLY B 1 82 ? -4.001 73.498 28.169 1.00 29.39 69 GLY B C 1
ATOM 3160 O O . GLY B 1 82 ? -4.114 72.883 27.079 1.00 29.72 69 GLY B O 1
ATOM 3161 N N . LEU B 1 83 ? -3.898 74.824 28.263 1.00 26.04 70 LEU B N 1
ATOM 3162 C CA . LEU B 1 83 ? -3.511 75.714 27.148 1.00 24.28 70 LEU B CA 1
ATOM 3163 C C . LEU B 1 83 ? -2.700 76.849 27.745 1.00 22.45 70 LEU B C 1
ATOM 3164 O O . LEU B 1 83 ? -3.192 77.582 28.587 1.00 22.01 70 LEU B O 1
ATOM 3169 N N . VAL B 1 84 ? -1.463 76.967 27.285 1.00 21.06 71 VAL B N 1
ATOM 3170 C CA . VAL B 1 84 ? -0.528 77.983 27.699 1.00 19.54 71 VAL B CA 1
ATOM 3171 C C . VAL B 1 84 ? 0.025 78.598 26.412 1.00 20.12 71 VAL B C 1
ATOM 3172 O O . VAL B 1 84 ? 0.636 77.899 25.603 1.00 19.20 71 VAL B O 1
ATOM 3176 N N . LEU B 1 85 ? -0.164 79.911 26.279 1.00 19.00 72 LEU B N 1
ATOM 3177 C CA . LEU B 1 85 ? 0.214 80.659 25.120 1.00 18.68 72 LEU B CA 1
ATOM 3178 C C . LEU B 1 85 ? 1.242 81.668 25.581 1.00 19.95 72 LEU B C 1
ATOM 3179 O O . LEU B 1 85 ? 1.020 82.358 26.595 1.00 20.48 72 LEU B O 1
ATOM 3184 N N . LEU B 1 86 ? 2.377 81.705 24.883 1.00 18.45 73 LEU B N 1
ATOM 3185 C CA . LEU B 1 86 ? 3.390 82.716 25.131 1.00 18.05 73 LEU B CA 1
ATOM 3186 C C . LEU B 1 86 ? 3.557 83.595 23.900 1.00 18.65 73 LEU B C 1
ATOM 3187 O O . LEU B 1 86 ? 3.596 83.112 22.743 1.00 17.20 73 LEU B O 1
ATOM 3192 N N . ASP B 1 87 ? 3.652 84.888 24.163 1.00 18.52 74 ASP B N 1
ATOM 3193 C CA . ASP B 1 87 ? 3.898 85.905 23.145 1.00 20.26 74 ASP B CA 1
ATOM 3194 C C . ASP B 1 87 ? 5.087 86.735 23.580 1.00 20.54 74 ASP B C 1
ATOM 3195 O O . ASP B 1 87 ? 5.138 87.192 24.725 1.00 20.24 74 ASP B O 1
ATOM 3200 N N . LEU B 1 88 ? 6.027 86.944 22.678 1.00 20.56 75 LEU B N 1
ATOM 3201 C CA . LEU B 1 88 ? 7.110 87.880 22.901 1.00 21.24 75 LEU B CA 1
ATOM 3202 C C . LEU B 1 88 ? 7.082 88.910 21.767 1.00 21.90 75 LEU B C 1
ATOM 3203 O O . LEU B 1 88 ? 6.892 88.548 20.580 1.00 20.97 75 LEU B O 1
ATOM 3208 N N . GLN B 1 89 ? 7.256 90.179 22.122 1.00 20.36 76 GLN B N 1
ATOM 3209 C CA . GLN B 1 89 ? 7.297 91.239 21.155 1.00 21.96 76 GLN B CA 1
ATOM 3210 C C . GLN B 1 89 ? 8.574 92.021 21.362 1.00 22.95 76 GLN B C 1
ATOM 3211 O O . GLN B 1 89 ? 8.898 92.443 22.480 1.00 21.64 76 GLN B O 1
ATOM 3217 N N . SER B 1 90 ? 9.299 92.194 20.272 1.00 23.81 77 SER B N 1
ATOM 3218 C CA . SER B 1 90 ? 10.580 92.858 20.289 1.00 25.70 77 SER B CA 1
ATOM 3219 C C . SER B 1 90 ? 10.363 94.348 20.038 1.00 27.71 77 SER B C 1
ATOM 3220 O O . SER B 1 90 ? 9.225 94.831 19.870 1.00 27.53 77 SER B O 1
ATOM 3223 N N . TYR B 1 91 ? 11.481 95.061 20.001 1.00 30.03 78 TYR B N 1
ATOM 3224 C CA . TYR B 1 91 ? 11.558 96.462 19.587 1.00 33.41 78 TYR B CA 1
ATOM 3225 C C . TYR B 1 91 ? 12.334 96.413 18.238 1.00 33.65 78 TYR B C 1
ATOM 3226 O O . TYR B 1 91 ? 12.960 97.373 17.791 1.00 33.74 78 TYR B O 1
ATOM 3235 N N . ASP B 1 92 ? 12.235 95.256 17.585 1.00 35.20 79 ASP B N 1
ATOM 3236 C CA . ASP B 1 92 ? 13.286 94.749 16.689 1.00 35.54 79 ASP B CA 1
ATOM 3237 C C . ASP B 1 92 ? 13.358 95.347 15.290 1.00 36.18 79 ASP B C 1
ATOM 3238 O O . ASP B 1 92 ? 14.266 95.005 14.502 1.00 36.13 79 ASP B O 1
ATOM 3243 N N . GLN B 1 96 ? 20.399 91.426 18.120 1.00 35.21 83 GLN B N 1
ATOM 3244 C CA . GLN B 1 96 ? 20.714 91.019 19.486 1.00 35.80 83 GLN B CA 1
ATOM 3245 C C . GLN B 1 96 ? 19.434 90.669 20.244 1.00 35.71 83 GLN B C 1
ATOM 3246 O O . GLN B 1 96 ? 19.368 89.619 20.892 1.00 35.58 83 GLN B O 1
ATOM 3252 N N . GLY B 1 97 ? 18.429 91.549 20.138 1.00 35.92 84 GLY B N 1
ATOM 3253 C CA . GLY B 1 97 ? 17.091 91.352 20.739 1.00 35.46 84 GLY B CA 1
ATOM 3254 C C . GLY B 1 97 ? 16.322 90.161 20.181 1.00 34.94 84 GLY B C 1
ATOM 3255 O O . GLY B 1 97 ? 15.597 89.524 20.923 1.00 35.29 84 GLY B O 1
ATOM 3256 N N . LYS B 1 98 ? 16.489 89.865 18.883 1.00 35.11 85 LYS B N 1
ATOM 3257 C CA . LYS B 1 98 ? 15.971 88.639 18.241 1.00 35.25 85 LYS B CA 1
ATOM 3258 C C . LYS B 1 98 ? 16.566 87.351 18.849 1.00 34.59 85 LYS B C 1
ATOM 3259 O O . LYS B 1 98 ? 15.833 86.417 19.132 1.00 33.94 85 LYS B O 1
ATOM 3265 N N . GLU B 1 99 ? 17.891 87.295 19.020 1.00 33.61 86 GLU B N 1
ATOM 3266 C CA . GLU B 1 99 ? 18.532 86.148 19.672 1.00 33.04 86 GLU B CA 1
ATOM 3267 C C . GLU B 1 99 ? 18.100 85.973 21.137 1.00 32.16 86 GLU B C 1
ATOM 3268 O O . GLU B 1 99 ? 17.980 84.861 21.616 1.00 32.26 86 GLU B O 1
ATOM 3274 N N . GLU B 1 100 ? 17.889 87.071 21.850 1.00 31.84 87 GLU B N 1
ATOM 3275 C CA . GLU B 1 100 ? 17.419 87.027 23.237 1.00 31.23 87 GLU B CA 1
ATOM 3276 C C . GLU B 1 100 ? 16.016 86.380 23.353 1.00 29.38 87 GLU B C 1
ATOM 3277 O O . GLU B 1 100 ? 15.758 85.592 24.249 1.00 28.83 87 GLU B O 1
ATOM 3283 N N . ILE B 1 101 ? 15.129 86.727 22.427 1.00 27.79 88 ILE B N 1
ATOM 3284 C CA . ILE B 1 101 ? 13.758 86.183 22.356 1.00 26.38 88 ILE B CA 1
ATOM 3285 C C . ILE B 1 101 ? 13.774 84.711 21.956 1.00 25.47 88 ILE B C 1
ATOM 3286 O O . ILE B 1 101 ? 13.147 83.896 22.601 1.00 24.70 88 ILE B O 1
ATOM 3291 N N . ASP B 1 102 ? 14.467 84.393 20.856 1.00 25.58 89 ASP B N 1
ATOM 3292 C CA . ASP B 1 102 ? 14.693 83.015 20.461 1.00 25.40 89 ASP B CA 1
ATOM 3293 C C . ASP B 1 102 ? 15.253 82.175 21.620 1.00 24.71 89 ASP B C 1
ATOM 3294 O O . ASP B 1 102 ? 14.853 81.049 21.804 1.00 23.79 89 ASP B O 1
ATOM 3299 N N . SER B 1 103 ? 16.172 82.737 22.389 1.00 24.41 90 SER B N 1
ATOM 3300 C CA . SER B 1 103 ? 16.740 82.026 23.544 1.00 25.85 90 SER B CA 1
ATOM 3301 C C . SER B 1 103 ? 15.712 81.776 24.643 1.00 25.60 90 SER B C 1
ATOM 3302 O O . SER B 1 103 ? 15.658 80.687 25.217 1.00 26.41 90 SER B O 1
ATOM 3305 N N . ILE B 1 104 ? 14.874 82.774 24.913 1.00 25.18 91 ILE B N 1
ATOM 3306 C CA . ILE B 1 104 ? 13.821 82.611 25.917 1.00 24.40 91 ILE B CA 1
ATOM 3307 C C . ILE B 1 104 ? 12.882 81.471 25.463 1.00 22.89 91 ILE B C 1
ATOM 3308 O O . ILE B 1 104 ? 12.514 80.587 26.235 1.00 21.26 91 ILE B O 1
ATOM 3313 N N . LEU B 1 105 ? 12.535 81.487 24.183 1.00 22.41 92 LEU B N 1
ATOM 3314 C CA . LEU B 1 105 ? 11.585 80.542 23.655 1.00 21.54 92 LEU B CA 1
ATOM 3315 C C . LEU B 1 105 ? 12.131 79.141 23.800 1.00 20.80 92 LEU B C 1
ATOM 3316 O O . LEU B 1 105 ? 11.407 78.229 24.164 1.00 20.34 92 LEU B O 1
ATOM 3321 N N . ASN B 1 106 ? 13.416 78.988 23.519 1.00 20.33 93 ASN B N 1
ATOM 3322 C CA . ASN B 1 106 ? 14.117 77.700 23.612 1.00 21.71 93 ASN B CA 1
ATOM 3323 C C . ASN B 1 106 ? 14.110 77.236 25.072 1.00 21.87 93 ASN B C 1
ATOM 3324 O O . ASN B 1 106 ? 13.766 76.093 25.360 1.00 22.04 93 ASN B O 1
ATOM 3329 N N . LYS B 1 107 ? 14.415 78.145 25.992 1.00 22.58 94 LYS B N 1
ATOM 3330 C CA . LYS B 1 107 ? 14.338 77.816 27.439 1.00 23.59 94 LYS B CA 1
ATOM 3331 C C . LYS B 1 107 ? 12.953 77.371 27.923 1.00 23.74 94 LYS B C 1
ATOM 3332 O O . LYS B 1 107 ? 12.845 76.459 28.740 1.00 23.74 94 LYS B O 1
ATOM 3338 N N . VAL B 1 108 ? 11.905 78.041 27.440 1.00 23.43 95 VAL B N 1
ATOM 3339 C CA . VAL B 1 108 ? 10.525 77.771 27.838 1.00 22.95 95 VAL B CA 1
ATOM 3340 C C . VAL B 1 108 ? 10.152 76.379 27.336 1.00 24.24 95 VAL B C 1
ATOM 3341 O O . VAL B 1 108 ? 9.535 75.609 28.075 1.00 24.66 95 VAL B O 1
ATOM 3345 N N . GLU B 1 109 ? 10.553 76.051 26.108 1.00 24.64 96 GLU B N 1
ATOM 3346 C CA . GLU B 1 109 ? 10.398 74.703 25.583 1.00 26.51 96 GLU B CA 1
ATOM 3347 C C . GLU B 1 109 ? 11.146 73.668 26.433 1.00 27.68 96 GLU B C 1
ATOM 3348 O O . GLU B 1 109 ? 10.577 72.645 26.777 1.00 28.33 96 GLU B O 1
ATOM 3354 N N . GLU B 1 110 ? 12.407 73.944 26.770 1.00 29.40 97 GLU B N 1
ATOM 3355 C CA . GLU B 1 110 ? 13.190 73.045 27.654 1.00 31.44 97 GLU B CA 1
ATOM 3356 C C . GLU B 1 110 ? 12.447 72.832 28.983 1.00 30.62 97 GLU B C 1
ATOM 3357 O O . GLU B 1 110 ? 12.150 71.704 29.356 1.00 30.75 97 GLU B O 1
ATOM 3363 N N . ARG B 1 111 ? 12.109 73.924 29.658 1.00 30.45 98 ARG B N 1
ATOM 3364 C CA . ARG B 1 111 ? 11.422 73.897 30.954 1.00 30.87 98 ARG B CA 1
ATOM 3365 C C . ARG B 1 111 ? 10.081 73.151 30.905 1.00 30.90 98 ARG B C 1
ATOM 3366 O O . ARG B 1 111 ? 9.780 72.362 31.807 1.00 30.81 98 ARG B O 1
ATOM 3374 N N . MET B 1 112 ? 9.297 73.356 29.847 1.00 30.82 99 MET B N 1
ATOM 3375 C CA . MET B 1 112 ? 7.975 72.717 29.728 1.00 31.41 99 MET B CA 1
ATOM 3376 C C . MET B 1 112 ? 8.043 71.196 29.621 1.00 32.00 99 MET B C 1
ATOM 3377 O O . MET B 1 112 ? 7.100 70.499 30.000 1.00 32.61 99 MET B O 1
ATOM 3382 N N . LYS B 1 113 ? 9.167 70.696 29.116 1.00 32.83 100 LYS B N 1
ATOM 3383 C CA . LYS B 1 113 ? 9.434 69.277 29.082 1.00 33.03 100 LYS B CA 1
ATOM 3384 C C . LYS B 1 113 ? 9.645 68.768 30.502 1.00 34.44 100 LYS B C 1
ATOM 3385 O O . LYS B 1 113 ? 9.107 67.714 30.860 1.00 33.55 100 LYS B O 1
ATOM 3391 N N . GLU B 1 114 ? 10.392 69.534 31.312 1.00 35.71 101 GLU B N 1
ATOM 3392 C CA . GLU B 1 114 ? 10.583 69.219 32.741 1.00 37.10 101 GLU B CA 1
ATOM 3393 C C . GLU B 1 114 ? 9.274 69.190 33.515 1.00 37.26 101 GLU B C 1
ATOM 3394 O O . GLU B 1 114 ? 9.047 68.292 34.319 1.00 37.42 101 GLU B O 1
ATOM 3400 N N . LEU B 1 115 ? 8.421 70.174 33.253 1.00 37.91 102 LEU B N 1
ATOM 3401 C CA . LEU B 1 115 ? 7.131 70.342 33.932 1.00 38.39 102 LEU B CA 1
ATOM 3402 C C . LEU B 1 115 ? 6.036 69.410 33.398 1.00 39.34 102 LEU B C 1
ATOM 3403 O O . LEU B 1 115 ? 4.954 69.312 33.992 1.00 39.53 102 LEU B O 1
ATOM 3408 N N . SER B 1 116 ? 6.314 68.711 32.294 1.00 40.42 103 SER B N 1
ATOM 3409 C CA . SER B 1 116 ? 5.315 67.834 31.660 1.00 41.20 103 SER B CA 1
ATOM 3410 C C . SER B 1 116 ? 5.025 66.542 32.444 1.00 41.77 103 SER B C 1
ATOM 3411 O O . SER B 1 116 ? 5.944 65.802 32.808 1.00 42.00 103 SER B O 1
ATOM 3414 N N . ARG B 1 122 ? 1.507 68.626 22.961 1.00 27.17 109 ARG B N 1
ATOM 3415 C CA . ARG B 1 122 ? 1.675 69.294 21.665 1.00 27.61 109 ARG B CA 1
ATOM 3416 C C . ARG B 1 122 ? 2.220 70.697 21.827 1.00 25.68 109 ARG B C 1
ATOM 3417 O O . ARG B 1 122 ? 1.901 71.394 22.772 1.00 26.09 109 ARG B O 1
ATOM 3425 N N . VAL B 1 123 ? 2.997 71.123 20.853 1.00 23.60 110 VAL B N 1
ATOM 3426 C CA . VAL B 1 123 ? 3.625 72.411 20.898 1.00 22.55 110 VAL B CA 1
ATOM 3427 C C . VAL B 1 123 ? 3.531 72.968 19.483 1.00 21.37 110 VAL B C 1
ATOM 3428 O O . VAL B 1 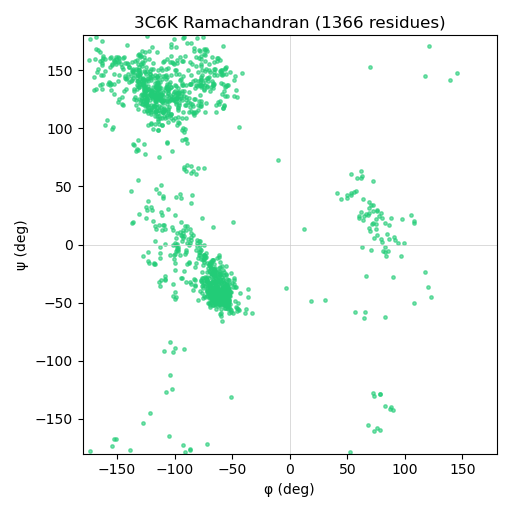123 ? 3.713 72.223 18.520 1.00 22.49 110 VAL B O 1
ATOM 3432 N N . LYS B 1 124 ? 3.243 74.262 19.372 1.00 19.71 111 LYS B N 1
ATOM 3433 C CA . LYS B 1 124 ? 3.197 74.937 18.078 1.00 18.54 111 LYS B CA 1
ATOM 3434 C C . LYS B 1 124 ? 4.021 76.203 18.187 1.00 18.08 111 LYS B C 1
ATOM 3435 O O . LYS B 1 124 ? 3.832 77.030 19.079 1.00 17.72 111 LYS B O 1
ATOM 3441 N N . ARG B 1 125 ? 4.979 76.333 17.291 1.00 18.26 112 ARG B N 1
ATOM 3442 C CA . ARG B 1 125 ? 5.842 77.498 17.222 1.00 17.84 112 ARG B CA 1
ATOM 3443 C C . ARG B 1 125 ? 5.855 77.927 15.767 1.00 18.10 112 ARG B C 1
ATOM 3444 O O . ARG B 1 125 ? 6.690 77.482 14.960 1.00 17.21 112 ARG B O 1
ATOM 3452 N N . LEU B 1 126 ? 4.911 78.804 15.445 1.00 17.04 113 LEU B N 1
ATOM 3453 C CA . LEU B 1 126 ? 4.831 79.354 14.119 1.00 16.76 113 LEU B CA 1
ATOM 3454 C C . LEU B 1 126 ? 5.939 80.354 13.902 1.00 16.50 113 LEU B C 1
ATOM 3455 O O . LEU B 1 126 ? 6.446 80.928 14.877 1.00 16.55 113 LEU B O 1
ATOM 3460 N N . PRO B 1 127 ? 6.286 80.602 12.624 1.00 15.65 114 PRO B N 1
ATOM 3461 C CA . PRO B 1 127 ? 7.256 81.620 12.283 1.00 16.90 114 PRO B CA 1
ATOM 3462 C C . PRO B 1 127 ? 6.830 82.944 12.884 1.00 17.79 114 PRO B C 1
ATOM 3463 O O . PRO B 1 127 ? 5.618 83.278 12.843 1.00 18.04 114 PRO B O 1
ATOM 3467 N N . PRO B 1 128 ? 7.787 83.699 13.467 1.00 18.77 115 PRO B N 1
ATOM 3468 C CA . PRO B 1 128 ? 7.398 85.018 14.026 1.00 18.60 115 PRO B CA 1
ATOM 3469 C C . PRO B 1 128 ? 6.830 85.915 12.954 1.00 19.24 115 PRO B C 1
ATOM 3470 O O . PRO B 1 128 ? 7.267 85.819 11.800 1.00 18.54 115 PRO B O 1
ATOM 3474 N N . ILE B 1 129 ? 5.883 86.788 13.338 1.00 19.39 116 ILE B N 1
ATOM 3475 C CA . ILE B 1 129 ? 5.280 87.734 12.412 1.00 19.43 116 ILE B CA 1
ATOM 3476 C C . ILE B 1 129 ? 5.960 89.076 12.567 1.00 19.93 116 ILE B C 1
ATOM 3477 O O . ILE B 1 129 ? 6.084 89.592 13.691 1.00 18.55 116 ILE B O 1
ATOM 3482 N N . VAL B 1 130 ? 6.378 89.665 11.448 1.00 19.10 117 VAL B N 1
ATOM 3483 C CA . VAL B 1 130 ? 6.932 90.981 11.536 1.00 21.19 117 VAL B CA 1
ATOM 3484 C C . VAL B 1 130 ? 5.800 92.019 11.432 1.00 22.01 117 VAL B C 1
ATOM 3485 O O . VAL B 1 130 ? 4.933 91.969 10.529 1.00 22.78 117 VAL B O 1
ATOM 3489 N N . ARG B 1 131 ? 5.811 92.961 12.361 1.00 20.88 118 ARG B N 1
ATOM 3490 C CA . ARG B 1 131 ? 4.738 93.920 12.485 1.00 20.62 118 ARG B CA 1
ATOM 3491 C C . ARG B 1 131 ? 5.281 95.337 12.224 1.00 21.19 118 ARG B C 1
ATOM 3492 O O . ARG B 1 131 ? 6.238 95.782 12.882 1.00 20.41 118 ARG B O 1
ATOM 3500 N N . GLY B 1 132 ? 4.721 95.978 11.189 1.00 19.37 119 GLY B N 1
ATOM 3501 C CA . GLY B 1 132 ? 5.190 97.260 10.728 1.00 20.06 119 GLY B CA 1
ATOM 3502 C C . GLY B 1 132 ? 6.535 97.160 10.008 1.00 20.56 119 GLY B C 1
ATOM 3503 O O . GLY B 1 132 ? 7.368 98.057 10.091 1.00 20.11 119 GLY B O 1
ATOM 3504 N N . GLY B 1 133 ? 6.768 96.067 9.297 1.00 20.40 120 GLY B N 1
ATOM 3505 C CA . GLY B 1 133 ? 8.043 95.945 8.567 1.00 20.34 120 GLY B CA 1
ATOM 3506 C C . GLY B 1 133 ? 8.037 96.939 7.423 1.00 19.94 120 GLY B C 1
ATOM 3507 O O . GLY B 1 133 ? 6.996 97.231 6.875 1.00 19.43 120 GLY B O 1
ATOM 3508 N N . ALA B 1 134 ? 9.201 97.451 7.056 1.00 20.65 121 ALA B N 1
ATOM 3509 C CA . ALA B 1 134 ? 9.315 98.248 5.839 1.00 20.85 121 ALA B CA 1
ATOM 3510 C C . ALA B 1 134 ? 9.020 97.417 4.585 1.00 20.33 121 ALA B C 1
ATOM 3511 O O . ALA B 1 134 ? 8.535 97.970 3.602 1.00 20.47 121 ALA B O 1
ATOM 3513 N N . ILE B 1 135 ? 9.289 96.102 4.638 1.00 19.91 122 ILE B N 1
ATOM 3514 C CA . ILE B 1 135 ? 8.864 95.141 3.584 1.00 18.65 122 ILE B CA 1
ATOM 3515 C C . ILE B 1 135 ? 7.695 94.272 4.074 1.00 18.77 122 ILE B C 1
ATOM 3516 O O . ILE B 1 135 ? 7.854 93.473 5.003 1.00 20.25 122 ILE B O 1
ATOM 3521 N N . ASP B 1 136 ? 6.515 94.494 3.510 1.00 16.94 123 ASP B N 1
ATOM 3522 C CA . ASP B 1 136 ? 5.301 93.772 3.888 1.00 16.53 123 ASP B CA 1
ATOM 3523 C C . ASP B 1 136 ? 5.189 92.426 3.169 1.00 16.20 123 ASP B C 1
ATOM 3524 O O . ASP B 1 136 ? 5.046 92.370 1.935 1.00 15.90 123 ASP B O 1
ATOM 3529 N N . ARG B 1 137 ? 5.279 91.341 3.945 1.00 15.75 124 ARG B N 1
ATOM 3530 C CA . ARG B 1 137 ? 5.296 89.962 3.367 1.00 16.77 124 ARG B CA 1
ATOM 3531 C C . ARG B 1 137 ? 3.929 89.282 3.378 1.00 14.46 124 ARG B C 1
ATOM 3532 O O . ARG B 1 137 ? 3.768 88.175 2.886 1.00 15.44 124 ARG B O 1
ATOM 3540 N N . TYR B 1 138 ? 2.941 89.945 3.962 1.00 14.47 125 TYR B N 1
ATOM 3541 C CA . TYR B 1 138 ? 1.661 89.307 4.286 1.00 14.23 125 TYR B CA 1
ATOM 3542 C C . TYR B 1 138 ? 0.521 89.808 3.406 1.00 13.63 125 TYR B C 1
ATOM 3543 O O . TYR B 1 138 ? 0.132 90.971 3.505 1.00 14.20 125 TYR B O 1
ATOM 3552 N N . TRP B 1 139 ? -0.021 88.917 2.581 1.00 12.42 126 TRP B N 1
ATOM 3553 C CA . TRP B 1 139 ? -1.029 89.248 1.541 1.00 13.46 126 TRP B CA 1
ATOM 3554 C C . TRP B 1 139 ? -2.172 88.238 1.597 1.00 13.83 126 TRP B C 1
ATOM 3555 O O . TRP B 1 139 ? -2.191 87.240 0.855 1.00 13.18 126 TRP B O 1
ATOM 3566 N N . PRO B 1 140 ? -3.098 88.439 2.553 1.00 13.74 127 PRO B N 1
ATOM 3567 C CA . PRO B 1 140 ? -4.200 87.476 2.724 1.00 14.55 127 PRO B CA 1
ATOM 3568 C C . PRO B 1 140 ? -4.927 87.099 1.439 1.00 14.74 127 PRO B C 1
ATOM 3569 O O . PRO B 1 140 ? -5.121 87.922 0.548 1.00 15.82 127 PRO B O 1
ATOM 3573 N N . THR B 1 141 ? -5.280 85.828 1.350 1.00 14.84 128 THR B N 1
ATOM 3574 C CA . THR B 1 141 ? -6.041 85.339 0.205 1.00 13.87 128 THR B CA 1
ATOM 3575 C C . THR B 1 141 ? -7.460 85.910 0.157 1.00 15.01 128 THR B C 1
ATOM 3576 O O . THR B 1 141 ? -7.999 86.386 1.180 1.00 11.16 128 THR B O 1
ATOM 3580 N N . ALA B 1 142 ? -8.049 85.822 -1.053 1.00 16.30 129 ALA B N 1
ATOM 3581 C CA . ALA B 1 142 ? -9.437 86.243 -1.308 1.00 17.56 129 ALA B CA 1
ATOM 3582 C C . ALA B 1 142 ? -10.400 85.609 -0.363 1.00 17.27 129 ALA B C 1
ATOM 3583 O O . ALA B 1 142 ? -11.404 86.212 -0.056 1.00 18.30 129 ALA B O 1
ATOM 3585 N N . ASP B 1 143 ? -10.140 84.366 0.049 1.00 18.35 130 ASP B N 1
ATOM 3586 C CA . ASP B 1 143 ? -11.017 83.708 1.024 1.00 19.35 130 ASP B CA 1
ATOM 3587 C C . ASP B 1 143 ? -10.588 83.964 2.462 1.00 18.83 130 ASP B C 1
ATOM 3588 O O . ASP B 1 143 ? -11.014 83.257 3.357 1.00 19.54 130 ASP B O 1
ATOM 3593 N N . GLY B 1 144 ? -9.732 84.956 2.696 1.00 19.21 131 GLY B N 1
ATOM 3594 C CA . GLY B 1 144 ? -9.384 85.322 4.103 1.00 16.80 131 GLY B CA 1
ATOM 3595 C C . GLY B 1 144 ? -8.377 84.555 4.931 1.00 17.60 131 GLY B C 1
ATOM 3596 O O . GLY B 1 144 ? -8.412 84.602 6.215 1.00 16.38 131 GLY B O 1
ATOM 3597 N N . ARG B 1 145 ? -7.479 83.851 4.236 1.00 15.07 132 ARG B N 1
ATOM 3598 C CA . ARG B 1 145 ? -6.411 83.091 4.869 1.00 14.11 132 ARG B CA 1
ATOM 3599 C C . ARG B 1 145 ? -5.112 83.915 5.003 1.00 13.79 132 ARG B C 1
ATOM 3600 O O . ARG B 1 145 ? -4.763 84.653 4.107 1.00 11.54 132 ARG B O 1
ATOM 3608 N N . LEU B 1 146 ? -4.439 83.830 6.158 1.00 13.62 133 LEU B N 1
ATOM 3609 C CA . LEU B 1 146 ? -3.154 84.492 6.352 1.00 15.74 133 LEU B CA 1
ATOM 3610 C C . LEU B 1 146 ? -2.058 83.682 5.653 1.00 15.56 133 LEU B C 1
ATOM 3611 O O . LEU B 1 146 ? -1.855 82.507 5.985 1.00 17.47 133 LEU B O 1
ATOM 3616 N N . VAL B 1 147 ? -1.394 84.299 4.687 1.00 14.53 134 VAL B N 1
ATOM 3617 C CA . VAL B 1 147 ? -0.303 83.685 3.959 1.00 15.27 134 VAL B CA 1
ATOM 3618 C C . VAL B 1 147 ? 0.862 84.689 3.927 1.00 15.65 134 VAL B C 1
ATOM 3619 O O . VAL B 1 147 ? 0.680 85.890 3.661 1.00 15.59 134 VAL B O 1
ATOM 3623 N N . GLU B 1 148 ? 2.048 84.164 4.166 1.00 15.24 135 GLU B N 1
ATOM 3624 C CA . GLU B 1 148 ? 3.264 84.933 4.122 1.00 15.48 135 GLU B CA 1
ATOM 3625 C C . GLU B 1 148 ? 4.034 84.579 2.844 1.00 14.79 135 GLU B C 1
ATOM 3626 O O . GLU B 1 148 ? 4.187 83.414 2.552 1.00 14.97 135 GLU B O 1
ATOM 3632 N N . TYR B 1 149 ? 4.511 85.597 2.124 1.00 14.40 136 TYR B N 1
ATOM 3633 C CA . TYR B 1 149 ? 5.263 85.423 0.851 1.00 14.86 136 TYR B CA 1
ATOM 3634 C C . TYR B 1 149 ? 6.750 85.615 1.100 1.00 13.37 136 TYR B C 1
ATOM 3635 O O . TYR B 1 149 ? 7.116 86.294 2.042 1.00 13.43 136 TYR B O 1
ATOM 3644 N N . ASP B 1 150 ? 7.597 85.061 0.229 1.00 12.69 137 ASP B N 1
ATOM 3645 C CA . ASP B 1 150 ? 9.045 85.230 0.343 1.00 12.93 137 ASP B CA 1
ATOM 3646 C C . ASP B 1 150 ? 9.543 86.543 -0.291 1.00 13.86 137 ASP B C 1
ATOM 3647 O O . ASP B 1 150 ? 10.309 86.552 -1.272 1.00 14.72 137 ASP B O 1
ATOM 3652 N N . ILE B 1 151 ? 9.101 87.666 0.269 1.00 13.71 138 ILE B N 1
ATOM 3653 C CA . ILE B 1 151 ? 9.401 89.000 -0.305 1.00 13.60 138 ILE B CA 1
ATOM 3654 C C . ILE B 1 151 ? 10.675 89.543 0.295 1.00 14.16 138 ILE B C 1
ATOM 3655 O O . ILE B 1 151 ? 10.786 89.705 1.531 1.00 11.99 138 ILE B O 1
ATOM 3660 N N . ASP B 1 152 ? 11.640 89.792 -0.577 1.00 14.12 139 ASP B N 1
ATOM 3661 C CA . ASP B 1 152 ? 12.926 90.304 -0.117 1.00 15.78 139 ASP B CA 1
ATOM 3662 C C . ASP B 1 152 ? 13.187 91.771 -0.468 1.00 16.19 139 ASP B C 1
ATOM 3663 O O . ASP B 1 152 ? 14.217 92.304 -0.077 1.00 15.86 139 ASP B O 1
ATOM 3668 N N . GLU B 1 153 ? 12.236 92.428 -1.140 1.00 16.64 140 GLU B N 1
ATOM 3669 C CA . GLU B 1 153 ? 12.458 93.779 -1.647 1.00 19.13 140 GLU B CA 1
ATOM 3670 C C . GLU B 1 153 ? 11.175 94.415 -2.118 1.00 17.53 140 GLU B C 1
ATOM 3671 O O . GLU B 1 153 ? 10.450 93.799 -2.856 1.00 17.19 140 GLU B O 1
ATOM 3677 N N . VAL B 1 154 ? 10.934 95.672 -1.737 1.00 16.80 141 VAL B N 1
ATOM 3678 C CA . VAL B 1 154 ? 9.893 96.507 -2.377 1.00 16.56 141 VAL B CA 1
ATOM 3679 C C . VAL B 1 154 ? 10.509 97.117 -3.632 1.00 16.63 141 VAL B C 1
ATOM 3680 O O . VAL B 1 154 ? 11.427 97.952 -3.536 1.00 16.80 141 VAL B O 1
ATOM 3684 N N . VAL B 1 155 ? 10.017 96.722 -4.796 1.00 14.95 142 VAL B N 1
ATOM 3685 C CA . VAL B 1 155 ? 10.535 97.209 -6.057 1.00 15.69 142 VAL B CA 1
ATOM 3686 C C . VAL B 1 155 ? 9.888 98.565 -6.440 1.00 17.62 142 VAL B C 1
ATOM 3687 O O . VAL B 1 155 ? 10.546 99.476 -6.964 1.00 16.47 142 VAL B O 1
ATOM 3691 N N . TYR B 1 156 ? 8.578 98.679 -6.171 1.00 17.85 143 TYR B N 1
ATOM 3692 C CA . TYR B 1 156 ? 7.791 99.847 -6.542 1.00 19.20 143 TYR B CA 1
ATOM 3693 C C . TYR B 1 156 ? 6.624 99.865 -5.600 1.00 18.25 143 TYR B C 1
ATOM 3694 O O . TYR B 1 156 ? 6.018 98.832 -5.298 1.00 16.30 143 TYR B O 1
ATOM 3703 N N . ASP B 1 157 ? 6.316 101.057 -5.126 1.00 18.92 144 ASP B N 1
ATOM 3704 C CA . ASP B 1 157 ? 5.158 101.265 -4.269 1.00 18.88 144 ASP B CA 1
ATOM 3705 C C . ASP B 1 157 ? 4.731 102.716 -4.450 1.00 20.05 144 ASP B C 1
ATOM 3706 O O . ASP B 1 157 ? 5.341 103.632 -3.861 1.00 20.13 144 ASP B O 1
ATOM 3711 N N . GLU B 1 158 ? 3.695 102.928 -5.248 1.00 19.70 145 GLU B N 1
ATOM 3712 C CA . GLU B 1 158 ? 3.223 104.289 -5.547 1.00 20.83 145 GLU B CA 1
ATOM 3713 C C . GLU B 1 158 ? 1.696 104.327 -5.639 1.00 20.26 145 GLU B C 1
ATOM 3714 O O . GLU B 1 158 ? 1.071 103.334 -5.938 1.00 18.63 145 GLU B O 1
ATOM 3720 N N . ASP B 1 159 ? 1.128 105.505 -5.414 1.00 19.27 146 ASP B N 1
ATOM 3721 C CA . ASP B 1 159 ? -0.295 105.743 -5.625 1.00 20.08 146 ASP B CA 1
ATOM 3722 C C . ASP B 1 159 ? -0.502 106.449 -6.957 1.00 19.21 146 ASP B C 1
ATOM 3723 O O . ASP B 1 159 ? 0.139 107.481 -7.234 1.00 18.50 146 ASP B O 1
ATOM 3728 N N . SER B 1 160 ? -1.336 105.878 -7.820 1.00 18.75 147 SER B N 1
ATOM 3729 C CA . SER B 1 160 ? -1.805 106.634 -9.002 1.00 18.08 147 SER B CA 1
ATOM 3730 C C . SER B 1 160 ? -3.125 107.325 -8.569 1.00 18.20 147 SER B C 1
ATOM 3731 O O . SER B 1 160 ? -3.574 107.114 -7.428 1.00 18.00 147 SER B O 1
ATOM 3734 N N . PRO B 1 161 ? -3.756 108.122 -9.464 1.00 18.66 148 PRO B N 1
ATOM 3735 C CA . PRO B 1 161 ? -5.085 108.705 -9.241 1.00 19.62 148 PRO B CA 1
ATOM 3736 C C . PRO B 1 161 ? -6.180 107.640 -9.107 1.00 19.98 148 PRO B C 1
ATOM 3737 O O . PRO B 1 161 ? -7.312 107.975 -8.700 1.00 20.37 148 PRO B O 1
ATOM 3741 N N . TYR B 1 162 ? -5.850 106.379 -9.450 1.00 19.96 149 TYR B N 1
ATOM 3742 C CA . TYR B 1 162 ? -6.819 105.262 -9.452 1.00 18.88 149 TYR B CA 1
ATOM 3743 C C . TYR B 1 162 ? -6.591 104.183 -8.405 1.00 18.23 149 TYR B C 1
ATOM 3744 O O . TYR B 1 162 ? -7.544 103.610 -7.914 1.00 19.29 149 TYR B O 1
ATOM 3753 N N . GLN B 1 163 ? -5.346 103.846 -8.083 1.00 16.93 150 GLN B N 1
ATOM 3754 C CA . GLN B 1 163 ? -5.109 102.763 -7.122 1.00 15.79 150 GLN B CA 1
ATOM 3755 C C . GLN B 1 163 ? -3.710 102.822 -6.567 1.00 15.97 150 GLN B C 1
ATOM 3756 O O . GLN B 1 163 ? -2.867 103.489 -7.150 1.00 16.34 150 GLN B O 1
ATOM 3762 N N . ASN B 1 164 ? -3.469 102.148 -5.432 1.00 15.02 151 ASN B N 1
ATOM 3763 C CA . ASN B 1 164 ? -2.116 101.897 -5.000 1.00 15.29 151 ASN B CA 1
ATOM 3764 C C . ASN B 1 164 ? -1.561 100.761 -5.851 1.00 14.63 151 ASN B C 1
ATOM 3765 O O . ASN B 1 164 ? -2.226 99.736 -6.061 1.00 14.01 151 ASN B O 1
ATOM 3770 N N . ILE B 1 165 ? -0.322 100.933 -6.270 1.00 13.64 152 ILE B N 1
ATOM 3771 C CA . ILE B 1 165 ? 0.356 99.989 -7.123 1.00 13.88 152 ILE B CA 1
ATOM 3772 C C . ILE B 1 165 ? 1.633 99.612 -6.384 1.00 13.48 152 ILE B C 1
ATOM 3773 O O . ILE B 1 165 ? 2.483 100.474 -6.124 1.00 12.45 152 ILE B O 1
ATOM 3778 N N . LYS B 1 166 ? 1.772 98.322 -6.072 1.00 12.74 153 LYS B N 1
ATOM 3779 C CA . LYS B 1 166 ? 3.011 97.785 -5.519 1.00 12.45 153 LYS B CA 1
ATOM 3780 C C . LYS B 1 166 ? 3.565 96.717 -6.441 1.00 12.96 153 LYS B C 1
ATOM 3781 O O . LYS B 1 166 ? 2.826 95.923 -6.977 1.00 11.98 153 LYS B O 1
ATOM 3787 N N . ILE B 1 167 ? 4.892 96.643 -6.530 1.00 12.52 154 ILE B N 1
ATOM 3788 C CA . ILE B 1 167 ? 5.548 95.516 -7.135 1.00 13.66 154 ILE B CA 1
ATOM 3789 C C . ILE B 1 167 ? 6.594 95.046 -6.132 1.00 13.66 154 ILE B C 1
ATOM 3790 O O . ILE B 1 167 ? 7.470 95.817 -5.708 1.00 13.35 154 ILE B O 1
ATOM 3795 N N . LEU B 1 168 ? 6.471 93.796 -5.725 1.00 12.50 155 LEU B N 1
ATOM 3796 C CA . LEU B 1 168 ? 7.283 93.288 -4.616 1.00 13.57 155 LEU B CA 1
ATOM 3797 C C . LEU B 1 168 ? 8.030 92.095 -5.154 1.00 13.02 155 LEU B C 1
ATOM 3798 O O . LEU B 1 168 ? 7.457 91.285 -5.841 1.00 14.38 155 LEU B O 1
ATOM 3803 N N . HIS B 1 169 ? 9.320 92.003 -4.885 1.00 13.36 156 HIS B N 1
ATOM 3804 C CA . HIS B 1 169 ? 10.108 90.858 -5.333 1.00 12.61 156 HIS B CA 1
ATOM 3805 C C . HIS B 1 169 ? 10.022 89.625 -4.427 1.00 10.79 156 HIS B C 1
ATOM 3806 O O . HIS B 1 169 ? 10.480 89.628 -3.254 1.00 11.29 156 HIS B O 1
ATOM 3813 N N . SER B 1 170 ? 9.433 88.569 -4.985 1.00 11.22 157 SER B N 1
ATOM 3814 C CA . SER B 1 170 ? 9.444 87.248 -4.390 1.00 11.90 157 SER B CA 1
ATOM 3815 C C . SER B 1 170 ? 10.636 86.446 -4.908 1.00 11.39 157 SER B C 1
ATOM 3816 O O . SER B 1 170 ? 10.871 86.397 -6.109 1.00 10.98 157 SER B O 1
ATOM 3819 N N . LYS B 1 171 ? 11.378 85.813 -4.028 1.00 12.27 158 LYS B N 1
ATOM 3820 C CA . LYS B 1 171 ? 12.472 84.915 -4.493 1.00 13.31 158 LYS B CA 1
ATOM 3821 C C . LYS B 1 171 ? 11.997 83.801 -5.460 1.00 12.85 158 LYS B C 1
ATOM 3822 O O . LYS B 1 171 ? 12.626 83.547 -6.538 1.00 12.47 158 LYS B O 1
ATOM 3828 N N . GLN B 1 172 ? 10.912 83.118 -5.104 1.00 11.01 159 GLN B N 1
ATOM 3829 C CA . GLN B 1 172 ? 10.408 82.095 -6.013 1.00 10.90 159 GLN B CA 1
ATOM 3830 C C . GLN B 1 172 ? 9.508 82.567 -7.158 1.00 10.57 159 GLN B C 1
ATOM 3831 O O . GLN B 1 172 ? 9.466 81.905 -8.209 1.00 8.97 159 GLN B O 1
ATOM 3837 N N . PHE B 1 173 ? 8.768 83.660 -6.954 1.00 10.13 160 PHE B N 1
ATOM 3838 C CA . PHE B 1 173 ? 7.674 84.023 -7.887 1.00 11.53 160 PHE B CA 1
ATOM 3839 C C . PHE B 1 173 ? 8.091 85.137 -8.766 1.00 10.10 160 PHE B C 1
ATOM 3840 O O . PHE B 1 173 ? 7.363 85.506 -9.709 1.00 13.03 160 PHE B O 1
ATOM 3848 N N . GLY B 1 174 ? 9.242 85.715 -8.459 1.00 10.54 161 GLY B N 1
ATOM 3849 C CA . GLY B 1 174 ? 9.718 86.892 -9.175 1.00 11.12 161 GLY B CA 1
ATOM 3850 C C . GLY B 1 174 ? 8.983 88.129 -8.674 1.00 11.69 161 GLY B C 1
ATOM 3851 O O . GLY B 1 174 ? 8.437 88.147 -7.535 1.00 10.43 161 GLY B O 1
ATOM 3852 N N . ASN B 1 175 ? 8.984 89.185 -9.477 1.00 11.18 162 ASN B N 1
ATOM 3853 C CA . ASN B 1 175 ? 8.232 90.397 -9.094 1.00 11.97 162 ASN B CA 1
ATOM 3854 C C . ASN B 1 175 ? 6.732 90.146 -9.137 1.00 11.75 162 ASN B C 1
ATOM 3855 O O . ASN B 1 175 ? 6.241 89.569 -10.075 1.00 12.34 162 ASN B O 1
ATOM 3860 N N . ILE B 1 176 ? 6.017 90.599 -8.109 1.00 11.06 163 ILE B N 1
ATOM 3861 C CA . ILE B 1 176 ? 4.569 90.364 -7.989 1.00 10.82 163 ILE B CA 1
ATOM 3862 C C . ILE B 1 176 ? 3.888 91.747 -8.045 1.00 10.38 163 ILE B C 1
ATOM 3863 O O . ILE B 1 176 ? 4.193 92.586 -7.253 1.00 10.70 163 ILE B O 1
ATOM 3868 N N . LEU B 1 177 ? 2.959 91.962 -8.985 1.00 11.30 164 LEU B N 1
ATOM 3869 C CA . LEU B 1 177 ? 2.092 93.151 -9.012 1.00 10.14 164 LEU B CA 1
ATOM 3870 C C . LEU B 1 177 ? 0.904 93.006 -8.092 1.00 10.68 164 LEU B C 1
ATOM 3871 O O . LEU B 1 177 ? 0.138 92.036 -8.172 1.00 10.61 164 LEU B O 1
ATOM 3876 N N . ILE B 1 178 ? 0.755 93.966 -7.198 1.00 10.60 165 ILE B N 1
ATOM 3877 C CA . ILE B 1 178 ? -0.313 93.956 -6.160 1.00 11.38 165 ILE B CA 1
ATOM 3878 C C . ILE B 1 178 ? -1.063 95.283 -6.336 1.00 11.76 165 ILE B C 1
ATOM 3879 O O . ILE B 1 178 ? -0.449 96.363 -6.226 1.00 12.74 165 ILE B O 1
ATOM 3884 N N . LEU B 1 179 ? -2.373 95.224 -6.608 1.00 11.62 166 LEU B N 1
ATOM 3885 C CA . LEU B 1 179 ? -3.118 96.462 -6.877 1.00 11.70 166 LEU B CA 1
ATOM 3886 C C . LEU B 1 179 ? -4.197 96.568 -5.830 1.00 11.54 166 LEU B C 1
ATOM 3887 O O . LEU B 1 179 ? -4.923 95.630 -5.627 1.00 12.09 166 LEU B O 1
ATOM 3892 N N . SER B 1 180 ? -4.279 97.707 -5.170 1.00 13.66 167 SER B N 1
ATOM 3893 C CA . SER B 1 180 ? -5.084 97.880 -3.951 1.00 15.40 167 SER B CA 1
ATOM 3894 C C . SER B 1 180 ? -5.007 96.696 -2.975 1.00 14.52 167 SER B C 1
ATOM 3895 O O . SER B 1 180 ? -6.039 96.224 -2.504 1.00 13.25 167 SER B O 1
ATOM 3898 N N . GLY B 1 181 ? -3.804 96.178 -2.737 1.00 13.99 168 GLY B N 1
ATOM 3899 C CA . GLY B 1 181 ? -3.630 95.097 -1.775 1.00 12.37 168 GLY B CA 1
ATOM 3900 C C . GLY B 1 181 ? -3.981 93.723 -2.313 1.00 13.63 168 GLY B C 1
ATOM 3901 O O . GLY B 1 181 ? -3.837 92.751 -1.601 1.00 15.60 168 GLY B O 1
ATOM 3902 N N . ASP B 1 182 ? -4.359 93.627 -3.580 1.00 12.85 169 ASP B N 1
ATOM 3903 C CA . ASP B 1 182 ? -4.759 92.371 -4.233 1.00 14.49 169 ASP B CA 1
ATOM 3904 C C . ASP B 1 182 ? -3.676 91.917 -5.253 1.00 14.34 169 ASP B C 1
ATOM 3905 O O . ASP B 1 182 ? -3.438 92.590 -6.235 1.00 14.67 169 ASP B O 1
ATOM 3910 N N . VAL B 1 183 ? -3.033 90.789 -4.985 1.00 13.99 170 VAL B N 1
ATOM 3911 C CA . VAL B 1 183 ? -2.056 90.171 -5.884 1.00 13.04 170 VAL B CA 1
ATOM 3912 C C . VAL B 1 183 ? -2.741 89.930 -7.222 1.00 13.27 170 VAL B C 1
ATOM 3913 O O . VAL B 1 183 ? -3.742 89.213 -7.316 1.00 14.04 170 VAL B O 1
ATOM 3917 N N . ASN B 1 184 ? -2.231 90.548 -8.265 1.00 12.30 171 ASN B N 1
ATOM 3918 C CA . ASN B 1 184 ? -2.780 90.357 -9.594 1.00 12.20 171 ASN B CA 1
ATOM 3919 C C . ASN B 1 184 ? -2.011 89.394 -10.434 1.00 12.81 171 ASN B C 1
ATOM 3920 O O . ASN B 1 184 ? -2.615 88.493 -11.023 1.00 14.34 171 ASN B O 1
ATOM 3925 N N . LEU B 1 185 ? -0.680 89.536 -10.469 1.00 11.35 172 LEU B N 1
ATOM 3926 C CA . LEU B 1 185 ? 0.108 88.626 -11.290 1.00 11.80 172 LEU B CA 1
ATOM 3927 C C . LEU B 1 185 ? 1.545 88.669 -10.849 1.00 12.18 172 LEU B C 1
ATOM 3928 O O . LEU B 1 185 ? 2.013 89.733 -10.476 1.00 11.23 172 LEU B O 1
ATOM 3933 N N . ALA B 1 186 ? 2.255 87.533 -10.923 1.00 10.48 173 ALA B N 1
ATOM 3934 C CA . ALA B 1 186 ? 3.730 87.530 -10.689 1.00 11.16 173 ALA B CA 1
ATOM 3935 C C . ALA B 1 186 ? 4.412 87.139 -11.987 1.00 12.29 173 ALA B C 1
ATOM 3936 O O . ALA B 1 186 ? 3.752 86.656 -12.937 1.00 12.35 173 ALA B O 1
ATOM 3938 N N . GLU B 1 187 ? 5.730 87.376 -12.057 1.00 13.21 174 GLU B N 1
ATOM 3939 C CA . GLU B 1 187 ? 6.501 86.946 -13.220 1.00 13.71 174 GLU B CA 1
ATOM 3940 C C . GLU B 1 187 ? 6.455 85.427 -13.422 1.00 13.32 174 GLU B C 1
ATOM 3941 O O . GLU B 1 187 ? 6.649 84.941 -14.549 1.00 13.73 174 GLU B O 1
ATOM 3947 N N . SER B 1 188 ? 6.227 84.684 -12.352 1.00 12.72 175 SER B N 1
ATOM 3948 C CA . SER B 1 188 ? 6.025 83.244 -12.415 1.00 14.27 175 SER B CA 1
ATOM 3949 C C . SER B 1 188 ? 4.668 82.778 -12.959 1.00 15.22 175 SER B C 1
ATOM 3950 O O . SER B 1 188 ? 4.463 81.562 -13.148 1.00 16.12 175 SER B O 1
ATOM 3953 N N . ASP B 1 189 ? 3.715 83.696 -13.162 1.00 15.51 176 ASP B N 1
ATOM 3954 C CA . ASP B 1 189 ? 2.303 83.284 -13.408 1.00 15.10 176 ASP B CA 1
ATOM 3955 C C . ASP B 1 189 ? 1.854 83.166 -14.874 1.00 16.02 176 ASP B C 1
ATOM 3956 O O . ASP B 1 189 ? 0.756 83.612 -15.252 1.00 14.54 176 ASP B O 1
ATOM 3961 N N . LEU B 1 190 ? 2.700 82.561 -15.706 1.00 16.59 177 LEU B N 1
ATOM 3962 C CA . LEU B 1 190 ? 2.316 82.153 -17.048 1.00 16.56 177 LEU B CA 1
ATOM 3963 C C . LEU B 1 190 ? 0.991 81.333 -17.138 1.00 15.36 177 LEU B C 1
ATOM 3964 O O . LEU B 1 190 ? 0.264 81.452 -18.112 1.00 13.96 177 LEU B O 1
ATOM 3969 N N . ALA B 1 191 ? 0.693 80.528 -16.132 1.00 14.80 178 ALA B N 1
ATOM 3970 C CA . ALA B 1 191 ? -0.590 79.769 -16.048 1.00 14.25 178 ALA B CA 1
ATOM 3971 C C . ALA B 1 191 ? -1.842 80.697 -16.035 1.00 13.50 178 ALA B C 1
ATOM 3972 O O . ALA B 1 191 ? -2.900 80.306 -16.543 1.00 14.48 178 ALA B O 1
ATOM 3974 N N . TYR B 1 192 ? -1.731 81.899 -15.463 1.00 12.16 179 TYR B N 1
ATOM 3975 C CA . TYR B 1 192 ? -2.853 82.858 -15.465 1.00 13.60 179 TYR B CA 1
ATOM 3976 C C . TYR B 1 192 ? -3.107 83.307 -16.901 1.00 13.27 179 TYR B C 1
ATOM 3977 O O . TYR B 1 192 ? -4.216 83.247 -17.416 1.00 13.19 179 TYR B O 1
ATOM 3986 N N . THR B 1 193 ? -2.044 83.749 -17.538 1.00 13.86 180 THR B N 1
ATOM 3987 C CA . THR B 1 193 ? -2.117 84.289 -18.891 1.00 14.56 180 THR B CA 1
ATOM 3988 C C . THR B 1 193 ? -2.521 83.200 -19.888 1.00 14.21 180 THR B C 1
ATOM 3989 O O . THR B 1 193 ? -3.334 83.443 -20.783 1.00 15.63 180 THR B O 1
ATOM 3993 N N . ARG B 1 194 ? -1.966 81.998 -19.758 1.00 15.04 181 ARG B N 1
ATOM 3994 C CA . ARG B 1 194 ? -2.448 80.856 -20.540 1.00 13.92 181 ARG B CA 1
ATOM 3995 C C . ARG B 1 194 ? -3.941 80.555 -20.390 1.00 13.81 181 ARG B C 1
ATOM 3996 O O . ARG B 1 194 ? -4.641 80.382 -21.391 1.00 11.66 181 ARG B O 1
ATOM 4004 N N . ALA B 1 195 ? -4.423 80.507 -19.150 1.00 10.84 182 ALA B N 1
ATOM 4005 C CA . ALA B 1 195 ? -5.837 80.186 -18.864 1.00 12.29 182 ALA B CA 1
ATOM 4006 C C . ALA B 1 195 ? -6.800 81.232 -19.381 1.00 12.86 182 ALA B C 1
ATOM 4007 O O . ALA B 1 195 ? -7.888 80.894 -19.915 1.00 14.80 182 ALA B O 1
ATOM 4009 N N . ILE B 1 196 ? -6.418 82.505 -19.251 1.00 13.08 183 ILE B N 1
ATOM 4010 C CA . ILE B 1 196 ? -7.307 83.599 -19.629 1.00 12.98 183 ILE B CA 1
ATOM 4011 C C . ILE B 1 196 ? -7.286 83.817 -21.143 1.00 13.85 183 ILE B C 1
ATOM 4012 O O . ILE B 1 196 ? -8.133 84.544 -21.667 1.00 13.22 183 ILE B O 1
ATOM 4017 N N . MET B 1 197 ? -6.333 83.185 -21.833 1.00 13.40 184 MET B N 1
ATOM 4018 C CA . MET B 1 197 ? -6.350 83.155 -23.296 1.00 14.48 184 MET B CA 1
ATOM 4019 C C . MET B 1 197 ? -7.049 81.914 -23.852 1.00 14.23 184 MET B C 1
ATOM 4020 O O . MET B 1 197 ? -7.091 81.692 -25.100 1.00 14.12 184 MET B O 1
ATOM 4025 N N . GLY B 1 198 ? -7.591 81.084 -22.959 1.00 15.18 185 GLY B N 1
ATOM 4026 C CA . GLY B 1 198 ? -8.335 79.877 -23.366 1.00 16.44 185 GLY B CA 1
ATOM 4027 C C . GLY B 1 198 ? -7.559 78.555 -23.359 1.00 17.93 185 GLY B C 1
ATOM 4028 O O . GLY B 1 198 ? -7.968 77.594 -24.024 1.00 18.48 185 GLY B O 1
ATOM 4029 N N . SER B 1 199 ? -6.464 78.499 -22.593 1.00 18.89 186 SER B N 1
ATOM 4030 C CA . SER B 1 199 ? -5.706 77.256 -22.298 1.00 19.79 186 SER B CA 1
ATOM 4031 C C . SER B 1 199 ? -5.212 76.454 -23.533 1.00 20.68 186 SER B C 1
ATOM 4032 O O . SER B 1 199 ? -5.322 75.217 -23.580 1.00 20.47 186 SER B O 1
ATOM 4035 N N . GLY B 1 200 ? -4.652 77.184 -24.497 1.00 21.56 187 GLY B N 1
ATOM 4036 C CA . GLY B 1 200 ? -4.065 76.628 -25.710 1.00 22.64 187 GLY B CA 1
ATOM 4037 C C . GLY B 1 200 ? -5.015 76.096 -26.749 1.00 23.48 187 GLY B C 1
ATOM 4038 O O . GLY B 1 200 ? -4.562 75.560 -27.767 1.00 24.27 187 GLY B O 1
ATOM 4039 N N . LYS B 1 201 ? -6.329 76.272 -26.550 1.00 23.55 188 LYS B N 1
ATOM 4040 C CA . LYS B 1 201 ? -7.320 75.731 -27.493 1.00 23.01 188 LYS B CA 1
ATOM 4041 C C . LYS B 1 201 ? -7.632 76.690 -28.659 1.00 22.68 188 LYS B C 1
ATOM 4042 O O . LYS B 1 201 ? -8.216 76.262 -29.657 1.00 20.78 188 LYS B O 1
ATOM 4048 N N . GLU B 1 202 ? -7.255 77.974 -28.533 1.00 22.02 189 GLU B N 1
ATOM 4049 C CA . GLU B 1 202 ? -7.662 78.993 -29.523 1.00 21.77 189 GLU B CA 1
ATOM 4050 C C . GLU B 1 202 ? -6.549 79.265 -30.520 1.00 21.77 189 GLU B C 1
ATOM 4051 O O . GLU B 1 202 ? -5.367 79.170 -30.188 1.00 21.19 189 GLU B O 1
ATOM 4057 N N . ASP B 1 203 ? -6.942 79.570 -31.752 1.00 21.46 190 ASP B N 1
ATOM 4058 C CA . ASP B 1 203 ? -5.989 79.986 -32.745 1.00 21.82 190 ASP B CA 1
ATOM 4059 C C . ASP B 1 203 ? -6.128 81.505 -32.885 1.00 21.11 190 ASP B C 1
ATOM 4060 O O . ASP B 1 203 ? -7.170 82.007 -33.328 1.00 20.63 190 ASP B O 1
ATOM 4065 N N . TYR B 1 204 ? -5.105 82.242 -32.470 1.00 19.12 191 TYR B N 1
ATOM 4066 C CA . TYR B 1 204 ? -5.178 83.693 -32.573 1.00 18.53 191 TYR B CA 1
ATOM 4067 C C . TYR B 1 204 ? -4.673 84.232 -33.899 1.00 19.09 191 TYR B C 1
ATOM 4068 O O . TYR B 1 204 ? -4.667 85.448 -34.111 1.00 18.45 191 TYR B O 1
ATOM 4077 N N . THR B 1 205 ? -4.252 83.351 -34.799 1.00 20.87 192 THR B N 1
ATOM 4078 C CA . THR B 1 205 ? -3.657 83.826 -36.060 1.00 21.82 192 THR B CA 1
ATOM 4079 C C . THR B 1 205 ? -4.657 84.583 -36.895 1.00 21.47 192 THR B C 1
ATOM 4080 O O . THR B 1 205 ? -5.700 84.023 -37.280 1.00 22.31 192 THR B O 1
ATOM 4084 N N . GLY B 1 206 ? -4.339 85.851 -37.170 1.00 21.25 193 GLY B N 1
ATOM 4085 C CA . GLY B 1 206 ? -5.165 86.697 -38.040 1.00 20.20 193 GLY B CA 1
ATOM 4086 C C . GLY B 1 206 ? -6.438 87.184 -37.368 1.00 19.93 193 GLY B C 1
ATOM 4087 O O . GLY B 1 206 ? -7.352 87.630 -38.030 1.00 18.12 193 GLY B O 1
ATOM 4088 N N . LYS B 1 207 ? -6.486 87.126 -36.038 1.00 19.81 194 LYS B N 1
ATOM 4089 C CA . LYS B 1 207 ? -7.701 87.480 -35.299 1.00 20.21 194 LYS B CA 1
ATOM 4090 C C . LYS B 1 207 ? -7.631 88.901 -34.788 1.00 19.83 194 LYS B C 1
ATOM 4091 O O . LYS B 1 207 ? -6.528 89.422 -34.604 1.00 19.37 194 LYS B O 1
ATOM 4097 N N . ASP B 1 208 ? -8.816 89.487 -34.562 1.00 18.57 195 ASP B N 1
ATOM 4098 C CA . ASP B 1 208 ? -9.025 90.786 -33.930 1.00 19.26 195 ASP B CA 1
ATOM 4099 C C . ASP B 1 208 ? -9.390 90.533 -32.451 1.00 17.91 195 ASP B C 1
ATOM 4100 O O . ASP B 1 208 ? -10.410 89.903 -32.175 1.00 17.71 195 ASP B O 1
ATOM 4105 N N . VAL B 1 209 ? -8.595 91.070 -31.533 1.00 16.54 196 VAL B N 1
ATOM 4106 C CA . VAL B 1 209 ? -8.680 90.767 -30.066 1.00 15.81 196 VAL B CA 1
ATOM 4107 C C . VAL B 1 209 ? -8.809 92.077 -29.267 1.00 15.35 196 VAL B C 1
ATOM 4108 O O . VAL B 1 209 ? -8.107 93.033 -29.551 1.00 16.06 196 VAL B O 1
ATOM 4112 N N . LEU B 1 210 ? -9.722 92.131 -28.295 1.00 14.55 197 LEU B N 1
ATOM 4113 C CA . LEU B 1 210 ? -9.790 93.253 -27.349 1.00 13.46 197 LEU B CA 1
ATOM 4114 C C . LEU B 1 210 ? -9.425 92.740 -25.952 1.00 13.62 197 LEU B C 1
ATOM 4115 O O . LEU B 1 210 ? -9.928 91.706 -25.545 1.00 14.47 197 LEU B O 1
ATOM 4120 N N . ILE B 1 211 ? -8.576 93.459 -25.223 1.00 11.11 198 ILE B N 1
ATOM 4121 C CA . ILE B 1 211 ? -8.241 93.094 -23.847 1.00 11.20 198 ILE B CA 1
ATOM 4122 C C . ILE B 1 211 ? -8.685 94.285 -22.994 1.00 11.50 198 ILE B C 1
ATOM 4123 O O . ILE B 1 211 ? -8.292 95.448 -23.234 1.00 12.96 198 ILE B O 1
ATOM 4128 N N . LEU B 1 212 ? -9.489 93.997 -21.981 1.00 13.51 199 LEU B N 1
ATOM 4129 C CA . LEU B 1 212 ? -9.853 95.004 -20.984 1.00 13.79 199 LEU B CA 1
ATOM 4130 C C . LEU B 1 212 ? -8.896 94.881 -19.808 1.00 13.71 199 LEU B C 1
ATOM 4131 O O . LEU B 1 212 ? -8.718 93.792 -19.274 1.00 12.19 199 LEU B O 1
ATOM 4136 N N . GLY B 1 213 ? -8.282 96.005 -19.422 1.00 13.87 200 GLY B N 1
ATOM 4137 C CA . GLY B 1 213 ? -7.246 96.061 -18.391 1.00 15.52 200 GLY B CA 1
ATOM 4138 C C . GLY B 1 213 ? -5.967 95.465 -18.929 1.00 15.66 200 GLY B C 1
ATOM 4139 O O . GLY B 1 213 ? -5.509 95.814 -20.026 1.00 17.13 200 GLY B O 1
ATOM 4140 N N . GLY B 1 214 ? -5.423 94.520 -18.177 1.00 16.20 201 GLY B N 1
ATOM 4141 C CA . GLY B 1 214 ? -4.204 93.807 -18.553 1.00 17.89 201 GLY B CA 1
ATOM 4142 C C . GLY B 1 214 ? -2.957 94.673 -18.532 1.00 19.07 201 GLY B C 1
ATOM 4143 O O . GLY B 1 214 ? -2.081 94.482 -19.387 1.00 21.21 201 GLY B O 1
ATOM 4144 N N . GLY B 1 215 ? -2.861 95.602 -17.575 1.00 19.51 202 GLY B N 1
ATOM 4145 C CA . GLY B 1 215 ? -1.748 96.601 -17.473 1.00 20.05 202 GLY B CA 1
ATOM 4146 C C . GLY B 1 215 ? -0.340 96.025 -17.435 1.00 20.72 202 GLY B C 1
ATOM 4147 O O . GLY B 1 215 ? 0.656 96.678 -17.832 1.00 20.53 202 GLY B O 1
ATOM 4148 N N . ASP B 1 216 ? -0.245 94.779 -16.982 1.00 20.10 203 ASP B N 1
ATOM 4149 C CA . ASP B 1 216 ? 1.060 94.080 -16.963 1.00 19.80 203 ASP B CA 1
ATOM 4150 C C . ASP B 1 216 ? 1.610 93.738 -18.352 1.00 18.87 203 ASP B C 1
ATOM 4151 O O . ASP B 1 216 ? 2.790 93.402 -18.471 1.00 19.34 203 ASP B O 1
ATOM 4156 N N . GLY B 1 217 ? 0.751 93.727 -19.376 1.00 18.97 204 GLY B N 1
ATOM 4157 C CA . GLY B 1 217 ? 1.177 93.440 -20.757 1.00 18.22 204 GLY B CA 1
ATOM 4158 C C . GLY B 1 217 ? 1.349 91.970 -21.149 1.00 18.87 204 GLY B C 1
ATOM 4159 O O . GLY B 1 217 ? 1.571 91.665 -22.344 1.00 20.59 204 GLY B O 1
ATOM 4160 N N . GLY B 1 218 ? 1.209 91.056 -20.187 1.00 17.64 205 GLY B N 1
ATOM 4161 C CA . GLY B 1 218 ? 1.295 89.596 -20.451 1.00 17.63 205 GLY B CA 1
ATOM 4162 C C . GLY B 1 218 ? 0.429 89.068 -21.585 1.00 17.65 205 GLY B C 1
ATOM 4163 O O . GLY B 1 218 ? 0.925 88.432 -22.505 1.00 17.56 205 GLY B O 1
ATOM 4164 N N . ILE B 1 219 ? -0.888 89.275 -21.512 1.00 16.78 206 ILE B N 1
ATOM 4165 C CA . ILE B 1 219 ? -1.774 88.743 -22.517 1.00 15.34 206 ILE B CA 1
ATOM 4166 C C . ILE B 1 219 ? -1.429 89.360 -23.876 1.00 16.35 206 ILE B C 1
ATOM 4167 O O . ILE B 1 219 ? -1.322 88.656 -24.872 1.00 15.58 206 ILE B O 1
ATOM 4172 N N . LEU B 1 220 ? -1.230 90.678 -23.896 1.00 18.24 207 LEU B N 1
ATOM 4173 C CA . LEU B 1 220 ? -0.881 91.416 -25.117 1.00 20.63 207 LEU B CA 1
ATOM 4174 C C . LEU B 1 220 ? 0.365 90.811 -25.807 1.00 21.01 207 LEU B C 1
ATOM 4175 O O . LEU B 1 220 ? 0.376 90.559 -27.017 1.00 21.36 207 LEU B O 1
ATOM 4180 N N . CYS B 1 221 ? 1.391 90.592 -25.023 1.00 21.67 208 CYS B N 1
ATOM 4181 C CA . CYS B 1 221 ? 2.650 90.136 -25.555 1.00 23.92 208 CYS B CA 1
ATOM 4182 C C . CYS B 1 221 ? 2.565 88.689 -25.992 1.00 23.45 208 CYS B C 1
ATOM 4183 O O . CYS B 1 221 ? 3.101 88.340 -27.030 1.00 23.82 208 CYS B O 1
ATOM 4186 N N . GLU B 1 222 ? 1.848 87.852 -25.235 1.00 23.44 209 GLU B N 1
ATOM 4187 C CA . GLU B 1 222 ? 1.635 86.457 -25.653 1.00 22.80 209 GLU B CA 1
ATOM 4188 C C . GLU B 1 222 ? 0.856 86.379 -26.948 1.00 21.90 209 GLU B C 1
ATOM 4189 O O . GLU B 1 222 ? 1.194 85.569 -27.794 1.00 21.88 209 GLU B O 1
ATOM 4195 N N . ILE B 1 223 ? -0.151 87.248 -27.127 1.00 21.65 210 ILE B N 1
ATOM 4196 C CA . ILE B 1 223 ? -0.943 87.261 -28.370 1.00 21.32 210 ILE B CA 1
ATOM 4197 C C . ILE B 1 223 ? -0.164 87.797 -29.582 1.00 21.97 210 ILE B C 1
ATOM 4198 O O . ILE B 1 223 ? -0.267 87.250 -30.661 1.00 21.48 210 ILE B O 1
ATOM 4203 N N . VAL B 1 224 ? 0.607 88.871 -29.401 1.00 23.65 211 VAL B N 1
ATOM 4204 C CA . VAL B 1 224 ? 1.450 89.429 -30.494 1.00 24.57 211 VAL B CA 1
ATOM 4205 C C . VAL B 1 224 ? 2.372 88.355 -31.120 1.00 25.61 211 VAL B C 1
ATOM 4206 O O . VAL B 1 224 ? 2.518 88.295 -32.354 1.00 25.77 211 VAL B O 1
ATOM 4210 N N . LYS B 1 225 ? 2.923 87.485 -30.271 1.00 25.51 212 LYS B N 1
ATOM 4211 C CA . LYS B 1 225 ? 3.720 86.327 -30.682 1.00 26.28 212 LYS B CA 1
ATOM 4212 C C . LYS B 1 225 ? 2.973 85.419 -31.668 1.00 26.45 212 LYS B C 1
ATOM 4213 O O . LYS B 1 225 ? 3.597 84.794 -32.525 1.00 25.19 212 LYS B O 1
ATOM 4219 N N . LEU B 1 226 ? 1.642 85.381 -31.576 1.00 25.43 213 LEU B N 1
ATOM 4220 C CA . LEU B 1 226 ? 0.852 84.480 -32.418 1.00 25.54 213 LEU B CA 1
ATOM 4221 C C . LEU B 1 226 ? 0.357 85.076 -33.727 1.00 26.31 213 LEU B C 1
ATOM 4222 O O . LEU B 1 226 ? -0.474 84.480 -34.370 1.00 26.25 213 LEU B O 1
ATOM 4227 N N . LYS B 1 227 ? 0.841 86.262 -34.088 1.00 26.80 214 LYS B N 1
ATOM 4228 C CA . LYS B 1 227 ? 0.521 86.892 -35.379 1.00 27.60 214 LYS B CA 1
ATOM 4229 C C . LYS B 1 227 ? -0.980 87.197 -35.553 1.00 26.46 214 LYS B C 1
ATOM 4230 O O . LYS B 1 227 ? -1.605 86.724 -36.520 1.00 26.12 214 LYS B O 1
ATOM 4236 N N . PRO B 1 228 ? -1.565 87.985 -34.616 1.00 25.21 215 PRO B N 1
ATOM 4237 C CA . PRO B 1 228 ? -2.950 88.406 -34.813 1.00 24.72 215 PRO B CA 1
ATOM 4238 C C . PRO B 1 228 ? -3.036 89.479 -35.900 1.00 23.88 215 PRO B C 1
ATOM 4239 O O . PRO B 1 228 ? -2.034 90.099 -36.253 1.00 23.70 215 PRO B O 1
ATOM 4243 N N . LYS B 1 229 ? -4.234 89.689 -36.423 1.00 23.86 216 LYS B N 1
ATOM 4244 C CA . LYS B 1 229 ? -4.503 90.869 -37.222 1.00 23.97 216 LYS B CA 1
ATOM 4245 C C . LYS B 1 229 ? -4.359 92.132 -36.376 1.00 23.04 216 LYS B C 1
ATOM 4246 O O . LYS B 1 229 ? -3.610 93.048 -36.743 1.00 22.89 216 LYS B O 1
ATOM 4252 N N . MET B 1 230 ? -5.091 92.194 -35.258 1.00 22.15 217 MET B N 1
ATOM 4253 C CA . MET B 1 230 ? -5.020 93.346 -34.344 1.00 20.84 217 MET B CA 1
ATOM 4254 C C . MET B 1 230 ? -5.376 92.924 -32.930 1.00 20.30 217 MET B C 1
ATOM 4255 O O . MET B 1 230 ? -6.377 92.253 -32.726 1.00 20.22 217 MET B O 1
ATOM 4260 N N . VAL B 1 231 ? -4.527 93.292 -31.969 1.00 20.08 218 VAL B N 1
ATOM 4261 C CA . VAL B 1 231 ? -4.870 93.261 -30.522 1.00 20.02 218 VAL B CA 1
ATOM 4262 C C . VAL B 1 231 ? -4.954 94.692 -29.981 1.00 19.57 218 VAL B C 1
ATOM 4263 O O . VAL B 1 231 ? -4.042 95.502 -30.171 1.00 20.04 218 VAL B O 1
ATOM 4267 N N . THR B 1 232 ? -6.041 94.984 -29.290 1.00 18.33 219 THR B N 1
ATOM 4268 C CA . THR B 1 232 ? -6.242 96.289 -28.703 1.00 18.01 219 THR B CA 1
ATOM 4269 C C . THR B 1 232 ? -6.377 96.047 -27.203 1.00 18.49 219 THR B C 1
ATOM 4270 O O . THR B 1 232 ? -7.152 95.215 -26.781 1.00 18.37 219 THR B O 1
ATOM 4274 N N . MET B 1 233 ? -5.599 96.771 -26.414 1.00 17.64 220 MET B N 1
ATOM 4275 C CA . MET B 1 233 ? -5.659 96.648 -24.985 1.00 18.95 220 MET B CA 1
ATOM 4276 C C . MET B 1 233 ? -6.120 97.996 -24.458 1.00 17.25 220 MET B C 1
ATOM 4277 O O . MET B 1 233 ? -5.592 99.044 -24.894 1.00 18.55 220 MET B O 1
ATOM 4282 N N . VAL B 1 234 ? -7.058 97.983 -23.510 1.00 15.60 221 VAL B N 1
ATOM 4283 C CA . VAL B 1 234 ? -7.652 99.234 -22.993 1.00 14.62 221 VAL B CA 1
ATOM 4284 C C . VAL B 1 234 ? -7.452 99.292 -21.469 1.00 14.79 221 VAL B C 1
ATOM 4285 O O . VAL B 1 234 ? -8.185 98.656 -20.731 1.00 12.95 221 VAL B O 1
ATOM 4289 N N . GLU B 1 235 ? -6.476 100.102 -21.036 1.00 13.79 222 GLU B N 1
ATOM 4290 C CA . GLU B 1 235 ? -5.943 100.111 -19.670 1.00 14.99 222 GLU B CA 1
ATOM 4291 C C . GLU B 1 235 ? -6.060 101.518 -19.145 1.00 15.41 222 GLU B C 1
ATOM 4292 O O . GLU B 1 235 ? -5.535 102.459 -19.770 1.00 15.56 222 GLU B O 1
ATOM 4298 N N . ILE B 1 236 ? -6.713 101.665 -17.987 1.00 14.85 223 ILE B N 1
ATOM 4299 C CA . ILE B 1 236 ? -7.020 103.004 -17.465 1.00 15.94 223 ILE B CA 1
ATOM 4300 C C . ILE B 1 236 ? -5.803 103.720 -16.861 1.00 15.93 223 ILE B C 1
ATOM 4301 O O . ILE B 1 236 ? -5.731 104.960 -16.887 1.00 16.30 223 ILE B O 1
ATOM 4306 N N . ASP B 1 237 ? -4.848 102.942 -16.342 1.00 15.39 224 ASP B N 1
ATOM 4307 C CA . ASP B 1 237 ? -3.775 103.455 -15.478 1.00 15.55 224 ASP B CA 1
ATOM 4308 C C . ASP B 1 237 ? -2.370 103.340 -16.091 1.00 16.10 224 ASP B C 1
ATOM 4309 O O . ASP B 1 237 ? -1.754 102.256 -16.084 1.00 16.16 224 ASP B O 1
ATOM 4314 N N . GLN B 1 238 ? -1.899 104.444 -16.648 1.00 16.34 225 GLN B N 1
ATOM 4315 C CA . GLN B 1 238 ? -0.547 104.601 -17.232 1.00 16.59 225 GLN B CA 1
ATOM 4316 C C . GLN B 1 238 ? 0.548 104.215 -16.252 1.00 16.11 225 GLN B C 1
ATOM 4317 O O . GLN B 1 238 ? 1.610 103.732 -16.626 1.00 16.41 225 GLN B O 1
ATOM 4323 N N . MET B 1 239 ? 0.292 104.401 -14.975 1.00 14.96 226 MET B N 1
ATOM 4324 C CA . MET B 1 239 ? 1.296 104.085 -14.007 1.00 15.77 226 MET B CA 1
ATOM 4325 C C . MET B 1 239 ? 1.496 102.584 -13.834 1.00 14.65 226 MET B C 1
ATOM 4326 O O . MET B 1 239 ? 2.620 102.146 -13.534 1.00 13.46 226 MET B O 1
ATOM 4331 N N . VAL B 1 240 ? 0.434 101.792 -14.039 1.00 12.83 227 VAL B N 1
ATOM 4332 C CA . VAL B 1 240 ? 0.614 100.327 -14.022 1.00 13.43 227 VAL B CA 1
ATOM 4333 C C . VAL B 1 240 ? 1.399 99.921 -15.277 1.00 14.14 227 VAL B C 1
ATOM 4334 O O . VAL B 1 240 ? 2.297 99.059 -15.195 1.00 14.78 227 VAL B O 1
ATOM 4338 N N . ILE B 1 241 ? 1.031 100.493 -16.432 1.00 13.95 228 ILE B N 1
ATOM 4339 C CA . ILE B 1 241 ? 1.761 100.209 -17.666 1.00 16.28 228 ILE B CA 1
ATOM 4340 C C . ILE B 1 241 ? 3.258 100.483 -17.471 1.00 17.42 228 ILE B C 1
ATOM 4341 O O . ILE B 1 241 ? 4.108 99.639 -17.780 1.00 18.20 228 ILE B O 1
ATOM 4346 N N . ASP B 1 242 ? 3.579 101.665 -16.971 1.00 18.30 229 ASP B N 1
ATOM 4347 C CA . ASP B 1 242 ? 4.974 102.063 -16.861 1.00 19.80 229 ASP B CA 1
ATOM 4348 C C . ASP B 1 242 ? 5.772 101.256 -15.824 1.00 19.14 229 ASP B C 1
ATOM 4349 O O . ASP B 1 242 ? 6.936 100.872 -16.087 1.00 18.85 229 ASP B O 1
ATOM 4354 N N . GLY B 1 243 ? 5.155 101.001 -14.665 1.00 16.80 230 GLY B N 1
ATOM 4355 C CA . GLY B 1 243 ? 5.771 100.157 -13.636 1.00 16.89 230 GLY B CA 1
ATOM 4356 C C . GLY B 1 243 ? 6.035 98.723 -14.128 1.00 15.97 230 GLY B C 1
ATOM 4357 O O . GLY B 1 243 ? 7.116 98.204 -13.944 1.00 15.33 230 GLY B O 1
ATOM 4358 N N . CYS B 1 244 ? 5.051 98.103 -14.786 1.00 16.45 231 CYS B N 1
ATOM 4359 C CA . CYS B 1 244 ? 5.216 96.765 -15.344 1.00 17.79 231 CYS B CA 1
ATOM 4360 C C . CYS B 1 244 ? 6.236 96.755 -16.493 1.00 18.92 231 CYS B C 1
ATOM 4361 O O . CYS B 1 244 ? 6.996 95.782 -16.632 1.00 19.22 231 CYS B O 1
ATOM 4364 N N . LYS B 1 245 ? 6.258 97.809 -17.327 1.00 20.58 232 LYS B N 1
ATOM 4365 C CA . LYS B 1 245 ? 7.323 97.905 -18.369 1.00 22.76 232 LYS B CA 1
ATOM 4366 C C . LYS B 1 245 ? 8.720 97.901 -17.719 1.00 23.28 232 LYS B C 1
ATOM 4367 O O . LYS B 1 245 ? 9.658 97.246 -18.213 1.00 24.79 232 LYS B O 1
ATOM 4373 N N . LYS B 1 246 ? 8.861 98.632 -16.621 1.00 22.73 233 LYS B N 1
ATOM 4374 C CA . LYS B 1 246 ? 10.142 98.722 -15.915 1.00 24.12 233 LYS B CA 1
ATOM 4375 C C . LYS B 1 246 ? 10.477 97.452 -15.097 1.00 22.90 233 LYS B C 1
ATOM 4376 O O . LYS B 1 246 ? 11.655 97.100 -14.963 1.00 23.42 233 LYS B O 1
ATOM 4382 N N . TYR B 1 247 ? 9.461 96.793 -14.525 1.00 21.65 234 TYR B N 1
ATOM 4383 C CA . TYR B 1 247 ? 9.719 95.812 -13.444 1.00 21.21 234 TYR B CA 1
ATOM 4384 C C . TYR B 1 247 ? 9.138 94.392 -13.587 1.00 20.67 234 TYR B C 1
ATOM 4385 O O . TYR B 1 247 ? 9.490 93.496 -12.798 1.00 20.89 234 TYR B O 1
ATOM 4394 N N . MET B 1 248 ? 8.275 94.185 -14.573 1.00 21.37 235 MET B N 1
ATOM 4395 C CA . MET B 1 248 ? 7.658 92.887 -14.804 1.00 22.12 235 MET B CA 1
ATOM 4396 C C . MET B 1 248 ? 8.164 92.355 -16.125 1.00 23.54 235 MET B C 1
ATOM 4397 O O . MET B 1 248 ? 7.463 92.354 -17.113 1.00 24.76 235 MET B O 1
ATOM 4402 N N . ARG B 1 249 ? 9.398 91.882 -16.152 1.00 26.19 236 ARG B N 1
ATOM 4403 C CA . ARG B 1 249 ? 10.021 91.593 -17.426 1.00 28.31 236 ARG B CA 1
ATOM 4404 C C . ARG B 1 249 ? 10.101 90.113 -17.713 1.00 30.20 236 ARG B C 1
ATOM 4405 O O . ARG B 1 249 ? 11.026 89.697 -18.390 1.00 32.79 236 ARG B O 1
ATOM 4413 N N . LYS B 1 250 ? 9.150 89.327 -17.212 1.00 31.95 237 LYS B N 1
ATOM 4414 C CA . LYS B 1 250 ? 9.174 87.860 -17.281 1.00 32.81 237 LYS B CA 1
ATOM 4415 C C . LYS B 1 250 ? 10.342 87.244 -16.484 1.00 32.35 237 LYS B C 1
ATOM 4416 O O . LYS B 1 250 ? 10.304 86.070 -16.079 1.00 32.15 237 LYS B O 1
ATOM 4422 N N . VAL B 1 255 ? 8.878 94.888 -26.543 1.00 43.14 242 VAL B N 1
ATOM 4423 C CA . VAL B 1 255 ? 7.708 94.931 -27.419 1.00 42.80 242 VAL B CA 1
ATOM 4424 C C . VAL B 1 255 ? 6.969 96.225 -27.130 1.00 42.93 242 VAL B C 1
ATOM 4425 O O . VAL B 1 255 ? 6.704 96.991 -28.056 1.00 43.21 242 VAL B O 1
ATOM 4429 N N . LEU B 1 256 ? 6.702 96.475 -25.837 1.00 42.06 243 LEU B N 1
ATOM 4430 C CA . LEU B 1 256 ? 5.935 97.638 -25.366 1.00 41.95 243 LEU B CA 1
ATOM 4431 C C . LEU B 1 256 ? 6.701 98.956 -25.119 1.00 41.42 243 LEU B C 1
ATOM 4432 O O . LEU B 1 256 ? 6.149 99.861 -24.503 1.00 40.85 243 LEU B O 1
ATOM 4437 N N . ASP B 1 257 ? 7.946 99.080 -25.591 1.00 41.33 244 ASP B N 1
ATOM 4438 C CA . ASP B 1 257 ? 8.597 100.404 -25.599 1.00 41.09 244 ASP B CA 1
ATOM 4439 C C . ASP B 1 257 ? 7.690 101.344 -26.361 1.00 40.26 244 ASP B C 1
ATOM 4440 O O . ASP B 1 257 ? 7.557 102.518 -26.003 1.00 40.08 244 ASP B O 1
ATOM 4445 N N . ASN B 1 258 ? 7.042 100.764 -27.384 1.00 39.42 245 ASN B N 1
ATOM 4446 C CA . ASN B 1 258 ? 6.019 101.379 -28.229 1.00 37.94 245 ASN B CA 1
ATOM 4447 C C . ASN B 1 258 ? 4.582 100.872 -27.952 1.00 36.30 245 ASN B C 1
ATOM 4448 O O . ASN B 1 258 ? 4.298 99.675 -28.057 1.00 36.25 245 ASN B O 1
ATOM 4453 N N . LEU B 1 259 ? 3.683 101.787 -27.597 1.00 34.39 246 LEU B N 1
ATOM 4454 C CA . LEU B 1 259 ? 2.305 101.419 -27.263 1.00 33.08 246 LEU B CA 1
ATOM 4455 C C . LEU B 1 259 ? 1.453 101.135 -28.506 1.00 31.93 246 LEU B C 1
ATOM 4456 O O . LEU B 1 259 ? 0.307 100.735 -28.366 1.00 30.47 246 LEU B O 1
ATOM 4461 N N . LYS B 1 260 ? 2.000 101.384 -29.701 1.00 30.54 247 LYS B N 1
ATOM 4462 C CA . LYS B 1 260 ? 1.331 101.057 -30.963 1.00 30.30 247 LYS B CA 1
ATOM 4463 C C . LYS B 1 260 ? 2.332 100.350 -31.879 1.00 29.91 247 LYS B C 1
ATOM 4464 O O . LYS B 1 260 ? 3.496 100.777 -32.002 1.00 29.25 247 LYS B O 1
ATOM 4470 N N . GLY B 1 261 ? 1.886 99.255 -32.485 1.00 28.71 248 GLY B N 1
ATOM 4471 C CA . GLY B 1 261 ? 2.747 98.417 -33.335 1.00 29.19 248 GLY B CA 1
ATOM 4472 C C . GLY B 1 261 ? 1.973 97.983 -34.557 1.00 28.85 248 GLY B C 1
ATOM 4473 O O . GLY B 1 261 ? 0.807 98.371 -34.729 1.00 29.69 248 GLY B O 1
ATOM 4474 N N . ASP B 1 262 ? 2.564 97.162 -35.407 1.00 28.35 249 ASP B N 1
ATOM 4475 C CA . ASP B 1 262 ? 1.842 96.800 -36.603 1.00 28.28 249 ASP B CA 1
ATOM 4476 C C . ASP B 1 262 ? 0.576 95.967 -36.317 1.00 27.73 249 ASP B C 1
ATOM 4477 O O . ASP B 1 262 ? -0.352 95.936 -37.138 1.00 26.55 249 ASP B O 1
ATOM 4482 N N . CYS B 1 263 ? 0.515 95.322 -35.151 1.00 25.38 250 CYS B N 1
ATOM 4483 C CA . CYS B 1 263 ? -0.635 94.443 -34.870 1.00 25.32 250 CYS B CA 1
ATOM 4484 C C . CYS B 1 263 ? -1.213 94.604 -33.469 1.00 24.19 250 CYS B C 1
ATOM 4485 O O . CYS B 1 263 ? -1.906 93.700 -32.994 1.00 24.34 250 CYS B O 1
ATOM 4488 N N . TYR B 1 264 ? -0.916 95.739 -32.825 1.00 23.56 251 TYR B N 1
ATOM 4489 C CA . TYR B 1 264 ? -1.400 96.041 -31.461 1.00 23.41 251 TYR B CA 1
ATOM 4490 C C . TYR B 1 264 ? -1.478 97.551 -31.179 1.00 23.51 251 TYR B C 1
ATOM 4491 O O . TYR B 1 264 ? -0.782 98.374 -31.807 1.00 23.55 251 TYR B O 1
ATOM 4500 N N . GLN B 1 265 ? -2.352 97.921 -30.246 1.00 22.32 252 GLN B N 1
ATOM 4501 C CA . GLN B 1 265 ? -2.347 99.262 -29.707 1.00 21.65 252 GLN B CA 1
ATOM 4502 C C . GLN B 1 265 ? -2.811 99.187 -28.269 1.00 20.90 252 GLN B C 1
ATOM 4503 O O . GLN B 1 265 ? -3.674 98.376 -27.932 1.00 20.03 252 GLN B O 1
ATOM 4509 N N . VAL B 1 266 ? -2.250 100.049 -27.441 1.00 19.61 253 VAL B N 1
ATOM 4510 C CA . VAL B 1 266 ? -2.693 100.201 -26.071 1.00 20.04 253 VAL B CA 1
ATOM 4511 C C . VAL B 1 266 ? -3.368 101.563 -25.977 1.00 20.51 253 VAL B C 1
ATOM 4512 O O . VAL B 1 266 ? -2.772 102.590 -26.340 1.00 21.18 253 VAL B O 1
ATOM 4516 N N . LEU B 1 267 ? -4.635 101.559 -25.580 1.00 19.60 254 LEU B N 1
ATOM 4517 C CA . LEU B 1 267 ? -5.373 102.763 -25.347 1.00 18.80 254 LEU B CA 1
ATOM 4518 C C . LEU B 1 267 ? -5.354 103.011 -23.849 1.00 19.13 254 LEU B C 1
ATOM 4519 O O . LEU B 1 267 ? -5.717 102.132 -23.084 1.00 19.53 254 LEU B O 1
ATOM 4524 N N . ILE B 1 268 ? -4.921 104.199 -23.422 1.00 19.78 255 ILE B N 1
ATOM 4525 C CA . ILE B 1 268 ? -4.906 104.556 -22.010 1.00 20.20 255 ILE B CA 1
ATOM 4526 C C . ILE B 1 268 ? -6.206 105.286 -21.708 1.00 21.20 255 ILE B C 1
ATOM 4527 O O . ILE B 1 268 ? -6.312 106.507 -21.882 1.00 20.27 255 ILE B O 1
ATOM 4532 N N . GLU B 1 269 ? -7.217 104.501 -21.330 1.00 21.84 256 GLU B N 1
ATOM 4533 C CA . GLU B 1 269 ? -8.540 105.030 -20.970 1.00 22.96 256 GLU B CA 1
ATOM 4534 C C . GLU B 1 269 ? -9.398 104.021 -20.244 1.00 21.61 256 GLU B C 1
ATOM 4535 O O . GLU B 1 269 ? -9.077 102.823 -20.196 1.00 20.76 256 GLU B O 1
ATOM 4541 N N . ASP B 1 270 ? -10.468 104.542 -19.646 1.00 20.26 257 ASP B N 1
ATOM 4542 C CA . ASP B 1 270 ? -11.496 103.746 -18.983 1.00 19.75 257 ASP B CA 1
ATOM 4543 C C . ASP B 1 270 ? -12.099 102.835 -20.081 1.00 19.52 257 ASP B C 1
ATOM 4544 O O . ASP B 1 270 ? -12.515 103.342 -21.138 1.00 19.69 257 ASP B O 1
ATOM 4549 N N . CYS B 1 271 ? -12.091 101.509 -19.885 1.00 18.63 258 CYS B N 1
ATOM 4550 C CA . CYS B 1 271 ? -12.709 100.594 -20.861 1.00 17.94 258 CYS B CA 1
ATOM 4551 C C . CYS B 1 271 ? -14.221 100.790 -21.121 1.00 17.76 258 CYS B C 1
ATOM 4552 O O . CYS B 1 271 ? -14.685 100.429 -22.210 1.00 17.60 258 CYS B O 1
ATOM 4555 N N . ILE B 1 272 ? -14.975 101.344 -20.167 1.00 16.07 259 ILE B N 1
ATOM 4556 C CA . ILE B 1 272 ? -16.386 101.585 -20.400 1.00 17.13 259 ILE B CA 1
ATOM 4557 C C . ILE B 1 272 ? -16.727 102.524 -21.597 1.00 16.87 259 ILE B C 1
ATOM 4558 O O . ILE B 1 272 ? -17.445 102.100 -22.458 1.00 16.75 259 ILE B O 1
ATOM 4563 N N . PRO B 1 273 ? -16.296 103.803 -21.596 1.00 17.39 260 PRO B N 1
ATOM 4564 C CA . PRO B 1 273 ? -16.567 104.597 -22.796 1.00 18.05 260 PRO B CA 1
ATOM 4565 C C . PRO B 1 273 ? -16.035 103.954 -24.093 1.00 17.45 260 PRO B C 1
ATOM 4566 O O . PRO B 1 273 ? -16.666 104.063 -25.113 1.00 18.39 260 PRO B O 1
ATOM 4570 N N . VAL B 1 274 ? -14.877 103.287 -24.050 1.00 18.13 261 VAL B N 1
ATOM 4571 C CA . VAL B 1 274 ? -14.345 102.564 -25.221 1.00 17.41 261 VAL B CA 1
ATOM 4572 C C . VAL B 1 274 ? -15.254 101.442 -25.699 1.00 18.30 261 VAL B C 1
ATOM 4573 O O . VAL B 1 274 ? -15.525 101.355 -26.886 1.00 18.68 261 VAL B O 1
ATOM 4577 N N . LEU B 1 275 ? -15.738 100.601 -24.792 1.00 17.61 262 LEU B N 1
ATOM 4578 C CA . LEU B 1 275 ? -16.711 99.565 -25.162 1.00 17.43 262 LEU B CA 1
ATOM 4579 C C . LEU B 1 275 ? -17.924 100.163 -25.925 1.00 18.48 262 LEU B C 1
ATOM 4580 O O . LEU B 1 275 ? -18.289 99.671 -26.991 1.00 16.89 262 LEU B O 1
ATOM 4585 N N . LYS B 1 276 ? -18.492 101.225 -25.362 1.00 19.01 263 LYS B N 1
ATOM 4586 C CA . LYS B 1 276 ? -19.605 101.977 -25.955 1.00 20.32 263 LYS B CA 1
ATOM 4587 C C . LYS B 1 276 ? -19.282 102.546 -27.364 1.00 21.73 263 LYS B C 1
ATOM 4588 O O . LYS B 1 276 ? -20.100 102.420 -28.289 1.00 22.71 263 LYS B O 1
ATOM 4594 N N . ARG B 1 277 ? -18.090 103.113 -27.514 1.00 22.07 264 ARG B N 1
ATOM 4595 C CA . ARG B 1 277 ? -17.622 103.688 -28.769 1.00 24.15 264 ARG B CA 1
ATOM 4596 C C . ARG B 1 277 ? -17.487 102.611 -29.848 1.00 24.11 264 ARG B C 1
ATOM 4597 O O . ARG B 1 277 ? -17.878 102.834 -30.990 1.00 23.34 264 ARG B O 1
ATOM 4605 N N . TYR B 1 278 ? -16.982 101.433 -29.471 1.00 24.67 265 TYR B N 1
ATOM 4606 C CA . TYR B 1 278 ? -16.843 100.312 -30.404 1.00 25.26 265 TYR B CA 1
ATOM 4607 C C . TYR B 1 278 ? -18.187 99.749 -30.842 1.00 25.19 265 TYR B C 1
ATOM 4608 O O . TYR B 1 278 ? -18.357 99.395 -31.993 1.00 25.03 265 TYR B O 1
ATOM 4617 N N . ALA B 1 279 ? -19.121 99.631 -29.913 1.00 25.57 266 ALA B N 1
ATOM 4618 C CA . ALA B 1 279 ? -20.460 99.162 -30.222 1.00 26.71 266 ALA B CA 1
ATOM 4619 C C . ALA B 1 279 ? -21.086 100.146 -31.195 1.00 28.29 266 ALA B C 1
ATOM 4620 O O . ALA B 1 279 ? -21.728 99.731 -32.158 1.00 27.92 266 ALA B O 1
ATOM 4622 N N . LYS B 1 280 ? -20.882 101.444 -30.943 1.00 29.24 267 LYS B N 1
ATOM 4623 C CA . LYS B 1 280 ? -21.475 102.487 -31.791 1.00 30.78 267 LYS B CA 1
ATOM 4624 C C . LYS B 1 280 ? -20.909 102.518 -33.213 1.00 30.93 267 LYS B C 1
ATOM 4625 O O . LYS B 1 280 ? -21.618 102.898 -34.153 1.00 31.76 267 LYS B O 1
ATOM 4631 N N . GLU B 1 281 ? -19.644 102.136 -33.376 1.00 30.69 268 GLU B N 1
ATOM 4632 C CA . GLU B 1 281 ? -19.097 101.925 -34.716 1.00 30.34 268 GLU B CA 1
ATOM 4633 C C . GLU B 1 281 ? -19.355 100.503 -35.275 1.00 29.72 268 GLU B C 1
ATOM 4634 O O . GLU B 1 281 ? -18.859 100.149 -36.345 1.00 29.95 268 GLU B O 1
ATOM 4640 N N . GLY B 1 282 ? -20.140 99.700 -34.562 1.00 28.50 269 GLY B N 1
ATOM 4641 C CA . GLY B 1 282 ? -20.430 98.322 -34.991 1.00 28.46 269 GLY B CA 1
ATOM 4642 C C . GLY B 1 282 ? -19.224 97.394 -35.016 1.00 28.03 269 GLY B C 1
ATOM 4643 O O . GLY B 1 282 ? -19.206 96.409 -35.754 1.00 28.42 269 GLY B O 1
ATOM 4644 N N . ARG B 1 283 ? -18.200 97.698 -34.223 1.00 27.17 270 ARG B N 1
ATOM 4645 C CA . ARG B 1 283 ? -16.967 96.905 -34.264 1.00 26.99 270 ARG B CA 1
ATOM 4646 C C . ARG B 1 283 ? -17.162 95.570 -33.527 1.00 26.13 270 ARG B C 1
ATOM 4647 O O . ARG B 1 283 ? -17.747 95.538 -32.461 1.00 25.48 270 ARG B O 1
ATOM 4655 N N . GLU B 1 284 ? -16.676 94.472 -34.094 1.00 24.86 271 GLU B N 1
ATOM 4656 C CA . GLU B 1 284 ? -16.778 93.169 -33.431 1.00 25.10 271 GLU B CA 1
ATOM 4657 C C . GLU B 1 284 ? -15.437 92.466 -33.433 1.00 22.88 271 GLU B C 1
ATOM 4658 O O . GLU B 1 284 ? -14.710 92.508 -34.422 1.00 23.05 271 GLU B O 1
ATOM 4664 N N . PHE B 1 285 ? -15.104 91.827 -32.314 1.00 20.19 272 PHE B N 1
ATOM 4665 C CA . PHE B 1 285 ? -13.810 91.184 -32.165 1.00 18.19 272 PHE B CA 1
ATOM 4666 C C . PHE B 1 285 ? -14.019 89.675 -32.173 1.00 17.02 272 PHE B C 1
ATOM 4667 O O . PHE B 1 285 ? -15.123 89.202 -31.868 1.00 18.11 272 PHE B O 1
ATOM 4675 N N . ASP B 1 286 ? -12.970 88.929 -32.503 1.00 15.09 273 ASP B N 1
ATOM 4676 C CA . ASP B 1 286 ? -13.014 87.465 -32.426 1.00 14.52 273 ASP B CA 1
ATOM 4677 C C . ASP B 1 286 ? -12.958 87.026 -30.961 1.00 14.60 273 ASP B C 1
ATOM 4678 O O . ASP B 1 286 ? -13.582 86.038 -30.570 1.00 15.20 273 ASP B O 1
ATOM 4683 N N . TYR B 1 287 ? -12.201 87.767 -30.167 1.00 14.73 274 TYR B N 1
ATOM 4684 C CA . TYR B 1 287 ? -11.996 87.456 -28.721 1.00 15.14 274 TYR B CA 1
ATOM 4685 C C . TYR B 1 287 ? -12.061 88.706 -27.888 1.00 14.32 274 TYR B C 1
ATOM 4686 O O . TYR B 1 287 ? -11.493 89.724 -28.283 1.00 14.20 274 TYR B O 1
ATOM 4695 N N . VAL B 1 288 ? -12.684 88.628 -26.699 1.00 13.76 275 VAL B N 1
ATOM 4696 C CA . VAL B 1 288 ? -12.647 89.747 -25.766 1.00 13.10 275 VAL B CA 1
ATOM 4697 C C . VAL B 1 288 ? -12.155 89.138 -24.481 1.00 13.53 275 VAL B C 1
ATOM 4698 O O . VAL B 1 288 ? -12.693 88.118 -24.040 1.00 12.93 275 VAL B O 1
ATOM 4702 N N . ILE B 1 289 ? -11.062 89.676 -23.955 1.00 12.68 276 ILE B N 1
ATOM 4703 C CA . ILE B 1 289 ? -10.438 89.119 -22.780 1.00 13.23 276 ILE B CA 1
ATOM 4704 C C . ILE B 1 289 ? -10.538 90.173 -21.678 1.00 12.57 276 ILE B C 1
ATOM 4705 O O . ILE B 1 289 ? -9.931 91.253 -21.740 1.00 13.82 276 ILE B O 1
ATOM 4710 N N . ASN B 1 290 ? -11.298 89.833 -20.654 1.00 12.62 277 ASN B N 1
ATOM 4711 C CA . ASN B 1 290 ? -11.544 90.756 -19.585 1.00 12.75 277 ASN B CA 1
ATOM 4712 C C . ASN B 1 290 ? -10.509 90.452 -18.543 1.00 12.89 277 ASN B C 1
ATOM 4713 O O . ASN B 1 290 ? -10.648 89.520 -17.755 1.00 12.82 277 ASN B O 1
ATOM 4718 N N . ASP B 1 291 ? -9.438 91.246 -18.552 1.00 13.14 278 ASP B N 1
ATOM 4719 C CA . ASP B 1 291 ? -8.407 91.145 -17.482 1.00 14.65 278 ASP B CA 1
ATOM 4720 C C . ASP B 1 291 ? -8.367 92.401 -16.561 1.00 14.44 278 ASP B C 1
ATOM 4721 O O . ASP B 1 291 ? -7.323 92.965 -16.326 1.00 15.01 278 ASP B O 1
ATOM 4726 N N . LEU B 1 292 ? -9.526 92.789 -16.044 1.00 13.68 279 LEU B N 1
ATOM 4727 C CA . LEU B 1 292 ? -9.688 93.921 -15.151 1.00 14.16 279 LEU B CA 1
ATOM 4728 C C . LEU B 1 292 ? -9.354 93.491 -13.715 1.00 13.21 279 LEU B C 1
ATOM 4729 O O . LEU B 1 292 ? -9.219 92.313 -13.407 1.00 14.57 279 LEU B O 1
ATOM 4734 N N . THR B 1 293 ? -9.186 94.453 -12.835 1.00 13.72 280 THR B N 1
ATOM 4735 C CA . THR B 1 293 ? -9.057 94.173 -11.392 1.00 12.98 280 THR B CA 1
ATOM 4736 C C . THR B 1 293 ? -10.370 93.530 -10.895 1.00 13.04 280 THR B C 1
ATOM 4737 O O . THR B 1 293 ? -11.423 93.708 -11.526 1.00 12.00 280 THR B O 1
ATOM 4741 N N . ALA B 1 294 ? -10.315 92.803 -9.768 1.00 14.04 281 ALA B N 1
ATOM 4742 C CA . ALA B 1 294 ? -11.467 92.100 -9.208 1.00 13.22 281 ALA B CA 1
ATOM 4743 C C . ALA B 1 294 ? -12.637 93.051 -9.024 1.00 14.54 281 ALA B C 1
ATOM 4744 O O . ALA B 1 294 ? -13.821 92.678 -9.179 1.00 15.39 281 ALA B O 1
ATOM 4746 N N . VAL B 1 295 ? -12.306 94.275 -8.620 1.00 16.10 282 VAL B N 1
ATOM 4747 C CA . VAL B 1 295 ? -13.279 95.396 -8.506 1.00 17.13 282 VAL B CA 1
ATOM 4748 C C . VAL B 1 295 ? -12.859 96.333 -9.622 1.00 16.50 282 VAL B C 1
ATOM 4749 O O . VAL B 1 295 ? -11.811 96.979 -9.519 1.00 16.66 282 VAL B O 1
ATOM 4753 N N . PRO B 1 296 ? -13.598 96.330 -10.745 1.00 16.12 283 PRO B N 1
ATOM 4754 C CA . PRO B 1 296 ? -13.197 97.214 -11.825 1.00 16.63 283 PRO B CA 1
ATOM 4755 C C . PRO B 1 296 ? -13.215 98.681 -11.365 1.00 17.12 283 PRO B C 1
ATOM 4756 O O . PRO B 1 296 ? -13.988 99.055 -10.458 1.00 16.30 283 PRO B O 1
ATOM 4760 N N . ILE B 1 297 ? -12.301 99.470 -11.902 1.00 18.36 284 ILE B N 1
ATOM 4761 C CA . ILE B 1 297 ? -12.175 100.873 -11.494 1.00 19.80 284 ILE B CA 1
ATOM 4762 C C . ILE B 1 297 ? -13.289 101.663 -12.195 1.00 21.77 284 ILE B C 1
ATOM 4763 O O . ILE B 1 297 ? -13.499 101.572 -13.443 1.00 19.42 284 ILE B O 1
ATOM 4768 N N . SER B 1 298 ? -14.010 102.422 -11.372 1.00 24.38 285 SER B N 1
ATOM 4769 C CA . SER B 1 298 ? -15.005 103.384 -11.859 1.00 27.32 285 SER B CA 1
ATOM 4770 C C . SER B 1 298 ? -14.582 104.846 -11.585 1.00 28.69 285 SER B C 1
ATOM 4771 O O . SER B 1 298 ? -14.037 105.156 -10.514 1.00 29.46 285 SER B O 1
ATOM 4774 N N . THR B 1 299 ? -14.827 105.749 -12.536 1.00 30.82 286 THR B N 1
ATOM 4775 C CA . THR B 1 299 ? -14.690 107.199 -12.254 1.00 32.08 286 THR B CA 1
ATOM 4776 C C . THR B 1 299 ? -15.996 107.909 -11.929 1.00 32.87 286 THR B C 1
ATOM 4777 O O . THR B 1 299 ? -15.970 109.114 -11.684 1.00 33.36 286 THR B O 1
ATOM 4781 N N . SER B 1 300 ? -17.121 107.189 -11.911 1.00 33.95 287 SER B N 1
ATOM 4782 C CA . SER B 1 300 ? -18.404 107.777 -11.468 1.00 35.67 287 SER B CA 1
ATOM 4783 C C . SER B 1 300 ? -18.522 107.874 -9.943 1.00 36.13 287 SER B C 1
ATOM 4784 O O . SER B 1 300 ? -18.105 106.979 -9.226 1.00 36.98 287 SER B O 1
ATOM 4787 N N . PRO B 1 301 ? -19.103 108.975 -9.440 1.00 36.64 288 PRO B N 1
ATOM 4788 C CA . PRO B 1 301 ? -19.381 109.027 -8.004 1.00 37.05 288 PRO B CA 1
ATOM 4789 C C . PRO B 1 301 ? -20.582 108.146 -7.626 1.00 37.84 288 PRO B C 1
ATOM 4790 O O . PRO B 1 301 ? -20.664 107.637 -6.497 1.00 38.28 288 PRO B O 1
ATOM 4794 N N . SER B 1 305 ? -25.033 96.620 -6.863 1.00 20.00 292 SER B N 1
ATOM 4795 C CA . SER B 1 305 ? -24.378 97.512 -7.773 1.00 20.00 292 SER B CA 1
ATOM 4796 C C . SER B 1 305 ? -23.051 96.923 -8.185 1.00 20.00 292 SER B C 1
ATOM 4797 O O . SER B 1 305 ? -22.666 97.024 -9.334 1.00 32.30 292 SER B O 1
ATOM 4800 N N . THR B 1 306 ? -22.405 96.259 -7.248 1.00 30.04 293 THR B N 1
ATOM 4801 C CA . THR B 1 306 ? -21.249 95.412 -7.526 1.00 28.29 293 THR B CA 1
ATOM 4802 C C . THR B 1 306 ? -21.508 94.521 -8.735 1.00 26.14 293 THR B C 1
ATOM 4803 O O . THR B 1 306 ? -20.755 94.594 -9.738 1.00 23.83 293 THR B O 1
ATOM 4807 N N . TRP B 1 307 ? -22.588 93.731 -8.636 1.00 23.44 294 TRP B N 1
ATOM 4808 C CA . TRP B 1 307 ? -22.988 92.753 -9.654 1.00 22.94 294 TRP B CA 1
ATOM 4809 C C . TRP B 1 307 ? -23.507 93.435 -10.899 1.00 22.29 294 TRP B C 1
ATOM 4810 O O . TRP B 1 307 ? -23.261 92.968 -12.021 1.00 21.06 294 TRP B O 1
ATOM 4821 N N . GLU B 1 308 ? -24.187 94.565 -10.699 1.00 22.29 295 GLU B N 1
ATOM 4822 C CA . GLU B 1 308 ? -24.735 95.322 -11.814 1.00 22.44 295 GLU B CA 1
ATOM 4823 C C . GLU B 1 308 ? -23.628 95.855 -12.711 1.00 20.92 295 GLU B C 1
ATOM 4824 O O . GLU B 1 308 ? -23.771 95.861 -13.934 1.00 20.76 295 GLU B O 1
ATOM 4830 N N . PHE B 1 309 ? -22.537 96.296 -12.088 1.00 19.72 296 PHE B N 1
ATOM 4831 C CA . PHE B 1 309 ? -21.367 96.825 -12.800 1.00 20.11 296 PHE B CA 1
ATOM 4832 C C . PHE B 1 309 ? -20.639 95.733 -13.614 1.00 19.13 296 PHE B C 1
ATOM 4833 O O . PHE B 1 309 ? -20.303 95.958 -14.760 1.00 20.00 296 PHE B O 1
ATOM 4841 N N . LEU B 1 310 ? -20.503 94.536 -13.049 1.00 18.12 297 LEU B N 1
ATOM 4842 C CA . LEU B 1 310 ? -19.982 93.349 -13.749 1.00 18.03 297 LEU B CA 1
ATOM 4843 C C . LEU B 1 310 ? -20.848 92.933 -14.923 1.00 17.38 297 LEU B C 1
ATOM 4844 O O . LEU B 1 310 ? -20.351 92.545 -16.013 1.00 15.69 297 LEU B O 1
ATOM 4849 N N . ARG B 1 311 ? -22.167 93.010 -14.718 1.00 16.84 298 ARG B N 1
ATOM 4850 C CA . ARG B 1 311 ? -23.120 92.692 -15.789 1.00 16.50 298 ARG B CA 1
ATOM 4851 C C . ARG B 1 311 ? -22.984 93.667 -16.943 1.00 16.23 298 ARG B C 1
ATOM 4852 O O . ARG B 1 311 ? -23.062 93.251 -18.109 1.00 17.40 298 ARG B O 1
ATOM 4860 N N . LEU B 1 312 ? -22.900 94.970 -16.629 1.00 17.57 299 LEU B N 1
ATOM 4861 C CA . LEU B 1 312 ? -22.697 96.033 -17.634 1.00 18.96 299 LEU B CA 1
ATOM 4862 C C . LEU B 1 312 ? -21.457 95.715 -18.488 1.00 19.48 299 LEU B C 1
ATOM 4863 O O . LEU B 1 312 ? -21.476 95.791 -19.721 1.00 20.22 299 LEU B O 1
ATOM 4868 N N . ILE B 1 313 ? -20.375 95.341 -17.817 1.00 17.49 300 ILE B N 1
ATOM 4869 C CA . ILE B 1 313 ? -19.134 95.029 -18.526 1.00 17.23 300 ILE B CA 1
ATOM 4870 C C . ILE B 1 313 ? -19.317 93.847 -19.439 1.00 17.12 300 ILE B C 1
ATOM 4871 O O . ILE B 1 313 ? -18.942 93.898 -20.628 1.00 16.62 300 ILE B O 1
ATOM 4876 N N . LEU B 1 314 ? -19.967 92.814 -18.906 1.00 16.62 301 LEU B N 1
ATOM 4877 C CA . LEU B 1 314 ? -20.374 91.661 -19.668 1.00 17.68 301 LEU B CA 1
ATOM 4878 C C . LEU B 1 314 ? -21.208 92.048 -20.890 1.00 18.55 301 LEU B C 1
ATOM 4879 O O . LEU B 1 314 ? -20.914 91.638 -22.029 1.00 18.02 301 LEU B O 1
ATOM 4884 N N . ASP B 1 315 ? -22.234 92.851 -20.649 1.00 18.98 302 ASP B N 1
ATOM 4885 C CA . ASP B 1 315 ? -23.214 93.124 -21.688 1.00 21.22 302 ASP B CA 1
ATOM 4886 C C . ASP B 1 315 ? -22.523 93.859 -22.835 1.00 20.52 302 ASP B C 1
ATOM 4887 O O . ASP B 1 315 ? -22.646 93.450 -24.008 1.00 20.75 302 ASP B O 1
ATOM 4892 N N . LEU B 1 316 ? -21.768 94.900 -22.450 1.00 19.87 303 LEU B N 1
ATOM 4893 C CA . LEU B 1 316 ? -20.945 95.707 -23.347 1.00 18.90 303 LEU B CA 1
ATOM 4894 C C . LEU B 1 316 ? -19.899 94.928 -24.136 1.00 18.73 303 LEU B C 1
ATOM 4895 O O . LEU B 1 316 ? -19.657 95.250 -25.318 1.00 18.83 303 LEU B O 1
ATOM 4900 N N . SER B 1 317 ? -19.299 93.911 -23.498 1.00 16.50 304 SER B N 1
ATOM 4901 C CA . SER B 1 317 ? -18.352 92.984 -24.137 1.00 16.59 304 SER B CA 1
ATOM 4902 C C . SER B 1 317 ? -19.072 92.089 -25.154 1.00 16.96 304 SER B C 1
ATOM 4903 O O . SER B 1 317 ? -18.563 91.865 -26.269 1.00 16.56 304 SER B O 1
ATOM 4906 N N . MET B 1 318 ? -20.264 91.590 -24.788 1.00 16.90 305 MET B N 1
ATOM 4907 C CA . MET B 1 318 ? -21.017 90.752 -25.726 1.00 19.08 305 MET B CA 1
ATOM 4908 C C . MET B 1 318 ? -21.415 91.522 -26.971 1.00 18.73 305 MET B C 1
ATOM 4909 O O . MET B 1 318 ? -21.430 90.949 -28.049 1.00 19.92 305 MET B O 1
ATOM 4914 N N . LYS B 1 319 ? -21.754 92.802 -26.804 1.00 19.68 306 LYS B N 1
ATOM 4915 C CA . LYS B 1 319 ? -22.086 93.696 -27.941 1.00 20.37 306 LYS B CA 1
ATOM 4916 C C . LYS B 1 319 ? -20.945 93.895 -28.969 1.00 20.12 306 LYS B C 1
ATOM 4917 O O . LYS B 1 319 ? -21.210 94.254 -30.111 1.00 19.25 306 LYS B O 1
ATOM 4923 N N . VAL B 1 320 ? -19.691 93.696 -28.542 1.00 18.15 307 VAL B N 1
ATOM 4924 C CA . VAL B 1 320 ? -18.562 93.841 -29.461 1.00 16.96 307 VAL B CA 1
ATOM 4925 C C . VAL B 1 320 ? -17.909 92.478 -29.767 1.00 16.46 307 VAL B C 1
ATOM 4926 O O . VAL B 1 320 ? -16.784 92.389 -30.286 1.00 16.81 307 VAL B O 1
ATOM 4930 N N . LEU B 1 321 ? -18.635 91.416 -29.475 1.00 15.51 308 LEU B N 1
ATOM 4931 C CA . LEU B 1 321 ? -18.120 90.064 -29.694 1.00 15.87 308 LEU B CA 1
ATOM 4932 C C . LEU B 1 321 ? -18.803 89.455 -30.888 1.00 16.46 308 LEU B C 1
ATOM 4933 O O . LEU B 1 321 ? -20.040 89.416 -30.942 1.00 16.21 308 LEU B O 1
ATOM 4938 N N . LYS B 1 322 ? -18.015 88.955 -31.838 1.00 18.12 309 LYS B N 1
ATOM 4939 C CA . LYS B 1 322 ? -18.601 88.255 -32.989 1.00 19.03 309 LYS B CA 1
ATOM 4940 C C . LYS B 1 322 ? -19.481 87.090 -32.510 1.00 20.30 309 LYS B C 1
ATOM 4941 O O . LYS B 1 322 ? -19.210 86.519 -31.449 1.00 20.53 309 LYS B O 1
ATOM 4947 N N . GLN B 1 323 ? -20.514 86.742 -33.285 1.00 19.44 310 GLN B N 1
ATOM 4948 C CA . GLN B 1 323 ? -21.407 85.623 -32.939 1.00 19.60 310 GLN B CA 1
ATOM 4949 C C . GLN B 1 323 ? -20.635 84.341 -32.648 1.00 19.66 310 GLN B C 1
ATOM 4950 O O . GLN B 1 323 ? -20.967 83.652 -31.702 1.00 20.98 310 GLN B O 1
ATOM 4956 N N . ASP B 1 324 ? -19.590 84.049 -33.430 1.00 19.55 311 ASP B N 1
ATOM 4957 C CA . ASP B 1 324 ? -18.763 82.879 -33.216 1.00 20.39 311 ASP B CA 1
ATOM 4958 C C . ASP B 1 324 ? -17.455 83.068 -32.389 1.00 19.47 311 ASP B C 1
ATOM 4959 O O . ASP B 1 324 ? -16.600 82.153 -32.343 1.00 18.97 311 ASP B O 1
ATOM 4964 N N . GLY B 1 325 ? -17.299 84.229 -31.763 1.00 18.04 312 GLY B N 1
ATOM 4965 C CA . GLY B 1 325 ? -16.132 84.496 -30.920 1.00 17.47 312 GLY B CA 1
ATOM 4966 C C . GLY B 1 325 ? -16.308 84.018 -29.469 1.00 16.76 312 GLY B C 1
ATOM 4967 O O . GLY B 1 325 ? -17.322 83.420 -29.090 1.00 16.76 312 GLY B O 1
ATOM 4968 N N . LYS B 1 326 ? -15.303 84.310 -28.658 1.00 17.02 313 LYS B N 1
ATOM 4969 C CA . LYS B 1 326 ? -15.254 83.906 -27.254 1.00 17.60 313 LYS B CA 1
ATOM 4970 C C . LYS B 1 326 ? -14.777 85.046 -26.360 1.00 15.74 313 LYS B C 1
ATOM 4971 O O . LYS B 1 326 ? -13.954 85.895 -26.731 1.00 14.77 313 LYS B O 1
ATOM 4977 N N . TYR B 1 327 ? -15.288 85.010 -25.145 1.00 15.72 314 TYR B N 1
ATOM 4978 C CA . TYR B 1 327 ? -14.940 85.950 -24.114 1.00 13.66 314 TYR B CA 1
ATOM 4979 C C . TYR B 1 327 ? -14.327 85.153 -22.993 1.00 13.82 314 TYR B C 1
ATOM 4980 O O . TYR B 1 327 ? -14.857 84.081 -22.638 1.00 13.40 314 TYR B O 1
ATOM 4989 N N . PHE B 1 328 ? -13.204 85.654 -22.448 1.00 12.73 315 PHE B N 1
ATOM 4990 C CA . PHE B 1 328 ? -12.531 84.959 -21.348 1.00 12.96 315 PHE B CA 1
ATOM 4991 C C . PHE B 1 328 ? -12.345 85.939 -20.212 1.00 11.93 315 PHE B C 1
ATOM 4992 O O . PHE B 1 328 ? -12.164 87.123 -20.438 1.00 12.89 315 PHE B O 1
ATOM 5000 N N . THR B 1 329 ? -12.360 85.439 -18.989 1.00 12.37 316 THR B N 1
ATOM 5001 C CA . THR B 1 329 ? -12.051 86.283 -17.842 1.00 12.43 316 THR B CA 1
ATOM 5002 C C . THR B 1 329 ? -11.677 85.415 -16.661 1.00 12.10 316 THR B C 1
ATOM 5003 O O . THR B 1 329 ? -11.935 84.214 -16.644 1.00 12.89 316 THR B O 1
ATOM 5007 N N . GLN B 1 330 ? -10.977 86.013 -15.712 1.00 13.20 317 GLN B N 1
ATOM 5008 C CA . GLN B 1 330 ? -10.731 85.372 -14.408 1.00 13.85 317 GLN B CA 1
ATOM 5009 C C . GLN B 1 330 ? -11.994 85.525 -13.561 1.00 13.80 317 GLN B C 1
ATOM 5010 O O . GLN B 1 330 ? -12.611 86.587 -13.574 1.00 14.07 317 GLN B O 1
ATOM 5016 N N . GLY B 1 331 ? -12.366 84.445 -12.874 1.00 13.05 318 GLY B N 1
ATOM 5017 C CA . GLY B 1 331 ? -13.566 84.344 -12.100 1.00 15.11 318 GLY B CA 1
ATOM 5018 C C . GLY B 1 331 ? -13.226 84.755 -10.685 1.00 15.02 318 GLY B C 1
ATOM 5019 O O . GLY B 1 331 ? -13.301 85.914 -10.371 1.00 15.93 318 GLY B O 1
ATOM 5020 N N . ASN B 1 332 ? -12.830 83.818 -9.838 1.00 13.99 319 ASN B N 1
ATOM 5021 C CA . ASN B 1 332 ? -12.588 84.167 -8.413 1.00 13.03 319 ASN B CA 1
ATOM 5022 C C . ASN B 1 332 ? -12.009 82.941 -7.760 1.00 13.18 319 ASN B C 1
ATOM 5023 O O . ASN B 1 332 ? -11.776 81.943 -8.420 1.00 9.77 319 ASN B O 1
ATOM 5028 N N . CYS B 1 333 ? -11.753 82.981 -6.460 1.00 13.09 320 CYS B N 1
ATOM 5029 C CA . CYS B 1 333 ? -11.108 81.841 -5.924 1.00 14.47 320 CYS B CA 1
ATOM 5030 C C . CYS B 1 333 ? -12.154 80.747 -5.781 1.00 13.54 320 CYS B C 1
ATOM 5031 O O . CYS B 1 333 ? -13.350 81.024 -5.673 1.00 12.89 320 CYS B O 1
ATOM 5034 N N . VAL B 1 334 ? -11.695 79.500 -5.816 1.00 12.67 321 VAL B N 1
ATOM 5035 C CA . VAL B 1 334 ? -12.610 78.394 -5.895 1.00 13.31 321 VAL B CA 1
ATOM 5036 C C . VAL B 1 334 ? -13.555 78.296 -4.662 1.00 12.92 321 VAL B C 1
ATOM 5037 O O . VAL B 1 334 ? -14.647 77.833 -4.786 1.00 13.72 321 VAL B O 1
ATOM 5041 N N . ASN B 1 335 ? -13.095 78.713 -3.480 1.00 13.29 322 ASN B N 1
ATOM 5042 C CA . ASN B 1 335 ? -13.892 78.610 -2.267 1.00 13.50 322 ASN B CA 1
ATOM 5043 C C . ASN B 1 335 ? -15.004 79.633 -2.068 1.00 14.44 322 ASN B C 1
ATOM 5044 O O . ASN B 1 335 ? -15.825 79.472 -1.159 1.00 13.91 322 ASN B O 1
ATOM 5049 N N . LEU B 1 336 ? -15.014 80.691 -2.874 1.00 14.02 323 LEU B N 1
ATOM 5050 C CA . LEU B 1 336 ? -16.010 81.749 -2.729 1.00 13.13 323 LEU B CA 1
ATOM 5051 C C . LEU B 1 336 ? -17.216 81.359 -3.591 1.00 13.40 323 LEU B C 1
ATOM 5052 O O . LEU B 1 336 ? -17.507 81.973 -4.603 1.00 12.22 323 LEU B O 1
ATOM 5057 N N . THR B 1 337 ? -17.904 80.297 -3.150 1.00 13.94 324 THR B N 1
ATOM 5058 C CA . THR B 1 337 ? -18.990 79.678 -3.897 1.00 14.23 324 THR B CA 1
ATOM 5059 C C . THR B 1 337 ? -20.204 80.603 -4.063 1.00 14.87 324 THR B C 1
ATOM 5060 O O . THR B 1 337 ? -20.813 80.605 -5.140 1.00 14.07 324 THR B O 1
ATOM 5064 N N . GLU B 1 338 ? -20.519 81.424 -3.050 1.00 15.34 325 GLU B N 1
ATOM 5065 C CA . GLU B 1 338 ? -21.586 82.449 -3.177 1.00 16.91 325 GLU B CA 1
ATOM 5066 C C . GLU B 1 338 ? -21.294 83.532 -4.218 1.00 16.61 325 GLU B C 1
ATOM 5067 O O . GLU B 1 338 ? -22.160 83.850 -5.057 1.00 16.90 325 GLU B O 1
ATOM 5073 N N . ALA B 1 339 ? -20.085 84.096 -4.176 1.00 15.02 326 ALA B N 1
ATOM 5074 C CA . ALA B 1 339 ? -19.664 85.085 -5.163 1.00 14.36 326 ALA B CA 1
ATOM 5075 C C . ALA B 1 339 ? -19.611 84.497 -6.607 1.00 13.83 326 ALA B C 1
ATOM 5076 O O . ALA B 1 339 ? -19.937 85.186 -7.580 1.00 15.67 326 ALA B O 1
ATOM 5078 N N . LEU B 1 340 ? -19.194 83.238 -6.774 1.00 14.10 327 LEU B N 1
ATOM 5079 C CA . LEU B 1 340 ? -19.211 82.602 -8.104 1.00 14.07 327 LEU B CA 1
ATOM 5080 C C . LEU B 1 340 ? -20.679 82.404 -8.612 1.00 15.13 327 LEU B C 1
ATOM 5081 O O . LEU B 1 340 ? -20.986 82.593 -9.798 1.00 14.26 327 LEU B O 1
ATOM 5086 N N . SER B 1 341 ? -21.568 81.994 -7.716 1.00 15.13 328 SER B N 1
ATOM 5087 C CA . SER B 1 341 ? -23.017 81.884 -8.037 1.00 15.80 328 SER B CA 1
ATOM 5088 C C . SER B 1 341 ? -23.668 83.252 -8.429 1.00 15.37 328 SER B C 1
ATOM 5089 O O . SER B 1 341 ? -24.468 83.357 -9.372 1.00 15.96 328 SER B O 1
ATOM 5092 N N . LEU B 1 342 ? -23.314 84.302 -7.713 1.00 15.22 329 LEU B N 1
ATOM 5093 C CA . LEU B 1 342 ? -23.886 85.632 -8.025 1.00 15.07 329 LEU B CA 1
ATOM 5094 C C . LEU B 1 342 ? -23.299 86.163 -9.312 1.00 15.38 329 LEU B C 1
ATOM 5095 O O . LEU B 1 342 ? -23.960 86.923 -10.038 1.00 15.24 329 LEU B O 1
ATOM 5100 N N . TYR B 1 343 ? -22.026 85.807 -9.593 1.00 14.35 330 TYR B N 1
ATOM 5101 C CA . TYR B 1 343 ? -21.422 86.153 -10.860 1.00 14.71 330 TYR B CA 1
ATOM 5102 C C . TYR B 1 343 ? -22.140 85.431 -12.006 1.00 13.50 330 TYR B C 1
ATOM 5103 O O . TYR B 1 343 ? -22.516 86.066 -12.979 1.00 14.36 330 TYR B O 1
ATOM 5112 N N . GLU B 1 344 ? -22.318 84.113 -11.892 1.00 12.93 331 GLU B N 1
ATOM 5113 C CA . GLU B 1 344 ? -22.942 83.342 -12.951 1.00 14.07 331 GLU B CA 1
ATOM 5114 C C . GLU B 1 344 ? -24.415 83.737 -13.151 1.00 13.38 331 GLU B C 1
ATOM 5115 O O . GLU B 1 344 ? -24.919 83.624 -14.269 1.00 13.25 331 GLU B O 1
ATOM 5121 N N . GLU B 1 345 ? -25.069 84.236 -12.096 1.00 12.92 332 GLU B N 1
ATOM 5122 C CA . GLU B 1 345 ? -26.424 84.854 -12.230 1.00 13.90 332 GLU B CA 1
ATOM 5123 C C . GLU B 1 345 ? -26.468 85.939 -13.290 1.00 13.03 332 GLU B C 1
ATOM 5124 O O . GLU B 1 345 ? -27.401 85.997 -14.097 1.00 13.44 332 GLU B O 1
ATOM 5130 N N . GLN B 1 346 ? -25.436 86.785 -13.292 1.00 14.82 333 GLN B N 1
ATOM 5131 C CA . GLN B 1 346 ? -25.350 87.940 -14.214 1.00 14.40 333 GLN B CA 1
ATOM 5132 C C . GLN B 1 346 ? -25.196 87.512 -15.680 1.00 15.39 333 GLN B C 1
ATOM 5133 O O . GLN B 1 346 ? -25.609 88.217 -16.577 1.00 15.51 333 GLN B O 1
ATOM 5139 N N . LEU B 1 347 ? -24.676 86.300 -15.900 1.00 18.11 334 LEU B N 1
ATOM 5140 C CA . LEU B 1 347 ? -24.456 85.766 -17.236 1.00 19.98 334 LEU B CA 1
ATOM 5141 C C . LEU B 1 347 ? -25.797 85.491 -17.911 1.00 21.94 334 LEU B C 1
ATOM 5142 O O . LEU B 1 347 ? -25.883 85.432 -19.154 1.00 22.11 334 LEU B O 1
ATOM 5147 N N . GLY B 1 348 ? -26.837 85.354 -17.078 1.00 21.52 335 GLY B N 1
ATOM 5148 C CA . GLY B 1 348 ? -28.211 85.221 -17.558 1.00 21.80 335 GLY B CA 1
ATOM 5149 C C . GLY B 1 348 ? -28.968 86.514 -17.825 1.00 21.46 335 GLY B C 1
ATOM 5150 O O . GLY B 1 348 ? -30.136 86.487 -18.227 1.00 21.38 335 GLY B O 1
ATOM 5151 N N . ARG B 1 349 ? -28.328 87.656 -17.627 1.00 20.54 336 ARG B N 1
ATOM 5152 C CA . ARG B 1 349 ? -29.041 88.919 -17.679 1.00 19.71 336 ARG B CA 1
ATOM 5153 C C . ARG B 1 349 ? -28.475 89.831 -18.741 1.00 19.64 336 ARG B C 1
ATOM 5154 O O . ARG B 1 349 ? -28.478 91.049 -18.596 1.00 20.18 336 ARG B O 1
ATOM 5162 N N . LEU B 1 350 ? -27.989 89.218 -19.815 1.00 19.73 337 LEU B N 1
ATOM 5163 C CA . LEU B 1 350 ? -27.342 89.952 -20.886 1.00 20.22 337 LEU B CA 1
ATOM 5164 C C . LEU B 1 350 ? -28.328 90.190 -22.034 1.00 21.08 337 LEU B C 1
ATOM 5165 O O . LEU B 1 350 ? -29.436 89.661 -22.029 1.00 21.64 337 LEU B O 1
ATOM 5170 N N . TYR B 1 351 ? -27.949 91.027 -22.994 1.00 22.66 338 TYR B N 1
ATOM 5171 C CA . TYR B 1 351 ? -28.840 91.331 -24.116 1.00 24.14 338 TYR B CA 1
ATOM 5172 C C . TYR B 1 351 ? -29.097 90.096 -24.983 1.00 25.29 338 TYR B C 1
ATOM 5173 O O . TYR B 1 351 ? -30.117 90.021 -25.684 1.00 25.43 338 TYR B O 1
ATOM 5182 N N . CYS B 1 352 ? -28.177 89.128 -24.943 1.00 25.57 339 CYS B N 1
ATOM 5183 C CA . CYS B 1 352 ? -28.341 87.904 -25.735 1.00 25.96 339 CYS B CA 1
ATOM 5184 C C . CYS B 1 352 ? -28.175 86.668 -24.855 1.00 25.55 339 CYS B C 1
ATOM 5185 O O . CYS B 1 352 ? -27.523 86.756 -23.806 1.00 26.00 339 CYS B O 1
ATOM 5188 N N . PRO B 1 353 ? -28.750 85.506 -25.278 1.00 25.34 340 PRO B N 1
ATOM 5189 C CA . PRO B 1 353 ? -28.447 84.265 -24.558 1.00 23.83 340 PRO B CA 1
ATOM 5190 C C . PRO B 1 353 ? -26.980 83.826 -24.704 1.00 22.15 340 PRO B C 1
ATOM 5191 O O . PRO B 1 353 ? -26.408 83.836 -25.815 1.00 19.79 340 PRO B O 1
ATOM 5195 N N . VAL B 1 354 ? -26.381 83.445 -23.584 1.00 19.62 341 VAL B N 1
ATOM 5196 C CA . VAL B 1 354 ? -25.015 82.944 -23.641 1.00 19.88 341 VAL B CA 1
ATOM 5197 C C . VAL B 1 354 ? -24.881 81.579 -22.981 1.00 20.27 341 VAL B C 1
ATOM 5198 O O . VAL B 1 354 ? -25.776 81.137 -22.225 1.00 20.42 341 VAL B O 1
ATOM 5202 N N . GLU B 1 355 ? -23.788 80.894 -23.321 1.00 20.01 342 GLU B N 1
ATOM 5203 C CA . GLU B 1 355 ? -23.383 79.675 -22.640 1.00 20.18 342 GLU B CA 1
ATOM 5204 C C . GLU B 1 355 ? -22.012 79.931 -22.015 1.00 19.93 342 GLU B C 1
ATOM 5205 O O . GLU B 1 355 ? -21.310 80.832 -22.441 1.00 19.09 342 GLU B O 1
ATOM 5211 N N . PHE B 1 356 ? -21.657 79.183 -20.982 1.00 18.96 343 PHE B N 1
ATOM 5212 C CA . PHE B 1 356 ? -20.325 79.319 -20.411 1.00 18.34 343 PHE B CA 1
ATOM 5213 C C . PHE B 1 356 ? -19.786 78.002 -19.925 1.00 17.89 343 PHE B C 1
ATOM 5214 O O . PHE B 1 356 ? -20.546 77.047 -19.692 1.00 16.54 343 PHE B O 1
ATOM 5222 N N . SER B 1 357 ? -18.454 77.965 -19.778 1.00 18.16 344 SER B N 1
ATOM 5223 C CA . SER B 1 357 ? -17.735 76.893 -19.092 1.00 18.04 344 SER B CA 1
ATOM 5224 C C . SER B 1 357 ? -16.761 77.513 -18.100 1.00 19.00 344 SER B C 1
ATOM 5225 O O . SER B 1 357 ? -16.456 78.732 -18.169 1.00 17.89 344 SER B O 1
ATOM 5228 N N . LYS B 1 358 ? -16.277 76.697 -17.171 1.00 18.50 345 LYS B N 1
ATOM 5229 C CA . LYS B 1 358 ? -15.260 77.188 -16.258 1.00 20.46 345 LYS B CA 1
ATOM 5230 C C . LYS B 1 358 ? -14.209 76.125 -15.983 1.00 19.97 345 LYS B C 1
ATOM 5231 O O . LYS B 1 358 ? -14.445 74.933 -16.172 1.00 19.19 345 LYS B O 1
ATOM 5237 N N . GLU B 1 359 ? -13.025 76.578 -15.595 1.00 20.12 346 GLU B N 1
ATOM 5238 C CA . GLU B 1 359 ? -11.935 75.675 -15.305 1.00 19.58 346 GLU B CA 1
ATOM 5239 C C . GLU B 1 359 ? -11.147 76.218 -14.130 1.00 18.29 346 GLU B C 1
ATOM 5240 O O . GLU B 1 359 ? -11.051 77.446 -13.944 1.00 17.17 346 GLU B O 1
ATOM 5246 N N . ILE B 1 360 ? -10.644 75.295 -13.315 1.00 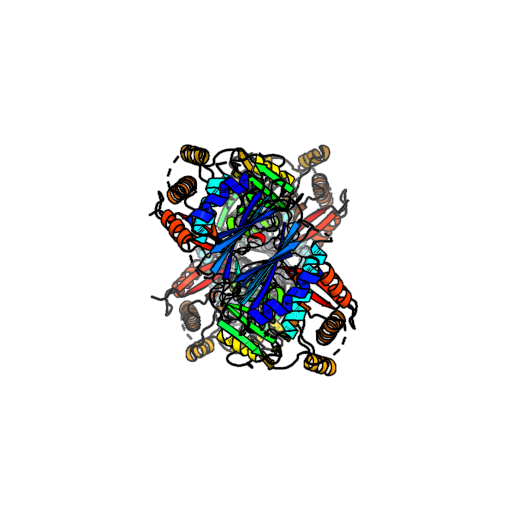15.73 347 ILE B N 1
ATOM 5247 C CA . ILE B 1 360 ? -9.934 75.641 -12.115 1.00 15.82 347 ILE B CA 1
ATOM 5248 C C . ILE B 1 360 ? -8.448 75.583 -12.463 1.00 15.31 347 ILE B C 1
ATOM 5249 O O . ILE B 1 360 ? -7.955 74.612 -13.027 1.00 14.56 347 ILE B O 1
ATOM 5254 N N . VAL B 1 361 ? -7.734 76.621 -12.092 1.00 14.69 348 VAL B N 1
ATOM 5255 C CA . VAL B 1 361 ? -6.342 76.775 -12.513 1.00 14.91 348 VAL B CA 1
ATOM 5256 C C . VAL B 1 361 ? -5.501 77.040 -11.281 1.00 16.27 348 VAL B C 1
ATOM 5257 O O . VAL B 1 361 ? -5.939 77.780 -10.398 1.00 16.04 348 VAL B O 1
ATOM 5261 N N . CYS B 1 362 ? -4.293 76.470 -11.258 1.00 17.55 349 CYS B N 1
ATOM 5262 C CA . CYS B 1 362 ? -3.315 76.738 -10.232 1.00 17.44 349 CYS B CA 1
ATOM 5263 C C . CYS B 1 362 ? -2.320 77.830 -10.725 1.00 16.54 349 CYS B C 1
ATOM 5264 O O . CYS B 1 362 ? -1.491 77.571 -11.580 1.00 15.49 349 CYS B O 1
ATOM 5267 N N . VAL B 1 363 ? -2.479 79.053 -10.222 1.00 16.19 350 VAL B N 1
ATOM 5268 C CA . VAL B 1 363 ? -1.565 80.189 -10.520 1.00 14.73 350 VAL B CA 1
ATOM 5269 C C . VAL B 1 363 ? -0.578 80.247 -9.355 1.00 14.07 350 VAL B C 1
ATOM 5270 O O . VAL B 1 363 ? -0.992 80.405 -8.200 1.00 13.29 350 VAL B O 1
ATOM 5274 N N . PRO B 1 364 ? 0.728 80.043 -9.632 1.00 14.06 351 PRO B N 1
ATOM 5275 C CA . PRO B 1 364 ? 1.719 79.861 -8.560 1.00 13.69 351 PRO B CA 1
ATOM 5276 C C . PRO B 1 364 ? 1.646 80.858 -7.404 1.00 13.86 351 PRO B C 1
ATOM 5277 O O . PRO B 1 364 ? 1.515 80.450 -6.227 1.00 11.47 351 PRO B O 1
ATOM 5281 N N . SER B 1 365 ? 1.675 82.171 -7.727 1.00 13.96 352 SER B N 1
ATOM 5282 C CA . SER B 1 365 ? 1.770 83.180 -6.677 1.00 14.54 352 SER B CA 1
ATOM 5283 C C . SER B 1 365 ? 0.455 83.439 -5.938 1.00 14.80 352 SER B C 1
ATOM 5284 O O . SER B 1 365 ? 0.425 84.201 -4.950 1.00 14.90 352 SER B O 1
ATOM 5287 N N . TYR B 1 366 ? -0.628 82.814 -6.386 1.00 13.51 353 TYR B N 1
ATOM 5288 C CA . TYR B 1 366 ? -1.941 83.140 -5.834 1.00 12.41 353 TYR B CA 1
ATOM 5289 C C . TYR B 1 366 ? -2.172 82.523 -4.434 1.00 12.60 353 TYR B C 1
ATOM 5290 O O . TYR B 1 366 ? -2.813 83.129 -3.599 1.00 12.10 353 TYR B O 1
ATOM 5299 N N . LEU B 1 367 ? -1.641 81.320 -4.235 1.00 11.77 354 LEU B N 1
ATOM 5300 C CA . LEU B 1 367 ? -1.715 80.554 -2.963 1.00 13.07 354 LEU B CA 1
ATOM 5301 C C . LEU B 1 367 ? -3.139 80.156 -2.659 1.00 13.15 354 LEU B C 1
ATOM 5302 O O . LEU B 1 367 ? -3.523 79.980 -1.496 1.00 13.09 354 LEU B O 1
ATOM 5307 N N . GLU B 1 368 ? -3.923 80.051 -3.742 1.00 11.73 355 GLU B N 1
ATOM 5308 C CA . GLU B 1 368 ? -5.310 79.593 -3.719 1.00 13.35 355 GLU B CA 1
ATOM 5309 C C . GLU B 1 368 ? -5.677 79.235 -5.166 1.00 13.63 355 GLU B C 1
ATOM 5310 O O . GLU B 1 368 ? -5.143 79.824 -6.112 1.00 13.44 355 GLU B O 1
ATOM 5316 N N . LEU B 1 369 ? -6.519 78.211 -5.333 1.00 13.28 356 LEU B N 1
ATOM 5317 C CA . LEU B 1 369 ? -6.911 77.769 -6.658 1.00 12.51 356 LEU B CA 1
ATOM 5318 C C . LEU B 1 369 ? -7.934 78.793 -7.163 1.00 13.40 356 LEU B C 1
ATOM 5319 O O . LEU B 1 369 ? -8.769 79.315 -6.376 1.00 13.37 356 LEU B O 1
ATOM 5324 N N . TRP B 1 370 ? -7.904 79.037 -8.476 1.00 12.37 357 TRP B N 1
ATOM 5325 C CA . TRP B 1 370 ? -8.715 80.097 -9.083 1.00 12.05 357 TRP B CA 1
ATOM 5326 C C . TRP B 1 370 ? -9.602 79.569 -10.220 1.00 12.95 357 TRP B C 1
ATOM 5327 O O . TRP B 1 370 ? -9.145 78.748 -10.991 1.00 13.90 357 TRP B O 1
ATOM 5338 N N . VAL B 1 371 ? -10.797 80.144 -10.396 1.00 12.48 358 VAL B N 1
ATOM 5339 C CA . VAL B 1 371 ? -11.681 79.757 -11.499 1.00 13.26 358 VAL B CA 1
ATOM 5340 C 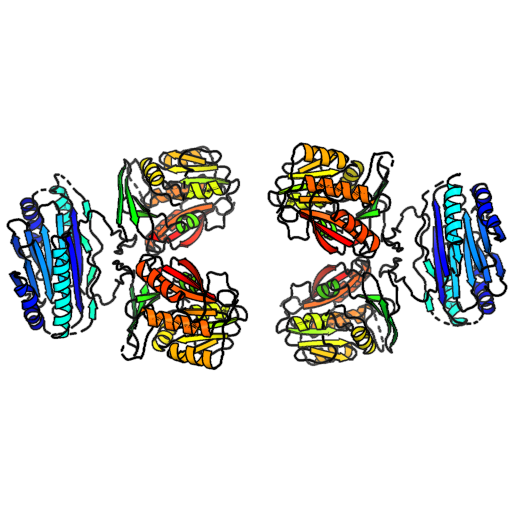C . VAL B 1 371 ? -11.586 80.758 -12.669 1.00 11.87 358 VAL B C 1
ATOM 5341 O O . VAL B 1 371 ? -11.665 81.970 -12.452 1.00 12.09 358 VAL B O 1
ATOM 5345 N N . PHE B 1 372 ? -11.540 80.233 -13.881 1.00 11.18 359 PHE B N 1
ATOM 5346 C CA . PHE B 1 372 ? -11.539 80.993 -15.130 1.00 12.32 359 PHE B CA 1
ATOM 5347 C C . PHE B 1 372 ? -12.730 80.619 -16.043 1.00 12.69 359 PHE B C 1
ATOM 5348 O O . PHE B 1 372 ? -12.987 79.431 -16.290 1.00 13.50 359 PHE B O 1
ATOM 5356 N N . TYR B 1 373 ? -13.419 81.638 -16.550 1.00 11.53 360 TYR B N 1
ATOM 5357 C CA . TYR B 1 373 ? -14.622 81.474 -17.334 1.00 11.96 360 TYR B CA 1
ATOM 5358 C C . TYR B 1 373 ? -14.322 81.680 -18.791 1.00 12.29 360 TYR B C 1
ATOM 5359 O O . TYR B 1 373 ? -13.449 82.483 -19.149 1.00 12.07 360 TYR B O 1
ATOM 5368 N N . THR B 1 374 ? -15.026 80.923 -19.617 1.00 13.33 361 THR B N 1
ATOM 5369 C CA . THR B 1 374 ? -15.108 81.106 -21.070 1.00 14.01 361 THR B CA 1
ATOM 5370 C C . THR B 1 374 ? -16.609 81.310 -21.394 1.00 14.83 361 THR B C 1
ATOM 5371 O O . THR B 1 374 ? -17.463 80.590 -20.859 1.00 14.56 361 THR B O 1
ATOM 5375 N N . VAL B 1 375 ? -16.933 82.365 -22.150 1.00 15.14 362 VAL B N 1
ATOM 5376 C CA . VAL B 1 375 ? -18.346 82.717 -22.377 1.00 15.05 362 VAL B CA 1
ATOM 5377 C C . VAL B 1 375 ? -18.521 82.936 -23.883 1.00 16.06 362 VAL B C 1
ATOM 5378 O O . VAL B 1 375 ? -17.627 83.463 -24.525 1.00 13.94 362 VAL B O 1
ATOM 5382 N N . TRP B 1 376 ? -19.645 82.482 -24.420 1.00 15.93 363 TRP B N 1
ATOM 5383 C CA . TRP B 1 376 ? -19.895 82.607 -25.868 1.00 18.43 363 TRP B CA 1
ATOM 5384 C C . TRP B 1 376 ? -21.390 82.699 -26.130 1.00 19.80 363 TRP B C 1
ATOM 5385 O O . TRP B 1 376 ? -22.185 82.256 -25.319 1.00 19.81 363 TRP B O 1
ATOM 5396 N N . LYS B 1 377 ? -21.745 83.218 -27.303 1.00 22.03 364 LYS B N 1
ATOM 5397 C CA . LYS B 1 377 ? -23.127 83.431 -27.640 1.00 22.93 364 LYS B CA 1
ATOM 5398 C C . LYS B 1 377 ? -23.777 82.084 -28.036 1.00 24.08 364 LYS B C 1
ATOM 5399 O O . LYS B 1 377 ? -23.178 81.256 -28.725 1.00 23.88 364 LYS B O 1
ATOM 5405 N N . LYS B 1 378 ? -24.991 81.863 -27.540 1.00 25.75 365 LYS B N 1
ATOM 5406 C CA . LYS B 1 378 ? -25.807 80.734 -27.931 1.00 27.74 365 LYS B CA 1
ATOM 5407 C C . LYS B 1 378 ? -26.164 80.916 -29.408 1.00 28.62 365 LYS B C 1
ATOM 5408 O O . LYS B 1 378 ? -26.446 82.023 -29.831 1.00 28.42 365 LYS B O 1
ATOM 5414 N N . ALA B 1 379 ? -26.114 79.841 -30.186 1.00 31.38 366 ALA B N 1
ATOM 5415 C CA . ALA B 1 379 ? -26.523 79.870 -31.607 1.00 34.00 366 ALA B CA 1
ATOM 5416 C C . ALA B 1 379 ? -27.901 80.552 -31.795 1.00 36.41 366 ALA B C 1
ATOM 5417 O O . ALA B 1 379 ? -28.868 80.184 -31.125 1.00 35.98 366 ALA B O 1
ATOM 5419 N N . LYS B 1 380 ? -27.958 81.542 -32.697 1.00 39.28 367 LYS B N 1
ATOM 5420 C CA . LYS B 1 380 ? -29.059 82.539 -32.807 1.00 42.19 367 LYS B CA 1
ATOM 5421 C C . LYS B 1 380 ? -30.566 82.106 -32.846 1.00 44.49 367 LYS B C 1
ATOM 5422 O O . LYS B 1 380 ? -31.361 82.586 -32.023 1.00 45.39 367 LYS B O 1
ATOM 5428 N N . PRO B 1 381 ? -30.992 81.271 -33.824 1.00 45.95 368 PRO B N 1
ATOM 5429 C CA . PRO B 1 381 ? -32.427 80.925 -33.736 1.00 46.70 368 PRO B CA 1
ATOM 5430 C C . PRO B 1 381 ? -32.742 79.956 -32.593 1.00 47.52 368 PRO B C 1
ATOM 5431 O O . PRO B 1 381 ? -33.182 80.393 -31.514 1.00 48.22 368 PRO B O 1
ATOM 5435 N N . GLY C 1 18 ? 9.895 36.088 -82.208 1.00 28.51 5 GLY C N 1
ATOM 5436 C CA . GLY C 1 18 ? 8.890 37.186 -82.340 1.00 27.48 5 GLY C CA 1
ATOM 5437 C C . GLY C 1 18 ? 9.137 37.936 -83.625 1.00 26.35 5 GLY C C 1
ATOM 5438 O O . GLY C 1 18 ? 10.133 37.696 -84.292 1.00 27.98 5 GLY C O 1
ATOM 5439 N N . SER C 1 19 ? 8.233 38.844 -83.959 1.00 25.75 6 SER C N 1
ATOM 5440 C CA . SER C 1 19 ? 8.284 39.641 -85.190 1.00 24.73 6 SER C CA 1
ATOM 5441 C C . SER C 1 19 ? 8.001 41.135 -84.865 1.00 24.60 6 SER C C 1
ATOM 5442 O O . SER C 1 19 ? 6.980 41.464 -84.249 1.00 26.26 6 SER C O 1
ATOM 5445 N N . ARG C 1 20 ? 8.920 42.015 -85.253 1.00 22.60 7 ARG C N 1
ATOM 5446 C CA . ARG C 1 20 ? 8.781 43.442 -85.090 1.00 20.82 7 ARG C CA 1
ATOM 5447 C C . ARG C 1 20 ? 7.991 44.055 -86.220 1.00 20.29 7 ARG C C 1
ATOM 5448 O O . ARG C 1 20 ? 8.384 43.977 -87.404 1.00 19.90 7 ARG C O 1
ATOM 5456 N N . HIS C 1 21 ? 6.871 44.661 -85.848 1.00 19.15 8 HIS C N 1
ATOM 5457 C CA . HIS C 1 21 ? 6.003 45.312 -86.792 1.00 19.44 8 HIS C CA 1
ATOM 5458 C C . HIS C 1 21 ? 6.119 46.841 -86.768 1.00 18.94 8 HIS C C 1
ATOM 5459 O O . HIS C 1 21 ? 5.716 47.467 -85.793 1.00 18.27 8 HIS C O 1
ATOM 5466 N N . SER C 1 22 ? 6.654 47.441 -87.829 1.00 17.48 9 SER C N 1
ATOM 5467 C CA . SER C 1 22 ? 6.847 48.903 -87.892 1.00 17.85 9 SER C CA 1
ATOM 5468 C C . SER C 1 22 ? 5.856 49.571 -88.822 1.00 19.15 9 SER C C 1
ATOM 5469 O O . SER C 1 22 ? 5.606 49.067 -89.938 1.00 19.33 9 SER C O 1
ATOM 5472 N N . THR C 1 23 ? 5.330 50.708 -88.382 1.00 18.10 10 THR C N 1
ATOM 5473 C CA . THR C 1 23 ? 4.371 51.506 -89.155 1.00 19.22 10 THR C CA 1
ATOM 5474 C C . THR C 1 23 ? 4.832 52.950 -89.460 1.00 19.18 10 THR C C 1
ATOM 5475 O O . THR C 1 23 ? 5.618 53.534 -88.732 1.00 18.98 10 THR C O 1
ATOM 5479 N N . LEU C 1 24 ? 4.343 53.488 -90.580 1.00 19.99 11 LEU C N 1
ATOM 5480 C CA . LEU C 1 24 ? 4.478 54.882 -90.956 1.00 20.76 11 LEU C CA 1
ATOM 5481 C C . LEU C 1 24 ? 3.202 55.309 -91.652 1.00 21.20 11 LEU C C 1
ATOM 5482 O O . LEU C 1 24 ? 2.722 54.593 -92.531 1.00 22.12 11 LEU C O 1
ATOM 5487 N N . ASP C 1 25 ? 2.646 56.459 -91.258 1.00 20.56 12 ASP C N 1
ATOM 5488 C CA . ASP C 1 25 ? 1.433 56.994 -91.832 1.00 21.23 12 ASP C CA 1
ATOM 5489 C C . ASP C 1 25 ? 1.663 58.421 -92.339 1.00 21.26 12 ASP C C 1
ATOM 5490 O O . ASP C 1 25 ? 2.252 59.256 -91.642 1.00 20.95 12 ASP C O 1
ATOM 5495 N N . PHE C 1 26 ? 1.207 58.675 -93.562 1.00 21.91 13 PHE C N 1
ATOM 5496 C CA . PHE C 1 26 ? 1.155 60.007 -94.130 1.00 21.61 13 PHE C CA 1
ATOM 5497 C C . PHE C 1 26 ? -0.280 60.428 -94.359 1.00 23.06 13 PHE C C 1
ATOM 5498 O O . PHE C 1 26 ? -1.047 59.721 -95.014 1.00 21.58 13 PHE C O 1
ATOM 5506 N N . MET C 1 27 ? -0.623 61.588 -93.807 1.00 24.05 14 MET C N 1
ATOM 5507 C CA . MET C 1 27 ? -1.925 62.218 -93.993 1.00 26.44 14 MET C CA 1
ATOM 5508 C C . MET C 1 27 ? -1.702 63.399 -94.936 1.00 27.15 14 MET C C 1
ATOM 5509 O O . MET C 1 27 ? -1.020 64.345 -94.584 1.00 27.10 14 MET C O 1
ATOM 5514 N N . LEU C 1 28 ? -2.219 63.322 -96.157 1.00 28.33 15 LEU C N 1
ATOM 5515 C CA . LEU C 1 28 ? -1.783 64.276 -97.208 1.00 29.34 15 LEU C CA 1
ATOM 5516 C C . LEU C 1 28 ? -2.794 65.361 -97.608 1.00 29.42 15 LEU C C 1
ATOM 5517 O O . LEU C 1 28 ? -3.994 65.189 -97.451 1.00 29.52 15 LEU C O 1
ATOM 5522 N N . ASP C 1 33 ? -1.543 62.625 -105.475 1.00 36.24 20 ASP C N 1
ATOM 5523 C CA . ASP C 1 33 ? -1.997 61.639 -106.449 1.00 36.06 20 ASP C CA 1
ATOM 5524 C C . ASP C 1 33 ? -1.408 60.266 -106.130 1.00 35.50 20 ASP C C 1
ATOM 5525 O O . ASP C 1 33 ? -0.180 60.114 -106.120 1.00 35.55 20 ASP C O 1
ATOM 5530 N N . GLY C 1 34 ? -2.277 59.273 -105.891 1.00 34.58 21 GLY C N 1
ATOM 5531 C CA . GLY C 1 34 ? -1.848 57.948 -105.419 1.00 34.11 21 GLY C CA 1
ATOM 5532 C C . GLY C 1 34 ? -0.864 57.250 -106.348 1.00 34.28 21 GLY C C 1
ATOM 5533 O O . GLY C 1 34 ? 0.210 56.808 -105.927 1.00 33.63 21 GLY C O 1
ATOM 5534 N N . GLU C 1 35 ? -1.239 57.161 -107.623 1.00 33.60 22 GLU C N 1
ATOM 5535 C CA . GLU C 1 35 ? -0.401 56.569 -108.663 1.00 33.95 22 GLU C CA 1
ATOM 5536 C C . GLU C 1 35 ? 1.003 57.189 -108.717 1.00 33.07 22 GLU C C 1
ATOM 5537 O O . GLU C 1 35 ? 1.979 56.466 -108.850 1.00 33.55 22 GLU C O 1
ATOM 5543 N N . THR C 1 36 ? 1.102 58.512 -108.569 1.00 32.56 23 THR C N 1
ATOM 5544 C CA . THR C 1 36 ? 2.397 59.218 -108.439 1.00 31.98 23 THR C CA 1
ATOM 5545 C C . THR C 1 36 ? 3.210 58.792 -107.196 1.00 30.98 23 THR C C 1
ATOM 5546 O O . THR C 1 36 ? 4.434 58.601 -107.259 1.00 30.44 23 THR C O 1
ATOM 5550 N N . ILE C 1 37 ? 2.527 58.660 -106.063 1.00 30.17 24 ILE C N 1
ATOM 5551 C CA . ILE C 1 37 ? 3.201 58.205 -104.846 1.00 29.55 24 ILE C CA 1
ATOM 5552 C C . ILE C 1 37 ? 3.687 56.774 -105.041 1.00 28.99 24 ILE C C 1
ATOM 5553 O O . ILE C 1 37 ? 4.816 56.444 -104.681 1.00 29.21 24 ILE C O 1
ATOM 5558 N N . LEU C 1 38 ? 2.819 55.914 -105.584 1.00 29.11 25 LEU C N 1
ATOM 5559 C CA . LEU C 1 38 ? 3.209 54.545 -105.876 1.00 28.98 25 LEU C CA 1
ATOM 5560 C C . LEU C 1 38 ? 4.493 54.482 -106.726 1.00 29.87 25 LEU C C 1
ATOM 5561 O O . LEU C 1 38 ? 5.475 53.900 -106.285 1.00 29.66 25 LEU C O 1
ATOM 5566 N N . LYS C 1 39 ? 4.495 55.089 -107.919 1.00 30.59 26 LYS C N 1
ATOM 5567 C CA . LYS C 1 39 ? 5.698 55.129 -108.759 1.00 32.09 26 LYS C CA 1
ATOM 5568 C C . LYS C 1 39 ? 6.900 55.730 -107.996 1.00 31.77 26 LYS C C 1
ATOM 5569 O O . LYS C 1 39 ? 8.017 55.207 -108.051 1.00 31.68 26 LYS C O 1
ATOM 5575 N N . GLY C 1 40 ? 6.650 56.804 -107.253 1.00 31.54 27 GLY C N 1
ATOM 5576 C CA . GLY C 1 40 ? 7.714 57.496 -106.519 1.00 31.88 27 GLY C CA 1
ATOM 5577 C C . GLY C 1 40 ? 8.348 56.727 -105.372 1.00 31.79 27 GLY C C 1
ATOM 5578 O O . GLY C 1 40 ? 9.465 57.050 -104.980 1.00 31.68 27 GLY C O 1
ATOM 5579 N N . LEU C 1 41 ? 7.653 55.712 -104.841 1.00 31.79 28 LEU C N 1
ATOM 5580 C CA . LEU C 1 41 ? 8.126 54.972 -103.649 1.00 32.13 28 LEU C CA 1
ATOM 5581 C C . LEU C 1 41 ? 8.597 53.579 -103.987 1.00 32.83 28 LEU C C 1
ATOM 5582 O O . LEU C 1 41 ? 9.483 53.029 -103.316 1.00 32.94 28 LEU C O 1
ATOM 5587 N N . GLN C 1 42 ? 8.005 53.010 -105.028 1.00 33.96 29 GLN C N 1
ATOM 5588 C CA . GLN C 1 42 ? 8.358 51.672 -105.514 1.00 34.71 29 GLN C CA 1
ATOM 5589 C C . GLN C 1 42 ? 9.864 51.426 -105.560 1.00 34.64 29 GLN C C 1
ATOM 5590 O O . GLN C 1 42 ? 10.330 50.336 -105.200 1.00 34.43 29 GLN C O 1
ATOM 5596 N N . SER C 1 43 ? 10.620 52.437 -106.009 1.00 34.65 30 SER C N 1
ATOM 5597 C CA . SER C 1 43 ? 12.082 52.325 -106.161 1.00 33.94 30 SER C CA 1
ATOM 5598 C C . SER C 1 43 ? 12.838 51.973 -104.882 1.00 33.13 30 SER C C 1
ATOM 5599 O O . SER C 1 43 ? 13.778 51.184 -104.933 1.00 33.70 30 SER C O 1
ATOM 5602 N N . ILE C 1 44 ? 12.447 52.560 -103.748 1.00 31.46 31 ILE C N 1
ATOM 5603 C CA . ILE C 1 44 ? 13.063 52.270 -102.442 1.00 29.74 31 ILE C CA 1
ATOM 5604 C C . ILE C 1 44 ? 13.104 50.761 -102.163 1.00 30.03 31 ILE C C 1
ATOM 5605 O O . ILE C 1 44 ? 14.116 50.208 -101.668 1.00 29.55 31 ILE C O 1
ATOM 5610 N N . PHE C 1 45 ? 11.989 50.096 -102.453 1.00 29.83 32 PHE C N 1
ATOM 5611 C CA . PHE C 1 45 ? 11.887 48.658 -102.213 1.00 29.82 32 PHE C CA 1
ATOM 5612 C C . PHE C 1 45 ? 12.668 47.858 -103.245 1.00 31.28 32 PHE C C 1
ATOM 5613 O O . PHE C 1 45 ? 13.386 46.927 -102.901 1.00 30.46 32 PHE C O 1
ATOM 5621 N N . GLN C 1 46 ? 12.544 48.233 -104.517 1.00 33.41 33 GLN C N 1
ATOM 5622 C CA . GLN C 1 46 ? 13.263 47.529 -105.589 1.00 35.36 33 GLN C CA 1
ATOM 5623 C C . GLN C 1 46 ? 14.776 47.507 -105.330 1.00 35.83 33 GLN C C 1
ATOM 5624 O O . GLN C 1 46 ? 15.402 46.444 -105.317 1.00 36.13 33 GLN C O 1
ATOM 5630 N N . GLU C 1 47 ? 15.356 48.666 -105.070 1.00 37.15 34 GLU C N 1
ATOM 5631 C CA . GLU C 1 47 ? 16.763 48.685 -104.715 1.00 38.39 34 GLU C CA 1
ATOM 5632 C C . GLU C 1 47 ? 17.116 48.243 -103.279 1.00 38.47 34 GLU C C 1
ATOM 5633 O O . GLU C 1 47 ? 18.175 48.620 -102.787 1.00 38.62 34 GLU C O 1
ATOM 5639 N N . GLN C 1 48 ? 16.238 47.455 -102.625 1.00 38.06 35 GLN C N 1
ATOM 5640 C CA . GLN C 1 48 ? 16.604 46.617 -101.441 1.00 37.82 35 GLN C CA 1
ATOM 5641 C C . GLN C 1 48 ? 16.512 45.138 -101.835 1.00 36.96 35 GLN C C 1
ATOM 5642 O O . GLN C 1 48 ? 16.768 44.209 -101.032 1.00 37.31 35 GLN C O 1
ATOM 5648 N N . GLY C 1 49 ? 16.104 44.931 -103.082 1.00 36.43 36 GLY C N 1
ATOM 5649 C CA . GLY C 1 49 ? 16.034 43.610 -103.676 1.00 35.88 36 GLY C CA 1
ATOM 5650 C C . GLY C 1 49 ? 14.711 42.913 -103.434 1.00 35.07 36 GLY C C 1
ATOM 5651 O O . GLY C 1 49 ? 14.636 41.695 -103.516 1.00 35.96 36 GLY C O 1
ATOM 5652 N N . MET C 1 50 ? 13.663 43.685 -103.166 1.00 34.03 37 MET C N 1
ATOM 5653 C CA . MET C 1 50 ? 12.370 43.108 -102.803 1.00 33.40 37 MET C CA 1
ATOM 5654 C C . MET C 1 50 ? 11.436 42.943 -103.983 1.00 31.91 37 MET C C 1
ATOM 5655 O O . MET C 1 50 ? 11.394 43.797 -104.868 1.00 32.90 37 MET C O 1
ATOM 5660 N N . ALA C 1 51 ? 10.681 41.844 -103.971 1.00 30.29 38 ALA C N 1
ATOM 5661 C CA . ALA C 1 51 ? 9.699 41.527 -104.987 1.00 28.68 38 ALA C CA 1
ATOM 5662 C C . ALA C 1 51 ? 8.401 42.262 -104.689 1.00 28.51 38 ALA C C 1
ATOM 5663 O O . ALA C 1 51 ? 7.930 42.298 -103.531 1.00 27.33 38 ALA C O 1
ATOM 5665 N N . GLU C 1 52 ? 7.843 42.859 -105.725 1.00 27.30 39 GLU C N 1
ATOM 5666 C CA . GLU C 1 52 ? 6.632 43.638 -105.612 1.00 27.73 39 GLU C CA 1
ATOM 5667 C C . GLU C 1 52 ? 5.424 42.988 -106.269 1.00 28.24 39 GLU C C 1
ATOM 5668 O O . GLU C 1 52 ? 5.459 42.587 -107.443 1.00 28.58 39 GLU C O 1
ATOM 5674 N N . SER C 1 53 ? 4.326 42.946 -105.531 1.00 27.64 40 SER C N 1
ATOM 5675 C CA . SER C 1 53 ? 3.038 42.615 -106.105 1.00 27.91 40 SER C CA 1
ATOM 5676 C C . SER C 1 53 ? 2.105 43.810 -105.870 1.00 27.49 40 SER C C 1
ATOM 5677 O O . SER C 1 53 ? 2.015 44.272 -104.739 1.00 27.57 40 SER C O 1
ATOM 5680 N N . VAL C 1 54 ? 1.449 44.332 -106.911 1.00 26.15 41 VAL C N 1
ATOM 5681 C CA . VAL C 1 54 ? 0.498 45.471 -106.772 1.00 26.40 41 VAL C CA 1
ATOM 5682 C C . VAL C 1 54 ? -0.972 45.049 -106.968 1.00 27.18 41 VAL C C 1
ATOM 5683 O O . VAL C 1 54 ? -1.327 44.475 -108.000 1.00 27.02 41 VAL C O 1
ATOM 5687 N N . HIS C 1 55 ? -1.810 45.340 -105.977 1.00 26.52 42 HIS C N 1
ATOM 5688 C CA . HIS C 1 55 ? -3.241 45.215 -106.117 1.00 27.45 42 HIS C CA 1
ATOM 5689 C C . HIS C 1 55 ? -3.836 46.605 -106.342 1.00 27.55 42 HIS C C 1
ATOM 5690 O O . HIS C 1 55 ? -3.543 47.542 -105.599 1.00 27.55 42 HIS C O 1
ATOM 5697 N N . THR C 1 56 ? -4.670 46.747 -107.370 1.00 26.77 43 THR C N 1
ATOM 5698 C CA . THR C 1 56 ? -5.416 47.985 -107.555 1.00 26.86 43 THR C CA 1
ATOM 5699 C C . THR C 1 56 ? -6.921 47.753 -107.413 1.00 26.90 43 THR C C 1
ATOM 5700 O O . THR C 1 56 ? -7.449 46.705 -107.769 1.00 27.15 43 THR C O 1
ATOM 5704 N N . TRP C 1 57 ? -7.611 48.738 -106.865 1.00 26.97 44 TRP C N 1
ATOM 5705 C CA . TRP C 1 57 ? -9.052 48.718 -106.796 1.00 27.78 44 TRP C CA 1
ATOM 5706 C C . TRP C 1 57 ? -9.467 49.793 -107.778 1.00 28.80 44 TRP C C 1
ATOM 5707 O O . TRP C 1 57 ? -8.697 50.708 -108.033 1.00 29.35 44 TRP C O 1
ATOM 5718 N N . GLN C 1 58 ? -10.692 49.713 -108.281 1.00 30.74 45 GLN C N 1
ATOM 5719 C CA . GLN C 1 58 ? -11.196 50.684 -109.239 1.00 32.27 45 GLN C CA 1
ATOM 5720 C C . GLN C 1 58 ? -11.337 52.055 -108.589 1.00 32.95 45 GLN C C 1
ATOM 5721 O O . GLN C 1 58 ? -10.961 53.077 -109.178 1.00 33.75 45 GLN C O 1
ATOM 5727 N N . ASP C 1 59 ? -11.865 52.038 -107.363 1.00 32.81 46 ASP C N 1
ATOM 5728 C CA . ASP C 1 59 ? -12.299 53.192 -106.606 1.00 32.78 46 ASP C CA 1
ATOM 5729 C C . ASP C 1 59 ? -11.472 53.371 -105.303 1.00 32.05 46 ASP C C 1
ATOM 5730 O O . ASP C 1 59 ? -11.549 54.428 -104.670 1.00 32.12 46 ASP C O 1
ATOM 5735 N N . HIS C 1 60 ? -10.751 52.335 -104.857 1.00 30.35 47 HIS C N 1
ATOM 5736 C CA . HIS C 1 60 ? -10.165 52.346 -103.491 1.00 28.81 47 HIS C CA 1
ATOM 5737 C C . HIS C 1 60 ? -8.623 52.392 -103.400 1.00 26.84 47 HIS C C 1
ATOM 5738 O O . HIS C 1 60 ? -8.052 52.104 -102.344 1.00 25.96 47 HIS C O 1
ATOM 5745 N N . GLY C 1 61 ? -7.960 52.757 -104.494 1.00 24.92 48 GLY C N 1
ATOM 5746 C CA . GLY C 1 61 ? -6.538 52.995 -104.481 1.00 23.50 48 GLY C CA 1
ATOM 5747 C C . GLY C 1 61 ? -5.700 51.767 -104.742 1.00 23.96 48 GLY C C 1
ATOM 5748 O O . GLY C 1 61 ? -6.041 50.941 -105.597 1.00 22.87 48 GLY C O 1
ATOM 5749 N N . TYR C 1 62 ? -4.598 51.646 -104.002 1.00 22.78 49 TYR C N 1
ATOM 5750 C CA . TYR C 1 62 ? -3.616 50.608 -104.255 1.00 23.03 49 TYR C CA 1
ATOM 5751 C C . TYR C 1 62 ? -3.110 49.926 -102.992 1.00 22.29 49 TYR C C 1
ATOM 5752 O O . TYR C 1 62 ? -2.927 50.568 -101.960 1.00 21.39 49 TYR C O 1
ATOM 5761 N N . LEU C 1 63 ? -2.874 48.628 -103.103 1.00 21.96 50 LEU C N 1
ATOM 5762 C CA . LEU C 1 63 ? -2.059 47.890 -102.142 1.00 22.32 50 LEU C CA 1
ATOM 5763 C C . LEU C 1 63 ? -0.869 47.301 -102.894 1.00 22.46 50 LEU C C 1
ATOM 5764 O O . LEU C 1 63 ? -1.042 46.494 -103.823 1.00 24.21 50 LEU C O 1
ATOM 5769 N N . ALA C 1 64 ? 0.321 47.713 -102.493 1.00 21.23 51 ALA C N 1
ATOM 5770 C CA . ALA C 1 64 ? 1.568 47.106 -102.913 1.00 21.38 51 ALA C CA 1
ATOM 5771 C C . ALA C 1 64 ? 2.217 46.296 -101.787 1.00 21.61 51 ALA C C 1
ATOM 5772 O O . ALA C 1 64 ? 2.430 46.775 -100.675 1.00 20.70 51 ALA C O 1
ATOM 5774 N N . THR C 1 65 ? 2.474 45.037 -102.080 1.00 21.48 52 THR C N 1
ATOM 5775 C CA . THR C 1 65 ? 3.108 44.141 -101.152 1.00 22.58 52 THR C CA 1
ATOM 5776 C C . THR C 1 65 ? 4.498 43.787 -101.650 1.00 22.66 52 THR C C 1
ATOM 5777 O O . THR C 1 65 ? 4.710 43.495 -102.859 1.00 21.78 52 THR C O 1
ATOM 5781 N N . TYR C 1 66 ? 5.445 43.833 -100.730 1.00 22.16 53 TYR C N 1
ATOM 5782 C CA . TYR C 1 66 ? 6.868 43.632 -101.031 1.00 22.50 53 TYR C CA 1
ATOM 5783 C C . TYR C 1 66 ? 7.435 42.547 -100.160 1.00 23.08 53 TYR C C 1
ATOM 5784 O O . TYR C 1 66 ? 7.242 42.573 -98.956 1.00 23.07 53 TYR C O 1
ATOM 5793 N N . THR C 1 67 ? 8.118 41.577 -100.749 1.00 23.16 54 THR C N 1
ATOM 5794 C CA . THR C 1 67 ? 8.719 40.500 -99.973 1.00 24.26 54 THR C CA 1
ATOM 5795 C C . THR C 1 67 ? 10.249 40.484 -100.089 1.00 25.03 54 THR C C 1
ATOM 5796 O O . THR C 1 67 ? 10.799 40.761 -101.152 1.00 24.41 54 THR C O 1
ATOM 5800 N N . ASN C 1 68 ? 10.916 40.159 -98.989 1.00 25.10 55 ASN C N 1
ATOM 5801 C CA . ASN C 1 68 ? 12.356 40.003 -98.977 1.00 26.92 55 ASN C CA 1
ATOM 5802 C C . ASN C 1 68 ? 12.724 38.532 -98.760 1.00 26.78 55 ASN C C 1
ATOM 5803 O O . ASN C 1 68 ? 11.996 37.783 -98.102 1.00 27.15 55 ASN C O 1
ATOM 5808 N N . LYS C 1 69 ? 13.882 38.117 -99.264 1.00 27.95 56 LYS C N 1
ATOM 5809 C CA . LYS C 1 69 ? 14.344 36.726 -99.066 1.00 28.20 56 LYS C CA 1
ATOM 5810 C C . LYS C 1 69 ? 14.667 36.362 -97.608 1.00 27.29 56 LYS C C 1
ATOM 5811 O O . LYS C 1 69 ? 14.656 35.188 -97.236 1.00 26.87 56 LYS C O 1
ATOM 5817 N N . ASN C 1 70 ? 14.954 37.368 -96.792 1.00 27.47 57 ASN C N 1
ATOM 5818 C CA . ASN C 1 70 ? 15.201 37.131 -95.369 1.00 27.40 57 ASN C CA 1
ATOM 5819 C C . ASN C 1 70 ? 13.931 36.826 -94.549 1.00 26.25 57 ASN C C 1
ATOM 5820 O O . ASN C 1 70 ? 13.998 36.603 -93.331 1.00 26.59 57 ASN C O 1
ATOM 5825 N N . GLY C 1 71 ? 12.780 36.830 -95.214 1.00 24.69 58 GLY C N 1
ATOM 5826 C CA . GLY C 1 71 ? 11.503 36.516 -94.544 1.00 23.27 58 GLY C CA 1
ATOM 5827 C C . GLY C 1 71 ? 10.748 37.733 -94.041 1.00 22.15 58 GLY C C 1
ATOM 5828 O O . GLY C 1 71 ? 9.662 37.605 -93.460 1.00 21.69 58 GLY C O 1
ATOM 5829 N N . SER C 1 72 ? 11.297 38.918 -94.283 1.00 21.38 59 SER C N 1
ATOM 5830 C CA . SER C 1 72 ? 10.578 40.135 -93.980 1.00 20.19 59 SER C CA 1
ATOM 5831 C C . SER C 1 72 ? 9.633 40.544 -95.130 1.00 19.94 59 SER C C 1
ATOM 5832 O O . SER C 1 72 ? 9.843 40.142 -96.302 1.00 17.42 59 SER C O 1
ATOM 5835 N N . PHE C 1 73 ? 8.589 41.303 -94.809 1.00 17.72 60 PHE C N 1
ATOM 5836 C CA . PHE C 1 73 ? 7.747 41.906 -95.820 1.00 17.65 60 PHE C CA 1
ATOM 5837 C C . PHE C 1 73 ? 7.283 43.324 -95.493 1.00 18.38 60 PHE C C 1
ATOM 5838 O O . PHE C 1 73 ? 7.440 43.848 -94.358 1.00 16.77 60 PHE C O 1
ATOM 5846 N N . ALA C 1 74 ? 6.664 43.923 -96.490 1.00 16.75 61 ALA C N 1
ATOM 5847 C CA . ALA C 1 74 ? 6.147 45.267 -96.393 1.00 17.73 61 ALA C CA 1
ATOM 5848 C C . ALA C 1 74 ? 4.854 45.336 -97.144 1.00 18.92 61 ALA C C 1
ATOM 5849 O O . ALA C 1 74 ? 4.734 44.691 -98.204 1.00 18.29 61 ALA C O 1
ATOM 5851 N N . ASN C 1 75 ? 3.899 46.114 -96.603 1.00 19.95 62 ASN C N 1
ATOM 5852 C CA . ASN C 1 75 ? 2.663 46.524 -97.295 1.00 20.64 62 ASN C CA 1
ATOM 5853 C C . ASN C 1 75 ? 2.596 48.044 -97.407 1.00 20.44 62 ASN C C 1
ATOM 5854 O O . ASN C 1 75 ? 2.735 48.744 -96.406 1.00 19.13 62 ASN C O 1
ATOM 5859 N N . LEU C 1 76 ? 2.287 48.540 -98.602 1.00 19.76 63 LEU C N 1
ATOM 5860 C CA . LEU C 1 76 ? 2.160 49.939 -98.849 1.00 19.67 63 LEU C CA 1
ATOM 5861 C C . LEU C 1 76 ? 0.739 50.157 -99.332 1.00 20.79 63 LEU C C 1
ATOM 5862 O O . LEU C 1 76 ? 0.371 49.676 -100.407 1.00 20.87 63 LEU C O 1
ATOM 5867 N N . ARG C 1 77 ? -0.076 50.833 -98.519 1.00 20.31 64 ARG C N 1
ATOM 5868 C CA . ARG C 1 77 ? -1.483 51.012 -98.835 1.00 20.20 64 ARG C CA 1
ATOM 5869 C C . ARG C 1 77 ? -1.723 52.496 -99.142 1.00 20.66 64 ARG C C 1
ATOM 5870 O O . ARG C 1 77 ? -1.489 53.355 -98.307 1.00 19.47 64 ARG C O 1
ATOM 5878 N N . ILE C 1 78 ? -2.159 52.779 -100.368 1.00 21.33 65 ILE C N 1
ATOM 5879 C CA . ILE C 1 78 ? -2.333 54.153 -100.842 1.00 22.92 65 ILE C CA 1
ATOM 5880 C C . ILE C 1 78 ? -3.818 54.370 -101.143 1.00 25.31 65 ILE C C 1
ATOM 5881 O O . ILE C 1 78 ? -4.318 53.812 -102.108 1.00 24.52 65 ILE C O 1
ATOM 5886 N N . TYR C 1 79 ? -4.507 55.192 -100.339 1.00 27.97 66 TYR C N 1
ATOM 5887 C CA . TYR C 1 79 ? -5.986 55.376 -100.413 1.00 30.79 66 TYR C CA 1
ATOM 5888 C C . TYR C 1 79 ? -6.665 56.254 -101.504 1.00 33.92 66 TYR C C 1
ATOM 5889 O O . TYR C 1 79 ? -7.906 56.186 -101.649 1.00 34.71 66 TYR C O 1
ATOM 5898 N N . PRO C 1 80 ? -5.892 56.935 -102.379 1.00 36.36 67 PRO C N 1
ATOM 5899 C CA . PRO C 1 80 ? -5.999 58.312 -102.910 1.00 38.23 67 PRO C CA 1
ATOM 5900 C C . PRO C 1 80 ? -6.939 59.389 -102.317 1.00 38.74 67 PRO C C 1
ATOM 5901 O O . PRO C 1 80 ? -7.095 60.452 -102.931 1.00 39.74 67 PRO C O 1
ATOM 5905 N N . HIS C 1 81 ? -7.488 59.170 -101.126 1.00 38.77 68 HIS C N 1
ATOM 5906 C CA . HIS C 1 81 ? -7.930 60.315 -100.326 1.00 38.89 68 HIS C CA 1
ATOM 5907 C C . HIS C 1 81 ? -6.811 60.957 -99.451 1.00 37.04 68 HIS C C 1
ATOM 5908 O O . HIS C 1 81 ? -7.074 61.455 -98.362 1.00 37.38 68 HIS C O 1
ATOM 5915 N N . GLY C 1 82 ? -5.575 60.988 -99.944 1.00 34.61 69 GLY C N 1
ATOM 5916 C CA . GLY C 1 82 ? -4.449 61.478 -99.128 1.00 31.86 69 GLY C CA 1
ATOM 5917 C C . GLY C 1 82 ? -4.355 60.764 -97.781 1.00 29.32 69 GLY C C 1
ATOM 5918 O O . GLY C 1 82 ? -4.529 61.374 -96.708 1.00 30.33 69 GLY C O 1
ATOM 5919 N N . LEU C 1 83 ? -4.171 59.451 -97.843 1.00 26.24 70 LEU C N 1
ATOM 5920 C CA . LEU C 1 83 ? -3.733 58.633 -96.703 1.00 24.01 70 LEU C CA 1
ATOM 5921 C C . LEU C 1 83 ? -2.863 57.544 -97.306 1.00 22.50 70 LEU C C 1
ATOM 5922 O O . LEU C 1 83 ? -3.298 56.810 -98.174 1.00 21.08 70 LEU C O 1
ATOM 5927 N N . VAL C 1 84 ? -1.619 57.481 -96.867 1.00 20.57 71 VAL C N 1
ATOM 5928 C CA . VAL C 1 84 ? -0.717 56.423 -97.291 1.00 19.66 71 VAL C CA 1
ATOM 5929 C C . VAL C 1 84 ? -0.236 55.774 -96.004 1.00 18.85 71 VAL C C 1
ATOM 5930 O O . VAL C 1 84 ? 0.265 56.462 -95.115 1.00 18.13 71 VAL C O 1
ATOM 5934 N N . LEU C 1 85 ? -0.393 54.461 -95.917 1.00 18.05 72 LEU C N 1
ATOM 5935 C CA . LEU C 1 85 ? 0.009 53.725 -94.735 1.00 17.45 72 LEU C CA 1
ATOM 5936 C C . LEU C 1 85 ? 1.051 52.719 -95.137 1.00 18.73 72 LEU C C 1
ATOM 5937 O O . LEU C 1 85 ? 0.826 51.959 -96.097 1.00 20.27 72 LEU C O 1
ATOM 5942 N N . LEU C 1 86 ? 2.172 52.682 -94.416 1.00 19.52 73 LEU C N 1
ATOM 5943 C CA . LEU C 1 86 ? 3.197 51.671 -94.634 1.00 19.76 73 LEU C CA 1
ATOM 5944 C C . LEU C 1 86 ? 3.364 50.758 -93.427 1.00 20.20 73 LEU C C 1
ATOM 5945 O O . LEU C 1 86 ? 3.365 51.210 -92.258 1.00 20.70 73 LEU C O 1
ATOM 5950 N N . ASP C 1 87 ? 3.464 49.466 -93.698 1.00 19.60 74 ASP C N 1
ATOM 5951 C CA . ASP C 1 87 ? 3.758 48.453 -92.662 1.00 21.13 74 ASP C CA 1
ATOM 5952 C C . ASP C 1 87 ? 4.937 47.570 -93.069 1.00 21.31 74 ASP C C 1
ATOM 5953 O O . ASP C 1 87 ? 5.025 47.138 -94.205 1.00 21.89 74 ASP C O 1
ATOM 5958 N N . LEU C 1 88 ? 5.831 47.285 -92.143 1.00 20.41 75 LEU C N 1
ATOM 5959 C CA . LEU C 1 88 ? 6.949 46.386 -92.386 1.00 21.09 75 LEU C CA 1
ATOM 5960 C C . LEU C 1 88 ? 6.999 45.376 -91.253 1.00 21.64 75 LEU C C 1
ATOM 5961 O O . LEU C 1 88 ? 6.814 45.744 -90.079 1.00 20.02 75 LEU C O 1
ATOM 5966 N N . GLN C 1 89 ? 7.193 44.105 -91.595 1.00 21.53 76 GLN C N 1
ATOM 5967 C CA . GLN C 1 89 ? 7.456 43.066 -90.618 1.00 24.12 76 GLN C CA 1
ATOM 5968 C C . GLN C 1 89 ? 8.724 42.336 -90.931 1.00 25.09 76 GLN C C 1
ATOM 5969 O O . GLN C 1 89 ? 8.943 41.889 -92.066 1.00 22.62 76 GLN C O 1
ATOM 5975 N N . SER C 1 90 ? 9.551 42.184 -89.917 1.00 27.18 77 SER C N 1
ATOM 5976 C CA . SER C 1 90 ? 10.759 41.438 -90.094 1.00 30.84 77 SER C CA 1
ATOM 5977 C C . SER C 1 90 ? 10.825 40.305 -89.113 1.00 33.46 77 SER C C 1
ATOM 5978 O O . SER C 1 90 ? 10.429 40.447 -87.922 1.00 34.00 77 SER C O 1
ATOM 5981 N N . TYR C 1 91 ? 11.327 39.188 -89.647 1.00 36.52 78 TYR C N 1
ATOM 5982 C CA . TYR C 1 91 ? 11.573 37.902 -88.977 1.00 39.14 78 TYR C CA 1
ATOM 5983 C C . TYR C 1 91 ? 12.333 38.136 -87.682 1.00 39.66 78 TYR C C 1
ATOM 5984 O O . TYR C 1 91 ? 12.964 37.237 -87.141 1.00 39.83 78 TYR C O 1
ATOM 5993 N N . ASP C 1 92 ? 12.266 39.377 -87.206 1.00 41.15 79 ASP C N 1
ATOM 5994 C CA . ASP C 1 92 ? 13.030 39.851 -86.078 1.00 42.02 79 ASP C CA 1
ATOM 5995 C C . ASP C 1 92 ? 12.032 40.341 -85.008 1.00 42.80 79 ASP C C 1
ATOM 5996 O O . ASP C 1 92 ? 12.384 40.969 -83.990 1.00 42.35 79 ASP C O 1
ATOM 6001 N N . GLN C 1 96 ? 20.137 43.009 -87.656 1.00 34.70 83 GLN C N 1
ATOM 6002 C CA . GLN C 1 96 ? 20.472 43.342 -89.054 1.00 34.64 83 GLN C CA 1
ATOM 6003 C C . GLN C 1 96 ? 19.260 43.622 -89.940 1.00 34.07 83 GLN C C 1
ATOM 6004 O O . GLN C 1 96 ? 19.223 44.616 -90.663 1.00 33.49 83 GLN C O 1
ATOM 6010 N N . GLY C 1 97 ? 18.270 42.735 -89.889 1.00 34.60 84 GLY C N 1
ATOM 6011 C CA . GLY C 1 97 ? 17.000 42.942 -90.608 1.00 33.51 84 GLY C CA 1
ATOM 6012 C C . GLY C 1 97 ? 16.221 44.116 -90.050 1.00 32.82 84 GLY C C 1
ATOM 6013 O O . GLY C 1 97 ? 15.513 44.804 -90.777 1.00 33.00 84 GLY C O 1
ATOM 6014 N N . LYS C 1 98 ? 16.355 44.335 -88.751 1.00 32.61 85 LYS C N 1
ATOM 6015 C CA . LYS C 1 98 ? 15.775 45.485 -88.078 1.00 32.65 85 LYS C CA 1
ATOM 6016 C C . LYS C 1 98 ? 16.384 46.835 -88.517 1.00 32.52 85 LYS C C 1
ATOM 6017 O O . LYS C 1 98 ? 15.655 47.807 -88.778 1.00 31.95 85 LYS C O 1
ATOM 6023 N N . GLU C 1 99 ? 17.717 46.906 -88.565 1.00 31.33 86 GLU C N 1
ATOM 6024 C CA . GLU C 1 99 ? 18.391 48.074 -89.137 1.00 30.74 86 GLU C CA 1
ATOM 6025 C C . GLU C 1 99 ? 17.904 48.434 -90.563 1.00 29.62 86 GLU C C 1
ATOM 6026 O O . GLU C 1 99 ? 17.671 49.604 -90.862 1.00 29.08 86 GLU C O 1
ATOM 6032 N N . GLU C 1 100 ? 17.743 47.425 -91.416 1.00 29.22 87 GLU C N 1
ATOM 6033 C CA . GLU C 1 100 ? 17.286 47.633 -92.791 1.00 29.88 87 GLU C CA 1
ATOM 6034 C C . GLU C 1 100 ? 15.869 48.226 -92.891 1.00 28.16 87 GLU C C 1
ATOM 6035 O O . GLU C 1 100 ? 15.580 49.050 -93.785 1.00 27.74 87 GLU C O 1
ATOM 6041 N N . ILE C 1 101 ? 14.988 47.760 -92.017 1.00 26.52 88 ILE C N 1
ATOM 6042 C CA . ILE C 1 101 ? 13.593 48.242 -91.950 1.00 26.41 88 ILE C CA 1
ATOM 6043 C C . ILE C 1 101 ? 13.577 49.738 -91.543 1.00 25.55 88 ILE C C 1
ATOM 6044 O O . ILE C 1 101 ? 12.893 50.552 -92.173 1.00 25.64 88 ILE C O 1
ATOM 6049 N N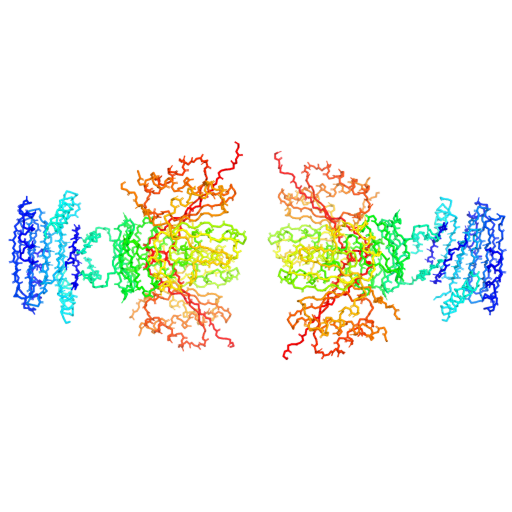 . ASP C 1 102 ? 14.358 50.085 -90.516 1.00 26.50 89 ASP C N 1
ATOM 6050 C CA . ASP C 1 102 ? 14.519 51.466 -90.072 1.00 27.24 89 ASP C CA 1
ATOM 6051 C C . ASP C 1 102 ? 15.021 52.341 -91.198 1.00 26.58 89 ASP C C 1
ATOM 6052 O O . ASP C 1 102 ? 14.543 53.455 -91.386 1.00 26.18 89 ASP C O 1
ATOM 6057 N N . SER C 1 103 ? 16.009 51.832 -91.925 1.00 26.27 90 SER C N 1
ATOM 6058 C CA . SER C 1 103 ? 16.539 52.493 -93.116 1.00 26.92 90 SER C CA 1
ATOM 6059 C C . SER C 1 103 ? 15.469 52.702 -94.210 1.00 26.11 90 SER C C 1
ATOM 6060 O O . SER C 1 103 ? 15.289 53.821 -94.721 1.00 25.95 90 SER C O 1
ATOM 6063 N N . ILE C 1 104 ? 14.701 51.661 -94.531 1.00 25.73 91 ILE C N 1
ATOM 6064 C CA . ILE C 1 104 ? 13.588 51.840 -95.508 1.00 24.72 91 ILE C CA 1
ATOM 6065 C C . ILE C 1 104 ? 12.635 52.971 -95.077 1.00 23.77 91 ILE C C 1
ATOM 6066 O O . ILE C 1 104 ? 12.215 53.808 -95.894 1.00 22.18 91 ILE C O 1
ATOM 6071 N N . LEU C 1 105 ? 12.318 53.023 -93.786 1.00 23.31 92 LEU C N 1
ATOM 6072 C CA . LEU C 1 105 ? 11.346 53.960 -93.290 1.00 23.00 92 LEU C CA 1
ATOM 6073 C C . LEU C 1 105 ? 11.913 55.377 -93.348 1.00 22.59 92 LEU C C 1
ATOM 6074 O O . LEU C 1 105 ? 11.194 56.308 -93.709 1.00 22.81 92 LEU C O 1
ATOM 6079 N N . ASN C 1 106 ? 13.194 55.538 -93.012 1.00 21.97 93 ASN C N 1
ATOM 6080 C CA . ASN C 1 106 ? 13.913 56.826 -93.222 1.00 22.58 93 ASN C CA 1
ATOM 6081 C C . ASN C 1 106 ? 13.877 57.264 -94.706 1.00 22.58 93 ASN C C 1
ATOM 6082 O O . ASN C 1 106 ? 13.508 58.378 -95.023 1.00 22.97 93 ASN C O 1
ATOM 6087 N N . LYS C 1 107 ? 14.214 56.373 -95.615 1.00 23.40 94 LYS C N 1
ATOM 6088 C CA . LYS C 1 107 ? 14.107 56.728 -97.029 1.00 24.46 94 LYS C CA 1
ATOM 6089 C C . LYS C 1 107 ? 12.704 57.153 -97.488 1.00 24.54 94 LYS C C 1
ATOM 6090 O O . LYS C 1 107 ? 12.590 58.150 -98.184 1.00 24.55 94 LYS C O 1
ATOM 6096 N N . VAL C 1 108 ? 11.665 56.361 -97.168 1.00 23.93 95 VAL C N 1
ATOM 6097 C CA . VAL C 1 108 ? 10.270 56.709 -97.474 1.00 24.07 95 VAL C CA 1
ATOM 6098 C C . VAL C 1 108 ? 9.935 58.099 -96.930 1.00 24.56 95 VAL C C 1
ATOM 6099 O O . VAL C 1 108 ? 9.356 58.907 -97.645 1.00 24.91 95 VAL C O 1
ATOM 6103 N N . GLU C 1 109 ? 10.283 58.391 -95.681 1.00 25.41 96 GLU C N 1
ATOM 6104 C CA . GLU C 1 109 ? 10.034 59.735 -95.165 1.00 27.03 96 GLU C CA 1
ATOM 6105 C C . GLU C 1 109 ? 10.770 60.783 -95.998 1.00 27.98 96 GLU C C 1
ATOM 6106 O O . GLU C 1 109 ? 10.197 61.803 -96.375 1.00 27.46 96 GLU C O 1
ATOM 6112 N N . GLU C 1 110 ? 12.043 60.539 -96.296 1.00 29.30 97 GLU C N 1
ATOM 6113 C CA . GLU C 1 110 ? 12.782 61.537 -97.085 1.00 31.15 97 GLU C CA 1
ATOM 6114 C C . GLU C 1 110 ? 12.136 61.696 -98.464 1.00 30.63 97 GLU C C 1
ATOM 6115 O O . GLU C 1 110 ? 11.887 62.813 -98.909 1.00 30.74 97 GLU C O 1
ATOM 6121 N N . ARG C 1 111 ? 11.784 60.583 -99.090 1.00 30.57 98 ARG C N 1
ATOM 6122 C CA . ARG C 1 111 ? 11.180 60.586 -100.444 1.00 31.33 98 ARG C CA 1
ATOM 6123 C C . ARG C 1 111 ? 9.793 61.260 -100.491 1.00 31.40 98 ARG C C 1
ATOM 6124 O O . ARG C 1 111 ? 9.431 61.886 -101.488 1.00 30.90 98 ARG C O 1
ATOM 6132 N N . MET C 1 112 ? 9.033 61.126 -99.409 1.00 31.97 99 MET C N 1
ATOM 6133 C CA . MET C 1 112 ? 7.710 61.733 -99.303 1.00 33.31 99 MET C CA 1
ATOM 6134 C C . MET C 1 112 ? 7.781 63.252 -99.169 1.00 34.09 99 MET C C 1
ATOM 6135 O O . MET C 1 112 ? 6.888 63.954 -99.632 1.00 34.65 99 MET C O 1
ATOM 6140 N N . LYS C 1 113 ? 8.830 63.746 -98.526 1.00 35.53 100 LYS C N 1
ATOM 6141 C CA . LYS C 1 113 ? 9.126 65.191 -98.490 1.00 37.23 100 LYS C CA 1
ATOM 6142 C C . LYS C 1 113 ? 9.325 65.753 -99.906 1.00 38.00 100 LYS C C 1
ATOM 6143 O O . LYS C 1 113 ? 8.782 66.817 -100.247 1.00 37.88 100 LYS C O 1
ATOM 6149 N N . GLU C 1 114 ? 10.070 65.022 -100.733 1.00 39.24 101 GLU C N 1
ATOM 6150 C CA . GLU C 1 114 ? 10.181 65.345 -102.170 1.00 40.83 101 GLU C CA 1
ATOM 6151 C C . GLU C 1 114 ? 8.857 65.335 -102.947 1.00 41.92 101 GLU C C 1
ATOM 6152 O O . GLU C 1 114 ? 8.703 66.083 -103.901 1.00 41.45 101 GLU C O 1
ATOM 6158 N N . LEU C 1 115 ? 7.916 64.472 -102.564 1.00 43.36 102 LEU C N 1
ATOM 6159 C CA . LEU C 1 115 ? 6.677 64.333 -103.327 1.00 44.93 102 LEU C CA 1
ATOM 6160 C C . LEU C 1 115 ? 5.570 65.308 -102.907 1.00 46.38 102 LEU C C 1
ATOM 6161 O O . LEU C 1 115 ? 4.604 65.491 -103.654 1.00 46.75 102 LEU C O 1
ATOM 6166 N N . SER C 1 116 ? 5.711 65.938 -101.736 1.00 47.99 103 SER C N 1
ATOM 6167 C CA . SER C 1 116 ? 4.683 66.872 -101.207 1.00 49.49 103 SER C CA 1
ATOM 6168 C C . SER C 1 116 ? 4.483 68.162 -102.031 1.00 50.51 103 SER C C 1
ATOM 6169 O O . SER C 1 116 ? 5.437 68.721 -102.590 1.00 50.51 103 SER C O 1
ATOM 6172 N N . GLN C 1 117 ? 3.238 68.638 -102.069 1.00 51.76 104 GLN C N 1
ATOM 6173 C CA . GLN C 1 117 ? 2.854 69.794 -102.896 1.00 53.12 104 GLN C CA 1
ATOM 6174 C C . GLN C 1 117 ? 2.325 70.992 -102.092 1.00 53.35 104 GLN C C 1
ATOM 6175 O O . GLN C 1 117 ? 1.735 70.843 -101.010 1.00 53.92 104 GLN C O 1
ATOM 6181 N N . GLY C 1 121 ? 0.491 68.346 -94.848 1.00 33.58 108 GLY C N 1
ATOM 6182 C CA . GLY C 1 121 ? 0.624 66.918 -94.508 1.00 32.91 108 GLY C CA 1
ATOM 6183 C C . GLY C 1 121 ? 1.203 66.622 -93.108 1.00 32.61 108 GLY C C 1
ATOM 6184 O O . GLY C 1 121 ? 2.113 67.329 -92.654 1.00 33.69 108 GLY C O 1
ATOM 6185 N N . ARG C 1 122 ? 0.658 65.592 -92.449 1.00 30.76 109 ARG C N 1
ATOM 6186 C CA . ARG C 1 122 ? 1.135 65.064 -91.152 1.00 28.99 109 ARG C CA 1
ATOM 6187 C C . ARG C 1 122 ? 1.758 63.669 -91.334 1.00 27.50 109 ARG C C 1
ATOM 6188 O O . ARG C 1 122 ? 1.323 62.913 -92.181 1.00 26.93 109 ARG C O 1
ATOM 6190 N N . VAL C 1 123 ? 2.731 63.328 -90.496 1.00 25.52 110 VAL C N 1
ATOM 6191 C CA . VAL C 1 123 ? 3.375 62.018 -90.492 1.00 23.64 110 VAL C CA 1
ATOM 6192 C C . VAL C 1 123 ? 3.318 61.406 -89.075 1.00 22.46 110 VAL C C 1
ATOM 6193 O O . VAL C 1 123 ? 3.559 62.114 -88.083 1.00 23.04 110 VAL C O 1
ATOM 6197 N N . LYS C 1 124 ? 3.000 60.116 -88.979 1.00 20.09 111 LYS C N 1
ATOM 6198 C CA . LYS C 1 124 ? 3.021 59.410 -87.686 1.00 19.15 111 LYS C CA 1
ATOM 6199 C C . LYS C 1 124 ? 3.856 58.132 -87.781 1.00 19.11 111 LYS C C 1
ATOM 6200 O O . LYS C 1 124 ? 3.705 57.329 -88.717 1.00 19.19 111 LYS C O 1
ATOM 6206 N N . ARG C 1 125 ? 4.791 57.979 -86.849 1.00 18.64 112 ARG C N 1
ATOM 6207 C CA . ARG C 1 125 ? 5.710 56.865 -86.859 1.00 19.19 112 ARG C CA 1
ATOM 6208 C C . ARG C 1 125 ? 5.734 56.414 -85.443 1.00 18.95 112 ARG C C 1
ATOM 6209 O O . ARG C 1 125 ? 6.562 56.890 -84.651 1.00 19.21 112 ARG C O 1
ATOM 6217 N N . LEU C 1 126 ? 4.781 55.556 -85.096 1.00 18.29 113 LEU C N 1
ATOM 6218 C CA . LEU C 1 126 ? 4.705 55.075 -83.728 1.00 16.85 113 LEU C CA 1
ATOM 6219 C C . LEU C 1 126 ? 5.770 54.035 -83.528 1.00 16.68 113 LEU C C 1
ATOM 6220 O O . LEU C 1 126 ? 6.269 53.449 -84.505 1.00 15.31 113 LEU C O 1
ATOM 6225 N N . PRO C 1 127 ? 6.124 53.797 -82.256 1.00 15.56 114 PRO C N 1
ATOM 6226 C CA . PRO C 1 127 ? 7.085 52.766 -81.893 1.00 16.14 114 PRO C CA 1
ATOM 6227 C C . PRO C 1 127 ? 6.625 51.415 -82.402 1.00 17.06 114 PRO C C 1
ATOM 6228 O O . PRO C 1 127 ? 5.411 51.083 -82.246 1.00 16.98 114 PRO C O 1
ATOM 6232 N N . PRO C 1 128 ? 7.547 50.667 -83.057 1.00 17.34 115 PRO C N 1
ATOM 6233 C CA . PRO C 1 128 ? 7.305 49.344 -83.615 1.00 17.35 115 PRO C CA 1
ATOM 6234 C C . PRO C 1 128 ? 6.745 48.439 -82.560 1.00 18.73 115 PRO C C 1
ATOM 6235 O O . PRO C 1 128 ? 7.200 48.466 -81.411 1.00 17.34 115 PRO C O 1
ATOM 6239 N N . ILE C 1 129 ? 5.738 47.659 -82.944 1.00 17.83 116 ILE C N 1
ATOM 6240 C CA . ILE C 1 129 ? 5.139 46.755 -82.003 1.00 18.46 116 ILE C CA 1
ATOM 6241 C C . ILE C 1 129 ? 5.800 45.416 -82.222 1.00 18.44 116 ILE C C 1
ATOM 6242 O O . ILE C 1 129 ? 5.899 44.949 -83.353 1.00 17.87 116 ILE C O 1
ATOM 6247 N N . VAL C 1 130 ? 6.235 44.796 -81.126 1.00 18.47 117 VAL C N 1
ATOM 6248 C CA . VAL C 1 130 ? 6.786 43.457 -81.166 1.00 19.51 117 VAL C CA 1
ATOM 6249 C C . VAL C 1 130 ? 5.656 42.419 -80.959 1.00 20.17 117 VAL C C 1
ATOM 6250 O O . VAL C 1 130 ? 4.899 42.492 -79.970 1.00 19.76 117 VAL C O 1
ATOM 6254 N N . ARG C 1 131 ? 5.558 41.457 -81.883 1.00 19.17 118 ARG C N 1
ATOM 6255 C CA . ARG C 1 131 ? 4.499 40.450 -81.857 1.00 20.16 118 ARG C CA 1
ATOM 6256 C C . ARG C 1 131 ? 5.075 39.054 -81.640 1.00 20.47 118 ARG C C 1
ATOM 6257 O O . ARG C 1 131 ? 6.040 38.653 -82.322 1.00 21.17 118 ARG C O 1
ATOM 6265 N N . GLY C 1 132 ? 4.541 38.349 -80.649 1.00 20.33 119 GLY C N 1
ATOM 6266 C CA . GLY C 1 132 ? 5.054 37.041 -80.287 1.00 20.52 119 GLY C CA 1
ATOM 6267 C C . GLY C 1 132 ? 6.369 37.152 -79.539 1.00 21.88 119 GLY C C 1
ATOM 6268 O O . GLY C 1 132 ? 7.144 36.217 -79.522 1.00 21.38 119 GLY C O 1
ATOM 6269 N N . GLY C 1 133 ? 6.639 38.307 -78.943 1.00 21.88 120 GLY C N 1
ATOM 6270 C CA . GLY C 1 133 ? 7.896 38.508 -78.195 1.00 22.30 120 GLY C CA 1
ATOM 6271 C C . GLY C 1 133 ? 7.956 37.567 -76.997 1.00 21.58 120 GLY C C 1
ATOM 6272 O O . GLY C 1 133 ? 6.932 37.274 -76.384 1.00 20.79 120 GLY C O 1
ATOM 6273 N N . ALA C 1 134 ? 9.153 37.104 -76.664 1.00 21.67 121 ALA C N 1
ATOM 6274 C CA . ALA C 1 134 ? 9.340 36.237 -75.487 1.00 22.41 121 ALA C CA 1
ATOM 6275 C C . ALA C 1 134 ? 9.040 37.015 -74.198 1.00 21.87 121 ALA C C 1
ATOM 6276 O O . ALA C 1 134 ? 8.698 36.428 -73.173 1.00 21.87 121 ALA C O 1
ATOM 6278 N N . ILE C 1 135 ? 9.213 38.337 -74.268 1.00 21.71 122 ILE C N 1
ATOM 6279 C CA . ILE C 1 135 ? 8.900 39.263 -73.157 1.00 20.46 122 ILE C CA 1
ATOM 6280 C C . ILE C 1 135 ? 7.711 40.121 -73.588 1.00 20.28 122 ILE C C 1
ATOM 6281 O O . ILE C 1 135 ? 7.859 40.981 -74.447 1.00 21.36 122 ILE C O 1
ATOM 6286 N N . ASP C 1 136 ? 6.534 39.894 -73.003 1.00 18.06 123 ASP C N 1
ATOM 6287 C CA . ASP C 1 136 ? 5.311 40.568 -73.441 1.00 17.88 123 ASP C CA 1
ATOM 6288 C C . ASP C 1 136 ? 5.129 41.923 -72.736 1.00 17.39 123 ASP C C 1
ATOM 6289 O O . ASP C 1 136 ? 4.931 41.977 -71.519 1.00 17.99 123 ASP C O 1
ATOM 6294 N N . ARG C 1 137 ? 5.202 43.012 -73.499 1.00 16.72 124 ARG C N 1
ATOM 6295 C CA . ARG C 1 137 ? 5.178 44.395 -72.958 1.00 16.14 124 ARG C CA 1
ATOM 6296 C C . ARG C 1 137 ? 3.813 45.103 -72.985 1.00 15.47 124 ARG C C 1
ATOM 6297 O O . ARG C 1 137 ? 3.669 46.219 -72.455 1.00 14.48 124 ARG C O 1
ATOM 6305 N N . TYR C 1 138 ? 2.821 44.461 -73.589 1.00 14.15 125 TYR C N 1
ATOM 6306 C CA . TYR C 1 138 ? 1.594 45.115 -73.947 1.00 13.40 125 TYR C CA 1
ATOM 6307 C C . TYR C 1 138 ? 0.495 44.583 -73.050 1.00 13.91 125 TYR C C 1
ATOM 6308 O O . TYR C 1 138 ? 0.170 43.388 -73.121 1.00 13.90 125 TYR C O 1
ATOM 6317 N N . TRP C 1 139 ? -0.044 45.465 -72.192 1.00 12.95 126 TRP C N 1
ATOM 6318 C CA . TRP C 1 139 ? -1.060 45.115 -71.196 1.00 13.83 126 TRP C CA 1
ATOM 6319 C C . TRP C 1 139 ? -2.185 46.129 -71.234 1.00 13.84 126 TRP C C 1
ATOM 6320 O O . TRP C 1 139 ? -2.188 47.090 -70.447 1.00 14.86 126 TRP C O 1
ATOM 6331 N N . PRO C 1 140 ? -3.131 45.962 -72.189 1.00 14.24 127 PRO C N 1
ATOM 6332 C CA . PRO C 1 140 ? -4.200 46.978 -72.375 1.00 14.06 127 PRO C CA 1
ATOM 6333 C C . PRO C 1 140 ? -4.951 47.324 -71.069 1.00 13.85 127 PRO C C 1
ATOM 6334 O O . PRO C 1 140 ? -5.061 46.481 -70.188 1.00 14.18 127 PRO C O 1
ATOM 6338 N N . THR C 1 141 ? -5.408 48.566 -70.968 1.00 13.38 128 THR C N 1
ATOM 6339 C CA . THR C 1 141 ? -6.108 49.059 -69.789 1.00 13.68 128 THR C CA 1
ATOM 6340 C C . THR C 1 141 ? -7.519 48.468 -69.681 1.00 14.09 128 THR C C 1
ATOM 6341 O O . THR C 1 141 ? -8.059 47.880 -70.659 1.00 13.04 128 THR C O 1
ATOM 6345 N N . ALA C 1 142 ? -8.119 48.638 -68.492 1.00 14.79 129 ALA C N 1
ATOM 6346 C CA . ALA C 1 142 ? -9.513 48.252 -68.254 1.00 15.36 129 ALA C CA 1
ATOM 6347 C C . ALA C 1 142 ? -10.503 48.859 -69.234 1.00 16.42 129 ALA C C 1
ATOM 6348 O O . ALA C 1 142 ? -11.503 48.219 -69.561 1.00 15.86 129 ALA C O 1
ATOM 6350 N N . ASP C 1 143 ? -10.242 50.089 -69.685 1.00 16.99 130 ASP C N 1
ATOM 6351 C CA . ASP C 1 143 ? -11.108 50.746 -70.644 1.00 18.42 130 ASP C CA 1
ATOM 6352 C C . ASP C 1 143 ? -10.668 50.450 -72.078 1.00 18.16 130 ASP C C 1
ATOM 6353 O O . ASP C 1 143 ? -11.138 51.078 -73.000 1.00 19.10 130 ASP C O 1
ATOM 6358 N N . GLY C 1 144 ? -9.766 49.478 -72.239 1.00 18.04 131 GLY C N 1
ATOM 6359 C CA . GLY C 1 144 ? -9.390 48.967 -73.560 1.00 17.48 131 GLY C CA 1
ATOM 6360 C C . GLY C 1 144 ? -8.415 49.770 -74.398 1.00 17.14 131 GLY C C 1
ATOM 6361 O O . GLY C 1 144 ? -8.445 49.677 -75.662 1.00 17.10 131 GLY C O 1
ATOM 6362 N N . ARG C 1 145 ? -7.551 50.541 -73.728 1.00 13.79 132 ARG C N 1
ATOM 6363 C CA . ARG C 1 145 ? -6.490 51.299 -74.414 1.00 13.52 132 ARG C CA 1
ATOM 6364 C C . ARG C 1 145 ? -5.175 50.518 -74.556 1.00 13.11 132 ARG C C 1
ATOM 6365 O O . ARG C 1 145 ? -4.764 49.832 -73.648 1.00 10.86 132 ARG C O 1
ATOM 6373 N N . LEU C 1 146 ? -4.546 50.592 -75.734 1.00 11.95 133 LEU C N 1
ATOM 6374 C CA . LEU C 1 146 ? -3.266 49.932 -75.969 1.00 13.88 133 LEU C CA 1
ATOM 6375 C C . LEU C 1 146 ? -2.168 50.702 -75.252 1.00 14.37 133 LEU C C 1
ATOM 6376 O O . LEU C 1 146 ? -1.930 51.870 -75.589 1.00 16.64 133 LEU C O 1
ATOM 6381 N N . VAL C 1 147 ? -1.544 50.097 -74.241 1.00 13.48 134 VAL C N 1
ATOM 6382 C CA . VAL C 1 147 ? -0.401 50.709 -73.560 1.00 13.47 134 VAL C CA 1
ATOM 6383 C C . VAL C 1 147 ? 0.801 49.742 -73.503 1.00 12.80 134 VAL C C 1
ATOM 6384 O O . VAL C 1 147 ? 0.643 48.555 -73.249 1.00 12.96 134 VAL C O 1
ATOM 6388 N N . GLU C 1 148 ? 1.986 50.272 -73.759 1.00 12.16 135 GLU C N 1
ATOM 6389 C CA . GLU C 1 148 ? 3.198 49.483 -73.761 1.00 13.63 135 GLU C CA 1
ATOM 6390 C C . GLU C 1 148 ? 3.974 49.800 -72.469 1.00 14.41 135 GLU C C 1
ATOM 6391 O O . GLU C 1 148 ? 4.065 50.953 -72.102 1.00 14.63 135 GLU C O 1
ATOM 6397 N N . TYR C 1 149 ? 4.471 48.779 -71.766 1.00 14.90 136 TYR C N 1
ATOM 6398 C CA . TYR C 1 149 ? 5.148 49.010 -70.470 1.00 14.54 136 TYR C CA 1
ATOM 6399 C C . TYR C 1 149 ? 6.634 48.812 -70.693 1.00 14.19 136 TYR C C 1
ATOM 6400 O O . TYR C 1 149 ? 7.014 48.069 -71.580 1.00 13.26 136 TYR C O 1
ATOM 6409 N N . ASP C 1 150 ? 7.467 49.363 -69.805 1.00 14.15 137 ASP C N 1
ATOM 6410 C CA . ASP C 1 150 ? 8.931 49.229 -69.964 1.00 13.61 137 ASP C CA 1
ATOM 6411 C C . ASP C 1 150 ? 9.479 47.911 -69.354 1.00 14.03 137 ASP C C 1
ATOM 6412 O O . ASP C 1 150 ? 10.266 47.916 -68.386 1.00 13.90 137 ASP C O 1
ATOM 6417 N N . ILE C 1 151 ? 9.020 46.768 -69.886 1.00 13.95 138 ILE C N 1
ATOM 6418 C CA . ILE C 1 151 ? 9.283 45.467 -69.283 1.00 14.29 138 ILE C CA 1
ATOM 6419 C C . ILE C 1 151 ? 10.572 44.931 -69.864 1.00 14.76 138 ILE C C 1
ATOM 6420 O O . ILE C 1 151 ? 10.708 44.862 -71.102 1.00 14.33 138 ILE C O 1
ATOM 6425 N N . ASP C 1 152 ? 11.530 44.604 -68.995 1.00 15.63 139 ASP C N 1
ATOM 6426 C CA . ASP C 1 152 ? 12.852 44.078 -69.462 1.00 16.77 139 ASP C CA 1
ATOM 6427 C C . ASP C 1 152 ? 13.140 42.600 -69.101 1.00 16.25 139 ASP C C 1
ATOM 6428 O O . ASP C 1 152 ? 14.123 42.036 -69.558 1.00 15.50 139 ASP C O 1
ATOM 6433 N N . GLU C 1 153 ? 12.270 41.988 -68.297 1.00 16.11 140 GLU C N 1
ATOM 6434 C CA . GLU C 1 153 ? 12.469 40.598 -67.792 1.00 17.24 140 GLU C CA 1
ATOM 6435 C C . GLU C 1 153 ? 11.132 39.964 -67.396 1.00 14.81 140 GLU C C 1
ATOM 6436 O O . GLU C 1 153 ? 10.325 40.628 -66.811 1.00 13.85 140 GLU C O 1
ATOM 6442 N N . VAL C 1 154 ? 10.931 38.683 -67.696 1.00 14.43 141 VAL C N 1
ATOM 6443 C CA . VAL C 1 154 ? 9.819 37.887 -67.173 1.00 14.92 141 VAL C CA 1
ATOM 6444 C C . VAL C 1 154 ? 10.464 37.279 -65.941 1.00 15.37 141 VAL C C 1
ATOM 6445 O O . VAL C 1 154 ? 11.450 36.528 -66.062 1.00 17.06 141 VAL C O 1
ATOM 6449 N N . VAL C 1 155 ? 9.988 37.655 -64.763 1.00 14.45 142 VAL C N 1
ATOM 6450 C CA . VAL C 1 155 ? 10.558 37.186 -63.519 1.00 14.74 142 VAL C CA 1
ATOM 6451 C C . VAL C 1 155 ? 9.892 35.835 -63.145 1.00 16.76 142 VAL C C 1
ATOM 6452 O O . VAL C 1 155 ? 10.535 34.906 -62.646 1.00 16.26 142 VAL C O 1
ATOM 6456 N N . TYR C 1 156 ? 8.621 35.690 -63.518 1.00 15.89 143 TYR C N 1
ATOM 6457 C CA . TYR C 1 156 ? 7.836 34.578 -63.086 1.00 17.31 143 TYR C CA 1
ATOM 6458 C C . TYR C 1 156 ? 6.613 34.524 -63.962 1.00 16.46 143 TYR C C 1
ATOM 6459 O O . TYR C 1 156 ? 5.966 35.550 -64.235 1.00 15.51 143 TYR C O 1
ATOM 6468 N N . ASP C 1 157 ? 6.259 33.319 -64.380 1.00 17.75 144 ASP C N 1
ATOM 6469 C CA . ASP C 1 157 ? 5.057 33.108 -65.196 1.00 17.20 144 ASP C CA 1
ATOM 6470 C C . ASP C 1 157 ? 4.665 31.653 -65.050 1.00 18.41 144 ASP C C 1
ATOM 6471 O O . ASP C 1 157 ? 5.343 30.738 -65.584 1.00 17.65 144 ASP C O 1
ATOM 6476 N N . GLU C 1 158 ? 3.593 31.416 -64.311 1.00 17.74 145 GLU C N 1
ATOM 6477 C CA . GLU C 1 158 ? 3.190 30.060 -64.017 1.00 18.83 145 GLU C CA 1
ATOM 6478 C C . GLU C 1 158 ? 1.673 30.019 -63.935 1.00 18.24 145 GLU C C 1
ATOM 6479 O O . GLU C 1 158 ? 1.047 31.049 -63.637 1.00 16.80 145 GLU C O 1
ATOM 6485 N N . ASP C 1 159 ? 1.078 28.845 -64.174 1.00 17.31 146 ASP C N 1
ATOM 6486 C CA . ASP C 1 159 ? -0.369 28.670 -63.886 1.00 17.49 146 ASP C CA 1
ATOM 6487 C C . ASP C 1 159 ? -0.542 27.961 -62.545 1.00 17.42 146 ASP C C 1
ATOM 6488 O O . ASP C 1 159 ? 0.144 26.949 -62.289 1.00 16.79 146 ASP C O 1
ATOM 6493 N N . SER C 1 160 ? -1.414 28.496 -61.678 1.00 15.82 147 SER C N 1
ATOM 6494 C CA . SER C 1 160 ? -1.870 27.781 -60.485 1.00 15.97 147 SER C CA 1
ATOM 6495 C C . SER C 1 160 ? -3.169 27.026 -60.856 1.00 15.98 147 SER C C 1
ATOM 6496 O O . SER C 1 160 ? -3.639 27.135 -61.994 1.00 14.94 147 SER C O 1
ATOM 6499 N N . PRO C 1 161 ? -3.755 26.249 -59.920 1.00 16.31 148 PRO C N 1
ATOM 6500 C CA . PRO C 1 161 ? -5.103 25.711 -60.227 1.00 17.13 148 PRO C CA 1
ATOM 6501 C C . PRO C 1 161 ? -6.176 26.778 -60.445 1.00 17.90 148 PRO C C 1
ATOM 6502 O O . PRO C 1 161 ? -7.276 26.456 -60.937 1.00 18.15 148 PRO C O 1
ATOM 6506 N N . TYR C 1 162 ? -5.852 28.046 -60.128 1.00 18.02 149 TYR C N 1
ATOM 6507 C CA . TYR C 1 162 ? -6.861 29.139 -60.117 1.00 17.47 149 TYR C CA 1
ATOM 6508 C C . TYR C 1 162 ? -6.688 30.220 -61.151 1.00 16.67 149 TYR C C 1
ATOM 6509 O O . TYR C 1 162 ? -7.663 30.830 -61.597 1.00 16.13 149 TYR C O 1
ATOM 6518 N N . GLN C 1 163 ? -5.438 30.513 -61.513 1.00 15.84 150 GLN C N 1
ATOM 6519 C CA . GLN C 1 163 ? -5.163 31.584 -62.437 1.00 15.14 150 GLN C CA 1
ATOM 6520 C C . GLN C 1 163 ? -3.737 31.538 -63.019 1.00 15.15 150 GLN C C 1
ATOM 6521 O O . GLN C 1 163 ? -2.833 30.919 -62.436 1.00 16.25 150 GLN C O 1
ATOM 6527 N N . ASN C 1 164 ? -3.538 32.174 -64.181 1.00 15.48 151 ASN C N 1
ATOM 6528 C CA . ASN C 1 164 ? -2.163 32.485 -64.599 1.00 14.92 151 ASN C CA 1
ATOM 6529 C C . ASN C 1 164 ? -1.588 33.620 -63.705 1.00 14.14 151 ASN C C 1
ATOM 6530 O O . ASN C 1 164 ? -2.261 34.608 -63.423 1.00 12.74 151 ASN C O 1
ATOM 6535 N N . ILE C 1 165 ? -0.345 33.455 -63.287 1.00 13.41 152 ILE C N 1
ATOM 6536 C CA . ILE C 1 165 ? 0.373 34.423 -62.458 1.00 14.33 152 ILE C CA 1
ATOM 6537 C C . ILE C 1 165 ? 1.637 34.797 -63.209 1.00 13.50 152 ILE C C 1
ATOM 6538 O O . ILE C 1 165 ? 2.455 33.919 -63.500 1.00 14.54 152 ILE C O 1
ATOM 6543 N N . LYS C 1 166 ? 1.759 36.086 -63.549 1.00 14.48 153 LYS C N 1
ATOM 6544 C CA . LYS C 1 166 ? 3.014 36.693 -64.049 1.00 13.38 153 LYS C CA 1
ATOM 6545 C C . LYS C 1 166 ? 3.532 37.715 -63.099 1.00 13.06 153 LYS C C 1
ATOM 6546 O O . LYS C 1 166 ? 2.777 38.452 -62.526 1.00 12.94 153 LYS C O 1
ATOM 6552 N N . ILE C 1 167 ? 4.853 37.799 -62.979 1.00 13.80 154 ILE C N 1
ATOM 6553 C CA . ILE C 1 167 ? 5.529 38.925 -62.380 1.00 13.04 154 ILE C CA 1
ATOM 6554 C C . ILE C 1 167 ? 6.563 39.351 -63.436 1.00 13.17 154 ILE C C 1
ATOM 6555 O O . ILE C 1 167 ? 7.391 38.539 -63.899 1.00 13.37 154 ILE C O 1
ATOM 6560 N N . LEU C 1 168 ? 6.444 40.605 -63.862 1.00 12.21 155 LEU C N 1
ATOM 6561 C CA . LEU C 1 168 ? 7.240 41.125 -64.957 1.00 12.53 155 LEU C CA 1
ATOM 6562 C C . LEU C 1 168 ? 7.974 42.296 -64.434 1.00 10.98 155 LEU C C 1
ATOM 6563 O O . LEU C 1 168 ? 7.388 43.153 -63.758 1.00 11.36 155 LEU C O 1
ATOM 6568 N N . HIS C 1 169 ? 9.254 42.356 -64.742 1.00 11.52 156 HIS C N 1
ATOM 6569 C CA . HIS C 1 169 ? 10.070 43.513 -64.311 1.00 11.54 156 HIS C CA 1
ATOM 6570 C C . HIS C 1 169 ? 9.967 44.778 -65.193 1.00 11.28 156 HIS C C 1
ATOM 6571 O O . HIS C 1 169 ? 10.419 44.781 -66.398 1.00 11.58 156 HIS C O 1
ATOM 6578 N N . SER C 1 170 ? 9.399 45.845 -64.606 1.00 10.80 157 SER C N 1
ATOM 6579 C CA . SER C 1 170 ? 9.381 47.184 -65.215 1.00 11.89 157 SER C CA 1
ATOM 6580 C C . SER C 1 170 ? 10.576 47.956 -64.710 1.00 11.41 157 SER C C 1
ATOM 6581 O O . SER C 1 170 ? 10.875 47.925 -63.509 1.00 9.88 157 SER C O 1
ATOM 6584 N N . LYS C 1 171 ? 11.253 48.682 -65.587 1.00 12.63 158 LYS C N 1
ATOM 6585 C CA . LYS C 1 171 ? 12.392 49.493 -65.069 1.00 13.65 158 LYS C CA 1
ATOM 6586 C C . LYS C 1 171 ? 11.939 50.607 -64.140 1.00 14.08 158 LYS C C 1
ATOM 6587 O O . LYS C 1 171 ? 12.615 50.891 -63.121 1.00 14.04 158 LYS C O 1
ATOM 6593 N N . GLN C 1 172 ? 10.800 51.220 -64.457 1.00 11.99 159 GLN C N 1
ATOM 6594 C CA . GLN C 1 172 ? 10.329 52.296 -63.596 1.00 12.00 159 GLN C CA 1
ATOM 6595 C C . GLN C 1 172 ? 9.419 51.870 -62.454 1.00 11.30 159 GLN C C 1
ATOM 6596 O O . GLN C 1 172 ? 9.413 52.520 -61.392 1.00 10.60 159 GLN C O 1
ATOM 6602 N N . PHE C 1 173 ? 8.628 50.815 -62.680 1.00 10.84 160 PHE C N 1
ATOM 6603 C CA . PHE C 1 173 ? 7.577 50.415 -61.695 1.00 12.11 160 PHE C CA 1
ATOM 6604 C C . PHE C 1 173 ? 8.033 49.272 -60.829 1.00 12.20 160 PHE C C 1
ATOM 6605 O O . PHE C 1 173 ? 7.347 48.913 -59.858 1.00 12.42 160 PHE C O 1
ATOM 6613 N N . GLY C 1 174 ? 9.188 48.698 -61.173 1.00 10.43 161 GLY C N 1
ATOM 6614 C CA . GLY C 1 174 ? 9.684 47.531 -60.448 1.00 10.56 161 GLY C CA 1
ATOM 6615 C C . GLY C 1 174 ? 8.901 46.293 -60.855 1.00 9.80 161 GLY C C 1
ATOM 6616 O O . GLY C 1 174 ? 8.321 46.249 -61.957 1.00 8.61 161 GLY C O 1
ATOM 6617 N N . ASN C 1 175 ? 8.900 45.271 -60.003 1.00 9.65 162 ASN C N 1
ATOM 6618 C CA . ASN C 1 175 ? 8.200 44.039 -60.413 1.00 10.60 162 ASN C CA 1
ATOM 6619 C C . ASN C 1 175 ? 6.699 44.267 -60.390 1.00 10.83 162 ASN C C 1
ATOM 6620 O O . ASN C 1 175 ? 6.172 44.805 -59.434 1.00 10.98 162 ASN C O 1
ATOM 6625 N N . ILE C 1 176 ? 6.007 43.810 -61.440 1.00 10.99 163 ILE C N 1
ATOM 6626 C CA . ILE C 1 176 ? 4.546 44.010 -61.588 1.00 11.20 163 ILE C CA 1
ATOM 6627 C C . ILE C 1 176 ? 3.829 42.639 -61.509 1.00 11.50 163 ILE C C 1
ATOM 6628 O O . ILE C 1 176 ? 4.083 41.743 -62.329 1.00 12.63 163 ILE C O 1
ATOM 6633 N N . LEU C 1 177 ? 2.942 42.466 -60.526 1.00 10.96 164 LEU C N 1
ATOM 6634 C CA . LEU C 1 177 ? 2.073 41.299 -60.487 1.00 11.09 164 LEU C CA 1
ATOM 6635 C C . LEU C 1 177 ? 0.896 41.430 -61.425 1.00 11.62 164 LEU C C 1
ATOM 6636 O O . LEU C 1 177 ? 0.065 42.367 -61.298 1.00 12.56 164 LEU C O 1
ATOM 6641 N N . ILE C 1 178 ? 0.783 40.457 -62.322 1.00 11.98 165 ILE C N 1
ATOM 6642 C CA . ILE C 1 178 ? -0.258 40.444 -63.366 1.00 12.75 165 ILE C CA 1
ATOM 6643 C C . ILE C 1 178 ? -1.072 39.112 -63.249 1.00 13.27 165 ILE C C 1
ATOM 6644 O O . ILE C 1 178 ? -0.504 38.028 -63.442 1.00 13.17 165 ILE C O 1
ATOM 6649 N N . LEU C 1 179 ? -2.367 39.201 -62.915 1.00 12.81 166 LEU C N 1
ATOM 6650 C CA . LEU C 1 179 ? -3.191 37.987 -62.666 1.00 13.25 166 LEU C CA 1
ATOM 6651 C C . LEU C 1 179 ? -4.251 37.831 -63.734 1.00 13.25 166 LEU C C 1
ATOM 6652 O O . LEU C 1 179 ? -5.049 38.718 -63.939 1.00 14.28 166 LEU C O 1
ATOM 6657 N N . SER C 1 180 ? -4.270 36.688 -64.401 1.00 15.87 167 SER C N 1
ATOM 6658 C CA . SER C 1 180 ? -5.120 36.489 -65.601 1.00 16.43 167 SER C CA 1
ATOM 6659 C C . SER C 1 180 ? -5.068 37.687 -66.598 1.00 16.02 167 SER C C 1
ATOM 6660 O O . SER C 1 180 ? -6.091 38.097 -67.166 1.00 14.46 167 SER C O 1
ATOM 6663 N N . GLY C 1 181 ? -3.890 38.269 -66.778 1.00 15.16 168 GLY C N 1
ATOM 6664 C CA . GLY C 1 181 ? -3.718 39.327 -67.758 1.00 14.90 168 GLY C CA 1
ATOM 6665 C C . GLY C 1 181 ? -4.082 40.714 -67.283 1.00 15.62 168 GLY C C 1
ATOM 6666 O O . GLY C 1 181 ? -4.137 41.637 -68.073 1.00 17.14 168 GLY C O 1
ATOM 6667 N N . ASP C 1 182 ? -4.333 40.865 -65.991 1.00 15.00 169 ASP C N 1
ATOM 6668 C CA . ASP C 1 182 ? -4.803 42.114 -65.403 1.00 15.44 169 ASP C CA 1
ATOM 6669 C C . ASP C 1 182 ? -3.726 42.587 -64.404 1.00 15.24 169 ASP C C 1
ATOM 6670 O O . ASP C 1 182 ? -3.475 41.884 -63.440 1.00 14.87 169 ASP C O 1
ATOM 6675 N N . VAL C 1 183 ? -3.138 43.770 -64.627 1.00 14.21 170 VAL C N 1
ATOM 6676 C CA . VAL C 1 183 ? -2.148 44.333 -63.708 1.00 12.98 170 VAL C CA 1
ATOM 6677 C C . VAL C 1 183 ? -2.818 44.539 -62.346 1.00 13.56 170 VAL C C 1
ATOM 6678 O O . VAL C 1 183 ? -3.810 45.293 -62.232 1.00 13.41 170 VAL C O 1
ATOM 6682 N N . ASN C 1 184 ? -2.283 43.912 -61.316 1.00 12.08 171 ASN C N 1
ATOM 6683 C CA . ASN C 1 184 ? -2.846 44.072 -59.972 1.00 13.60 171 ASN C CA 1
ATOM 6684 C C . ASN C 1 184 ? -2.066 45.018 -59.092 1.00 14.39 171 ASN C C 1
ATOM 6685 O O . ASN C 1 184 ? -2.650 45.877 -58.456 1.00 14.85 171 ASN C O 1
ATOM 6690 N N . LEU C 1 185 ? -0.729 44.918 -59.092 1.00 14.50 172 LEU C N 1
ATOM 6691 C CA . LEU C 1 185 ? 0.044 45.849 -58.303 1.00 14.36 172 LEU C CA 1
ATOM 6692 C C . LEU C 1 185 ? 1.482 45.745 -58.735 1.00 14.29 172 LEU C C 1
ATOM 6693 O O . LEU C 1 185 ? 1.944 44.672 -59.098 1.00 14.01 172 LEU C O 1
ATOM 6698 N N . ALA C 1 186 ? 2.209 46.856 -58.604 1.00 13.82 173 ALA C N 1
ATOM 6699 C CA . ALA C 1 186 ? 3.657 46.835 -58.794 1.00 12.75 173 ALA C CA 1
ATOM 6700 C C . ALA C 1 186 ? 4.365 47.270 -57.526 1.00 13.11 173 ALA C C 1
ATOM 6701 O O . ALA C 1 186 ? 3.748 47.774 -56.552 1.00 13.16 173 ALA C O 1
ATOM 6703 N N . GLU C 1 187 ? 5.683 47.088 -57.523 1.00 13.70 174 GLU C N 1
ATOM 6704 C CA . GLU C 1 187 ? 6.477 47.492 -56.373 1.00 14.13 174 GLU C CA 1
ATOM 6705 C C . GLU C 1 187 ? 6.450 49.025 -56.176 1.00 14.00 174 GLU C C 1
ATOM 6706 O O . GLU C 1 187 ? 6.632 49.507 -55.061 1.00 13.82 174 GLU C O 1
ATOM 6712 N N . SER C 1 188 ? 6.193 49.777 -57.248 1.00 13.76 175 SER C N 1
ATOM 6713 C CA . SER C 1 188 ? 5.997 51.249 -57.168 1.00 14.87 175 SER C CA 1
ATOM 6714 C C . SER C 1 188 ? 4.644 51.699 -56.599 1.00 15.41 175 SER C C 1
ATOM 6715 O O . SER C 1 188 ? 4.464 52.878 -56.279 1.00 16.07 175 SER C O 1
ATOM 6718 N N . ASP C 1 189 ? 3.690 50.768 -56.501 1.00 15.69 176 ASP C N 1
ATOM 6719 C CA . ASP C 1 189 ? 2.301 51.088 -56.215 1.00 15.50 176 ASP C CA 1
ATOM 6720 C C . ASP C 1 189 ? 1.880 51.255 -54.735 1.00 15.42 176 ASP C C 1
ATOM 6721 O O . ASP C 1 189 ? 0.807 50.812 -54.357 1.00 13.82 176 ASP C O 1
ATOM 6726 N N . LEU C 1 190 ? 2.689 51.927 -53.921 1.00 15.73 177 LEU C N 1
ATOM 6727 C CA . LEU C 1 190 ? 2.293 52.228 -52.530 1.00 17.05 177 LEU C CA 1
ATOM 6728 C C . LEU C 1 190 ? 0.968 53.006 -52.414 1.00 15.29 177 LEU C C 1
ATOM 6729 O O . LEU C 1 190 ? 0.213 52.815 -51.451 1.00 13.70 177 LEU C O 1
ATOM 6734 N N . ALA C 1 191 ? 0.693 53.879 -53.386 1.00 14.02 178 ALA C N 1
ATOM 6735 C CA . ALA C 1 191 ? -0.590 54.611 -53.478 1.00 13.04 178 ALA C CA 1
ATOM 6736 C C . ALA C 1 191 ? -1.849 53.695 -53.478 1.00 13.59 178 ALA C C 1
ATOM 6737 O O . ALA C 1 191 ? -2.873 54.069 -52.925 1.00 15.27 178 ALA C O 1
ATOM 6739 N N . TYR C 1 192 ? -1.783 52.524 -54.120 1.00 12.60 179 TYR C N 1
ATOM 6740 C CA . TYR C 1 192 ? -2.889 51.558 -54.095 1.00 12.76 179 TYR C CA 1
ATOM 6741 C C . TYR C 1 192 ? -3.151 51.151 -52.647 1.00 13.29 179 TYR C C 1
ATOM 6742 O O . TYR C 1 192 ? -4.276 51.253 -52.140 1.00 14.39 179 TYR C O 1
ATOM 6751 N N . THR C 1 193 ? -2.107 50.610 -52.037 1.00 13.15 180 THR C N 1
ATOM 6752 C CA . THR C 1 193 ? -2.127 50.095 -50.657 1.00 13.83 180 THR C CA 1
ATOM 6753 C C . THR C 1 193 ? -2.578 51.193 -49.706 1.00 14.05 180 THR C C 1
ATOM 6754 O O . THR C 1 193 ? -3.454 50.989 -48.866 1.00 15.37 180 THR C O 1
ATOM 6758 N N . ARG C 1 194 ? -2.015 52.392 -49.836 1.00 15.40 181 ARG C N 1
ATOM 6759 C CA . ARG C 1 194 ? -2.517 53.510 -48.987 1.00 14.51 181 ARG C CA 1
ATOM 6760 C C . ARG C 1 194 ? -4.017 53.843 -49.147 1.00 13.65 181 ARG C C 1
ATOM 6761 O O . ARG C 1 194 ? -4.716 54.081 -48.157 1.00 11.68 181 ARG C O 1
ATOM 6769 N N . ALA C 1 195 ? -4.504 53.915 -50.384 1.00 12.37 182 ALA C N 1
ATOM 6770 C CA . ALA C 1 195 ? -5.909 54.229 -50.630 1.00 11.78 182 ALA C CA 1
ATOM 6771 C C . ALA C 1 195 ? -6.834 53.119 -50.158 1.00 11.98 182 ALA C C 1
ATOM 6772 O O . ALA C 1 195 ? -7.909 53.381 -49.605 1.00 12.37 182 ALA C O 1
ATOM 6774 N N . ILE C 1 196 ? -6.426 51.868 -50.355 1.00 11.70 183 ILE C N 1
ATOM 6775 C CA . ILE C 1 196 ? -7.269 50.740 -49.933 1.00 11.45 183 ILE C CA 1
ATOM 6776 C C . ILE C 1 196 ? -7.245 50.568 -48.394 1.00 12.40 183 ILE C C 1
ATOM 6777 O O . ILE C 1 196 ? -8.014 49.800 -47.843 1.00 11.45 183 ILE C O 1
ATOM 6782 N N . MET C 1 197 ? -6.374 51.291 -47.708 1.00 12.16 184 MET C N 1
ATOM 6783 C CA . MET C 1 197 ? -6.421 51.285 -46.250 1.00 13.60 184 MET C CA 1
ATOM 6784 C C . MET C 1 197 ? -7.110 52.537 -45.681 1.00 14.10 184 MET C C 1
ATOM 6785 O O . MET C 1 197 ? -7.218 52.724 -44.416 1.00 14.63 184 MET C O 1
ATOM 6790 N N . GLY C 1 198 ? -7.550 53.429 -46.573 1.00 14.72 185 GLY C N 1
ATOM 6791 C CA . GLY C 1 198 ? -8.337 54.574 -46.104 1.00 15.95 185 GLY C CA 1
ATOM 6792 C C . GLY C 1 198 ? -7.622 55.916 -46.142 1.00 16.64 185 GLY C C 1
ATOM 6793 O O . GLY C 1 198 ? -8.037 56.865 -45.472 1.00 16.56 185 GLY C O 1
ATOM 6794 N N . SER C 1 199 ? -6.551 55.977 -46.936 1.00 17.70 186 SER C N 1
ATOM 6795 C CA . SER C 1 199 ? -5.781 57.195 -47.227 1.00 18.72 186 SER C CA 1
ATOM 6796 C C . SER C 1 199 ? -5.285 57.986 -46.006 1.00 19.88 186 SER C C 1
ATOM 6797 O O . SER C 1 199 ? -5.338 59.214 -45.993 1.00 19.85 186 SER C O 1
ATOM 6800 N N . GLY C 1 200 ? -4.789 57.274 -45.003 1.00 20.61 187 GLY C N 1
ATOM 6801 C CA . GLY C 1 200 ? -4.170 57.891 -43.826 1.00 22.21 187 GLY C CA 1
ATOM 6802 C C . GLY C 1 200 ? -5.105 58.373 -42.737 1.00 23.53 187 GLY C C 1
ATOM 6803 O O . GLY C 1 200 ? -4.651 58.840 -41.699 1.00 23.15 187 GLY C O 1
ATOM 6804 N N . LYS C 1 201 ? -6.415 58.234 -42.942 1.00 23.34 188 LYS C N 1
ATOM 6805 C CA . LYS C 1 201 ? -7.405 58.704 -41.959 1.00 23.62 188 LYS C CA 1
ATOM 6806 C C . LYS C 1 201 ? -7.673 57.746 -40.808 1.00 23.18 188 LYS C C 1
ATOM 6807 O O . LYS C 1 201 ? -8.189 58.167 -39.783 1.00 23.18 188 LYS C O 1
ATOM 6813 N N . GLU C 1 202 ? -7.332 56.467 -40.972 1.00 21.78 189 GLU C N 1
ATOM 6814 C CA . GLU C 1 202 ? -7.704 55.445 -40.013 1.00 21.94 189 GLU C CA 1
ATOM 6815 C C . GLU C 1 202 ? -6.589 55.175 -39.018 1.00 21.85 189 GLU C C 1
ATOM 6816 O O . GLU C 1 202 ? -5.408 55.243 -39.357 1.00 21.91 189 GLU C O 1
ATOM 6822 N N . ASP C 1 203 ? -6.979 54.853 -37.798 1.00 21.99 190 ASP C N 1
ATOM 6823 C CA . ASP C 1 203 ? -6.043 54.419 -36.776 1.00 21.75 190 ASP C CA 1
ATOM 6824 C C . ASP C 1 203 ? -6.142 52.882 -36.614 1.00 20.65 190 ASP C C 1
ATOM 6825 O O . ASP C 1 203 ? -7.160 52.371 -36.158 1.00 20.51 190 ASP C O 1
ATOM 6830 N N . TYR C 1 204 ? -5.102 52.143 -36.997 1.00 18.80 191 TYR C N 1
ATOM 6831 C CA . TYR C 1 204 ? -5.154 50.679 -36.965 1.00 18.15 191 TYR C CA 1
ATOM 6832 C C . TYR C 1 204 ? -4.659 50.124 -35.649 1.00 18.41 191 TYR C C 1
ATOM 6833 O O . TYR C 1 204 ? -4.755 48.930 -35.388 1.00 18.86 191 TYR C O 1
ATOM 6842 N N . THR C 1 205 ? -4.112 50.986 -34.815 1.00 20.30 192 THR C N 1
ATOM 6843 C CA . THR C 1 205 ? -3.522 50.538 -33.547 1.00 22.46 192 THR C CA 1
ATOM 6844 C C . THR C 1 205 ? -4.531 49.779 -32.703 1.00 21.74 192 THR C C 1
ATOM 6845 O O . THR C 1 205 ? -5.600 50.291 -32.341 1.00 23.16 192 THR C O 1
ATOM 6849 N N . GLY C 1 206 ? -4.208 48.533 -32.405 1.00 22.45 193 GLY C N 1
ATOM 6850 C CA . GLY C 1 206 ? -5.102 47.731 -31.578 1.00 22.54 193 GLY C CA 1
ATOM 6851 C C . GLY C 1 206 ? -6.394 47.288 -32.241 1.00 22.04 193 GLY C C 1
ATOM 6852 O O . GLY C 1 206 ? -7.316 46.860 -31.546 1.00 21.52 193 GLY C O 1
ATOM 6853 N N . LYS C 1 207 ? -6.467 47.341 -33.580 1.00 21.74 194 LYS C N 1
ATOM 6854 C CA . LYS C 1 207 ? -7.719 46.965 -34.277 1.00 20.93 194 LYS C CA 1
ATOM 6855 C C . LYS C 1 207 ? -7.662 45.529 -34.791 1.00 20.68 194 LYS C C 1
ATOM 6856 O O . LYS C 1 207 ? -6.577 44.971 -34.939 1.00 19.38 194 LYS C O 1
ATOM 6862 N N . ASP C 1 208 ? -8.846 44.951 -35.025 1.00 20.15 195 ASP C N 1
ATOM 6863 C CA . ASP C 1 208 ? -9.035 43.648 -35.674 1.00 19.31 195 ASP C CA 1
ATOM 6864 C C . ASP C 1 208 ? -9.373 43.922 -37.158 1.00 17.69 195 ASP C C 1
ATOM 6865 O O . ASP C 1 208 ? -10.337 44.626 -37.453 1.00 16.89 195 ASP C O 1
ATOM 6870 N N . VAL C 1 209 ? -8.585 43.369 -38.066 1.00 15.41 196 VAL C N 1
ATOM 6871 C CA . VAL C 1 209 ? -8.704 43.689 -39.527 1.00 13.39 196 VAL C CA 1
ATOM 6872 C C . VAL C 1 209 ? -8.868 42.390 -40.299 1.00 13.49 196 VAL C C 1
ATOM 6873 O O . VAL C 1 209 ? -8.177 41.428 -40.005 1.00 14.37 196 VAL C O 1
ATOM 6877 N N . LEU C 1 210 ? -9.783 42.327 -41.267 1.00 13.02 197 LEU C N 1
ATOM 6878 C CA . LEU C 1 210 ? -9.841 41.177 -42.142 1.00 13.69 197 LEU C CA 1
ATOM 6879 C C . LEU C 1 210 ? -9.458 41.632 -43.547 1.00 13.44 197 LEU C C 1
ATOM 6880 O O . LEU C 1 210 ? -9.972 42.661 -43.997 1.00 14.58 197 LEU C O 1
ATOM 6885 N N . ILE C 1 211 ? -8.605 40.878 -44.222 1.00 12.00 198 ILE C N 1
ATOM 6886 C CA . ILE C 1 211 ? -8.241 41.192 -45.631 1.00 12.03 198 ILE C CA 1
ATOM 6887 C C . ILE C 1 211 ? -8.678 40.084 -46.558 1.00 11.47 198 ILE C C 1
ATOM 6888 O O . ILE C 1 211 ? -8.278 38.943 -46.379 1.00 12.31 198 ILE C O 1
ATOM 6893 N N . LEU C 1 212 ? -9.480 40.411 -47.591 1.00 12.62 199 LEU C N 1
ATOM 6894 C CA . LEU C 1 212 ? -9.876 39.393 -48.574 1.00 12.74 199 LEU C CA 1
ATOM 6895 C C . LEU C 1 212 ? -8.925 39.489 -49.764 1.00 12.94 199 LEU C C 1
ATOM 6896 O O . LEU C 1 212 ? -8.843 40.536 -50.392 1.00 12.60 199 LEU C O 1
ATOM 6901 N N . GLY C 1 213 ? -8.239 38.391 -50.067 1.00 13.86 200 GLY C N 1
ATOM 6902 C CA . GLY C 1 213 ? -7.268 38.317 -51.150 1.00 14.82 200 GLY C CA 1
ATOM 6903 C C . GLY C 1 213 ? -6.010 38.969 -50.643 1.00 15.35 200 GLY C C 1
ATOM 6904 O O . GLY C 1 213 ? -5.545 38.633 -49.555 1.00 16.05 200 GLY C O 1
ATOM 6905 N N . GLY C 1 214 ? -5.469 39.910 -51.408 1.00 15.32 201 GLY C N 1
ATOM 6906 C CA . GLY C 1 214 ? -4.268 40.670 -51.015 1.00 15.75 201 GLY C CA 1
ATOM 6907 C C . GLY C 1 214 ? -2.997 39.787 -51.052 1.00 17.45 201 GLY C C 1
ATOM 6908 O O . GLY C 1 214 ? -2.085 39.959 -50.223 1.00 18.04 201 GLY C O 1
ATOM 6909 N N . GLY C 1 215 ? -2.931 38.846 -51.987 1.00 16.92 202 GLY C N 1
ATOM 6910 C CA . GLY C 1 215 ? -1.861 37.830 -52.003 1.00 18.67 202 GLY C CA 1
ATOM 6911 C C . GLY C 1 215 ? -0.448 38.379 -52.059 1.00 18.29 202 GLY C C 1
ATOM 6912 O O . GLY C 1 215 ? 0.502 37.695 -51.683 1.00 19.06 202 GLY C O 1
ATOM 6913 N N . ASP C 1 216 ? -0.311 39.615 -52.527 1.00 18.23 203 ASP C N 1
ATOM 6914 C CA . ASP C 1 216 ? 0.986 40.292 -52.594 1.00 19.40 203 ASP C CA 1
ATOM 6915 C C . ASP C 1 216 ? 1.553 40.649 -51.200 1.00 19.15 203 ASP C C 1
ATOM 6916 O O . ASP C 1 216 ? 2.744 40.924 -51.076 1.00 19.40 203 ASP C O 1
ATOM 6921 N N . GLY C 1 217 ? 0.700 40.666 -50.175 1.00 18.77 204 GLY C N 1
ATOM 6922 C CA . GLY C 1 217 ? 1.149 40.932 -48.780 1.00 18.53 204 GLY C CA 1
ATOM 6923 C C . GLY C 1 217 ? 1.303 42.403 -48.393 1.00 18.89 204 GLY C C 1
ATOM 6924 O O . GLY C 1 217 ? 1.482 42.718 -47.191 1.00 18.87 204 GLY C O 1
ATOM 6925 N N . GLY C 1 218 ? 1.222 43.298 -49.390 1.00 18.06 205 GLY C N 1
ATOM 6926 C CA . GLY C 1 218 ? 1.280 44.764 -49.185 1.00 17.68 205 GLY C CA 1
ATOM 6927 C C . GLY C 1 218 ? 0.470 45.342 -48.034 1.00 17.96 205 GLY C C 1
ATOM 6928 O O . GLY C 1 218 ? 1.013 46.078 -47.185 1.00 17.10 205 GLY C O 1
ATOM 6929 N N . ILE C 1 219 ? -0.843 45.078 -48.025 1.00 16.29 206 ILE C N 1
ATOM 6930 C CA . ILE C 1 219 ? -1.725 45.622 -47.020 1.00 15.67 206 ILE C CA 1
ATOM 6931 C C . ILE C 1 219 ? -1.392 45.019 -45.647 1.00 17.40 206 ILE C C 1
ATOM 6932 O O . ILE C 1 219 ? -1.299 45.746 -44.682 1.00 16.35 206 ILE C O 1
ATOM 6937 N N . LEU C 1 220 ? -1.264 43.689 -45.578 1.00 18.48 207 LEU C N 1
ATOM 6938 C CA . LEU C 1 220 ? -0.922 42.994 -44.324 1.00 20.28 207 LEU C CA 1
ATOM 6939 C C . LEU C 1 220 ? 0.325 43.639 -43.717 1.00 20.73 207 LEU C C 1
ATOM 6940 O O . LEU C 1 220 ? 0.345 43.987 -42.544 1.00 20.76 207 LEU C O 1
ATOM 6945 N N . CYS C 1 221 ? 1.354 43.779 -44.531 1.00 21.23 208 CYS C N 1
ATOM 6946 C CA . CYS C 1 221 ? 2.618 44.312 -44.052 1.00 23.61 208 CYS C CA 1
ATOM 6947 C C . CYS C 1 221 ? 2.561 45.758 -43.607 1.00 23.13 208 CYS C C 1
ATOM 6948 O O . CYS C 1 221 ? 3.131 46.096 -42.567 1.00 23.41 208 CYS C O 1
ATOM 6951 N N . GLU C 1 222 ? 1.889 46.624 -44.367 1.00 21.93 209 GLU C N 1
ATOM 6952 C CA . GLU C 1 222 ? 1.730 48.001 -43.902 1.00 21.69 209 GLU C CA 1
ATOM 6953 C C . GLU C 1 222 ? 0.925 48.111 -42.610 1.00 20.99 209 GLU C C 1
ATOM 6954 O O . GLU C 1 222 ? 1.264 48.911 -41.755 1.00 20.98 209 GLU C O 1
ATOM 6960 N N . ILE C 1 223 ? -0.101 47.269 -42.457 1.00 21.29 210 ILE C N 1
ATOM 6961 C CA . ILE C 1 223 ? -0.906 47.240 -41.251 1.00 20.98 210 ILE C CA 1
ATOM 6962 C C . ILE C 1 223 ? -0.154 46.628 -40.055 1.00 21.96 210 ILE C C 1
ATOM 6963 O O . ILE C 1 223 ? -0.296 47.121 -38.968 1.00 21.96 210 ILE C O 1
ATOM 6968 N N . VAL C 1 224 ? 0.616 45.553 -40.250 1.00 23.02 211 VAL C N 1
ATOM 6969 C CA . VAL C 1 224 ? 1.385 44.947 -39.123 1.00 23.69 211 VAL C CA 1
ATOM 6970 C C . VAL C 1 224 ? 2.352 45.974 -38.508 1.00 24.31 211 VAL C C 1
ATOM 6971 O O . VAL C 1 224 ? 2.481 46.052 -37.269 1.00 23.48 211 VAL C O 1
ATOM 6975 N N . LYS C 1 225 ? 2.984 46.772 -39.371 1.00 24.35 212 LYS C N 1
ATOM 6976 C CA . LYS C 1 225 ? 3.735 47.974 -38.935 1.00 26.28 212 LYS C CA 1
ATOM 6977 C C . LYS C 1 225 ? 3.001 48.900 -37.969 1.00 25.95 212 LYS C C 1
ATOM 6978 O O . LYS C 1 225 ? 3.647 49.587 -37.165 1.00 26.43 212 LYS C O 1
ATOM 6984 N N . LEU C 1 226 ? 1.672 48.948 -38.042 1.00 25.54 213 LEU C N 1
ATOM 6985 C CA . LEU C 1 226 ? 0.921 49.889 -37.201 1.00 24.92 213 LEU C CA 1
ATOM 6986 C C . LEU C 1 226 ? 0.464 49.309 -35.861 1.00 25.47 213 LEU C C 1
ATOM 6987 O O . LEU C 1 226 ? -0.287 49.944 -35.153 1.00 24.19 213 LEU C O 1
ATOM 6992 N N . LYS C 1 227 ? 0.910 48.096 -35.530 1.00 26.59 214 LYS C N 1
ATOM 6993 C CA . LYS C 1 227 ? 0.591 47.445 -34.253 1.00 26.83 214 LYS C CA 1
ATOM 6994 C C . LYS C 1 227 ? -0.917 47.167 -34.041 1.00 26.68 214 LYS C C 1
ATOM 6995 O O . LYS C 1 227 ? -1.503 47.647 -33.051 1.00 27.28 214 LYS C O 1
ATOM 7001 N N . PRO C 1 228 ? -1.551 46.379 -34.947 1.00 25.21 215 PRO C N 1
ATOM 7002 C CA . PRO C 1 228 ? -2.966 46.050 -34.763 1.00 24.06 215 PRO C CA 1
ATOM 7003 C C . PRO C 1 228 ? -3.078 44.961 -33.701 1.00 23.81 215 PRO C C 1
ATOM 7004 O O . PRO C 1 228 ? -2.075 44.336 -33.368 1.00 23.43 215 PRO C O 1
ATOM 7008 N N . LYS C 1 229 ? -4.284 44.716 -33.203 1.00 23.31 216 LYS C N 1
ATOM 7009 C CA . LYS C 1 229 ? -4.572 43.537 -32.394 1.00 24.26 216 LYS C CA 1
ATOM 7010 C C . LYS C 1 229 ? -4.418 42.257 -33.189 1.00 22.56 216 LYS C C 1
ATOM 7011 O O . LYS C 1 229 ? -3.708 41.340 -32.778 1.00 22.72 216 LYS C O 1
ATOM 7017 N N . MET C 1 230 ? -5.082 42.192 -34.343 1.00 21.87 217 MET C N 1
ATOM 7018 C CA . MET C 1 230 ? -4.967 41.045 -35.224 1.00 21.08 217 MET C CA 1
ATOM 7019 C C . MET C 1 230 ? -5.299 41.494 -36.650 1.00 20.80 217 MET C C 1
ATOM 7020 O O . MET C 1 230 ? -6.296 42.175 -36.859 1.00 19.73 217 MET C O 1
ATOM 7025 N N . VAL C 1 231 ? -4.471 41.109 -37.618 1.00 20.13 218 VAL C N 1
ATOM 7026 C CA . VAL C 1 231 ? -4.837 41.171 -39.062 1.00 19.82 218 VAL C CA 1
ATOM 7027 C C . VAL C 1 231 ? -4.952 39.749 -39.600 1.00 19.21 218 VAL C C 1
ATOM 7028 O O . VAL C 1 231 ? -4.015 38.956 -39.493 1.00 19.00 218 VAL C O 1
ATOM 7032 N N . THR C 1 232 ? -6.101 39.422 -40.178 1.00 18.69 219 THR C N 1
ATOM 7033 C CA . THR C 1 232 ? -6.301 38.125 -40.790 1.00 18.20 219 THR C CA 1
ATOM 7034 C C . THR C 1 232 ? -6.430 38.368 -42.299 1.00 19.15 219 THR C C 1
ATOM 7035 O O . THR C 1 232 ? -7.236 39.199 -42.715 1.00 18.40 219 THR C O 1
ATOM 7039 N N . MET C 1 233 ? -5.626 37.653 -43.089 1.00 18.61 220 MET C N 1
ATOM 7040 C CA . MET C 1 233 ? -5.639 37.734 -44.548 1.00 19.66 220 MET C CA 1
ATOM 7041 C C . MET C 1 233 ? -6.088 36.385 -45.109 1.00 17.90 220 MET C C 1
ATOM 7042 O O . MET C 1 233 ? -5.546 35.338 -44.736 1.00 17.46 220 MET C O 1
ATOM 7047 N N . VAL C 1 234 ? -7.089 36.422 -45.995 1.00 16.70 221 VAL C N 1
ATOM 7048 C CA . VAL C 1 234 ? -7.666 35.212 -46.565 1.00 16.19 221 VAL C CA 1
ATOM 7049 C C . VAL C 1 234 ? -7.437 35.186 -48.070 1.00 16.27 221 VAL C C 1
ATOM 7050 O O . VAL C 1 234 ? -8.102 35.890 -48.810 1.00 15.42 221 VAL C O 1
ATOM 7054 N N . GLU C 1 235 ? -6.471 34.370 -48.482 1.00 16.79 222 GLU C N 1
ATOM 7055 C CA . GLU C 1 235 ? -5.942 34.323 -49.857 1.00 16.95 222 GLU C CA 1
ATOM 7056 C C . GLU C 1 235 ? -6.073 32.885 -50.372 1.00 16.90 222 GLU C C 1
ATOM 7057 O O . GLU C 1 235 ? -5.584 31.943 -49.750 1.00 16.91 222 GLU C O 1
ATOM 7063 N N . ILE C 1 236 ? -6.762 32.732 -51.498 1.00 16.47 223 ILE C N 1
ATOM 7064 C CA . ILE C 1 236 ? -7.036 31.426 -52.073 1.00 16.65 223 ILE C CA 1
ATOM 7065 C C . ILE C 1 236 ? -5.786 30.764 -52.708 1.00 16.79 223 ILE C C 1
ATOM 7066 O O . ILE C 1 236 ? -5.684 29.547 -52.743 1.00 17.51 223 ILE C O 1
ATOM 7071 N N . ASP C 1 237 ? -4.852 31.555 -53.210 1.00 17.26 224 ASP C N 1
ATOM 7072 C CA . ASP C 1 237 ? -3.804 31.004 -54.059 1.00 17.68 224 ASP C CA 1
ATOM 7073 C C . ASP C 1 237 ? -2.407 31.070 -53.440 1.00 17.41 224 ASP C C 1
ATOM 7074 O O . ASP C 1 237 ? -1.759 32.135 -53.410 1.00 18.55 224 ASP C O 1
ATOM 7079 N N . GLN C 1 238 ? -1.927 29.929 -52.964 1.00 17.45 225 GLN C N 1
ATOM 7080 C CA . GLN C 1 238 ? -0.556 29.789 -52.388 1.00 17.16 225 GLN C CA 1
ATOM 7081 C C . GLN C 1 238 ? 0.558 30.206 -53.342 1.00 16.61 225 GLN C C 1
ATOM 7082 O O . GLN C 1 238 ? 1.625 30.670 -52.923 1.00 16.51 225 GLN C O 1
ATOM 7088 N N . MET C 1 239 ? 0.341 30.001 -54.637 1.00 15.84 226 MET C N 1
ATOM 7089 C CA . MET C 1 239 ? 1.347 30.324 -55.600 1.00 16.23 226 MET C CA 1
ATOM 7090 C C . MET C 1 239 ? 1.500 31.823 -55.759 1.00 14.93 226 MET C C 1
ATOM 7091 O O . MET C 1 239 ? 2.584 32.302 -56.014 1.00 14.06 226 MET C O 1
ATOM 7096 N N . VAL C 1 240 ? 0.417 32.563 -55.570 1.00 14.47 227 VAL C N 1
ATOM 7097 C CA . VAL C 1 240 ? 0.537 34.039 -55.508 1.00 14.32 227 VAL C CA 1
ATOM 7098 C C . VAL C 1 240 ? 1.332 34.429 -54.247 1.00 15.32 227 VAL C C 1
ATOM 7099 O O . VAL C 1 240 ? 2.211 35.287 -54.330 1.00 16.74 227 VAL C O 1
ATOM 7103 N N . ILE C 1 241 ? 1.000 33.854 -53.083 1.00 16.16 228 ILE C N 1
ATOM 7104 C CA . ILE C 1 241 ? 1.766 34.183 -51.856 1.00 17.98 228 ILE C CA 1
ATOM 7105 C C . ILE C 1 241 ? 3.262 33.908 -52.084 1.00 18.63 228 ILE C C 1
ATOM 7106 O O . ILE C 1 241 ? 4.126 34.743 -51.788 1.00 18.54 228 ILE C O 1
ATOM 7111 N N . ASP C 1 242 ? 3.559 32.742 -52.627 1.00 19.80 229 ASP C N 1
ATOM 7112 C CA . ASP C 1 242 ? 4.957 32.306 -52.740 1.00 21.58 229 ASP C CA 1
ATOM 7113 C C . ASP C 1 242 ? 5.745 33.104 -53.775 1.00 20.53 229 ASP C C 1
ATOM 7114 O O . ASP C 1 242 ? 6.894 33.446 -53.517 1.00 20.57 229 ASP C O 1
ATOM 7119 N N . GLY C 1 243 ? 5.133 33.399 -54.934 1.00 19.14 230 GLY C N 1
ATOM 7120 C CA . GLY C 1 243 ? 5.778 34.243 -55.949 1.00 18.52 230 GLY C CA 1
ATOM 7121 C C . GLY C 1 243 ? 6.034 35.657 -55.423 1.00 17.85 230 GLY C C 1
ATOM 7122 O O . GLY C 1 243 ? 7.101 36.220 -55.618 1.00 16.79 230 GLY C O 1
ATOM 7123 N N . CYS C 1 244 ? 5.059 36.225 -54.731 1.00 17.62 231 CYS C N 1
ATOM 7124 C CA . CYS C 1 244 ? 5.198 37.573 -54.179 1.00 18.72 231 CYS C CA 1
ATOM 7125 C C . CYS C 1 244 ? 6.196 37.654 -53.015 1.00 19.69 231 CYS C C 1
ATOM 7126 O O . CYS C 1 244 ? 6.886 38.671 -52.866 1.00 19.77 231 CYS C O 1
ATOM 7129 N N . LYS C 1 245 ? 6.248 36.610 -52.175 1.00 20.95 232 LYS C N 1
ATOM 7130 C CA . LYS C 1 245 ? 7.321 36.524 -51.152 1.00 22.47 232 LYS C CA 1
ATOM 7131 C C . LYS C 1 245 ? 8.718 36.591 -51.782 1.00 21.87 232 LYS C C 1
ATOM 7132 O O . LYS C 1 245 ? 9.645 37.238 -51.257 1.00 22.05 232 LYS C O 1
ATOM 7138 N N . LYS C 1 246 ? 8.864 35.910 -52.908 1.00 21.85 233 LYS C N 1
ATOM 7139 C CA . LYS C 1 246 ? 10.153 35.760 -53.578 1.00 23.27 233 LYS C CA 1
ATOM 7140 C C . LYS C 1 246 ? 10.497 36.983 -54.445 1.00 22.72 233 LYS C C 1
ATOM 7141 O O . LYS C 1 246 ? 11.677 37.340 -54.593 1.00 22.33 233 LYS C O 1
ATOM 7147 N N . TYR C 1 247 ? 9.474 37.588 -55.053 1.00 21.03 234 TYR C N 1
ATOM 7148 C CA . TYR C 1 247 ? 9.703 38.614 -56.071 1.00 21.32 234 TYR C CA 1
ATOM 7149 C C . TYR C 1 247 ? 9.096 40.005 -55.884 1.00 20.64 234 TYR C C 1
ATOM 7150 O O . TYR C 1 247 ? 9.442 40.887 -56.648 1.00 20.33 234 TYR C O 1
ATOM 7159 N N . MET C 1 248 ? 8.152 40.182 -54.959 1.00 21.84 235 MET C N 1
ATOM 7160 C CA . MET C 1 248 ? 7.582 41.511 -54.687 1.00 22.36 235 MET C CA 1
ATOM 7161 C C . MET C 1 248 ? 8.097 42.033 -53.360 1.00 23.64 235 MET C C 1
ATOM 7162 O O . MET C 1 248 ? 7.474 41.860 -52.337 1.00 24.40 235 MET C O 1
ATOM 7167 N N . ARG C 1 249 ? 9.235 42.704 -53.374 1.00 26.53 236 ARG C N 1
ATOM 7168 C CA . ARG C 1 249 ? 9.956 43.006 -52.131 1.00 28.20 236 ARG C CA 1
ATOM 7169 C C . ARG C 1 249 ? 9.992 44.475 -51.747 1.00 30.52 236 ARG C C 1
ATOM 7170 O O . ARG C 1 249 ? 10.945 44.899 -51.068 1.00 33.38 236 ARG C O 1
ATOM 7178 N N . LYS C 1 250 ? 8.976 45.235 -52.161 1.00 31.60 237 LYS C N 1
ATOM 7179 C CA . LYS C 1 250 ? 8.789 46.678 -51.892 1.00 32.69 237 LYS C CA 1
ATOM 7180 C C . LYS C 1 250 ? 9.843 47.607 -52.524 1.00 32.77 237 LYS C C 1
ATOM 7181 O O . LYS C 1 250 ? 10.237 47.460 -53.677 1.00 31.57 237 LYS C O 1
ATOM 7187 N N . LEU C 1 256 ? 4.915 37.268 -44.677 1.00 46.02 243 LEU C N 1
ATOM 7188 C CA . LEU C 1 256 ? 6.295 37.112 -44.198 1.00 45.59 243 LEU C CA 1
ATOM 7189 C C . LEU C 1 256 ? 6.796 35.668 -44.428 1.00 45.04 243 LEU C C 1
ATOM 7190 O O . LEU C 1 256 ? 6.062 34.817 -44.965 1.00 44.91 243 LEU C O 1
ATOM 7195 N N . ASP C 1 257 ? 8.050 35.411 -44.042 1.00 44.32 244 ASP C N 1
ATOM 7196 C CA . ASP C 1 257 ? 8.604 34.048 -43.995 1.00 43.05 244 ASP C CA 1
ATOM 7197 C C . ASP C 1 257 ? 7.683 33.067 -43.270 1.00 41.81 244 ASP C C 1
ATOM 7198 O O . ASP C 1 257 ? 7.667 31.888 -43.611 1.00 41.64 244 ASP C O 1
ATOM 7203 N N . ASN C 1 258 ? 6.922 33.578 -42.290 1.00 40.25 245 ASN C N 1
ATOM 7204 C CA . ASN C 1 258 ? 5.945 32.825 -41.513 1.00 38.82 245 ASN C CA 1
ATOM 7205 C C . ASN C 1 258 ? 4.514 33.282 -41.794 1.00 36.86 245 ASN C C 1
ATOM 7206 O O . ASN C 1 258 ? 4.226 34.470 -41.682 1.00 37.17 245 ASN C O 1
ATOM 7211 N N . LEU C 1 259 ? 3.621 32.350 -42.109 1.00 34.55 246 LEU C N 1
ATOM 7212 C CA . LEU C 1 259 ? 2.218 32.679 -42.372 1.00 33.34 246 LEU C CA 1
ATOM 7213 C C . LEU C 1 259 ? 1.384 33.021 -41.119 1.00 32.09 246 LEU C C 1
ATOM 7214 O O . LEU C 1 259 ? 0.248 33.482 -41.245 1.00 30.25 246 LEU C O 1
ATOM 7219 N N . LYS C 1 260 ? 1.947 32.803 -39.928 1.00 30.75 247 LYS C N 1
ATOM 7220 C CA . LYS C 1 260 ? 1.306 33.223 -38.684 1.00 29.73 247 LYS C CA 1
ATOM 7221 C C . LYS C 1 260 ? 2.291 33.941 -37.786 1.00 28.93 247 LYS C C 1
ATOM 7222 O O . LYS C 1 260 ? 3.471 33.583 -37.725 1.00 29.26 247 LYS C O 1
ATOM 7228 N N . GLY C 1 261 ? 1.807 34.954 -37.085 1.00 27.27 248 GLY C N 1
ATOM 7229 C CA . GLY C 1 261 ? 2.649 35.688 -36.170 1.00 28.08 248 GLY C CA 1
ATOM 7230 C C . GLY C 1 261 ? 1.883 36.277 -35.024 1.00 27.76 248 GLY C C 1
ATOM 7231 O O . GLY C 1 261 ? 0.724 35.947 -34.797 1.00 27.51 248 GLY C O 1
ATOM 7232 N N . ASP C 1 262 ? 2.545 37.174 -34.312 1.00 28.03 249 ASP C N 1
ATOM 7233 C CA . ASP C 1 262 ? 2.008 37.763 -33.093 1.00 27.97 249 ASP C CA 1
ATOM 7234 C C . ASP C 1 262 ? 0.679 38.504 -33.302 1.00 27.27 249 ASP C C 1
ATOM 7235 O O . ASP C 1 262 ? -0.189 38.520 -32.412 1.00 25.93 249 ASP C O 1
ATOM 7240 N N . CYS C 1 263 ? 0.542 39.155 -34.460 1.00 24.86 250 CYS C N 1
ATOM 7241 C CA . CYS C 1 263 ? -0.608 40.040 -34.693 1.00 24.84 250 CYS C CA 1
ATOM 7242 C C . CYS C 1 263 ? -1.194 39.868 -36.069 1.00 23.67 250 CYS C C 1
ATOM 7243 O O . CYS C 1 263 ? -1.908 40.757 -36.554 1.00 21.48 250 CYS C O 1
ATOM 7246 N N . TYR C 1 264 ? -0.867 38.728 -36.683 1.00 23.00 251 TYR C N 1
ATOM 7247 C CA . TYR C 1 264 ? -1.350 38.397 -38.025 1.00 22.90 251 TYR C CA 1
ATOM 7248 C C . TYR C 1 264 ? -1.446 36.884 -38.308 1.00 22.72 251 TYR C C 1
ATOM 7249 O O . TYR C 1 264 ? -0.803 36.065 -37.644 1.00 22.81 251 TYR C O 1
ATOM 7258 N N . GLN C 1 265 ? -2.271 36.524 -39.294 1.00 22.64 252 GLN C N 1
ATOM 7259 C CA . GLN C 1 265 ? -2.342 35.155 -39.825 1.00 21.59 252 GLN C CA 1
ATOM 7260 C C . GLN C 1 265 ? -2.807 35.223 -41.269 1.00 20.90 252 GLN C C 1
ATOM 7261 O O . GLN C 1 265 ? -3.702 35.982 -41.600 1.00 19.69 252 GLN C O 1
ATOM 7267 N N . VAL C 1 266 ? -2.192 34.417 -42.114 1.00 20.17 253 VAL C N 1
ATOM 7268 C CA . VAL C 1 266 ? -2.667 34.215 -43.474 1.00 20.86 253 VAL C CA 1
ATOM 7269 C C . VAL C 1 266 ? -3.358 32.834 -43.554 1.00 20.53 253 VAL C C 1
ATOM 7270 O O . VAL C 1 266 ? -2.781 31.807 -43.159 1.00 20.98 253 VAL C O 1
ATOM 7274 N N . LEU C 1 267 ? -4.608 32.833 -43.982 1.00 20.24 254 LEU C N 1
ATOM 7275 C CA . LEU C 1 267 ? -5.348 31.625 -44.260 1.00 20.31 254 LEU C CA 1
ATOM 7276 C C . LEU C 1 267 ? -5.362 31.426 -45.765 1.00 21.13 254 LEU C C 1
ATOM 7277 O O . LEU C 1 267 ? -5.807 32.299 -46.516 1.00 21.03 254 LEU C O 1
ATOM 7282 N N . ILE C 1 268 ? -4.893 30.268 -46.207 1.00 21.23 255 ILE C N 1
ATOM 7283 C CA . ILE C 1 268 ? -4.929 29.885 -47.601 1.00 22.01 255 ILE C CA 1
ATOM 7284 C C . ILE C 1 268 ? -6.244 29.165 -47.832 1.00 22.69 255 ILE C C 1
ATOM 7285 O O . ILE C 1 268 ? -6.320 27.948 -47.649 1.00 21.19 255 ILE C O 1
ATOM 7290 N N . GLU C 1 269 ? -7.280 29.927 -48.208 1.00 22.80 256 GLU C N 1
ATOM 7291 C CA . GLU C 1 269 ? -8.620 29.381 -48.383 1.00 23.25 256 GLU C CA 1
ATOM 7292 C C . GLU C 1 269 ? -9.437 30.380 -49.206 1.00 22.88 256 GLU C C 1
ATOM 7293 O O . GLU C 1 269 ? -9.110 31.581 -49.265 1.00 21.32 256 GLU C O 1
ATOM 7299 N N . ASP C 1 270 ? -10.472 29.868 -49.859 1.00 22.35 257 ASP C N 1
ATOM 7300 C CA . ASP C 1 270 ? -11.484 30.687 -50.529 1.00 22.22 257 ASP C CA 1
ATOM 7301 C C . ASP C 1 270 ? -12.075 31.565 -49.434 1.00 21.36 257 ASP C C 1
ATOM 7302 O O . ASP C 1 270 ? -12.429 31.055 -48.367 1.00 21.28 257 ASP C O 1
ATOM 7307 N N . CYS C 1 271 ? -12.152 32.880 -49.666 1.00 20.73 258 CYS C N 1
ATOM 7308 C CA . CYS C 1 271 ? -12.686 33.791 -48.643 1.00 20.49 258 CYS C CA 1
ATOM 7309 C C . CYS C 1 271 ? -14.184 33.614 -48.380 1.00 19.28 258 CYS C C 1
ATOM 7310 O O . CYS C 1 271 ? -14.668 33.948 -47.284 1.00 17.88 258 CYS C O 1
ATOM 7313 N N . ILE C 1 272 ? -14.917 33.084 -49.359 1.00 18.04 259 ILE C N 1
ATOM 7314 C CA . ILE C 1 272 ? -16.364 32.917 -49.181 1.00 18.43 259 ILE C CA 1
ATOM 7315 C C . ILE C 1 272 ? -16.741 31.991 -48.000 1.00 18.13 259 ILE C C 1
ATOM 7316 O O . ILE C 1 272 ? -17.416 32.426 -47.066 1.00 18.60 259 ILE C O 1
ATOM 7321 N N . PRO C 1 273 ? -16.311 30.732 -48.022 1.00 19.39 260 PRO C N 1
ATOM 7322 C CA . PRO C 1 273 ? -16.610 29.894 -46.852 1.00 19.17 260 PRO C CA 1
ATOM 7323 C C . PRO C 1 273 ? -16.112 30.451 -45.499 1.00 19.13 260 PRO C C 1
ATOM 7324 O O . PRO C 1 273 ? -16.759 30.270 -44.484 1.00 19.69 260 PRO C O 1
ATOM 7328 N N . VAL C 1 274 ? -14.949 31.092 -45.505 1.00 18.99 261 VAL C N 1
ATOM 7329 C CA . VAL C 1 274 ? -14.388 31.747 -44.330 1.00 18.82 261 VAL C CA 1
ATOM 7330 C C . VAL C 1 274 ? -15.277 32.871 -43.813 1.00 18.90 261 VAL C C 1
ATOM 7331 O O . VAL C 1 274 ? -15.624 32.914 -42.627 1.00 19.70 261 VAL C O 1
ATOM 7335 N N . LEU C 1 275 ? -15.673 33.773 -44.696 1.00 18.34 262 LEU C N 1
ATOM 7336 C CA . LEU C 1 275 ? -16.621 34.831 -44.321 1.00 18.66 262 LEU C CA 1
ATOM 7337 C C . LEU C 1 275 ? -17.903 34.255 -43.670 1.00 18.80 262 LEU C C 1
ATOM 7338 O O . LEU C 1 275 ? -18.374 34.771 -42.661 1.00 19.26 262 LEU C O 1
ATOM 7343 N N . LYS C 1 276 ? -18.436 33.192 -44.258 1.00 19.18 263 LYS C N 1
ATOM 7344 C CA . LYS C 1 276 ? -19.582 32.457 -43.677 1.00 20.49 263 LYS C CA 1
ATOM 7345 C C . LYS C 1 276 ? -19.283 31.887 -42.275 1.00 21.19 263 LYS C C 1
ATOM 7346 O O . LYS C 1 276 ? -20.096 32.010 -41.366 1.00 21.05 263 LYS C O 1
ATOM 7352 N N . ARG C 1 277 ? -18.104 31.293 -42.103 1.00 22.19 264 ARG C N 1
ATOM 7353 C CA . ARG C 1 277 ? -17.677 30.748 -40.818 1.00 23.93 264 ARG C CA 1
ATOM 7354 C C . ARG C 1 277 ? -17.460 31.855 -39.752 1.00 24.95 264 ARG C C 1
ATOM 7355 O O . ARG C 1 277 ? -17.790 31.635 -38.587 1.00 25.16 264 ARG C O 1
ATOM 7363 N N . TYR C 1 278 ? -16.927 33.030 -40.133 1.00 24.92 265 TYR C N 1
ATOM 7364 C CA . TYR C 1 278 ? -16.745 34.142 -39.183 1.00 25.55 265 TYR C CA 1
ATOM 7365 C C . TYR C 1 278 ? -18.068 34.672 -38.665 1.00 26.13 265 TYR C C 1
ATOM 7366 O O . TYR C 1 278 ? -18.206 34.954 -37.479 1.00 25.19 265 TYR C O 1
ATOM 7375 N N . ALA C 1 279 ? -19.014 34.852 -39.571 1.00 27.59 266 ALA C N 1
ATOM 7376 C CA . ALA C 1 279 ? -20.365 35.253 -39.222 1.00 28.87 266 ALA C CA 1
ATOM 7377 C C . ALA C 1 279 ? -21.008 34.236 -38.264 1.00 30.67 266 ALA C C 1
ATOM 7378 O O . ALA C 1 279 ? -21.638 34.624 -37.290 1.00 31.22 266 ALA C O 1
ATOM 7380 N N . LYS C 1 280 ? -20.822 32.943 -38.546 1.00 31.29 267 LYS C N 1
ATOM 7381 C CA . LYS C 1 280 ? -21.395 31.845 -37.760 1.00 32.08 267 LYS C CA 1
ATOM 7382 C C . LYS C 1 280 ? -20.828 31.851 -36.333 1.00 31.90 267 LYS C C 1
ATOM 7383 O O . LYS C 1 280 ? -21.548 31.610 -35.366 1.00 31.61 267 LYS C O 1
ATOM 7389 N N . GLU C 1 281 ? -19.551 32.174 -36.194 1.00 31.68 268 GLU C N 1
ATOM 7390 C CA . GLU C 1 281 ? -18.984 32.378 -34.862 1.00 31.74 268 GLU C CA 1
ATOM 7391 C C . GLU C 1 281 ? -19.219 33.791 -34.300 1.00 31.17 268 GLU C C 1
ATOM 7392 O O . GLU C 1 281 ? -18.703 34.150 -33.232 1.00 32.15 268 GLU C O 1
ATOM 7398 N N . GLY C 1 282 ? -20.036 34.585 -34.999 1.00 30.76 269 GLY C N 1
ATOM 7399 C CA . GLY C 1 282 ? -20.280 36.005 -34.661 1.00 30.28 269 GLY C CA 1
ATOM 7400 C C . GLY C 1 282 ? -19.082 36.962 -34.649 1.00 30.27 269 GLY C C 1
ATOM 7401 O O . GLY C 1 282 ? -19.142 37.986 -33.973 1.00 29.89 269 GLY C O 1
ATOM 7402 N N . ARG C 1 283 ? -17.995 36.644 -35.366 1.00 29.97 270 ARG C N 1
ATOM 7403 C CA . ARG C 1 283 ? -16.808 37.533 -35.404 1.00 30.26 270 ARG C CA 1
ATOM 7404 C C . ARG C 1 283 ? -17.133 38.847 -36.106 1.00 29.11 270 ARG C C 1
ATOM 7405 O O . ARG C 1 283 ? -17.863 38.848 -37.087 1.00 28.93 270 ARG C O 1
ATOM 7413 N N . GLU C 1 284 ? -16.630 39.960 -35.570 1.00 28.08 271 GLU C N 1
ATOM 7414 C CA . GLU C 1 284 ? -16.802 41.276 -36.195 1.00 27.20 271 GLU C CA 1
ATOM 7415 C C . GLU C 1 284 ? -15.469 42.009 -36.172 1.00 25.24 271 GLU C C 1
ATOM 7416 O O . GLU C 1 284 ? -14.796 42.053 -35.154 1.00 25.86 271 GLU C O 1
ATOM 7422 N N . PHE C 1 285 ? -15.105 42.601 -37.292 1.00 21.15 272 PHE C N 1
ATOM 7423 C CA . PHE C 1 285 ? -13.828 43.269 -37.425 1.00 18.75 272 PHE C CA 1
ATOM 7424 C C . PHE C 1 285 ? -14.031 44.773 -37.408 1.00 17.36 272 PHE C C 1
ATOM 7425 O O . PHE C 1 285 ? -15.078 45.253 -37.793 1.00 17.36 272 PHE C O 1
ATOM 7433 N N . ASP C 1 286 ? -13.024 45.506 -36.952 1.00 16.63 273 ASP C N 1
ATOM 7434 C CA . ASP C 1 286 ? -13.028 46.969 -37.070 1.00 15.36 273 ASP C CA 1
ATOM 7435 C C . ASP C 1 286 ? -12.917 47.413 -38.535 1.00 14.63 273 ASP C C 1
ATOM 7436 O O . ASP C 1 286 ? -13.491 48.427 -38.900 1.00 14.17 273 ASP C O 1
ATOM 7441 N N . TYR C 1 287 ? -12.213 46.637 -39.351 1.00 14.34 274 TYR C N 1
ATOM 7442 C CA . TYR C 1 287 ? -12.069 46.957 -40.822 1.00 13.99 274 TYR C CA 1
ATOM 7443 C C . TYR C 1 287 ? -12.107 45.716 -41.687 1.00 13.29 274 TYR C C 1
ATOM 7444 O O . TYR C 1 287 ? -11.521 44.665 -41.343 1.00 12.26 274 TYR C O 1
ATOM 7453 N N . VAL C 1 288 ? -12.724 45.833 -42.861 1.00 12.55 275 VAL C N 1
ATOM 7454 C CA . VAL C 1 288 ? -12.671 44.717 -43.776 1.00 12.10 275 VAL C CA 1
ATOM 7455 C C . VAL C 1 288 ? -12.202 45.331 -45.050 1.00 12.46 275 VAL C C 1
ATOM 7456 O O . VAL C 1 288 ? -12.741 46.365 -45.483 1.00 11.78 275 VAL C O 1
ATOM 7460 N N . ILE C 1 289 ? -11.133 44.757 -45.594 1.00 12.54 276 ILE C N 1
ATOM 7461 C CA . ILE C 1 289 ? -10.512 45.299 -46.780 1.00 13.02 276 ILE C CA 1
ATOM 7462 C C . ILE C 1 289 ? -10.629 44.246 -47.890 1.00 13.00 276 ILE C C 1
ATOM 7463 O O . ILE C 1 289 ? -10.063 43.130 -47.812 1.00 12.81 276 ILE C O 1
ATOM 7468 N N . ASN C 1 290 ? -11.403 44.593 -48.906 1.00 13.43 277 ASN C N 1
ATOM 7469 C CA . ASN C 1 290 ? -11.597 43.695 -50.018 1.00 14.09 277 ASN C CA 1
ATOM 7470 C C . ASN C 1 290 ? -10.519 44.021 -51.074 1.00 14.01 277 ASN C C 1
ATOM 7471 O O . ASN C 1 290 ? -10.658 44.980 -51.838 1.00 14.08 277 ASN C O 1
ATOM 7476 N N . ASP C 1 291 ? -9.451 43.206 -51.076 1.00 14.08 278 ASP C N 1
ATOM 7477 C CA . ASP C 1 291 ? -8.374 43.264 -52.113 1.00 14.50 278 ASP C CA 1
ATOM 7478 C C . ASP C 1 291 ? -8.390 42.018 -53.071 1.00 14.93 278 ASP C C 1
ATOM 7479 O O . ASP C 1 291 ? -7.327 41.460 -53.416 1.00 15.76 278 ASP C O 1
ATOM 7484 N N . LEU C 1 292 ? -9.582 41.573 -53.454 1.00 13.94 279 LEU C N 1
ATOM 7485 C CA . LEU C 1 292 ? -9.735 40.443 -54.370 1.00 14.92 279 LEU C CA 1
ATOM 7486 C C . LEU C 1 292 ? -9.399 40.864 -55.800 1.00 14.78 279 LEU C C 1
ATOM 7487 O O . LEU C 1 292 ? -9.292 42.064 -56.100 1.00 17.25 279 LEU C O 1
ATOM 7492 N N . THR C 1 293 ? -9.260 39.896 -56.690 1.00 15.28 280 THR C N 1
ATOM 7493 C CA . THR C 1 293 ? -9.137 40.193 -58.129 1.00 14.98 280 THR C CA 1
ATOM 7494 C C . THR C 1 293 ? -10.427 40.893 -58.616 1.00 15.50 280 THR C C 1
ATOM 7495 O O . THR C 1 293 ? -11.496 40.812 -57.941 1.00 13.93 280 THR C O 1
ATOM 7499 N N . ALA C 1 294 ? -10.345 41.581 -59.768 1.00 15.69 281 ALA C N 1
ATOM 7500 C CA . ALA C 1 294 ? -11.503 42.279 -60.331 1.00 16.38 281 ALA C CA 1
ATOM 7501 C C . ALA C 1 294 ? -12.709 41.325 -60.542 1.00 16.66 281 ALA C C 1
ATOM 7502 O O . ALA C 1 294 ? -13.864 41.677 -60.244 1.00 18.67 281 ALA C O 1
ATOM 7504 N N . VAL C 1 295 ? -12.444 40.134 -61.057 1.00 16.97 282 VAL C N 1
ATOM 7505 C CA . VAL C 1 295 ? -13.401 39.014 -61.011 1.00 17.89 282 VAL C CA 1
ATOM 7506 C C . VAL C 1 295 ? -12.873 38.095 -59.907 1.00 17.41 282 VAL C C 1
ATOM 7507 O O . VAL C 1 295 ? -11.791 37.492 -60.060 1.00 16.34 282 VAL C O 1
ATOM 7511 N N . PRO C 1 296 ? -13.569 38.052 -58.766 1.00 17.17 283 PRO C N 1
ATOM 7512 C CA . PRO C 1 296 ? -13.104 37.164 -57.692 1.00 18.25 283 PRO C CA 1
ATOM 7513 C C . PRO C 1 296 ? -13.190 35.686 -58.139 1.00 18.94 283 PRO C C 1
ATOM 7514 O O . PRO C 1 296 ? -14.001 35.336 -59.015 1.00 20.28 283 PRO C O 1
ATOM 7518 N N . ILE C 1 297 ? -12.326 34.848 -57.595 1.00 19.23 284 ILE C N 1
ATOM 7519 C CA . ILE C 1 297 ? -12.216 33.462 -58.051 1.00 20.49 284 ILE C CA 1
ATOM 7520 C C . ILE C 1 297 ? -13.349 32.656 -57.396 1.00 21.96 284 ILE C C 1
ATOM 7521 O O . ILE C 1 297 ? -13.649 32.812 -56.192 1.00 20.40 284 ILE C O 1
ATOM 7526 N N . SER C 1 298 ? -13.980 31.818 -58.214 1.00 23.95 285 SER C N 1
ATOM 7527 C CA . SER C 1 298 ? -14.987 30.873 -57.734 1.00 26.54 285 SER C CA 1
ATOM 7528 C C . SER C 1 298 ? -14.574 29.429 -58.039 1.00 27.42 285 SER C C 1
ATOM 7529 O O . SER C 1 298 ? -13.955 29.148 -59.086 1.00 27.90 285 SER C O 1
ATOM 7532 N N . THR C 1 299 ? -14.881 28.522 -57.116 1.00 28.96 286 THR C N 1
ATOM 7533 C CA . THR C 1 299 ? -14.735 27.069 -57.379 1.00 31.56 286 THR C CA 1
ATOM 7534 C C . THR C 1 299 ? -16.066 26.408 -57.740 1.00 32.45 286 THR C C 1
ATOM 7535 O O . THR C 1 299 ? -16.107 25.200 -57.932 1.00 34.04 286 THR C O 1
ATOM 7539 N N . SER C 1 300 ? -17.139 27.202 -57.801 1.00 33.94 287 SER C N 1
ATOM 7540 C CA . SER C 1 300 ? -18.450 26.771 -58.292 1.00 35.31 287 SER C CA 1
ATOM 7541 C C . SER C 1 300 ? -18.445 26.524 -59.796 1.00 36.59 287 SER C C 1
ATOM 7542 O O . SER C 1 300 ? -17.725 27.197 -60.555 1.00 36.55 287 SER C O 1
ATOM 7545 N N . PRO C 1 301 ? -19.207 25.509 -60.227 1.00 37.27 288 PRO C N 1
ATOM 7546 C CA . PRO C 1 301 ? -19.582 25.347 -61.628 1.00 38.11 288 PRO C CA 1
ATOM 7547 C C . PRO C 1 301 ? -20.904 26.059 -61.997 1.00 38.42 288 PRO C C 1
ATOM 7548 O O . PRO C 1 301 ? -21.557 26.652 -61.129 1.00 39.50 288 PRO C O 1
ATOM 7552 N N . SER C 1 305 ? -25.393 38.196 -62.330 1.00 29.40 292 SER C N 1
ATOM 7553 C CA . SER C 1 305 ? -24.627 37.161 -61.608 1.00 30.42 292 SER C CA 1
ATOM 7554 C C . SER C 1 305 ? -23.181 37.577 -61.303 1.00 29.59 292 SER C C 1
ATOM 7555 O O . SER C 1 305 ? -22.718 37.391 -60.176 1.00 30.47 292 SER C O 1
ATOM 7558 N N . THR C 1 306 ? -22.490 38.152 -62.286 1.00 28.33 293 THR C N 1
ATOM 7559 C CA . THR C 1 306 ? -21.318 39.007 -62.038 1.00 27.29 293 THR C CA 1
ATOM 7560 C C . THR C 1 306 ? -21.573 39.865 -60.796 1.00 25.03 293 THR C C 1
ATOM 7561 O O . THR C 1 306 ? -20.847 39.781 -59.776 1.00 23.85 293 THR C O 1
ATOM 7565 N N . TRP C 1 307 ? -22.647 40.647 -60.904 1.00 23.47 294 TRP C N 1
ATOM 7566 C CA . TRP C 1 307 ? -23.084 41.636 -59.925 1.00 23.42 294 TRP C CA 1
ATOM 7567 C C . TRP C 1 307 ? -23.613 41.026 -58.639 1.00 22.32 294 TRP C C 1
ATOM 7568 O O . TRP C 1 307 ? -23.379 41.565 -57.537 1.00 22.05 294 TRP C O 1
ATOM 7579 N N . GLU C 1 308 ? -24.281 39.884 -58.788 1.00 22.44 295 GLU C N 1
ATOM 7580 C CA . GLU C 1 308 ? -24.784 39.108 -57.646 1.00 22.42 295 GLU C CA 1
ATOM 7581 C C . GLU C 1 308 ? -23.642 38.515 -56.824 1.00 20.70 295 GLU C C 1
ATOM 7582 O O . GLU C 1 308 ? -23.705 38.499 -55.595 1.00 20.62 295 GLU C O 1
ATOM 7588 N N . PHE C 1 309 ? -22.596 38.046 -57.495 1.00 20.23 296 PHE C N 1
ATOM 7589 C CA . PHE C 1 309 ? -21.379 37.573 -56.782 1.00 20.20 296 PHE C CA 1
ATOM 7590 C C . PHE C 1 309 ? -20.702 38.706 -55.993 1.00 19.20 296 PHE C C 1
ATOM 7591 O O . PHE C 1 309 ? -20.295 38.504 -54.871 1.00 20.33 296 PHE C O 1
ATOM 7599 N N . LEU C 1 310 ? -20.562 39.880 -56.595 1.00 16.96 297 LEU C N 1
ATOM 7600 C CA . LEU C 1 310 ? -20.025 41.052 -55.897 1.00 15.85 297 LEU C CA 1
ATOM 7601 C C . LEU C 1 310 ? -20.917 41.466 -54.705 1.00 14.99 297 LEU C C 1
ATOM 7602 O O . LEU C 1 310 ? -20.423 41.813 -53.603 1.00 14.10 297 LEU C O 1
ATOM 7607 N N . ARG C 1 311 ? -22.243 41.420 -54.934 1.00 14.75 298 ARG C N 1
ATOM 7608 C CA . ARG C 1 311 ? -23.209 41.717 -53.889 1.00 14.09 298 ARG C CA 1
ATOM 7609 C C . ARG C 1 311 ? -23.083 40.753 -52.703 1.00 14.51 298 ARG C C 1
ATOM 7610 O O . ARG C 1 311 ? -23.146 41.191 -51.524 1.00 14.32 298 ARG C O 1
ATOM 7618 N N . LEU C 1 312 ? -22.966 39.444 -53.004 1.00 16.49 299 LEU C N 1
ATOM 7619 C CA . LEU C 1 312 ? -22.754 38.399 -51.971 1.00 17.37 299 LEU C CA 1
ATOM 7620 C C . LEU C 1 312 ? -21.557 38.726 -51.075 1.00 17.69 299 LEU C C 1
ATOM 7621 O O . LEU C 1 312 ? -21.632 38.752 -49.814 1.00 17.72 299 LEU C O 1
ATOM 7626 N N . ILE C 1 313 ? -20.437 38.964 -51.746 1.00 16.89 300 ILE C N 1
ATOM 7627 C CA . ILE C 1 313 ? -19.200 39.331 -51.058 1.00 17.41 300 ILE C CA 1
ATOM 7628 C C . ILE C 1 313 ? -19.403 40.530 -50.178 1.00 17.43 300 ILE C C 1
ATOM 7629 O O . ILE C 1 313 ? -19.020 40.525 -49.000 1.00 18.25 300 ILE C O 1
ATOM 7634 N N . LEU C 1 314 ? -20.058 41.556 -50.709 1.00 17.71 301 LEU C N 1
ATOM 7635 C CA . LEU C 1 314 ? -20.339 42.726 -49.915 1.00 17.11 301 LEU C CA 1
ATOM 7636 C C . LEU C 1 314 ? -21.222 42.437 -48.682 1.00 17.60 301 LEU C C 1
ATOM 7637 O O . LEU C 1 314 ? -20.971 42.959 -47.610 1.00 16.84 301 LEU C O 1
ATOM 7642 N N . ASP C 1 315 ? -22.263 41.617 -48.867 1.00 18.59 302 ASP C N 1
ATOM 7643 C CA . ASP C 1 315 ? -23.204 41.284 -47.802 1.00 19.88 302 ASP C CA 1
ATOM 7644 C C . ASP C 1 315 ? -22.514 40.478 -46.700 1.00 19.52 302 ASP C C 1
ATOM 7645 O O . ASP C 1 315 ? -22.681 40.793 -45.515 1.00 19.47 302 ASP C O 1
ATOM 7650 N N . LEU C 1 316 ? -21.706 39.493 -47.105 1.00 19.06 303 LEU C N 1
ATOM 7651 C CA . LEU C 1 316 ? -20.926 38.691 -46.195 1.00 19.44 303 LEU C CA 1
ATOM 7652 C C . LEU C 1 316 ? -19.913 39.477 -45.390 1.00 19.57 303 LEU C C 1
ATOM 7653 O O . LEU C 1 316 ? -19.713 39.171 -44.223 1.00 20.55 303 LEU C O 1
ATOM 7658 N N . SER C 1 317 ? -19.252 40.433 -46.041 1.00 18.80 304 SER C N 1
ATOM 7659 C CA . SER C 1 317 ? -18.357 41.405 -45.408 1.00 18.55 304 SER C CA 1
ATOM 7660 C C . SER C 1 317 ? -19.107 42.365 -44.446 1.00 19.14 304 SER C C 1
ATOM 7661 O O . SER C 1 317 ? -18.588 42.686 -43.374 1.00 19.88 304 SER C O 1
ATOM 7664 N N . MET C 1 318 ? -20.304 42.840 -44.792 1.00 19.89 305 MET C N 1
ATOM 7665 C CA . MET C 1 318 ? -21.047 43.657 -43.788 1.00 20.86 305 MET C CA 1
ATOM 7666 C C . MET C 1 318 ? -21.385 42.870 -42.527 1.00 21.25 305 MET C C 1
ATOM 7667 O O . MET C 1 318 ? -21.393 43.441 -41.441 1.00 21.95 305 MET C O 1
ATOM 7672 N N . LYS C 1 319 ? -21.658 41.576 -42.680 1.00 22.65 306 LYS C N 1
ATOM 7673 C CA . LYS C 1 319 ? -22.066 40.711 -41.563 1.00 24.22 306 LYS C CA 1
ATOM 7674 C C . LYS C 1 319 ? -20.990 40.548 -40.484 1.00 23.44 306 LYS C C 1
ATOM 7675 O O . LYS C 1 319 ? -21.312 40.295 -39.304 1.00 23.66 306 LYS C O 1
ATOM 7681 N N . VAL C 1 320 ? -19.725 40.678 -40.897 1.00 21.98 307 VAL C N 1
ATOM 7682 C CA . VAL C 1 320 ? -18.565 40.534 -40.000 1.00 19.83 307 VAL C CA 1
ATOM 7683 C C . VAL C 1 320 ? -17.912 41.913 -39.739 1.00 19.12 307 VAL C C 1
ATOM 7684 O O . VAL C 1 320 ? -16.788 42.027 -39.192 1.00 18.46 307 VAL C O 1
ATOM 7688 N N . LEU C 1 321 ? -18.634 42.957 -40.110 1.00 16.57 308 LEU C N 1
ATOM 7689 C CA . LEU C 1 321 ? -18.171 44.322 -39.910 1.00 17.45 308 LEU C CA 1
ATOM 7690 C C . LEU C 1 321 ? -18.801 44.912 -38.662 1.00 17.99 308 LEU C C 1
ATOM 7691 O O . LEU C 1 321 ? -20.010 44.865 -38.512 1.00 18.93 308 LEU C O 1
ATOM 7696 N N . LYS C 1 322 ? -17.993 45.484 -37.770 1.00 19.45 309 LYS C N 1
ATOM 7697 C CA . LYS C 1 322 ? -18.561 46.119 -36.571 1.00 20.47 309 LYS C CA 1
ATOM 7698 C C . LYS C 1 322 ? -19.380 47.333 -37.035 1.00 21.07 309 LYS C C 1
ATOM 7699 O O . LYS C 1 322 ? -19.043 47.963 -38.047 1.00 20.81 309 LYS C O 1
ATOM 7705 N N . GLN C 1 323 ? -20.419 47.691 -36.285 1.00 20.95 310 GLN C N 1
ATOM 7706 C CA . GLN C 1 323 ? -21.299 48.814 -36.658 1.00 20.85 310 GLN C CA 1
ATOM 7707 C C . GLN C 1 323 ? -20.555 50.136 -36.913 1.00 21.14 310 GLN C C 1
ATOM 7708 O O . GLN C 1 323 ? -20.900 50.913 -37.832 1.00 21.54 310 GLN C O 1
ATOM 7714 N N . ASP C 1 324 ? -19.524 50.393 -36.121 1.00 20.29 311 ASP C N 1
ATOM 7715 C CA . ASP C 1 324 ? -18.713 51.572 -36.297 1.00 20.85 311 ASP C CA 1
ATOM 7716 C C . ASP C 1 324 ? -17.475 51.344 -37.202 1.00 19.77 311 ASP C C 1
ATOM 7717 O O . ASP C 1 324 ? -16.660 52.241 -37.390 1.00 18.93 311 ASP C O 1
ATOM 7722 N N . GLY C 1 325 ? -17.373 50.160 -37.784 1.00 19.02 312 GLY C N 1
ATOM 7723 C CA . GLY C 1 325 ? -16.222 49.812 -38.630 1.00 17.45 312 GLY C CA 1
ATOM 7724 C C . GLY C 1 325 ? -16.325 50.371 -40.039 1.00 17.03 312 GLY C C 1
ATOM 7725 O O . GLY C 1 325 ? -17.326 50.997 -40.408 1.00 16.43 312 GLY C O 1
ATOM 7726 N N . LYS C 1 326 ? -15.289 50.122 -40.841 1.00 16.47 313 LYS C N 1
ATOM 7727 C CA . LYS C 1 326 ? -15.290 50.518 -42.256 1.00 15.57 313 LYS C CA 1
ATOM 7728 C C . LYS C 1 326 ? -14.844 49.413 -43.160 1.00 14.29 313 LYS C C 1
ATOM 7729 O O . LYS C 1 326 ? -14.004 48.594 -42.801 1.00 14.13 313 LYS C O 1
ATOM 7735 N N . TYR C 1 327 ? -15.374 49.433 -44.375 1.00 13.93 314 TYR C N 1
ATOM 7736 C CA . TYR C 1 327 ? -14.998 48.497 -45.423 1.00 13.23 314 TYR C CA 1
ATOM 7737 C C . TYR C 1 327 ? -14.347 49.272 -46.551 1.00 12.36 314 TYR C C 1
ATOM 7738 O O . TYR C 1 327 ? -14.837 50.337 -46.925 1.00 12.55 314 TYR C O 1
ATOM 7747 N N . PHE C 1 328 ? -13.247 48.744 -47.097 1.00 11.70 315 PHE C N 1
ATOM 7748 C CA . PHE C 1 328 ? -12.506 49.445 -48.120 1.00 12.37 315 PHE C CA 1
ATOM 7749 C C . PHE C 1 328 ? -12.396 48.504 -49.299 1.00 12.26 315 PHE C C 1
ATOM 7750 O O . PHE C 1 328 ? -12.276 47.298 -49.121 1.00 11.45 315 PHE C O 1
ATOM 7758 N N . THR C 1 329 ? -12.371 49.039 -50.512 1.00 13.01 316 THR C N 1
ATOM 7759 C CA . THR C 1 329 ? -12.098 48.167 -51.658 1.00 13.36 316 THR C CA 1
ATOM 7760 C C . THR C 1 329 ? -11.699 49.007 -52.870 1.00 12.94 316 THR C C 1
ATOM 7761 O O . THR C 1 329 ? -11.965 50.189 -52.889 1.00 12.38 316 THR C O 1
ATOM 7765 N N . GLN C 1 330 ? -11.014 48.398 -53.840 1.00 14.88 317 GLN C N 1
ATOM 7766 C CA . GLN C 1 330 ? -10.732 49.007 -55.175 1.00 13.95 317 GLN C CA 1
ATOM 7767 C C . GLN C 1 330 ? -12.004 48.830 -55.992 1.00 14.82 317 GLN C C 1
ATOM 7768 O O . GLN C 1 330 ? -12.642 47.789 -55.902 1.00 15.74 317 GLN C O 1
ATOM 7774 N N . GLY C 1 331 ? -12.357 49.847 -56.787 1.00 14.78 318 GLY C N 1
ATOM 7775 C CA . GLY C 1 331 ? -13.623 49.939 -57.460 1.00 14.97 318 GLY C CA 1
ATOM 7776 C C . GLY C 1 331 ? -13.362 49.592 -58.917 1.00 15.19 318 GLY C C 1
ATOM 7777 O O . GLY C 1 331 ? -13.521 48.455 -59.305 1.00 17.02 318 GLY C O 1
ATOM 7778 N N . ASN C 1 332 ? -12.927 50.554 -59.712 1.00 13.91 319 ASN C N 1
ATOM 7779 C CA . ASN C 1 332 ? -12.687 50.296 -61.154 1.00 11.82 319 ASN C CA 1
ATOM 7780 C C . ASN C 1 332 ? -12.047 51.517 -61.765 1.00 13.09 319 ASN C C 1
ATOM 7781 O O . ASN C 1 332 ? -11.856 52.527 -61.108 1.00 11.60 319 ASN C O 1
ATOM 7786 N N . CYS C 1 333 ? -11.719 51.399 -63.062 1.00 12.69 320 CYS C N 1
ATOM 7787 C CA . CYS C 1 333 ? -11.208 52.461 -63.860 1.00 14.75 320 CYS C CA 1
ATOM 7788 C C . CYS C 1 333 ? -12.243 53.593 -63.818 1.00 14.24 320 CYS C C 1
ATOM 7789 O O . CYS C 1 333 ? -13.458 53.345 -63.936 1.00 12.78 320 CYS C O 1
ATOM 7792 N N . VAL C 1 334 ? -11.797 54.839 -63.700 1.00 13.70 321 VAL C N 1
ATOM 7793 C CA . VAL C 1 334 ? -12.770 55.937 -63.666 1.00 14.36 321 VAL C CA 1
ATOM 7794 C C . VAL C 1 334 ? -13.620 56.040 -64.957 1.00 13.62 321 VAL C C 1
ATOM 7795 O O . VAL C 1 334 ? -14.724 56.502 -64.897 1.00 15.08 321 VAL C O 1
ATOM 7799 N N . ASN C 1 335 ? -13.090 55.652 -66.110 1.00 13.02 322 ASN C N 1
ATOM 7800 C CA . ASN C 1 335 ? -13.838 55.707 -67.361 1.00 14.06 322 ASN C CA 1
ATOM 7801 C C . ASN C 1 335 ? -14.996 54.723 -67.510 1.00 14.78 322 ASN C C 1
ATOM 7802 O O . ASN C 1 335 ? -15.816 54.875 -68.423 1.00 13.23 322 ASN C O 1
ATOM 7807 N N . LEU C 1 336 ? -15.044 53.705 -66.641 1.00 13.83 323 LEU C N 1
ATOM 7808 C CA . LEU C 1 336 ? -16.079 52.648 -66.731 1.00 14.06 323 LEU C CA 1
ATOM 7809 C C . LEU C 1 336 ? -17.276 53.026 -65.879 1.00 14.45 323 LEU C C 1
ATOM 7810 O O . LEU C 1 336 ? -17.560 52.399 -64.871 1.00 13.56 323 LEU C O 1
ATOM 7815 N N . THR C 1 337 ? -17.946 54.091 -66.329 1.00 15.41 324 THR C N 1
ATOM 7816 C CA . THR C 1 337 ? -19.107 54.681 -65.662 1.00 16.05 324 THR C CA 1
ATOM 7817 C C . THR C 1 337 ? -20.321 53.763 -65.494 1.00 15.48 324 THR C C 1
ATOM 7818 O O . THR C 1 337 ? -20.920 53.750 -64.430 1.00 15.35 324 THR C O 1
ATOM 7822 N N . GLU C 1 338 ? -20.625 52.959 -66.493 1.00 15.27 325 GLU C N 1
ATOM 7823 C CA . GLU C 1 338 ? -21.664 51.953 -66.368 1.00 17.23 325 GLU C CA 1
ATOM 7824 C C . GLU C 1 338 ? -21.388 50.869 -65.314 1.00 16.40 325 GLU C C 1
ATOM 7825 O O . GLU C 1 338 ? -22.274 50.593 -64.475 1.00 15.30 325 GLU C O 1
ATOM 7831 N N . ALA C 1 339 ? -20.176 50.278 -65.356 1.00 14.26 326 ALA C N 1
ATOM 7832 C CA . ALA C 1 339 ? -19.721 49.326 -64.368 1.00 14.47 326 ALA C CA 1
ATOM 7833 C C . ALA C 1 339 ? -19.678 49.931 -62.931 1.00 13.22 326 ALA C C 1
ATOM 7834 O O . ALA C 1 339 ? -19.984 49.261 -61.969 1.00 15.51 326 ALA C O 1
ATOM 7836 N N . LEU C 1 340 ? -19.276 51.184 -62.779 1.00 13.53 327 LEU C N 1
ATOM 7837 C CA . LEU C 1 340 ? -19.273 51.816 -61.453 1.00 13.00 327 LEU C CA 1
ATOM 7838 C C . LEU C 1 340 ? -20.724 52.001 -60.942 1.00 14.04 327 LEU C C 1
ATOM 7839 O O . LEU C 1 340 ? -21.011 51.814 -59.757 1.00 13.33 327 LEU C O 1
ATOM 7844 N N . SER C 1 341 ? -21.622 52.356 -61.852 1.00 12.78 328 SER C N 1
ATOM 7845 C CA . SER C 1 341 ? -23.057 52.505 -61.540 1.00 14.22 328 SER C CA 1
ATOM 7846 C C . SER C 1 341 ? -23.720 51.151 -61.153 1.00 14.00 328 SER C C 1
ATOM 7847 O O . SER C 1 341 ? -24.543 51.057 -60.211 1.00 13.76 328 SER C O 1
ATOM 7850 N N . LEU C 1 342 ? -23.336 50.093 -61.853 1.00 12.73 329 LEU C N 1
ATOM 7851 C CA . LEU C 1 342 ? -23.919 48.786 -61.553 1.00 13.37 329 LEU C CA 1
ATOM 7852 C C . LEU C 1 342 ? -23.381 48.266 -60.217 1.00 13.91 329 LEU C C 1
ATOM 7853 O O . LEU C 1 342 ? -24.104 47.583 -59.471 1.00 12.45 329 LEU C O 1
ATOM 7858 N N . TYR C 1 343 ? -22.104 48.569 -59.946 1.00 14.61 330 TYR C N 1
ATOM 7859 C CA . TYR C 1 343 ? -21.497 48.277 -58.653 1.00 15.09 330 TYR C CA 1
ATOM 7860 C C . TYR C 1 343 ? -22.205 49.013 -57.509 1.00 13.98 330 TYR C C 1
ATOM 7861 O O . TYR C 1 343 ? -22.512 48.418 -56.515 1.00 15.25 330 TYR C O 1
ATOM 7870 N N . GLU C 1 344 ? -22.387 50.313 -57.627 1.00 13.40 331 GLU C N 1
ATOM 7871 C CA . GLU C 1 344 ? -23.046 51.073 -56.605 1.00 13.40 331 GLU C CA 1
ATOM 7872 C C . GLU C 1 344 ? -24.515 50.642 -56.423 1.00 14.00 331 GLU C C 1
ATOM 7873 O O . GLU C 1 344 ? -25.009 50.653 -55.298 1.00 15.19 331 GLU C O 1
ATOM 7879 N N . GLU C 1 345 ? -25.182 50.204 -57.494 1.00 14.04 332 GLU C N 1
ATOM 7880 C CA . GLU C 1 345 ? -26.526 49.571 -57.339 1.00 13.83 332 GLU C CA 1
ATOM 7881 C C . GLU C 1 345 ? -26.480 48.449 -56.296 1.00 12.58 332 GLU C C 1
ATOM 7882 O O . GLU C 1 345 ? -27.413 48.308 -55.510 1.00 13.59 332 GLU C O 1
ATOM 7888 N N . GLN C 1 346 ? -25.420 47.626 -56.290 1.00 12.67 333 GLN C N 1
ATOM 7889 C CA . GLN C 1 346 ? -25.393 46.482 -55.365 1.00 12.46 333 GLN C CA 1
ATOM 7890 C C . GLN C 1 346 ? -25.259 46.889 -53.898 1.00 13.78 333 GLN C C 1
ATOM 7891 O O . GLN C 1 346 ? -25.635 46.147 -52.988 1.00 14.09 333 GLN C O 1
ATOM 7897 N N . LEU C 1 347 ? -24.719 48.075 -53.665 1.00 15.13 334 LEU C N 1
ATOM 7898 C CA . LEU C 1 347 ? -24.510 48.553 -52.305 1.00 16.63 334 LEU C CA 1
ATOM 7899 C C . LEU C 1 347 ? -25.845 48.788 -51.574 1.00 18.13 334 LEU C C 1
ATOM 7900 O O . LEU C 1 347 ? -25.897 48.773 -50.342 1.00 17.96 334 LEU C O 1
ATOM 7905 N N . GLY C 1 348 ? -26.910 48.958 -52.354 1.00 19.01 335 GLY C N 1
ATOM 7906 C CA . GLY C 1 348 ? -28.246 49.241 -51.817 1.00 20.12 335 GLY C CA 1
ATOM 7907 C C . GLY C 1 348 ? -29.033 47.978 -51.637 1.00 20.20 335 GLY C C 1
ATOM 7908 O O . GLY C 1 348 ? -30.210 48.024 -51.310 1.00 21.82 335 GLY C O 1
ATOM 7909 N N . ARG C 1 349 ? -28.382 46.837 -51.837 1.00 19.91 336 ARG C N 1
ATOM 7910 C CA . ARG C 1 349 ? -29.059 45.534 -51.881 1.00 18.43 336 ARG C CA 1
ATOM 7911 C C . ARG C 1 349 ? -28.444 44.583 -50.882 1.00 18.67 336 ARG C C 1
ATOM 7912 O O . ARG C 1 349 ? -28.399 43.396 -51.119 1.00 19.18 336 ARG C O 1
ATOM 7920 N N . LEU C 1 350 ? -27.973 45.136 -49.762 1.00 20.27 337 LEU C N 1
ATOM 7921 C CA . LEU C 1 350 ? -27.333 44.380 -48.679 1.00 20.49 337 LEU C CA 1
ATOM 7922 C C . LEU C 1 350 ? -28.322 44.206 -47.510 1.00 22.56 337 LEU C C 1
ATOM 7923 O O . LEU C 1 350 ? -29.410 44.791 -47.536 1.00 21.86 337 LEU C O 1
ATOM 7928 N N . TYR C 1 351 ? -27.978 43.367 -46.514 1.00 24.25 338 TYR C N 1
ATOM 7929 C CA . TYR C 1 351 ? -28.908 43.060 -45.408 1.00 25.32 338 TYR C CA 1
ATOM 7930 C C . TYR C 1 351 ? -29.185 44.291 -44.564 1.00 25.83 338 TYR C C 1
ATOM 7931 O O . TYR C 1 351 ? -30.209 44.382 -43.920 1.00 27.08 338 TYR C O 1
ATOM 7940 N N . CYS C 1 352 ? -28.248 45.230 -44.559 1.00 25.84 339 CYS C N 1
ATOM 7941 C CA . CYS C 1 352 ? -28.395 46.453 -43.783 1.00 25.57 339 CYS C CA 1
ATOM 7942 C C . CYS C 1 352 ? -28.174 47.686 -44.675 1.00 24.47 339 CYS C C 1
ATOM 7943 O O . CYS C 1 352 ? -27.505 47.568 -45.706 1.00 24.12 339 CYS C O 1
ATOM 7946 N N . PRO C 1 353 ? -28.726 48.865 -44.290 1.00 23.69 340 PRO C N 1
ATOM 7947 C CA . PRO C 1 353 ? -28.437 50.053 -45.101 1.00 23.60 340 PRO C CA 1
ATOM 7948 C C . PRO C 1 353 ? -26.994 50.560 -44.903 1.00 22.61 340 PRO C C 1
ATOM 7949 O O . PRO C 1 353 ? -26.447 50.506 -43.788 1.00 20.20 340 PRO C O 1
ATOM 7953 N N . VAL C 1 354 ? -26.394 51.010 -45.998 1.00 20.81 341 VAL C N 1
ATOM 7954 C CA . VAL C 1 354 ? -25.021 51.485 -45.942 1.00 21.13 341 VAL C CA 1
ATOM 7955 C C . VAL C 1 354 ? -24.893 52.853 -46.556 1.00 21.51 341 VAL C C 1
ATOM 7956 O O . VAL C 1 354 ? -25.828 53.322 -47.219 1.00 22.80 341 VAL C O 1
ATOM 7960 N N . GLU C 1 355 ? -23.749 53.490 -46.303 1.00 21.44 342 GLU C N 1
ATOM 7961 C CA . GLU C 1 355 ? -23.359 54.747 -46.918 1.00 22.05 342 GLU C CA 1
ATOM 7962 C C . GLU C 1 355 ? -21.965 54.528 -47.543 1.00 21.00 342 GLU C C 1
ATOM 7963 O O . GLU C 1 355 ? -21.278 53.577 -47.192 1.00 20.84 342 GLU C O 1
ATOM 7969 N N . PHE C 1 356 ? -21.583 55.341 -48.503 1.00 19.09 343 PHE C N 1
ATOM 7970 C CA . PHE C 1 356 ? -20.257 55.165 -49.126 1.00 17.67 343 PHE C CA 1
ATOM 7971 C C . PHE C 1 356 ? -19.689 56.457 -49.638 1.00 17.21 343 PHE C C 1
ATOM 7972 O O . PHE C 1 356 ? -20.423 57.438 -49.834 1.00 16.46 343 PHE C O 1
ATOM 7980 N N . SER C 1 357 ? -18.370 56.450 -49.854 1.00 15.98 344 SER C N 1
ATOM 7981 C CA . SER C 1 357 ? -17.667 57.505 -50.491 1.00 16.78 344 SER C CA 1
ATOM 7982 C C . SER C 1 357 ? -16.683 56.878 -51.447 1.00 17.37 344 SER C C 1
ATOM 7983 O O . SER C 1 357 ? -16.334 55.696 -51.324 1.00 17.43 344 SER C O 1
ATOM 7986 N N . LYS C 1 358 ? -16.290 57.664 -52.432 1.00 17.22 345 LYS C N 1
ATOM 7987 C CA . LYS C 1 358 ? -15.294 57.225 -53.369 1.00 17.33 345 LYS C CA 1
ATOM 7988 C C . LYS C 1 358 ? -14.216 58.292 -53.602 1.00 17.75 345 LYS C C 1
ATOM 7989 O O . LYS C 1 358 ? -14.451 59.508 -53.481 1.00 16.03 345 LYS C O 1
ATOM 7995 N N . GLU C 1 359 ? -13.014 57.830 -53.919 1.00 17.19 346 GLU C N 1
ATOM 7996 C CA . GLU C 1 359 ? -11.955 58.734 -54.283 1.00 17.56 346 GLU C CA 1
ATOM 7997 C C . GLU C 1 359 ? -11.208 58.207 -55.497 1.00 16.61 346 GLU C C 1
ATOM 7998 O O . GLU C 1 359 ? -11.099 57.003 -55.681 1.00 15.52 346 GLU C O 1
ATOM 8004 N N . ILE C 1 360 ? -10.712 59.125 -56.309 1.00 15.09 347 ILE C N 1
ATOM 8005 C CA . ILE C 1 360 ? -9.988 58.772 -57.511 1.00 16.24 347 ILE C CA 1
ATOM 8006 C C . ILE C 1 360 ? -8.510 58.839 -57.139 1.00 16.50 347 ILE C C 1
ATOM 8007 O O . ILE C 1 360 ? -8.037 59.851 -56.608 1.00 14.55 347 ILE C O 1
ATOM 8012 N N . VAL C 1 361 ? -7.785 57.776 -57.460 1.00 16.29 348 VAL C N 1
ATOM 8013 C CA . VAL C 1 361 ? -6.411 57.624 -57.040 1.00 16.35 348 VAL C CA 1
ATOM 8014 C C . VAL C 1 361 ? -5.574 57.328 -58.296 1.00 16.84 348 VAL C C 1
ATOM 8015 O O . VAL C 1 361 ? -6.038 56.634 -59.207 1.00 14.41 348 VAL C O 1
ATOM 8019 N N . CYS C 1 362 ? -4.371 57.894 -58.327 1.00 17.65 349 CYS C N 1
ATOM 8020 C CA . CYS C 1 362 ? -3.403 57.648 -59.377 1.00 17.68 349 CYS C CA 1
ATOM 8021 C C . CYS C 1 362 ? -2.423 56.561 -58.878 1.00 16.88 349 CYS C C 1
ATOM 8022 O O . CYS C 1 362 ? -1.606 56.781 -57.976 1.00 17.36 349 CYS C O 1
ATOM 8025 N N . VAL C 1 363 ? -2.579 55.357 -59.400 1.00 16.17 350 VAL C N 1
ATOM 8026 C CA . VAL C 1 363 ? -1.680 54.249 -59.079 1.00 13.91 350 VAL C CA 1
ATOM 8027 C C . VAL C 1 363 ? -0.648 54.181 -60.220 1.00 13.66 350 VAL C C 1
ATOM 8028 O O . VAL C 1 363 ? -1.027 53.983 -61.390 1.00 12.22 350 VAL C O 1
ATOM 8032 N N . PRO C 1 364 ? 0.643 54.378 -59.885 1.00 13.13 351 PRO C N 1
ATOM 8033 C CA . PRO C 1 364 ? 1.669 54.547 -60.957 1.00 14.05 351 PRO C CA 1
ATOM 8034 C C . PRO C 1 364 ? 1.608 53.557 -62.133 1.00 13.95 351 PRO C C 1
ATOM 8035 O O . PRO C 1 364 ? 1.529 53.943 -63.340 1.00 11.89 351 PRO C O 1
ATOM 8039 N N . SER C 1 365 ? 1.633 52.271 -61.795 1.00 15.38 352 SER C N 1
ATOM 8040 C CA . SER C 1 365 ? 1.664 51.207 -62.801 1.00 14.54 352 SER C CA 1
ATOM 8041 C C . SER C 1 365 ? 0.370 50.954 -63.573 1.00 14.60 352 SER C C 1
ATOM 8042 O O . SER C 1 365 ? 0.419 50.185 -64.532 1.00 14.94 352 SER C O 1
ATOM 8045 N N . TYR C 1 366 ? -0.768 51.541 -63.170 1.00 13.07 353 TYR C N 1
ATOM 8046 C CA . TYR C 1 366 ? -2.071 51.197 -63.742 1.00 12.77 353 TYR C CA 1
ATOM 8047 C C . TYR C 1 366 ? -2.295 51.827 -65.115 1.00 13.01 353 TYR C C 1
ATOM 8048 O O . TYR C 1 366 ? -2.977 51.275 -65.945 1.00 13.07 353 TYR C O 1
ATOM 8057 N N . LEU C 1 367 ? -1.690 52.994 -65.309 1.00 12.01 354 LEU C N 1
ATOM 8058 C CA . LEU C 1 367 ? -1.784 53.789 -66.527 1.00 12.48 354 LEU C CA 1
ATOM 8059 C C . LEU C 1 367 ? -3.203 54.239 -66.835 1.00 11.51 354 LEU C C 1
ATOM 8060 O O . LEU C 1 367 ? -3.553 54.431 -67.998 1.00 10.75 354 LEU C O 1
ATOM 8065 N N . GLU C 1 368 ? -4.001 54.390 -65.778 1.00 10.87 355 GLU C N 1
ATOM 8066 C CA . GLU C 1 368 ? -5.365 54.834 -65.864 1.00 12.50 355 GLU C CA 1
ATOM 8067 C C . GLU C 1 368 ? -5.775 55.168 -64.444 1.00 12.96 355 GLU C C 1
ATOM 8068 O O . GLU C 1 368 ? -5.208 54.624 -63.468 1.00 13.26 355 GLU C O 1
ATOM 8074 N N . LEU C 1 369 ? -6.657 56.155 -64.319 1.00 12.28 356 LEU C N 1
ATOM 8075 C CA . LEU C 1 369 ? -7.030 56.642 -62.991 1.00 11.91 356 LEU C CA 1
ATOM 8076 C C . LEU C 1 369 ? -8.051 55.629 -62.434 1.00 12.03 356 LEU C C 1
ATOM 8077 O O . LEU C 1 369 ? -8.825 55.023 -63.214 1.00 12.86 356 LEU C O 1
ATOM 8082 N N . TRP C 1 370 ? -8.065 55.434 -61.106 1.00 13.08 357 TRP C N 1
ATOM 8083 C CA . TRP C 1 370 ? -8.837 54.339 -60.501 1.00 12.19 357 TRP C CA 1
ATOM 8084 C C . TRP C 1 370 ? -9.666 54.843 -59.369 1.00 13.68 357 TRP C C 1
ATOM 8085 O O . TRP C 1 370 ? -9.216 55.724 -58.630 1.00 16.27 357 TRP C O 1
ATOM 8096 N N . VAL C 1 371 ? -10.822 54.220 -59.160 1.00 12.41 358 VAL C N 1
ATOM 8097 C CA . VAL C 1 371 ? -11.735 54.631 -58.072 1.00 12.78 358 VAL C CA 1
ATOM 8098 C C . VAL C 1 371 ? -11.646 53.639 -56.896 1.00 11.35 358 VAL C C 1
ATOM 8099 O O . VAL C 1 371 ? -11.619 52.448 -57.099 1.00 11.41 358 VAL C O 1
ATOM 8103 N N . PHE C 1 372 ? -11.674 54.130 -55.673 1.00 11.96 359 PHE C N 1
ATOM 8104 C CA . PHE C 1 372 ? -11.597 53.248 -54.477 1.00 12.15 359 PHE C CA 1
ATOM 8105 C C . PHE C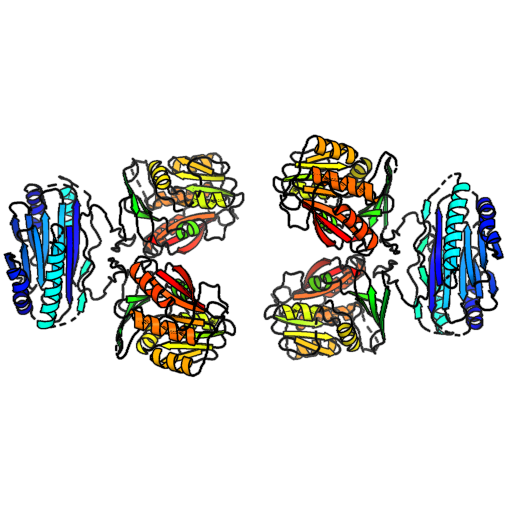 1 372 ? -12.749 53.622 -53.545 1.00 12.40 359 PHE C C 1
ATOM 8106 O O . PHE C 1 372 ? -13.023 54.816 -53.359 1.00 13.66 359 PHE C O 1
ATOM 8114 N N . TYR C 1 373 ? -13.384 52.635 -52.925 1.00 10.95 360 TYR C N 1
ATOM 8115 C CA . TYR C 1 373 ? -14.639 52.873 -52.223 1.00 11.21 360 TYR C CA 1
ATOM 8116 C C . TYR C 1 373 ? -14.359 52.745 -50.731 1.00 11.59 360 TYR C C 1
ATOM 8117 O O . TYR C 1 373 ? -13.510 51.950 -50.309 1.00 10.45 360 TYR C O 1
ATOM 8126 N N . THR C 1 374 ? -15.044 53.561 -49.953 1.00 12.55 361 THR C N 1
ATOM 8127 C CA . THR C 1 374 ? -15.128 53.367 -48.516 1.00 12.31 361 THR C CA 1
ATOM 8128 C C . THR C 1 374 ? -16.635 53.140 -48.241 1.00 12.68 361 THR C C 1
ATOM 8129 O O . THR C 1 374 ? -17.464 53.918 -48.728 1.00 12.49 361 THR C O 1
ATOM 8133 N N . VAL C 1 375 ? -16.984 52.073 -47.511 1.00 12.90 362 VAL C N 1
ATOM 8134 C CA . VAL C 1 375 ? -18.417 51.733 -47.234 1.00 13.54 362 VAL C CA 1
ATOM 8135 C C . VAL C 1 375 ? -18.573 51.563 -45.709 1.00 13.93 362 VAL C C 1
ATOM 8136 O O . VAL C 1 375 ? -17.690 51.022 -45.038 1.00 12.80 362 VAL C O 1
ATOM 8140 N N . TRP C 1 376 ? -19.659 52.063 -45.157 1.00 14.69 363 TRP C N 1
ATOM 8141 C CA . TRP C 1 376 ? -19.902 51.896 -43.716 1.00 17.25 363 TRP C CA 1
ATOM 8142 C C . TRP C 1 376 ? -21.390 51.705 -43.498 1.00 18.96 363 TRP C C 1
ATOM 8143 O O . TRP C 1 376 ? -22.194 52.008 -44.389 1.00 18.99 363 TRP C O 1
ATOM 8154 N N . LYS C 1 377 ? -21.752 51.160 -42.343 1.00 20.68 364 LYS C N 1
ATOM 8155 C CA . LYS C 1 377 ? -23.180 50.978 -42.000 1.00 21.63 364 LYS C CA 1
ATOM 8156 C C . LYS C 1 377 ? -23.844 52.308 -41.610 1.00 23.00 364 LYS C C 1
ATOM 8157 O O . LYS C 1 377 ? -23.252 53.128 -40.909 1.00 23.34 364 LYS C O 1
ATOM 8163 N N . LYS C 1 378 ? -25.073 52.529 -42.068 1.00 24.47 365 LYS C N 1
ATOM 8164 C CA . LYS C 1 378 ? -25.849 53.688 -41.659 1.00 27.47 365 LYS C CA 1
ATOM 8165 C C . LYS C 1 378 ? -26.137 53.524 -40.167 1.00 29.16 365 LYS C C 1
ATOM 8166 O O . LYS C 1 378 ? -26.189 52.410 -39.664 1.00 30.03 365 LYS C O 1
ATOM 8172 N N . ALA C 1 379 ? -26.235 54.633 -39.449 1.00 32.87 366 ALA C N 1
ATOM 8173 C CA . ALA C 1 379 ? -26.541 54.621 -38.008 1.00 35.66 366 ALA C CA 1
ATOM 8174 C C . ALA C 1 379 ? -27.888 53.933 -37.748 1.00 37.88 366 ALA C C 1
ATOM 8175 O O . ALA C 1 379 ? -28.786 53.980 -38.588 1.00 37.97 366 ALA C O 1
ATOM 8177 N N . LYS C 1 380 ? -28.020 53.306 -36.581 1.00 40.83 367 LYS C N 1
ATOM 8178 C CA . LYS C 1 380 ? -29.008 52.239 -36.359 1.00 43.39 367 LYS C CA 1
ATOM 8179 C C . LYS C 1 380 ? -30.326 52.682 -35.669 1.00 45.18 367 LYS C C 1
ATOM 8180 O O . LYS C 1 380 ? -30.357 52.852 -34.440 1.00 46.29 367 LYS C O 1
ATOM 8186 N N . PRO C 1 381 ? -31.430 52.832 -36.447 1.00 46.56 368 PRO C N 1
ATOM 8187 C CA . PRO C 1 381 ? -32.722 53.238 -35.884 1.00 47.38 368 PRO C CA 1
ATOM 8188 C C . PRO C 1 381 ? -33.597 52.044 -35.459 1.00 47.67 368 PRO C C 1
ATOM 8189 O O . PRO C 1 381 ? -34.221 51.404 -36.314 1.00 47.47 368 PRO C O 1
ATOM 8193 N N . GLY D 1 18 ? -9.765 57.986 -91.893 1.00 28.59 5 GLY D N 1
ATOM 8194 C CA . GLY D 1 18 ? -8.813 57.067 -91.213 1.00 27.98 5 GLY D CA 1
ATOM 8195 C C . GLY D 1 18 ? -9.042 55.610 -91.576 1.00 27.94 5 GLY D C 1
ATOM 8196 O O . GLY D 1 18 ? -10.049 55.281 -92.199 1.00 29.33 5 GLY D O 1
ATOM 8197 N N . SER D 1 19 ? -8.098 54.753 -91.187 1.00 26.78 6 SER D N 1
ATOM 8198 C CA . SER D 1 19 ? -8.133 53.291 -91.391 1.00 25.94 6 SER D CA 1
ATOM 8199 C C . SER D 1 19 ? -7.926 52.571 -90.046 1.00 25.36 6 SER D C 1
ATOM 8200 O O . SER D 1 19 ? -6.940 52.830 -89.374 1.00 26.98 6 SER D O 1
ATOM 8203 N N . ARG D 1 20 ? -8.806 51.650 -89.672 1.00 23.12 7 ARG D N 1
ATOM 8204 C CA . ARG D 1 20 ? -8.584 50.872 -88.460 1.00 22.25 7 ARG D CA 1
ATOM 8205 C C . ARG D 1 20 ? -7.830 49.584 -88.761 1.00 21.32 7 ARG D C 1
ATOM 8206 O O . ARG D 1 20 ? -8.219 48.797 -89.657 1.00 20.25 7 ARG D O 1
ATOM 8214 N N . HIS D 1 21 ? -6.749 49.387 -88.020 1.00 19.19 8 HIS D N 1
ATOM 8215 C CA . HIS D 1 21 ? -5.883 48.239 -88.192 1.00 19.39 8 HIS D CA 1
ATOM 8216 C C . HIS D 1 21 ? -5.994 47.259 -87.032 1.00 19.22 8 HIS D C 1
ATOM 8217 O O . HIS D 1 21 ? -5.656 47.586 -85.891 1.00 18.49 8 HIS D O 1
ATOM 8224 N N . SER D 1 22 ? -6.475 46.054 -87.317 1.00 18.68 9 SER D N 1
ATOM 8225 C CA . SER D 1 22 ? -6.674 45.053 -86.294 1.00 17.00 9 SER D CA 1
ATOM 8226 C C . SER D 1 22 ? -5.622 43.940 -86.376 1.00 17.83 9 SER D C 1
ATOM 8227 O O . SER D 1 22 ? -5.189 43.541 -87.469 1.00 18.48 9 SER D O 1
ATOM 8230 N N . THR D 1 23 ? -5.209 43.425 -85.228 1.00 15.92 10 THR D N 1
ATOM 8231 C CA . THR D 1 23 ? -4.210 42.368 -85.194 1.00 16.46 10 THR D CA 1
ATOM 8232 C C . THR D 1 23 ? -4.671 41.168 -84.337 1.00 17.35 10 THR D C 1
ATOM 8233 O O . THR D 1 23 ? -5.525 41.290 -83.442 1.00 16.84 10 THR D O 1
ATOM 8237 N N . LEU D 1 24 ? -4.134 40.002 -84.658 1.00 16.83 11 LEU D N 1
ATOM 8238 C CA . LEU D 1 24 ? -4.364 38.811 -83.877 1.00 17.95 11 LEU D CA 1
ATOM 8239 C C . LEU D 1 24 ? -3.109 37.960 -84.020 1.00 17.78 11 LEU D C 1
ATOM 8240 O O . LEU D 1 24 ? -2.671 37.693 -85.147 1.00 17.91 11 LEU D O 1
ATOM 8245 N N . ASP D 1 25 ? -2.486 37.625 -82.882 1.00 18.23 12 ASP D N 1
ATOM 8246 C CA . ASP D 1 25 ? -1.239 36.814 -82.842 1.00 18.98 12 ASP D CA 1
ATOM 8247 C C . ASP D 1 25 ? -1.484 35.456 -82.167 1.00 19.10 12 ASP D C 1
ATOM 8248 O O . ASP D 1 25 ? -2.079 35.381 -81.067 1.00 18.61 12 ASP D O 1
ATOM 8253 N N . PHE D 1 26 ? -0.989 34.392 -82.774 1.00 19.19 13 PHE D N 1
ATOM 8254 C CA . PHE D 1 26 ? -1.004 33.056 -82.147 1.00 19.62 13 PHE D CA 1
ATOM 8255 C C . PHE D 1 26 ? 0.420 32.587 -82.024 1.00 19.74 13 PHE D C 1
ATOM 8256 O O . PHE D 1 26 ? 1.217 32.655 -82.982 1.00 16.76 13 PHE D O 1
ATOM 8264 N N . MET D 1 27 ? 0.737 32.179 -80.801 1.00 20.91 14 MET D N 1
ATOM 8265 C CA . MET D 1 27 ? 2.023 31.642 -80.461 1.00 23.01 14 MET D CA 1
ATOM 8266 C C . MET D 1 27 ? 1.743 30.154 -80.166 1.00 24.97 14 MET D C 1
ATOM 8267 O O . MET D 1 27 ? 1.220 29.819 -79.112 1.00 25.03 14 MET D O 1
ATOM 8272 N N . LEU D 1 28 ? 2.069 29.276 -81.112 1.00 26.47 15 LEU D N 1
ATOM 8273 C CA . LEU D 1 28 ? 1.646 27.866 -81.057 1.00 29.18 15 LEU D CA 1
ATOM 8274 C C . LEU D 1 28 ? 2.768 26.920 -80.597 1.00 29.54 15 LEU D C 1
ATOM 8275 O O . LEU D 1 28 ? 3.943 27.330 -80.559 1.00 30.86 15 LEU D O 1
ATOM 8280 N N . ASP D 1 33 ? 1.412 22.785 -87.696 1.00 36.44 20 ASP D N 1
ATOM 8281 C CA . ASP D 1 33 ? 1.874 22.755 -89.103 1.00 36.16 20 ASP D CA 1
ATOM 8282 C C . ASP D 1 33 ? 1.383 23.934 -89.981 1.00 35.41 20 ASP D C 1
ATOM 8283 O O . ASP D 1 33 ? 0.178 24.149 -90.156 1.00 35.28 20 ASP D O 1
ATOM 8288 N N . GLY D 1 34 ? 2.331 24.681 -90.549 1.00 35.21 21 GLY D N 1
ATOM 8289 C CA . GLY D 1 34 ? 2.023 25.910 -91.291 1.00 34.19 21 GLY D CA 1
ATOM 8290 C C . GLY D 1 34 ? 1.079 25.812 -92.478 1.00 34.35 21 GLY D C 1
ATOM 8291 O O . GLY D 1 34 ? 0.201 26.659 -92.641 1.00 34.15 21 GLY D O 1
ATOM 8292 N N . GLU D 1 35 ? 1.263 24.809 -93.338 1.00 34.03 22 GLU D N 1
ATOM 8293 C CA . GLU D 1 35 ? 0.411 24.672 -94.525 1.00 34.09 22 GLU D CA 1
ATOM 8294 C C . GLU D 1 35 ? -0.990 24.225 -94.094 1.00 33.43 22 GLU D C 1
ATOM 8295 O O . GLU D 1 35 ? -1.988 24.574 -94.719 1.00 34.20 22 GLU D O 1
ATOM 8301 N N . THR D 1 36 ? -1.057 23.512 -92.979 1.00 33.32 23 THR D N 1
ATOM 8302 C CA . THR D 1 36 ? -2.324 23.057 -92.407 1.00 32.55 23 THR D CA 1
ATOM 8303 C C . THR D 1 36 ? -3.160 24.214 -91.847 1.00 31.47 23 THR D C 1
ATOM 8304 O O . THR D 1 36 ? -4.385 24.218 -91.971 1.00 31.25 23 THR D O 1
ATOM 8308 N N . ILE D 1 37 ? -2.488 25.197 -91.248 1.00 30.41 24 ILE D N 1
ATOM 8309 C CA . ILE D 1 37 ? -3.125 26.423 -90.801 1.00 29.11 24 ILE D CA 1
ATOM 8310 C C . ILE D 1 37 ? -3.561 27.274 -91.997 1.00 28.84 24 ILE D C 1
ATOM 8311 O O . ILE D 1 37 ? -4.665 27.791 -92.015 1.00 27.51 24 ILE D O 1
ATOM 8316 N N . LEU D 1 38 ? -2.697 27.416 -93.001 1.00 29.16 25 LEU D N 1
ATOM 8317 C CA . LEU D 1 38 ? -3.065 28.183 -94.186 1.00 29.55 25 LEU D CA 1
ATOM 8318 C C . LEU D 1 38 ? -4.373 27.657 -94.775 1.00 30.00 25 LEU D C 1
ATOM 8319 O O . LEU D 1 38 ? -5.355 28.406 -94.907 1.00 29.77 25 LEU D O 1
ATOM 8324 N N . LYS D 1 39 ? -4.408 26.359 -95.070 1.00 30.38 26 LYS D N 1
ATOM 8325 C CA . LYS D 1 39 ? -5.612 25.724 -95.633 1.00 30.79 26 LYS D CA 1
ATOM 8326 C C . LYS D 1 39 ? -6.807 25.732 -94.680 1.00 30.20 26 LYS D C 1
ATOM 8327 O O . LYS D 1 39 ? -7.945 25.856 -95.126 1.00 30.67 26 LYS D O 1
ATOM 8333 N N . GLY D 1 40 ? -6.543 25.579 -93.379 1.00 30.25 27 GLY D N 1
ATOM 8334 C CA . GLY D 1 40 ? -7.579 25.539 -92.345 1.00 29.10 27 GLY D CA 1
ATOM 8335 C C . GLY D 1 40 ? -8.327 26.843 -92.114 1.00 29.43 27 GLY D C 1
ATOM 8336 O O . GLY D 1 40 ? -9.471 26.821 -91.631 1.00 28.96 27 GLY D O 1
ATOM 8337 N N . LEU D 1 41 ? -7.674 27.968 -92.451 1.00 28.69 28 LEU D N 1
ATOM 8338 C CA . LEU D 1 41 ? -8.229 29.311 -92.331 1.00 28.88 28 LEU D CA 1
ATOM 8339 C C . LEU D 1 41 ? -8.774 29.871 -93.658 1.00 30.40 28 LEU D C 1
ATOM 8340 O O . LEU D 1 41 ? -9.587 30.803 -93.641 1.00 29.96 28 LEU D O 1
ATOM 8345 N N . GLN D 1 42 ? -8.308 29.328 -94.792 1.00 31.03 29 GLN D N 1
ATOM 8346 C CA . GLN D 1 42 ? -8.802 29.703 -96.130 1.00 32.50 29 GLN D CA 1
ATOM 8347 C C . GLN D 1 42 ? -10.282 30.090 -96.219 1.00 32.18 29 GLN D C 1
ATOM 8348 O O . GLN D 1 42 ? -10.625 31.198 -96.599 1.00 32.45 29 GLN D O 1
ATOM 8354 N N . SER D 1 43 ? -11.164 29.177 -95.845 1.00 32.96 30 SER D N 1
ATOM 8355 C CA . SER D 1 43 ? -12.585 29.374 -96.099 1.00 32.95 30 SER D CA 1
ATOM 8356 C C . SER D 1 43 ? -13.175 30.618 -95.454 1.00 32.43 30 SER D C 1
ATOM 8357 O O . SER D 1 43 ? -14.066 31.205 -96.029 1.00 33.63 30 SER D O 1
ATOM 8360 N N . ILE D 1 44 ? -12.686 31.031 -94.280 1.00 31.02 31 ILE D N 1
ATOM 8361 C CA . ILE D 1 44 ? -13.212 32.227 -93.607 1.00 28.93 31 ILE D CA 1
ATOM 8362 C C . ILE D 1 44 ? -13.105 33.464 -94.514 1.00 28.72 31 ILE D C 1
ATOM 8363 O O . ILE D 1 44 ? -13.995 34.325 -94.544 1.00 27.85 31 ILE D O 1
ATOM 8368 N N . PHE D 1 45 ? -11.996 33.560 -95.237 1.00 28.86 32 PHE D N 1
ATOM 8369 C CA . PHE D 1 45 ? -11.799 34.675 -96.144 1.00 29.82 32 PHE D CA 1
ATOM 8370 C C . PHE D 1 45 ? -12.581 34.447 -97.458 1.00 31.24 32 PHE D C 1
ATOM 8371 O O . PHE D 1 45 ? -13.326 35.333 -97.909 1.00 30.78 32 PHE D O 1
ATOM 8379 N N . GLN D 1 46 ? -12.446 33.247 -98.031 1.00 33.02 33 GLN D N 1
ATOM 8380 C CA . GLN D 1 46 ? -13.149 32.910 -99.281 1.00 35.36 33 GLN D CA 1
ATOM 8381 C C . GLN D 1 46 ? -14.675 33.055 -99.192 1.00 36.07 33 GLN D C 1
ATOM 8382 O O . GLN D 1 46 ? -15.306 33.521 -100.143 1.00 36.72 33 GLN D O 1
ATOM 8388 N N . GLU D 1 47 ? -15.249 32.714 -98.042 1.00 36.92 34 GLU D N 1
ATOM 8389 C CA . GLU D 1 47 ? -16.675 32.928 -97.815 1.00 38.63 34 GLU D CA 1
ATOM 8390 C C . GLU D 1 47 ? -17.124 34.394 -97.657 1.00 37.72 34 GLU D C 1
ATOM 8391 O O . GLU D 1 47 ? -18.316 34.688 -97.778 1.00 37.30 34 GLU D O 1
ATOM 8397 N N . GLN D 1 48 ? -16.176 35.301 -97.401 1.00 37.31 35 GLN D N 1
ATOM 8398 C CA . GLN D 1 48 ? -16.449 36.759 -97.450 1.00 36.39 35 GLN D CA 1
ATOM 8399 C C . GLN D 1 48 ? -16.258 37.363 -98.859 1.00 35.48 35 GLN D C 1
ATOM 8400 O O . GLN D 1 48 ? -16.452 38.554 -99.050 1.00 35.84 35 GLN D O 1
ATOM 8406 N N . GLY D 1 49 ? -15.867 36.524 -99.822 1.00 35.11 36 GLY D N 1
ATOM 8407 C CA . GLY D 1 49 ? -15.727 36.905 -101.229 1.00 34.26 36 GLY D CA 1
ATOM 8408 C C . GLY D 1 49 ? -14.337 37.413 -101.569 1.00 33.68 36 GLY D C 1
ATOM 8409 O O . GLY D 1 49 ? -14.086 37.868 -102.694 1.00 33.91 36 GLY D O 1
ATOM 8410 N N . MET D 1 50 ? -13.426 37.321 -100.604 1.00 31.87 37 MET D N 1
ATOM 8411 C CA . MET D 1 50 ? -12.071 37.876 -100.764 1.00 30.57 37 MET D CA 1
ATOM 8412 C C . MET D 1 50 ? -11.215 37.028 -101.705 1.00 29.62 37 MET D C 1
ATOM 8413 O O . MET D 1 50 ? -11.385 35.809 -101.803 1.00 29.77 37 MET D O 1
ATOM 8418 N N . ALA D 1 51 ? -10.307 37.698 -102.394 1.00 28.82 38 ALA D N 1
ATOM 8419 C CA . ALA D 1 51 ? -9.317 37.072 -103.249 1.00 28.24 38 ALA D CA 1
ATOM 8420 C C . ALA D 1 51 ? -8.046 36.851 -102.468 1.00 28.26 38 ALA D C 1
ATOM 8421 O O . ALA D 1 51 ? -7.622 37.711 -101.719 1.00 28.06 38 ALA D O 1
ATOM 8423 N N . GLU D 1 52 ? -7.437 35.690 -102.679 1.00 28.93 39 GLU D N 1
ATOM 8424 C CA . GLU D 1 52 ? -6.272 35.247 -101.937 1.00 29.07 39 GLU D CA 1
ATOM 8425 C C . GLU D 1 52 ? -5.029 35.084 -102.816 1.00 29.07 39 GLU D C 1
ATOM 8426 O O . GLU D 1 52 ? -5.079 34.375 -103.831 1.00 28.78 39 GLU D O 1
ATOM 8432 N N . SER D 1 53 ? -3.938 35.750 -102.436 1.00 28.22 40 SER D N 1
ATOM 8433 C CA . SER D 1 53 ? -2.601 35.522 -103.012 1.00 28.83 40 SER D CA 1
ATOM 8434 C C . SER D 1 53 ? -1.647 34.962 -101.946 1.00 28.48 40 SER D C 1
ATOM 8435 O O . SER D 1 53 ? -1.514 35.571 -100.890 1.00 28.24 40 SER D O 1
ATOM 8438 N N . VAL D 1 54 ? -0.964 33.848 -102.227 1.00 27.83 41 VAL D N 1
ATOM 8439 C CA . VAL D 1 54 ? 0.015 33.263 -101.285 1.00 27.67 41 VAL D CA 1
ATOM 8440 C C . VAL D 1 54 ? 1.451 33.409 -101.816 1.00 27.93 41 VAL D C 1
ATOM 8441 O O . VAL D 1 54 ? 1.733 33.087 -102.979 1.00 27.78 41 VAL D O 1
ATOM 8445 N N . HIS D 1 55 ? 2.325 33.951 -100.976 1.00 26.46 42 HIS D N 1
ATOM 8446 C CA . HIS D 1 55 ? 3.772 33.918 -101.186 1.00 26.33 42 HIS D CA 1
ATOM 8447 C C . HIS D 1 55 ? 4.342 32.884 -100.210 1.00 26.90 42 HIS D C 1
ATOM 8448 O O . HIS D 1 55 ? 4.009 32.897 -99.011 1.00 26.73 42 HIS D O 1
ATOM 8455 N N . THR D 1 56 ? 5.160 31.969 -100.716 1.00 26.11 43 THR D N 1
ATOM 8456 C CA . THR D 1 56 ? 5.893 31.039 -99.845 1.00 26.54 43 THR D CA 1
ATOM 8457 C C . THR D 1 56 ? 7.385 31.301 -99.917 1.00 25.71 43 THR D C 1
ATOM 8458 O O . THR D 1 56 ? 7.928 31.499 -101.001 1.00 23.92 43 THR D O 1
ATOM 8462 N N . TRP D 1 57 ? 8.045 31.303 -98.760 1.00 26.18 44 TRP D N 1
ATOM 8463 C CA . TRP D 1 57 ? 9.512 31.361 -98.702 1.00 27.75 44 TRP D CA 1
ATOM 8464 C C . TRP D 1 57 ? 10.054 29.927 -98.583 1.00 29.93 44 TRP D C 1
ATOM 8465 O O . TRP D 1 57 ? 9.321 29.014 -98.163 1.00 30.63 44 TRP D O 1
ATOM 8476 N N . GLN D 1 58 ? 11.337 29.724 -98.896 1.00 32.01 45 GLN D N 1
ATOM 8477 C CA . GLN D 1 58 ? 11.969 28.403 -98.724 1.00 34.23 45 GLN D CA 1
ATOM 8478 C C . GLN D 1 58 ? 11.894 27.955 -97.243 1.00 33.90 45 GLN D C 1
ATOM 8479 O O . GLN D 1 58 ? 11.214 26.970 -96.918 1.00 34.04 45 GLN D O 1
ATOM 8485 N N . ASP D 1 59 ? 12.575 28.672 -96.352 1.00 33.44 46 ASP D N 1
ATOM 8486 C CA . ASP D 1 59 ? 12.531 28.325 -94.923 1.00 34.14 46 ASP D CA 1
ATOM 8487 C C . ASP D 1 59 ? 11.949 29.414 -93.994 1.00 33.01 46 ASP D C 1
ATOM 8488 O O . ASP D 1 59 ? 12.201 29.409 -92.792 1.00 34.33 46 ASP D O 1
ATOM 8493 N N . HIS D 1 60 ? 11.181 30.346 -94.552 1.00 31.26 47 HIS D N 1
ATOM 8494 C CA . HIS D 1 60 ? 10.553 31.413 -93.770 1.00 29.75 47 HIS D CA 1
ATOM 8495 C C . HIS D 1 60 ? 8.994 31.420 -93.767 1.00 28.42 47 HIS D C 1
ATOM 8496 O O . HIS D 1 60 ? 8.383 32.418 -93.383 1.00 28.84 47 HIS D O 1
ATOM 8503 N N . GLY D 1 61 ? 8.364 30.319 -94.172 1.00 26.96 48 GLY D N 1
ATOM 8504 C CA . GLY D 1 61 ? 6.901 30.160 -94.070 1.00 25.39 48 GLY D CA 1
ATOM 8505 C C . GLY D 1 61 ? 6.117 30.788 -95.203 1.00 25.00 48 GLY D C 1
ATOM 8506 O O . GLY D 1 61 ? 6.524 30.707 -96.344 1.00 23.64 48 GLY D O 1
ATOM 8507 N N . TYR D 1 62 ? 4.989 31.425 -94.871 1.00 24.36 49 TYR D N 1
ATOM 8508 C CA . TYR D 1 62 ? 3.990 31.858 -95.847 1.00 24.08 49 TYR D CA 1
ATOM 8509 C C . TYR D 1 62 ? 3.502 33.279 -95.531 1.00 22.49 49 TYR D C 1
ATOM 8510 O O . TYR D 1 62 ? 3.480 33.688 -94.385 1.00 20.99 49 TYR D O 1
ATOM 8519 N N . LEU D 1 63 ? 3.096 34.004 -96.561 1.00 20.85 50 LEU D N 1
ATOM 8520 C CA . LEU D 1 63 ? 2.306 35.209 -96.392 1.00 20.80 50 LEU D CA 1
ATOM 8521 C C . LEU D 1 63 ? 1.140 35.120 -97.335 1.00 20.58 50 LEU D C 1
ATOM 8522 O O . LEU D 1 63 ? 1.355 35.113 -98.563 1.00 19.43 50 LEU D O 1
ATOM 8527 N N . ALA D 1 64 ? -0.081 35.081 -96.776 1.00 18.96 51 ALA D N 1
ATOM 8528 C CA . ALA D 1 64 ? -1.300 35.112 -97.557 1.00 18.67 51 ALA D CA 1
ATOM 8529 C C . ALA D 1 64 ? -1.892 36.493 -97.485 1.00 19.44 51 ALA D C 1
ATOM 8530 O O . ALA D 1 64 ? -2.104 37.039 -96.372 1.00 17.35 51 ALA D O 1
ATOM 8532 N N . THR D 1 65 ? -2.133 37.088 -98.652 1.00 18.51 52 THR D N 1
ATOM 8533 C CA . THR D 1 65 ? -2.849 38.360 -98.700 1.00 20.46 52 THR D CA 1
ATOM 8534 C C . THR D 1 65 ? -4.297 38.214 -99.232 1.00 21.08 52 THR D C 1
ATOM 8535 O O . THR D 1 65 ? -4.541 37.555 -100.242 1.00 19.57 52 THR D O 1
ATOM 8539 N N . TYR D 1 66 ? -5.239 38.881 -98.567 1.00 20.83 53 TYR D N 1
ATOM 8540 C CA . TYR D 1 66 ? -6.624 38.848 -98.942 1.00 22.29 53 TYR D CA 1
ATOM 8541 C C . TYR D 1 66 ? -7.178 40.243 -99.171 1.00 23.19 53 TYR D C 1
ATOM 8542 O O . TYR D 1 66 ? -7.136 41.097 -98.281 1.00 22.14 53 TYR D O 1
ATOM 8551 N N . THR D 1 67 ? -7.703 40.463 -100.378 1.00 22.28 54 THR D N 1
ATOM 8552 C CA . THR D 1 67 ? -8.311 41.719 -100.728 1.00 23.42 54 THR D CA 1
ATOM 8553 C C . THR D 1 67 ? -9.832 41.595 -100.837 1.00 24.07 54 THR D C 1
ATOM 8554 O O . THR D 1 67 ? -10.361 40.592 -101.293 1.00 23.68 54 THR D O 1
ATOM 8558 N N . ASN D 1 68 ? -10.522 42.656 -100.444 1.00 24.70 55 ASN D N 1
ATOM 8559 C CA . ASN D 1 68 ? -11.971 42.700 -100.471 1.00 25.17 55 ASN D CA 1
ATOM 8560 C C . ASN D 1 68 ? -12.421 43.874 -101.358 1.00 25.48 55 ASN D C 1
ATOM 8561 O O . ASN D 1 68 ? -11.781 44.934 -101.406 1.00 24.55 55 ASN D O 1
ATOM 8566 N N . LYS D 1 69 ? -13.522 43.671 -102.077 1.00 26.25 56 LYS D N 1
ATOM 8567 C CA . LYS D 1 69 ? -14.073 44.698 -102.987 1.00 27.06 56 LYS D CA 1
ATOM 8568 C C . LYS D 1 69 ? -14.402 46.038 -102.314 1.00 25.66 56 LYS D C 1
ATOM 8569 O O . LYS D 1 69 ? -14.419 47.057 -102.977 1.00 25.20 56 LYS D O 1
ATOM 8575 N N . ASN D 1 70 ? -14.630 46.028 -100.994 1.00 24.68 57 ASN D N 1
ATOM 8576 C CA . ASN D 1 70 ? -14.905 47.251 -100.271 1.00 23.44 57 ASN D CA 1
ATOM 8577 C C . ASN D 1 70 ? -13.659 48.082 -99.911 1.00 23.06 57 ASN D C 1
ATOM 8578 O O . ASN D 1 70 ? -13.777 49.111 -99.235 1.00 23.25 57 ASN D O 1
ATOM 8583 N N . GLY D 1 71 ? -12.479 47.641 -100.358 1.00 22.49 58 GLY D N 1
ATOM 8584 C CA . GLY D 1 71 ? -11.219 48.382 -100.098 1.00 21.63 58 GLY D CA 1
ATOM 8585 C C . GLY D 1 71 ? -10.472 47.964 -98.826 1.00 20.78 58 GLY D C 1
ATOM 8586 O O . GLY D 1 71 ? -9.430 48.551 -98.485 1.00 20.25 58 GLY D O 1
ATOM 8587 N N . SER D 1 72 ? -10.984 46.945 -98.137 1.00 19.74 59 SER D N 1
ATOM 8588 C CA . SER D 1 72 ? -10.275 46.378 -96.958 1.00 19.42 59 SER D CA 1
ATOM 8589 C C . SER D 1 72 ? -9.392 45.202 -97.408 1.00 19.17 59 SER D C 1
ATOM 8590 O O . SER D 1 72 ? -9.618 44.654 -98.495 1.00 18.59 59 SER D O 1
ATOM 8593 N N . PHE D 1 73 ? -8.372 44.869 -96.613 1.00 17.13 60 PHE D N 1
ATOM 8594 C CA . PHE D 1 73 ? -7.461 43.741 -96.852 1.00 17.51 60 PHE D CA 1
ATOM 8595 C C . PHE D 1 73 ? -6.949 43.128 -95.566 1.00 17.24 60 PHE D C 1
ATOM 8596 O O . PHE D 1 73 ? -6.945 43.774 -94.526 1.00 15.61 60 PHE D O 1
ATOM 8604 N N . ALA D 1 74 ? -6.516 41.881 -95.666 1.00 17.22 61 ALA D N 1
ATOM 8605 C CA . ALA D 1 74 ? -5.941 41.148 -94.581 1.00 17.63 61 ALA D CA 1
ATOM 8606 C C . ALA D 1 74 ? -4.619 40.497 -95.050 1.00 19.02 61 ALA D C 1
ATOM 8607 O O . ALA D 1 74 ? -4.453 40.160 -96.241 1.00 17.39 61 ALA D O 1
ATOM 8609 N N . ASN D 1 75 ? -3.688 40.324 -94.115 1.00 18.48 62 ASN D N 1
ATOM 8610 C CA . ASN D 1 75 ? -2.457 39.587 -94.323 1.00 19.81 62 ASN D CA 1
ATOM 8611 C C . ASN D 1 75 ? -2.394 38.523 -93.269 1.00 19.54 62 ASN D C 1
ATOM 8612 O O . ASN D 1 75 ? -2.570 38.812 -92.046 1.00 19.24 62 ASN D O 1
ATOM 8617 N N . LEU D 1 76 ? -2.082 37.311 -93.695 1.00 18.26 63 LEU D N 1
ATOM 8618 C CA . LEU D 1 76 ? -1.841 36.248 -92.750 1.00 18.14 63 LEU D CA 1
ATOM 8619 C C . LEU D 1 76 ? -0.392 35.834 -92.915 1.00 19.35 63 LEU D C 1
ATOM 8620 O O . LEU D 1 76 ? 0.052 35.442 -94.004 1.00 19.08 63 LEU D O 1
ATOM 8625 N N . ARG D 1 77 ? 0.363 35.951 -91.830 1.00 19.36 64 ARG D N 1
ATOM 8626 C CA . ARG D 1 77 ? 1.783 35.601 -91.861 1.00 19.54 64 ARG D CA 1
ATOM 8627 C C . ARG D 1 77 ? 2.006 34.380 -90.971 1.00 20.81 64 ARG D C 1
ATOM 8628 O O . ARG D 1 77 ? 1.773 34.459 -89.751 1.00 20.18 64 ARG D O 1
ATOM 8636 N N . ILE D 1 78 ? 2.420 33.267 -91.591 1.00 20.91 65 ILE D N 1
ATOM 8637 C CA . ILE D 1 78 ? 2.717 32.021 -90.893 1.00 23.53 65 ILE D CA 1
ATOM 8638 C C . ILE D 1 78 ? 4.217 31.776 -90.894 1.00 25.31 65 ILE D C 1
ATOM 8639 O O . ILE D 1 78 ? 4.824 31.479 -91.933 1.00 25.16 65 ILE D O 1
ATOM 8644 N N . TYR D 1 79 ? 4.811 31.936 -89.711 1.00 27.51 66 TYR D N 1
ATOM 8645 C CA . TYR D 1 79 ? 6.245 31.772 -89.514 1.00 29.05 66 TYR D CA 1
ATOM 8646 C C . TYR D 1 79 ? 6.580 30.306 -89.366 1.00 31.33 66 TYR D C 1
ATOM 8647 O O . TYR D 1 79 ? 5.717 29.521 -88.984 1.00 32.87 66 TYR D O 1
ATOM 8656 N N . PRO D 1 80 ? 7.821 29.910 -89.720 1.00 33.39 67 PRO D N 1
ATOM 8657 C CA . PRO D 1 80 ? 8.159 28.475 -89.773 1.00 34.93 67 PRO D CA 1
ATOM 8658 C C . PRO D 1 80 ? 8.064 27.652 -88.463 1.00 36.39 67 PRO D C 1
ATOM 8659 O O . PRO D 1 80 ? 8.164 26.401 -88.521 1.00 37.93 67 PRO D O 1
ATOM 8663 N N . HIS D 1 81 ? 7.854 28.314 -87.324 1.00 36.75 68 HIS D N 1
ATOM 8664 C CA . HIS D 1 81 ? 7.987 27.683 -85.995 1.00 37.33 68 HIS D CA 1
ATOM 8665 C C . HIS D 1 81 ? 6.899 28.042 -84.951 1.00 35.73 68 HIS D C 1
ATOM 8666 O O . HIS D 1 81 ? 7.212 28.331 -83.815 1.00 36.85 68 HIS D O 1
ATOM 8673 N N . GLY D 1 82 ? 5.634 28.021 -85.323 1.00 33.73 69 GLY D N 1
ATOM 8674 C CA . GLY D 1 82 ? 4.563 28.272 -84.366 1.00 31.28 69 GLY D CA 1
ATOM 8675 C C . GLY D 1 82 ? 3.963 29.674 -84.242 1.00 28.97 69 GLY D C 1
ATOM 8676 O O . GLY D 1 82 ? 2.937 29.858 -83.551 1.00 29.27 69 GLY D O 1
ATOM 8677 N N . LEU D 1 83 ? 4.572 30.673 -84.878 1.00 25.65 70 LEU D N 1
ATOM 8678 C CA . LEU D 1 83 ? 3.993 32.025 -84.818 1.00 22.60 70 LEU D CA 1
ATOM 8679 C C . LEU D 1 83 ? 3.106 32.360 -86.046 1.00 20.83 70 LEU D C 1
ATOM 8680 O O . LEU D 1 83 ? 3.592 32.354 -87.174 1.00 20.98 70 LEU D O 1
ATOM 8685 N N . VAL D 1 84 ? 1.831 32.662 -85.788 1.00 18.68 71 VAL D N 1
ATOM 8686 C CA . VAL D 1 84 ? 0.889 33.111 -86.784 1.00 17.73 71 VAL D CA 1
ATOM 8687 C C . VAL D 1 84 ? 0.381 34.533 -86.443 1.00 18.10 71 VAL D C 1
ATOM 8688 O O . VAL D 1 84 ? -0.109 34.796 -85.336 1.00 17.00 71 VAL D O 1
ATOM 8692 N N . LEU D 1 85 ? 0.471 35.420 -87.413 1.00 17.02 72 LEU D N 1
ATOM 8693 C CA . LEU D 1 85 ? 0.110 36.821 -87.238 1.00 17.28 72 LEU D CA 1
ATOM 8694 C C . LEU D 1 85 ? -0.958 37.219 -88.257 1.00 17.67 72 LEU D C 1
ATOM 8695 O O . LEU D 1 85 ? -0.743 37.093 -89.482 1.00 18.19 72 LEU D O 1
ATOM 8700 N N . LEU D 1 86 ? -2.118 37.661 -87.775 1.00 17.55 73 LEU D N 1
ATOM 8701 C CA . LEU D 1 86 ? -3.167 38.133 -88.664 1.00 17.23 73 LEU D CA 1
ATOM 8702 C C . LEU D 1 86 ? -3.284 39.653 -88.543 1.00 17.04 73 LEU D C 1
ATOM 8703 O O . LEU D 1 86 ? -3.307 40.185 -87.448 1.00 14.35 73 LEU D O 1
ATOM 8708 N N . ASP D 1 87 ? -3.349 40.331 -89.682 1.00 17.40 74 ASP D N 1
ATOM 8709 C CA . ASP D 1 87 ? -3.611 41.779 -89.738 1.00 19.31 74 ASP D CA 1
ATOM 8710 C C . ASP D 1 87 ? -4.760 42.080 -90.657 1.00 19.31 74 ASP D C 1
ATOM 8711 O O . ASP D 1 87 ? -4.795 41.590 -91.803 1.00 18.43 74 ASP D O 1
ATOM 8716 N N . LEU D 1 88 ? -5.685 42.914 -90.186 1.00 19.46 75 LEU D N 1
ATOM 8717 C CA . LEU D 1 88 ? -6.788 43.401 -91.026 1.00 20.25 75 LEU D CA 1
ATOM 8718 C C . LEU D 1 88 ? -6.836 44.913 -91.014 1.00 20.65 75 LEU D C 1
ATOM 8719 O O . LEU D 1 88 ? -6.656 45.548 -89.965 1.00 18.17 75 LEU D O 1
ATOM 8724 N N . GLN D 1 89 ? -7.050 45.483 -92.194 1.00 20.04 76 GLN D N 1
ATOM 8725 C CA . GLN D 1 89 ? -7.124 46.896 -92.330 1.00 22.10 76 GLN D CA 1
ATOM 8726 C C . GLN D 1 89 ? -8.384 47.236 -93.090 1.00 23.08 76 GLN D C 1
ATOM 8727 O O . GLN D 1 89 ? -8.641 46.731 -94.185 1.00 21.29 76 GLN D O 1
ATOM 8733 N N . SER D 1 90 ? -9.155 48.138 -92.521 1.00 25.74 77 SER D N 1
ATOM 8734 C CA . SER D 1 90 ? -10.395 48.535 -93.141 1.00 28.76 77 SER D CA 1
ATOM 8735 C C . SER D 1 90 ? -10.194 49.762 -94.024 1.00 30.55 77 SER D C 1
ATOM 8736 O O . SER D 1 90 ? -9.069 50.226 -94.263 1.00 30.60 77 SER D O 1
ATOM 8739 N N . TYR D 1 91 ? -11.309 50.289 -94.501 1.00 33.57 78 TYR D N 1
ATOM 8740 C CA . TYR D 1 91 ? -11.377 51.531 -95.261 1.00 36.23 78 TYR D CA 1
ATOM 8741 C C . TYR D 1 91 ? -12.213 52.444 -94.355 1.00 37.24 78 TYR D C 1
ATOM 8742 O O . TYR D 1 91 ? -13.160 53.093 -94.784 1.00 38.40 78 TYR D O 1
ATOM 8751 N N . ASP D 1 92 ? -11.858 52.484 -93.073 1.00 39.59 79 ASP D N 1
ATOM 8752 C CA . ASP D 1 92 ? -12.901 52.536 -92.045 1.00 40.48 79 ASP D CA 1
ATOM 8753 C C . ASP D 1 92 ? -13.038 53.608 -90.986 1.00 41.65 79 ASP D C 1
ATOM 8754 O O . ASP D 1 92 ? -12.252 53.717 -90.023 1.00 42.59 79 ASP D O 1
ATOM 8759 N N . GLY D 1 93 ? -14.116 54.355 -91.145 1.00 41.82 80 GLY D N 1
ATOM 8760 C CA . GLY D 1 93 ? -14.898 54.768 -90.004 1.00 42.40 80 GLY D CA 1
ATOM 8761 C C . GLY D 1 93 ? -16.179 53.938 -90.117 1.00 42.73 80 GLY D C 1
ATOM 8762 O O . GLY D 1 93 ? -16.777 53.588 -89.099 1.00 43.15 80 GLY D O 1
ATOM 8763 N N . ASP D 1 94 ? -16.566 53.619 -91.367 1.00 42.09 81 ASP D N 1
ATOM 8764 C CA . ASP D 1 94 ? -17.817 52.914 -91.726 1.00 41.61 81 ASP D CA 1
ATOM 8765 C C . ASP D 1 94 ? -18.127 51.713 -90.831 1.00 41.50 81 ASP D C 1
ATOM 8766 O O . ASP D 1 94 ? -17.564 50.620 -91.013 1.00 41.72 81 ASP D O 1
ATOM 8767 N N . ALA D 1 95 ? -19.039 51.920 -89.879 1.00 40.78 82 ALA D N 1
ATOM 8768 C CA . ALA D 1 95 ? -19.316 50.946 -88.799 1.00 40.13 82 ALA D CA 1
ATOM 8769 C C . ALA D 1 95 ? -19.582 49.492 -89.225 1.00 39.34 82 ALA D C 1
ATOM 8770 O O . ALA D 1 95 ? -19.358 48.568 -88.432 1.00 38.61 82 ALA D O 1
ATOM 8772 N N . GLN D 1 96 ? -20.045 49.299 -90.466 1.00 38.53 83 GLN D N 1
ATOM 8773 C CA . GLN D 1 96 ? -20.296 47.960 -91.026 1.00 38.26 83 GLN D CA 1
ATOM 8774 C C . GLN D 1 96 ? -19.012 47.185 -91.342 1.00 37.29 83 GLN D C 1
ATOM 8775 O O . GLN D 1 96 ? -18.949 45.974 -91.143 1.00 36.93 83 GLN D O 1
ATOM 8781 N N . GLY D 1 97 ? -18.007 47.891 -91.857 1.00 36.20 84 GLY D N 1
ATOM 8782 C CA . GLY D 1 97 ? -16.719 47.299 -92.146 1.00 34.55 84 GLY D CA 1
ATOM 8783 C C . GLY D 1 97 ? -16.013 46.894 -90.879 1.00 33.48 84 GLY D C 1
ATOM 8784 O O . GLY D 1 97 ? -15.288 45.923 -90.885 1.00 33.85 84 GLY D O 1
ATOM 8785 N N . LYS D 1 98 ? -16.240 47.634 -89.791 1.00 32.59 85 LYS D N 1
ATOM 8786 C CA . LYS D 1 98 ? -15.725 47.290 -88.460 1.00 32.65 85 LYS D CA 1
ATOM 8787 C C . LYS D 1 98 ? -16.283 45.958 -87.888 1.00 31.71 85 LYS D C 1
ATOM 8788 O O . LYS D 1 98 ? -15.503 45.105 -87.444 1.00 31.21 85 LYS D O 1
ATOM 8794 N N . GLU D 1 99 ? -17.611 45.781 -87.899 1.00 31.12 86 GLU D N 1
ATOM 8795 C CA . GLU D 1 99 ? -18.235 44.494 -87.509 1.00 30.12 86 GLU D CA 1
ATOM 8796 C C . GLU D 1 99 ? -17.771 43.330 -88.391 1.00 29.14 86 GLU D C 1
ATOM 8797 O O . GLU D 1 99 ? -17.500 42.235 -87.916 1.00 29.60 86 GLU D O 1
ATOM 8803 N N . GLU D 1 100 ? -17.673 43.585 -89.688 1.00 28.39 87 GLU D N 1
ATOM 8804 C CA . GLU D 1 100 ? -17.150 42.618 -90.629 1.00 27.99 87 GLU D CA 1
ATOM 8805 C C . GLU D 1 100 ? -15.755 42.082 -90.226 1.00 26.63 87 GLU D C 1
ATOM 8806 O O . GLU D 1 100 ? -15.491 40.862 -90.248 1.00 25.82 87 GLU D O 1
ATOM 8812 N N . ILE D 1 101 ? -14.869 43.008 -89.874 1.00 25.48 88 ILE D N 1
ATOM 8813 C CA . ILE D 1 101 ? -13.510 42.693 -89.443 1.00 24.88 88 ILE D CA 1
ATOM 8814 C C . ILE D 1 101 ? -13.559 41.961 -88.097 1.00 23.51 88 ILE D C 1
ATOM 8815 O O . ILE D 1 101 ? -12.923 40.927 -87.938 1.00 22.47 88 ILE D O 1
ATOM 8820 N N . ASP D 1 102 ? -14.330 42.475 -87.134 1.00 24.38 89 ASP D N 1
ATOM 8821 C CA . ASP D 1 102 ? -14.402 41.826 -85.810 1.00 25.07 89 ASP D CA 1
ATOM 8822 C C . ASP D 1 102 ? -14.892 40.394 -85.967 1.00 25.04 89 ASP D C 1
ATOM 8823 O O . ASP D 1 102 ? -14.346 39.482 -85.375 1.00 25.00 89 ASP D O 1
ATOM 8828 N N . SER D 1 103 ? -15.916 40.213 -86.795 1.00 24.80 90 SER D N 1
ATOM 8829 C CA . SER D 1 103 ? -16.421 38.895 -87.140 1.00 25.09 90 SER D CA 1
ATOM 8830 C C . SER D 1 103 ? -15.336 37.934 -87.669 1.00 23.95 90 SER D C 1
ATOM 8831 O O . SER D 1 103 ? -15.210 36.857 -87.147 1.00 24.17 90 SER D O 1
ATOM 8834 N N . ILE D 1 104 ? -14.526 38.343 -88.654 1.00 23.29 91 ILE D N 1
ATOM 8835 C CA . ILE D 1 104 ? -13.397 37.530 -89.160 1.00 22.55 91 ILE D CA 1
ATOM 8836 C C . ILE D 1 104 ? -12.436 37.139 -88.023 1.00 21.19 91 ILE D C 1
ATOM 8837 O O . ILE D 1 104 ? -12.059 35.974 -87.863 1.00 19.68 91 ILE D O 1
ATOM 8842 N N . LEU D 1 105 ? -12.064 38.118 -87.218 1.00 20.92 92 LEU D N 1
ATOM 8843 C CA . LEU D 1 105 ? -11.136 37.868 -86.134 1.00 21.84 92 LEU D CA 1
ATOM 8844 C C . LEU D 1 105 ? -11.732 36.827 -85.211 1.00 21.74 92 LEU D C 1
ATOM 8845 O O . LEU D 1 105 ? -11.050 35.916 -84.785 1.00 20.54 92 LEU D O 1
ATOM 8850 N N . ASN D 1 106 ? -13.011 36.992 -84.887 1.00 22.41 93 ASN D N 1
ATOM 8851 C CA . ASN D 1 106 ? -13.706 36.041 -84.022 1.00 23.58 93 ASN D CA 1
ATOM 8852 C C . ASN D 1 106 ? -13.730 34.622 -84.574 1.00 23.38 93 ASN D C 1
ATOM 8853 O O . ASN D 1 106 ? -13.541 33.669 -83.820 1.00 21.96 93 ASN D O 1
ATOM 8858 N N . LYS D 1 107 ? -13.970 34.489 -85.886 1.00 23.20 94 LYS D N 1
ATOM 8859 C CA . LYS D 1 107 ? -13.967 33.168 -86.530 1.00 23.30 94 LYS D CA 1
ATOM 8860 C C . LYS D 1 107 ? -12.577 32.562 -86.591 1.00 23.49 94 LYS D C 1
ATOM 8861 O O . LYS D 1 107 ? -12.415 31.329 -86.481 1.00 24.83 94 LYS D O 1
ATOM 8867 N N . VAL D 1 108 ? -11.565 33.420 -86.758 1.00 23.12 95 VAL D N 1
ATOM 8868 C CA . VAL D 1 108 ? -10.174 32.959 -86.793 1.00 22.74 95 VAL D CA 1
ATOM 8869 C C . VAL D 1 108 ? -9.831 32.386 -85.417 1.00 23.33 95 VAL D C 1
ATOM 8870 O O . VAL D 1 108 ? -9.371 31.252 -85.343 1.00 23.43 95 VAL D O 1
ATOM 8874 N N . GLU D 1 109 ? -10.090 33.118 -84.332 1.00 23.58 96 GLU D N 1
ATOM 8875 C CA . GLU D 1 109 ? -9.909 32.500 -82.977 1.00 24.54 96 GLU D CA 1
ATOM 8876 C C . GLU D 1 109 ? -10.549 31.089 -82.799 1.00 25.77 96 GLU D C 1
ATOM 8877 O O . GLU D 1 109 ? -9.900 30.163 -82.294 1.00 25.40 96 GLU D O 1
ATOM 8883 N N . GLU D 1 110 ? -11.806 30.927 -83.199 1.00 27.11 97 GLU D N 1
ATOM 8884 C CA . GLU D 1 110 ? -12.507 29.641 -83.008 1.00 29.19 97 GLU D CA 1
ATOM 8885 C C . GLU D 1 110 ? -11.908 28.520 -83.860 1.00 29.60 97 GLU D C 1
ATOM 8886 O O . GLU D 1 110 ? -11.631 27.429 -83.366 1.00 29.21 97 GLU D O 1
ATOM 8892 N N . ARG D 1 111 ? -11.672 28.815 -85.135 1.00 30.76 98 ARG D N 1
ATOM 8893 C CA . ARG D 1 111 ? -11.063 27.875 -86.063 1.00 31.43 98 ARG D CA 1
ATOM 8894 C C . ARG D 1 111 ? -9.683 27.468 -85.580 1.00 32.03 98 ARG D C 1
ATOM 8895 O O . ARG D 1 111 ? -9.330 26.287 -85.600 1.00 32.08 98 ARG D O 1
ATOM 8903 N N . MET D 1 112 ? -8.896 28.436 -85.137 1.00 32.34 99 MET D N 1
ATOM 8904 C CA . MET D 1 112 ? -7.585 28.116 -84.595 1.00 33.61 99 MET D CA 1
ATOM 8905 C C . MET D 1 112 ? -7.646 27.199 -83.363 1.00 34.76 99 MET D C 1
ATOM 8906 O O . MET D 1 112 ? -6.689 26.462 -83.097 1.00 34.90 99 MET D O 1
ATOM 8911 N N . LYS D 1 113 ? -8.754 27.224 -82.625 1.00 36.08 100 LYS D N 1
ATOM 8912 C CA . LYS D 1 113 ? -8.901 26.278 -81.520 1.00 38.55 100 LYS D CA 1
ATOM 8913 C C . LYS D 1 113 ? -8.990 24.849 -82.064 1.00 39.48 100 LYS D C 1
ATOM 8914 O O . LYS D 1 113 ? -8.275 23.947 -81.600 1.00 39.39 100 LYS D O 1
ATOM 8920 N N . GLU D 1 114 ? -9.842 24.659 -83.073 1.00 40.73 101 GLU D N 1
ATOM 8921 C CA . GLU D 1 114 ? -10.015 23.346 -83.722 1.00 41.69 101 GLU D CA 1
ATOM 8922 C C . GLU D 1 114 ? -8.722 22.805 -84.328 1.00 41.89 101 GLU D C 1
ATOM 8923 O O . GLU D 1 114 ? -8.445 21.619 -84.220 1.00 42.12 101 GLU D O 1
ATOM 8929 N N . LEU D 1 115 ? -7.925 23.669 -84.947 1.00 42.48 102 LEU D N 1
ATOM 8930 C CA . LEU D 1 115 ? -6.719 23.227 -85.643 1.00 42.72 102 LEU D CA 1
ATOM 8931 C C . LEU D 1 115 ? -5.618 22.741 -84.696 1.00 43.33 102 LEU D C 1
ATOM 8932 O O . LEU D 1 115 ? -5.073 21.639 -84.877 1.00 43.05 102 LEU D O 1
ATOM 8937 N N . GLY D 1 121 ? -1.491 26.701 -76.709 1.00 35.32 108 GLY D N 1
ATOM 8938 C CA . GLY D 1 121 ? -0.915 27.923 -77.291 1.00 34.04 108 GLY D CA 1
ATOM 8939 C C . GLY D 1 121 ? -1.432 29.198 -76.658 1.00 33.19 108 GLY D C 1
ATOM 8940 O O . GLY D 1 121 ? -2.377 29.166 -75.865 1.00 34.44 108 GLY D O 1
ATOM 8941 N N . ARG D 1 122 ? -0.810 30.324 -77.011 1.00 31.51 109 ARG D N 1
ATOM 8942 C CA . ARG D 1 122 ? -1.191 31.639 -76.483 1.00 29.29 109 ARG D CA 1
ATOM 8943 C C . ARG D 1 122 ? -1.691 32.560 -77.600 1.00 27.48 109 ARG D C 1
ATOM 8944 O O . ARG D 1 122 ? -1.203 32.485 -78.738 1.00 26.29 109 ARG D O 1
ATOM 8946 N N . VAL D 1 123 ? -2.665 33.410 -77.266 1.00 24.74 110 VAL D N 1
ATOM 8947 C CA . VAL D 1 123 ? -3.269 34.346 -78.236 1.00 22.58 110 VAL D CA 1
ATOM 8948 C C . VAL D 1 123 ? -3.146 35.786 -77.718 1.00 21.41 110 VAL D C 1
ATOM 8949 O O . VAL D 1 123 ? -3.314 36.047 -76.493 1.00 22.10 110 VAL D O 1
ATOM 8953 N N . LYS D 1 124 ? -2.890 36.721 -78.622 1.00 18.51 111 LYS D N 1
ATOM 8954 C CA . LYS D 1 124 ? -2.839 38.142 -78.246 1.00 17.15 111 LYS D CA 1
ATOM 8955 C C . LYS D 1 124 ? -3.640 38.985 -79.236 1.00 16.85 111 LYS D C 1
ATOM 8956 O O . LYS D 1 124 ? -3.404 38.973 -80.422 1.00 15.75 111 LYS D O 1
ATOM 8962 N N . ARG D 1 125 ? -4.646 39.684 -78.731 1.00 17.72 112 ARG D N 1
ATOM 8963 C CA . ARG D 1 125 ? -5.522 40.492 -79.568 1.00 17.67 112 ARG D CA 1
ATOM 8964 C C . ARG D 1 125 ? -5.527 41.899 -78.975 1.00 17.63 112 ARG D C 1
ATOM 8965 O O . ARG D 1 125 ? -6.347 42.214 -78.100 1.00 17.72 112 ARG D O 1
ATOM 8973 N N . LEU D 1 126 ? -4.563 42.726 -79.374 1.00 16.59 113 LEU D N 1
ATOM 8974 C CA . LEU D 1 126 ? -4.507 44.086 -78.880 1.00 16.37 113 LEU D CA 1
ATOM 8975 C C . LEU D 1 126 ? -5.642 44.961 -79.420 1.00 17.70 113 LEU D C 1
ATOM 8976 O O . LEU D 1 126 ? -6.177 44.685 -80.534 1.00 17.86 113 LEU D O 1
ATOM 8981 N N . PRO D 1 127 ? -5.996 46.043 -78.675 1.00 17.05 114 PRO D N 1
ATOM 8982 C CA . PRO D 1 127 ? -6.896 47.032 -79.262 1.00 17.13 114 PRO D CA 1
ATOM 8983 C C . PRO D 1 127 ? -6.456 47.400 -80.688 1.00 17.09 114 PRO D C 1
ATOM 8984 O O . PRO D 1 127 ? -5.250 47.620 -80.933 1.00 18.66 114 PRO D O 1
ATOM 8988 N N . PRO D 1 128 ? -7.394 47.419 -81.638 1.00 17.06 115 PRO D N 1
ATOM 8989 C CA . PRO D 1 128 ? -7.054 47.939 -82.963 1.00 17.18 115 PRO D CA 1
ATOM 8990 C C . PRO D 1 128 ? -6.548 49.375 -82.924 1.00 18.00 115 PRO D C 1
ATOM 8991 O O . PRO D 1 128 ? -6.978 50.151 -82.078 1.00 17.49 115 PRO D O 1
ATOM 8995 N N . ILE D 1 129 ? -5.625 49.705 -83.835 1.00 17.35 116 ILE D N 1
ATOM 8996 C CA . ILE D 1 129 ? -5.035 51.026 -83.917 1.00 18.37 116 ILE D CA 1
ATOM 8997 C C . ILE D 1 129 ? -5.676 51.784 -85.035 1.00 18.81 116 ILE D C 1
ATOM 8998 O O . ILE D 1 129 ? -5.687 51.311 -86.182 1.00 18.82 116 ILE D O 1
ATOM 9003 N N . VAL D 1 130 ? -6.193 52.962 -84.699 1.00 18.86 117 VAL D N 1
ATOM 9004 C CA . VAL D 1 130 ? -6.646 53.900 -85.682 1.00 19.40 117 VAL D CA 1
ATOM 9005 C C . VAL D 1 130 ? -5.486 54.642 -86.365 1.00 19.69 117 VAL D C 1
ATOM 9006 O O . VAL D 1 130 ? -4.675 55.352 -85.719 1.00 18.45 117 VAL D O 1
ATOM 9010 N N . ARG D 1 131 ? -5.470 54.515 -87.695 1.00 20.05 118 ARG D N 1
ATOM 9011 C CA . ARG D 1 131 ? -4.442 55.128 -88.523 1.00 20.74 118 ARG D CA 1
ATOM 9012 C C . ARG D 1 131 ? -5.026 56.232 -89.397 1.00 20.56 118 ARG D C 1
ATOM 9013 O O . ARG D 1 131 ? -6.012 56.018 -90.117 1.00 20.34 118 ARG D O 1
ATOM 9021 N N . GLY D 1 132 ? -4.430 57.423 -89.298 1.00 19.63 119 GLY D N 1
ATOM 9022 C CA . GLY D 1 132 ? -4.955 58.628 -89.933 1.00 20.23 119 GLY D CA 1
ATOM 9023 C C . GLY D 1 132 ? -6.251 59.155 -89.332 1.00 19.92 119 GLY D C 1
ATOM 9024 O O . GLY D 1 132 ? -7.030 59.744 -90.035 1.00 21.30 119 GLY D O 1
ATOM 9025 N N . GLY D 1 133 ? -6.485 58.989 -88.031 1.00 20.41 120 GLY D N 1
ATOM 9026 C CA . GLY D 1 133 ? -7.768 59.424 -87.461 1.00 19.64 120 GLY D CA 1
ATOM 9027 C C . GLY D 1 133 ? -7.790 60.943 -87.400 1.00 20.00 120 GLY D C 1
ATOM 9028 O O . GLY D 1 133 ? -6.742 61.561 -87.301 1.00 19.75 120 GLY D O 1
ATOM 9029 N N . ALA D 1 134 ? -8.977 61.548 -87.489 1.00 19.78 121 ALA D N 1
ATOM 9030 C CA . ALA D 1 134 ? -9.165 62.981 -87.247 1.00 19.98 121 ALA D CA 1
ATOM 9031 C C . ALA D 1 134 ? -8.788 63.327 -85.790 1.00 19.95 121 ALA D C 1
ATOM 9032 O O . ALA D 1 134 ? -8.325 64.417 -85.501 1.00 21.01 121 ALA D O 1
ATOM 9034 N N . ILE D 1 135 ? -9.005 62.405 -84.870 1.00 19.20 122 ILE D N 1
ATOM 9035 C CA . ILE D 1 135 ? -8.577 62.644 -83.486 1.00 18.86 122 ILE D CA 1
ATOM 9036 C C . ILE D 1 135 ? -7.403 61.691 -83.185 1.00 18.54 122 ILE D C 1
ATOM 9037 O O . ILE D 1 135 ? -7.541 60.456 -83.209 1.00 18.02 122 ILE D O 1
ATOM 9042 N N . ASP D 1 136 ? -6.232 62.284 -82.962 1.00 18.08 123 ASP D N 1
ATOM 9043 C CA . ASP D 1 136 ? -5.009 61.527 -82.716 1.00 17.74 123 ASP D CA 1
ATOM 9044 C C . ASP D 1 136 ? -4.889 61.167 -81.227 1.00 17.55 123 ASP D C 1
ATOM 9045 O O . ASP D 1 136 ? -4.728 62.046 -80.392 1.00 15.72 123 ASP D O 1
ATOM 9050 N N . ARG D 1 137 ? -4.940 59.858 -80.923 1.00 17.52 124 ARG D N 1
ATOM 9051 C CA . ARG D 1 137 ? -4.982 59.350 -79.525 1.00 17.29 124 ARG D CA 1
ATOM 9052 C C . ARG D 1 137 ? -3.628 58.853 -79.023 1.00 15.07 124 ARG D C 1
ATOM 9053 O O . ARG D 1 137 ? -3.448 58.553 -77.829 1.00 14.94 124 ARG D O 1
ATOM 9061 N N . TYR D 1 138 ? -2.672 58.759 -79.930 1.00 14.15 125 TYR D N 1
ATOM 9062 C CA . TYR D 1 138 ? -1.389 58.124 -79.647 1.00 14.24 125 TYR D CA 1
ATOM 9063 C C . TYR D 1 138 ? -0.240 59.094 -79.470 1.00 14.78 125 TYR D C 1
ATOM 9064 O O . TYR D 1 138 ? 0.211 59.741 -80.444 1.00 14.26 125 TYR D O 1
ATOM 9073 N N . TRP D 1 139 ? 0.265 59.142 -78.234 1.00 13.75 126 TRP D N 1
ATOM 9074 C CA . TRP D 1 139 ? 1.246 60.137 -77.800 1.00 15.17 126 TRP D CA 1
ATOM 9075 C C . TRP D 1 139 ? 2.392 59.438 -77.062 1.00 14.14 126 TRP D C 1
ATOM 9076 O O . TRP D 1 139 ? 2.417 59.376 -75.800 1.00 13.30 126 TRP D O 1
ATOM 9087 N N . PRO D 1 140 ? 3.340 58.886 -77.832 1.00 14.44 127 PRO D N 1
ATOM 9088 C CA . PRO D 1 140 ? 4.363 58.057 -77.184 1.00 13.92 127 PRO D CA 1
ATOM 9089 C C . PRO D 1 140 ? 5.112 58.755 -76.057 1.00 14.73 127 PRO D C 1
ATOM 9090 O O . PRO D 1 140 ? 5.259 60.006 -76.029 1.00 15.39 127 PRO D O 1
ATOM 9094 N N . THR D 1 141 ? 5.587 57.941 -75.121 1.00 14.78 128 THR D N 1
ATOM 9095 C CA . THR D 1 141 ? 6.324 58.450 -73.992 1.00 15.50 128 THR D CA 1
ATOM 9096 C C . THR D 1 141 ? 7.766 58.903 -74.308 1.00 16.58 128 THR D C 1
ATOM 9097 O O . THR D 1 141 ? 8.332 58.596 -75.391 1.00 14.25 128 THR D O 1
ATOM 9101 N N . ALA D 1 142 ? 8.326 59.670 -73.358 1.00 16.43 129 ALA D N 1
ATOM 9102 C CA . ALA D 1 142 ? 9.679 60.268 -73.534 1.00 17.57 129 ALA D CA 1
ATOM 9103 C C . ALA D 1 142 ? 10.680 59.149 -73.775 1.00 17.56 129 ALA D C 1
ATOM 9104 O O . ALA D 1 142 ? 11.704 59.319 -74.454 1.00 18.52 129 ALA D O 1
ATOM 9106 N N . ASP D 1 143 ? 10.392 57.988 -73.198 1.00 18.27 130 ASP D N 1
ATOM 9107 C CA . ASP D 1 143 ? 11.264 56.837 -73.359 1.00 19.07 130 ASP D CA 1
ATOM 9108 C C . ASP D 1 143 ? 10.830 55.917 -74.503 1.00 18.96 130 ASP D C 1
ATOM 9109 O O . ASP D 1 143 ? 11.203 54.759 -74.539 1.00 19.30 130 ASP D O 1
ATOM 9114 N N . GLY D 1 144 ? 10.023 56.430 -75.429 1.00 18.77 131 GLY D N 1
ATOM 9115 C CA . GLY D 1 144 ? 9.712 55.698 -76.665 1.00 17.91 131 GLY D CA 1
ATOM 9116 C C . GLY D 1 144 ? 8.720 54.564 -76.621 1.00 17.42 131 GLY D C 1
ATOM 9117 O O . GLY D 1 144 ? 8.752 53.657 -77.500 1.00 17.79 131 GLY D O 1
ATOM 9118 N N . ARG D 1 145 ? 7.824 54.611 -75.629 1.00 16.14 132 ARG D N 1
ATOM 9119 C CA . ARG D 1 145 ? 6.761 53.579 -75.488 1.00 15.16 132 ARG D CA 1
ATOM 9120 C C . ARG D 1 145 ? 5.445 54.006 -76.133 1.00 14.66 132 ARG D C 1
ATOM 9121 O O . ARG D 1 145 ? 5.066 55.168 -76.078 1.00 13.21 132 ARG D O 1
ATOM 9129 N N . LEU D 1 146 ? 4.765 53.051 -76.765 1.00 14.94 133 LEU D N 1
ATOM 9130 C CA . LEU D 1 146 ? 3.474 53.321 -77.384 1.00 16.06 133 LEU D CA 1
ATOM 9131 C C . LEU D 1 146 ? 2.381 53.321 -76.339 1.00 15.05 133 LEU D C 1
ATOM 9132 O O . LEU D 1 146 ? 2.186 52.316 -75.676 1.00 14.81 133 LEU D O 1
ATOM 9137 N N . VAL D 1 147 ? 1.744 54.477 -76.147 1.00 14.35 134 VAL D N 1
ATOM 9138 C CA . VAL D 1 147 ? 0.590 54.604 -75.263 1.00 16.27 134 VAL D CA 1
ATOM 9139 C C . VAL D 1 147 ? -0.566 55.338 -75.954 1.00 16.18 134 VAL D C 1
ATOM 9140 O O . VAL D 1 147 ? -0.348 56.357 -76.589 1.00 17.73 134 VAL D O 1
ATOM 9144 N N . GLU D 1 148 ? -1.767 54.796 -75.794 1.00 15.59 135 GLU D N 1
ATOM 9145 C CA . GLU D 1 148 ? -3.014 55.317 -76.348 1.00 15.68 135 GLU D CA 1
ATOM 9146 C C . GLU D 1 148 ? -3.771 56.051 -75.265 1.00 15.34 135 GLU D C 1
ATOM 9147 O O . GLU D 1 148 ? -4.001 55.494 -74.191 1.00 14.76 135 GLU D O 1
ATOM 9153 N N . TYR D 1 149 ? -4.144 57.303 -75.542 1.00 13.97 136 TYR D N 1
ATOM 9154 C CA . TYR D 1 149 ? -4.950 58.067 -74.604 1.00 14.89 136 TYR D CA 1
ATOM 9155 C C . TYR D 1 149 ? -6.429 57.957 -74.899 1.00 14.85 136 TYR D C 1
ATOM 9156 O O . TYR D 1 149 ? -6.826 57.729 -76.035 1.00 14.33 136 TYR D O 1
ATOM 9165 N N . ASP D 1 150 ? -7.230 58.223 -73.878 1.00 15.39 137 ASP D N 1
ATOM 9166 C CA . ASP D 1 150 ? -8.699 58.312 -74.035 1.00 16.27 137 ASP D CA 1
ATOM 9167 C C . ASP D 1 150 ? -9.226 59.654 -74.570 1.00 17.38 137 ASP D C 1
ATOM 9168 O O . ASP D 1 150 ? -10.012 60.317 -73.919 1.00 16.36 137 ASP D O 1
ATOM 9173 N N . ILE D 1 151 ? -8.805 60.028 -75.789 1.00 18.15 138 ILE D N 1
ATOM 9174 C CA . ILE D 1 151 ? -9.035 61.367 -76.309 1.00 18.45 138 ILE D CA 1
ATOM 9175 C C . ILE D 1 151 ? -10.295 61.260 -77.115 1.00 18.37 138 ILE D C 1
ATOM 9176 O O . ILE D 1 151 ? -10.391 60.411 -77.993 1.00 16.46 138 ILE D O 1
ATOM 9181 N N . ASP D 1 152 ? -11.258 62.116 -76.811 1.00 18.68 139 ASP D N 1
ATOM 9182 C CA . ASP D 1 152 ? -12.514 62.134 -77.567 1.00 20.19 139 ASP D CA 1
ATOM 9183 C C . ASP D 1 152 ? -12.769 63.450 -78.318 1.00 19.76 139 ASP D C 1
ATOM 9184 O O . ASP D 1 152 ? -13.795 63.592 -78.976 1.00 19.79 139 ASP D O 1
ATOM 9189 N N . GLU D 1 153 ? -11.822 64.383 -78.263 1.00 18.64 140 GLU D N 1
ATOM 9190 C CA . GLU D 1 153 ? -12.015 65.666 -78.907 1.00 19.67 140 GLU D CA 1
ATOM 9191 C C . GLU D 1 153 ? -10.703 66.411 -79.082 1.00 18.65 140 GLU D C 1
ATOM 9192 O O . GLU D 1 153 ? -9.910 66.483 -78.153 1.00 17.08 140 GLU D O 1
ATOM 9198 N N . VAL D 1 154 ? -10.497 66.949 -80.288 1.00 17.13 141 VAL D N 1
ATOM 9199 C CA . VAL D 1 154 ? -9.520 67.998 -80.540 1.00 16.87 141 VAL D CA 1
ATOM 9200 C C . VAL D 1 154 ? -10.200 69.335 -80.176 1.00 17.25 141 VAL D C 1
ATOM 9201 O O . VAL D 1 154 ? -11.159 69.775 -80.835 1.00 16.75 141 VAL D O 1
ATOM 9205 N N . VAL D 1 155 ? -9.724 69.956 -79.104 1.00 16.51 142 VAL D N 1
ATOM 9206 C CA . VAL D 1 155 ? -10.236 71.218 -78.614 1.00 16.36 142 VAL D CA 1
ATOM 9207 C C . VAL D 1 155 ? -9.560 72.427 -79.331 1.00 17.81 142 VAL D C 1
ATOM 9208 O O . VAL D 1 155 ? -10.191 73.472 -79.589 1.00 17.13 142 VAL D O 1
ATOM 9212 N N . TYR D 1 156 ? -8.280 72.249 -79.672 1.00 17.91 143 TYR D N 1
ATOM 9213 C CA . TYR D 1 156 ? -7.445 73.312 -80.193 1.00 18.53 143 TYR D CA 1
ATOM 9214 C C . TYR D 1 156 ? -6.225 72.691 -80.864 1.00 18.84 143 TYR D C 1
ATOM 9215 O O . TYR D 1 156 ? -5.631 71.735 -80.365 1.00 15.44 143 TYR D O 1
ATOM 9224 N N . ASP D 1 157 ? -5.840 73.229 -82.020 1.00 19.36 144 ASP D N 1
ATOM 9225 C CA . ASP D 1 157 ? -4.660 72.732 -82.696 1.00 20.46 144 ASP D CA 1
ATOM 9226 C C . ASP D 1 157 ? -4.289 73.851 -83.634 1.00 21.49 144 ASP D C 1
ATOM 9227 O O . ASP D 1 157 ? -4.952 74.020 -84.666 1.00 20.51 144 ASP D O 1
ATOM 9232 N N . GLU D 1 158 ? -3.267 74.625 -83.268 1.00 21.26 145 GLU D N 1
ATOM 9233 C CA . GLU D 1 158 ? -2.754 75.683 -84.151 1.00 23.08 145 GLU D CA 1
ATOM 9234 C C . GLU D 1 158 ? -1.256 75.811 -84.004 1.00 22.86 145 GLU D C 1
ATOM 9235 O O . GLU D 1 158 ? -0.681 75.519 -82.937 1.00 21.98 145 GLU D O 1
ATOM 9241 N N . ASP D 1 159 ? -0.632 76.247 -85.091 1.00 22.46 146 ASP D N 1
ATOM 9242 C CA . ASP D 1 159 ? 0.791 76.582 -85.084 1.00 23.04 146 ASP D CA 1
ATOM 9243 C C . ASP D 1 159 ? 0.984 78.052 -84.728 1.00 21.94 146 ASP D C 1
ATOM 9244 O O . ASP D 1 159 ? 0.447 78.942 -85.397 1.00 21.79 146 ASP D O 1
ATOM 9249 N N . SER D 1 160 ? 1.697 78.294 -83.636 1.00 21.01 147 SER D N 1
ATOM 9250 C CA . SER D 1 160 ? 2.118 79.638 -83.238 1.00 20.60 147 SER D CA 1
ATOM 9251 C C . SER D 1 160 ? 3.436 79.979 -83.953 1.00 20.82 147 SER D C 1
ATOM 9252 O O . SER D 1 160 ? 3.996 79.120 -84.614 1.00 20.45 147 SER D O 1
ATOM 9255 N N . PRO D 1 161 ? 3.946 81.231 -83.829 1.00 21.67 148 PRO D N 1
ATOM 9256 C CA . PRO D 1 161 ? 5.299 81.497 -84.351 1.00 21.79 148 PRO D CA 1
ATOM 9257 C C . PRO D 1 161 ? 6.408 80.643 -83.746 1.00 21.87 148 PRO D C 1
ATOM 9258 O O . PRO D 1 161 ? 7.499 80.549 -84.322 1.00 21.76 148 PRO D O 1
ATOM 9262 N N . TYR D 1 162 ? 6.137 80.044 -82.586 1.00 20.87 149 TYR D N 1
ATOM 9263 C CA . TYR D 1 162 ? 7.157 79.338 -81.807 1.00 20.80 149 TYR D CA 1
ATOM 9264 C C . TYR D 1 162 ? 7.012 77.825 -81.823 1.00 20.05 149 TYR D C 1
ATOM 9265 O O . TYR D 1 162 ? 8.012 77.099 -81.691 1.00 20.99 149 TYR D O 1
ATOM 9274 N N . GLN D 1 163 ? 5.782 77.328 -82.006 1.00 18.05 150 GLN D N 1
ATOM 9275 C CA . GLN D 1 163 ? 5.547 75.904 -81.807 1.00 16.12 150 GLN D CA 1
ATOM 9276 C C . GLN D 1 163 ? 4.150 75.494 -82.187 1.00 15.83 150 GLN D C 1
ATOM 9277 O O . GLN D 1 163 ? 3.258 76.334 -82.215 1.00 16.59 150 GLN D O 1
ATOM 9283 N N . ASN D 1 164 ? 3.951 74.207 -82.464 1.00 16.36 151 ASN D N 1
ATOM 9284 C CA . ASN D 1 164 ? 2.585 73.662 -82.565 1.00 17.07 151 ASN D CA 1
ATOM 9285 C C . ASN D 1 164 ? 1.944 73.513 -81.177 1.00 16.96 151 ASN D C 1
ATOM 9286 O O . ASN D 1 164 ? 2.559 72.995 -80.240 1.00 17.12 151 ASN D O 1
ATOM 9291 N N . ILE D 1 165 ? 0.707 73.972 -81.060 1.00 16.20 152 ILE D N 1
ATOM 9292 C CA . ILE D 1 165 ? -0.038 73.891 -79.821 1.00 16.58 152 ILE D CA 1
ATOM 9293 C C . ILE D 1 165 ? -1.296 73.024 -80.046 1.00 16.99 152 ILE D C 1
ATOM 9294 O O . ILE D 1 165 ? -2.137 73.380 -80.878 1.00 17.60 152 ILE D O 1
ATOM 9299 N N . LYS D 1 166 ? -1.384 71.904 -79.325 1.00 16.39 153 LYS D N 1
ATOM 9300 C CA . LYS D 1 166 ? -2.620 71.114 -79.220 1.00 15.84 153 LYS D CA 1
ATOM 9301 C C . LYS D 1 166 ? -3.203 71.108 -77.817 1.00 15.72 153 LYS D C 1
ATOM 9302 O O . LYS D 1 166 ? -2.463 70.980 -76.813 1.00 14.21 153 LYS D O 1
ATOM 9308 N N . ILE D 1 167 ? -4.535 71.201 -77.752 1.00 14.99 154 ILE D N 1
ATOM 9309 C CA . ILE D 1 167 ? -5.253 70.872 -76.523 1.00 15.00 154 ILE D CA 1
ATOM 9310 C C . ILE D 1 167 ? -6.295 69.780 -76.881 1.00 15.51 154 ILE D C 1
ATOM 9311 O O . ILE D 1 167 ? -7.197 70.000 -77.701 1.00 16.23 154 ILE D O 1
ATOM 9316 N N . LEU D 1 168 ? -6.112 68.599 -76.305 1.00 15.04 155 LEU D N 1
ATOM 9317 C CA . LEU D 1 168 ? -6.912 67.419 -76.616 1.00 16.37 155 LEU D CA 1
ATOM 9318 C C . LEU D 1 168 ? -7.710 67.044 -75.398 1.00 15.24 155 LEU D C 1
ATOM 9319 O O . LEU D 1 168 ? -7.141 66.988 -74.309 1.00 14.38 155 LEU D O 1
ATOM 9324 N N . HIS D 1 169 ? -9.002 66.756 -75.570 1.00 15.10 156 HIS D N 1
ATOM 9325 C CA . HIS D 1 169 ? -9.807 66.332 -74.417 1.00 13.86 156 HIS D CA 1
ATOM 9326 C C . HIS D 1 169 ? -9.736 64.804 -74.099 1.00 13.58 156 HIS D C 1
ATOM 9327 O O . HIS D 1 169 ? -10.157 63.981 -74.908 1.00 12.76 156 HIS D O 1
ATOM 9334 N N . SER D 1 170 ? -9.285 64.474 -72.877 1.00 12.97 157 SER D N 1
ATOM 9335 C CA . SER D 1 170 ? -9.225 63.125 -72.341 1.00 13.23 157 SER D CA 1
ATOM 9336 C C . SER D 1 170 ? -10.353 62.980 -71.333 1.00 12.79 157 SER D C 1
ATOM 9337 O O . SER D 1 170 ? -10.544 63.882 -70.516 1.00 11.02 157 SER D O 1
ATOM 9340 N N . LYS D 1 171 ? -11.051 61.838 -71.337 1.00 12.04 158 LYS D N 1
ATOM 9341 C CA . LYS D 1 171 ? -12.187 61.690 -70.413 1.00 12.95 158 LYS D CA 1
ATOM 9342 C C . LYS D 1 171 ? -11.693 61.708 -68.959 1.00 12.70 158 LYS D C 1
ATOM 9343 O O . LYS D 1 171 ? -12.342 62.274 -68.040 1.00 13.61 158 LYS D O 1
ATOM 9349 N N . GLN D 1 172 ? -10.561 61.061 -68.722 1.00 10.91 159 GLN D N 1
ATOM 9350 C CA . GLN D 1 172 ? -10.105 60.948 -67.344 1.00 10.75 159 GLN D CA 1
ATOM 9351 C C . GLN D 1 172 ? -9.147 62.000 -66.919 1.00 9.44 159 GLN D C 1
ATOM 9352 O O . GLN D 1 172 ? -9.124 62.355 -65.717 1.00 10.63 159 GLN D O 1
ATOM 9358 N N . PHE D 1 173 ? -8.369 62.520 -67.862 1.00 8.89 160 PHE D N 1
ATOM 9359 C CA . PHE D 1 173 ? -7.363 63.566 -67.589 1.00 10.55 160 PHE D CA 1
ATOM 9360 C C . PHE D 1 173 ? -7.804 65.005 -67.836 1.00 11.64 160 PHE D C 1
ATOM 9361 O O . PHE D 1 173 ? -7.079 65.972 -67.496 1.00 11.28 160 PHE D O 1
ATOM 9369 N N . GLY D 1 174 ? -8.980 65.158 -68.441 1.00 11.36 161 GLY D N 1
ATOM 9370 C CA . GLY D 1 174 ? -9.497 66.467 -68.821 1.00 12.08 161 GLY D CA 1
ATOM 9371 C C . GLY D 1 174 ? -8.675 66.939 -70.023 1.00 12.32 161 GLY D C 1
ATOM 9372 O O . GLY D 1 174 ? -8.064 66.110 -70.703 1.00 12.71 161 GLY D O 1
ATOM 9373 N N . ASN D 1 175 ? -8.684 68.242 -70.292 1.00 11.74 162 ASN D N 1
ATOM 9374 C CA . ASN D 1 175 ? -7.919 68.822 -71.423 1.00 13.63 162 ASN D CA 1
ATOM 9375 C C . ASN D 1 175 ? -6.425 68.687 -71.174 1.00 12.11 162 ASN D C 1
ATOM 9376 O O . ASN D 1 175 ? -5.948 68.889 -70.053 1.00 12.82 162 ASN D O 1
ATOM 9381 N N . ILE D 1 176 ? -5.724 68.308 -72.229 1.00 11.50 163 ILE D N 1
ATOM 9382 C CA . ILE D 1 176 ? -4.285 68.033 -72.188 1.00 11.24 163 ILE D CA 1
ATOM 9383 C C . ILE D 1 176 ? -3.591 68.962 -73.146 1.00 12.29 163 ILE D C 1
ATOM 9384 O O . ILE D 1 176 ? -3.844 68.947 -74.381 1.00 12.29 163 ILE D O 1
ATOM 9389 N N . LEU D 1 177 ? -2.685 69.757 -72.596 1.00 12.42 164 LEU D N 1
ATOM 9390 C CA . LEU D 1 177 ? -1.827 70.630 -73.395 1.00 12.73 164 LEU D CA 1
ATOM 9391 C C . LEU D 1 177 ? -0.614 69.847 -73.926 1.00 13.22 164 LEU D C 1
ATOM 9392 O O . LEU D 1 177 ? 0.158 69.304 -73.154 1.00 12.66 164 LEU D O 1
ATOM 9397 N N . ILE D 1 178 ? -0.436 69.886 -75.242 1.00 13.11 165 ILE D N 1
ATOM 9398 C CA . ILE D 1 178 ? 0.619 69.138 -75.946 1.00 14.58 165 ILE D CA 1
ATOM 9399 C C . ILE D 1 178 ? 1.390 70.154 -76.806 1.00 15.02 165 ILE D C 1
ATOM 9400 O O . ILE D 1 178 ? 0.830 70.720 -77.761 1.00 15.41 165 ILE D O 1
ATOM 9405 N N . LEU D 1 179 ? 2.670 70.359 -76.476 1.00 13.82 166 LEU D N 1
ATOM 9406 C CA . LEU D 1 179 ? 3.485 71.322 -77.235 1.00 14.29 166 LEU D CA 1
ATOM 9407 C C . LEU D 1 179 ? 4.537 70.568 -78.036 1.00 13.29 166 LEU D C 1
ATOM 9408 O O . LEU D 1 179 ? 5.276 69.758 -77.495 1.00 11.51 166 LEU D O 1
ATOM 9413 N N . SER D 1 180 ? 4.524 70.792 -79.344 1.00 14.66 167 SER D N 1
ATOM 9414 C CA . SER D 1 180 ? 5.379 70.067 -80.307 1.00 15.49 167 SER D CA 1
ATOM 9415 C C . SER D 1 180 ? 5.335 68.536 -80.136 1.00 15.43 167 SER D C 1
ATOM 9416 O O . SER D 1 180 ? 6.364 67.830 -80.142 1.00 14.61 167 SER D O 1
ATOM 9419 N N . GLY D 1 181 ? 4.141 67.998 -79.930 1.00 14.84 168 GLY D N 1
ATOM 9420 C CA . GLY D 1 181 ? 4.031 66.560 -79.752 1.00 14.66 168 GLY D CA 1
ATOM 9421 C C . GLY D 1 181 ? 4.383 66.032 -78.377 1.00 14.85 168 GLY D C 1
ATOM 9422 O O . GLY D 1 181 ? 4.347 64.851 -78.179 1.00 17.61 168 GLY D O 1
ATOM 9423 N N . ASP D 1 182 ? 4.675 66.893 -77.421 1.00 14.77 169 ASP D N 1
ATOM 9424 C CA . ASP D 1 182 ? 5.109 66.514 -76.030 1.00 14.81 169 ASP D CA 1
ATOM 9425 C C . ASP D 1 182 ? 4.017 66.953 -75.050 1.00 14.60 169 ASP D C 1
ATOM 9426 O O . ASP D 1 182 ? 3.706 68.147 -74.915 1.00 14.11 169 ASP D O 1
ATOM 9431 N N . VAL D 1 183 ? 3.405 65.983 -74.398 1.00 13.76 170 VAL D N 1
ATOM 9432 C CA . VAL D 1 183 ? 2.390 66.223 -73.367 1.00 12.68 170 VAL D CA 1
ATOM 9433 C C . VAL D 1 183 ? 3.035 67.080 -72.271 1.00 13.03 170 VAL D C 1
ATOM 9434 O O . VAL D 1 183 ? 3.999 66.638 -71.668 1.00 12.68 170 VAL D O 1
ATOM 9438 N N . ASN D 1 184 ? 2.534 68.305 -72.044 1.00 12.43 171 ASN D N 1
ATOM 9439 C CA . ASN D 1 184 ? 3.108 69.183 -71.030 1.00 12.30 171 ASN D CA 1
ATOM 9440 C C . ASN D 1 184 ? 2.321 69.149 -69.747 1.00 12.74 171 ASN D C 1
ATOM 9441 O O . ASN D 1 184 ? 2.902 69.030 -68.680 1.00 13.45 171 ASN D O 1
ATOM 9446 N N . LEU D 1 185 ? 0.990 69.222 -69.850 1.00 12.96 172 LEU D N 1
ATOM 9447 C CA . LEU D 1 185 ? 0.156 69.191 -68.635 1.00 13.74 172 LEU D CA 1
ATOM 9448 C C . LEU D 1 185 ? -1.288 68.874 -69.023 1.00 13.00 172 LEU D C 1
ATOM 9449 O O . LEU D 1 185 ? -1.719 69.201 -70.125 1.00 13.17 172 LEU D O 1
ATOM 9454 N N . ALA D 1 186 ? -2.039 68.302 -68.088 1.00 11.43 173 ALA D N 1
ATOM 9455 C CA . ALA D 1 186 ? -3.482 68.089 -68.256 1.00 11.13 173 ALA D CA 1
ATOM 9456 C C . ALA D 1 186 ? -4.165 68.691 -67.114 1.00 12.27 173 ALA D C 1
ATOM 9457 O O . ALA D 1 186 ? -3.532 68.908 -66.035 1.00 12.61 173 ALA D O 1
ATOM 9459 N N . GLU D 1 187 ? -5.492 68.858 -67.246 1.00 13.26 174 GLU D N 1
ATOM 9460 C CA . GLU D 1 187 ? -6.229 69.401 -66.106 1.00 12.87 174 GLU D CA 1
ATOM 9461 C C . GLU D 1 187 ? -6.139 68.536 -64.880 1.00 14.04 174 GLU D C 1
ATOM 9462 O O . GLU D 1 187 ? -6.383 69.031 -63.765 1.00 16.07 174 GLU D O 1
ATOM 9468 N N . SER D 1 188 ? -5.849 67.235 -65.058 1.00 15.35 175 SER D N 1
ATOM 9469 C CA . SER D 1 188 ? -5.704 66.300 -63.946 1.00 15.32 175 SER D CA 1
ATOM 9470 C C . SER D 1 188 ? -4.421 66.452 -63.120 1.00 16.84 175 SER D C 1
ATOM 9471 O O . SER D 1 188 ? -4.281 65.807 -62.071 1.00 18.47 175 SER D O 1
ATOM 9474 N N . ASP D 1 189 ? -3.470 67.267 -63.601 1.00 16.86 176 ASP D N 1
ATOM 9475 C CA . ASP D 1 189 ? -2.061 67.203 -63.172 1.00 16.39 176 ASP D CA 1
ATOM 9476 C C . ASP D 1 189 ? -1.600 68.226 -62.098 1.00 16.95 176 ASP D C 1
ATOM 9477 O O . ASP D 1 189 ? -0.453 68.763 -62.141 1.00 14.42 176 ASP D O 1
ATOM 9482 N N . LEU D 1 190 ? -2.465 68.453 -61.109 1.00 16.96 177 LEU D N 1
ATOM 9483 C CA . LEU D 1 190 ? -2.048 69.123 -59.885 1.00 18.13 177 LEU D CA 1
ATOM 9484 C C . LEU D 1 190 ? -0.760 68.579 -59.270 1.00 16.57 177 LEU D C 1
ATOM 9485 O O . LEU D 1 190 ? -0.014 69.340 -58.687 1.00 16.68 177 LEU D O 1
ATOM 9490 N N . ALA D 1 191 ? -0.533 67.269 -59.327 1.00 15.52 178 ALA D N 1
ATOM 9491 C CA . ALA D 1 191 ? 0.737 66.689 -58.864 1.00 14.52 178 ALA D CA 1
ATOM 9492 C C . ALA D 1 191 ? 1.979 67.343 -59.481 1.00 13.98 178 ALA D C 1
ATOM 9493 O O . ALA D 1 191 ? 3.016 67.437 -58.807 1.00 13.94 178 ALA D O 1
ATOM 9495 N N . TYR D 1 192 ? 1.887 67.716 -60.765 1.00 11.67 179 TYR D N 1
ATOM 9496 C CA . TYR D 1 192 ? 2.998 68.347 -61.481 1.00 12.30 179 TYR D CA 1
ATOM 9497 C C . TYR D 1 192 ? 3.290 69.722 -60.841 1.00 12.00 179 TYR D C 1
ATOM 9498 O O . TYR D 1 192 ? 4.439 70.074 -60.457 1.00 11.89 179 TYR D O 1
ATOM 9507 N N . THR D 1 193 ? 2.229 70.491 -60.665 1.00 12.31 180 THR D N 1
ATOM 9508 C CA . THR D 1 193 ? 2.353 71.821 -60.155 1.00 13.99 180 THR D CA 1
ATOM 9509 C C . THR D 1 193 ? 2.819 71.806 -58.696 1.00 14.54 180 THR D C 1
ATOM 9510 O O . THR D 1 193 ? 3.645 72.636 -58.281 1.00 15.07 180 THR D O 1
ATOM 9514 N N . ARG D 1 194 ? 2.313 70.855 -57.927 1.00 14.48 181 ARG D N 1
ATOM 9515 C CA . ARG D 1 194 ? 2.748 70.719 -56.541 1.00 15.23 181 ARG D CA 1
ATOM 9516 C C . ARG D 1 194 ? 4.245 70.395 -56.464 1.00 15.08 181 ARG D C 1
ATOM 9517 O O . ARG D 1 194 ? 4.975 70.982 -55.649 1.00 14.90 181 ARG D O 1
ATOM 9525 N N . ALA D 1 195 ? 4.711 69.490 -57.332 1.00 13.73 182 ALA D N 1
ATOM 9526 C CA . ALA D 1 195 ? 6.114 69.008 -57.258 1.00 13.82 182 ALA D CA 1
ATOM 9527 C C . ALA D 1 195 ? 7.078 70.104 -57.647 1.00 13.70 182 ALA D C 1
ATOM 9528 O O . ALA D 1 195 ? 8.115 70.339 -56.987 1.00 13.85 182 ALA D O 1
ATOM 9530 N N . ILE D 1 196 ? 6.702 70.839 -58.677 1.00 14.40 183 ILE D N 1
ATOM 9531 C CA . ILE D 1 196 ? 7.563 71.903 -59.185 1.00 14.55 183 ILE D CA 1
ATOM 9532 C C . ILE D 1 196 ? 7.577 73.140 -58.296 1.00 14.49 183 ILE D C 1
ATOM 9533 O O . ILE D 1 196 ? 8.417 74.017 -58.484 1.00 14.59 183 ILE D O 1
ATOM 9538 N N . MET D 1 197 ? 6.651 73.211 -57.342 1.00 13.95 184 MET D N 1
ATOM 9539 C CA . MET D 1 197 ? 6.594 74.274 -56.348 1.00 15.65 184 MET D CA 1
ATOM 9540 C C . MET D 1 197 ? 7.234 73.854 -55.034 1.00 15.75 184 MET D C 1
ATOM 9541 O O . MET D 1 197 ? 7.348 74.665 -54.108 1.00 15.41 184 MET D O 1
ATOM 9546 N N . GLY D 1 198 ? 7.678 72.606 -54.978 1.00 16.98 185 GLY D N 1
ATOM 9547 C CA . GLY D 1 198 ? 8.511 72.118 -53.868 1.00 17.20 185 GLY D CA 1
ATOM 9548 C C . GLY D 1 198 ? 7.811 71.166 -52.923 1.00 17.61 185 GLY D C 1
ATOM 9549 O O . GLY D 1 198 ? 8.251 70.995 -51.761 1.00 16.80 185 GLY D O 1
ATOM 9550 N N . SER D 1 199 ? 6.720 70.567 -53.417 1.00 18.11 186 SER D N 1
ATOM 9551 C CA . SER D 1 199 ? 5.934 69.525 -52.720 1.00 18.89 186 SER D CA 1
ATOM 9552 C C . SER D 1 199 ? 5.462 69.909 -51.311 1.00 20.11 186 SER D C 1
ATOM 9553 O O . SER D 1 199 ? 5.583 69.106 -50.378 1.00 19.73 186 SER D O 1
ATOM 9556 N N . GLY D 1 200 ? 4.948 71.134 -51.171 1.00 20.64 187 GLY D N 1
ATOM 9557 C CA . GLY D 1 200 ? 4.324 71.589 -49.932 1.00 22.15 187 GLY D CA 1
ATOM 9558 C C . GLY D 1 200 ? 5.242 71.949 -48.793 1.00 22.89 187 GLY D C 1
ATOM 9559 O O . GLY D 1 200 ? 4.786 72.245 -47.692 1.00 23.65 187 GLY D O 1
ATOM 9560 N N . LYS D 1 201 ? 6.536 71.989 -49.075 1.00 23.17 188 LYS D N 1
ATOM 9561 C CA . LYS D 1 201 ? 7.543 72.280 -48.064 1.00 23.11 188 LYS D CA 1
ATOM 9562 C C . LYS D 1 201 ? 7.887 73.756 -47.961 1.00 22.35 188 LYS D C 1
ATOM 9563 O O . LYS D 1 201 ? 8.370 74.212 -46.929 1.00 22.05 188 LYS D O 1
ATOM 9569 N N . GLU D 1 202 ? 7.641 74.506 -49.029 1.00 21.76 189 GLU D N 1
ATOM 9570 C CA . GLU D 1 202 ? 7.995 75.929 -49.061 1.00 21.67 189 GLU D CA 1
ATOM 9571 C C . GLU D 1 202 ? 6.895 76.846 -48.509 1.00 21.30 189 GLU D C 1
ATOM 9572 O O . GLU D 1 202 ? 5.721 76.521 -48.589 1.00 20.99 189 GLU D O 1
ATOM 9578 N N . ASP D 1 203 ? 7.287 77.983 -47.935 1.00 21.55 190 ASP D N 1
ATOM 9579 C CA . ASP D 1 203 ? 6.330 79.047 -47.614 1.00 21.89 190 ASP D CA 1
ATOM 9580 C C . ASP D 1 203 ? 6.515 80.226 -48.560 1.00 21.25 190 ASP D C 1
ATOM 9581 O O . ASP D 1 203 ? 7.543 80.912 -48.534 1.00 21.24 190 ASP D O 1
ATOM 9586 N N . TYR D 1 204 ? 5.489 80.482 -49.359 1.00 20.28 191 TYR D N 1
ATOM 9587 C CA . TYR D 1 204 ? 5.519 81.500 -50.386 1.00 19.98 191 TYR D CA 1
ATOM 9588 C C . TYR D 1 204 ? 5.047 82.876 -49.916 1.00 20.43 191 TYR D C 1
ATOM 9589 O O . TYR D 1 204 ? 5.135 83.849 -50.657 1.00 19.50 191 TYR D O 1
ATOM 9598 N N . THR D 1 205 ? 4.544 82.942 -48.687 1.00 21.07 192 THR D N 1
ATOM 9599 C CA . THR D 1 205 ? 3.958 84.176 -48.168 1.00 22.65 192 THR D CA 1
ATOM 9600 C C . THR D 1 205 ? 4.993 85.268 -48.102 1.00 20.83 192 THR D C 1
ATOM 9601 O O . THR D 1 205 ? 6.008 85.109 -47.441 1.00 22.06 192 THR D O 1
ATOM 9605 N N . GLY D 1 206 ? 4.722 86.379 -48.773 1.00 20.81 193 GLY D N 1
ATOM 9606 C CA . GLY D 1 206 ? 5.624 87.533 -48.735 1.00 21.10 193 GLY D CA 1
ATOM 9607 C C . GLY D 1 206 ? 6.921 87.330 -49.507 1.00 20.80 193 GLY D C 1
ATOM 9608 O O . GLY D 1 206 ? 7.889 88.057 -49.291 1.00 21.21 193 GLY D O 1
ATOM 9609 N N . LYS D 1 207 ? 6.943 86.352 -50.414 1.00 19.83 194 LYS D N 1
ATOM 9610 C CA . LYS D 1 207 ? 8.181 86.027 -51.151 1.00 19.13 194 LYS D CA 1
ATOM 9611 C C . LYS D 1 207 ? 8.128 86.588 -52.561 1.00 18.10 194 LYS D C 1
ATOM 9612 O O . LYS D 1 207 ? 7.064 86.865 -53.061 1.00 16.92 194 LYS D O 1
ATOM 9618 N N . ASP D 1 208 ? 9.294 86.698 -53.202 1.00 17.85 195 ASP D N 1
ATOM 9619 C CA . ASP D 1 208 ? 9.404 87.100 -54.589 1.00 17.79 195 ASP D CA 1
ATOM 9620 C C . ASP D 1 208 ? 9.723 85.857 -55.413 1.00 16.15 195 ASP D C 1
ATOM 9621 O O . ASP D 1 208 ? 10.713 85.145 -55.121 1.00 16.51 195 ASP D O 1
ATOM 9626 N N . VAL D 1 209 ? 8.922 85.606 -56.453 1.00 15.87 196 VAL D N 1
ATOM 9627 C CA . VAL D 1 209 ? 9.098 84.415 -57.296 1.00 14.39 196 VAL D CA 1
ATOM 9628 C C . VAL D 1 209 ? 9.247 84.764 -58.792 1.00 13.38 196 VAL D C 1
ATOM 9629 O O . VAL D 1 209 ? 8.556 85.614 -59.278 1.00 12.72 196 VAL D O 1
ATOM 9633 N N . LEU D 1 210 ? 10.127 84.077 -59.512 1.00 12.89 197 LEU D N 1
ATOM 9634 C CA . LEU D 1 210 ? 10.198 84.166 -60.967 1.00 12.05 197 LEU D CA 1
ATOM 9635 C C . LEU D 1 210 ? 9.824 82.789 -61.519 1.00 12.23 197 LEU D C 1
ATOM 9636 O O . LEU D 1 210 ? 10.405 81.765 -61.089 1.00 12.55 197 LEU D O 1
ATOM 9641 N N . ILE D 1 211 ? 8.897 82.757 -62.477 1.00 12.27 198 ILE D N 1
ATOM 9642 C CA . ILE D 1 211 ? 8.519 81.519 -63.165 1.00 12.16 198 ILE D CA 1
ATOM 9643 C C . ILE D 1 211 ? 8.957 81.722 -64.609 1.00 12.45 198 ILE D C 1
ATOM 9644 O O . ILE D 1 211 ? 8.632 82.758 -65.231 1.00 12.06 198 ILE D O 1
ATOM 9649 N N . LEU D 1 212 ? 9.701 80.745 -65.148 1.00 12.22 199 LEU D N 1
ATOM 9650 C CA . LEU D 1 212 ? 10.079 80.735 -66.541 1.00 13.06 199 LEU D CA 1
ATOM 9651 C C . LEU D 1 212 ? 9.127 79.785 -67.274 1.00 13.31 199 LEU D C 1
ATOM 9652 O O . LEU D 1 212 ? 9.048 78.626 -66.941 1.00 13.41 199 LEU D O 1
ATOM 9657 N N . GLY D 1 213 ? 8.453 80.289 -68.295 1.00 14.27 200 GLY D N 1
ATOM 9658 C CA . GLY D 1 213 ? 7.496 79.542 -69.062 1.00 14.50 200 GLY D CA 1
ATOM 9659 C C . GLY D 1 213 ? 6.207 79.474 -68.293 1.00 14.98 200 GLY D C 1
ATOM 9660 O O . GLY D 1 213 ? 5.705 80.475 -67.814 1.00 14.80 200 GLY D O 1
ATOM 9661 N N . GLY D 1 214 ? 5.691 78.269 -68.142 1.00 15.44 201 GLY D N 1
ATOM 9662 C CA . GLY D 1 214 ? 4.432 78.074 -67.403 1.00 17.36 201 GLY D CA 1
ATOM 9663 C C . GLY D 1 214 ? 3.203 78.725 -68.018 1.00 17.63 201 GLY D C 1
ATOM 9664 O O . GLY D 1 214 ? 2.327 79.219 -67.297 1.00 17.33 201 GLY D O 1
ATOM 9665 N N . GLY D 1 215 ? 3.105 78.679 -69.342 1.00 19.22 202 GLY D N 1
ATOM 9666 C CA . GLY D 1 215 ? 2.012 79.317 -70.094 1.00 19.76 202 GLY D CA 1
ATOM 9667 C C . GLY D 1 215 ? 0.619 78.834 -69.781 1.00 21.09 202 GLY D C 1
ATOM 9668 O O . GLY D 1 215 ? -0.368 79.521 -70.078 1.00 19.18 202 GLY D O 1
ATOM 9669 N N . ASP D 1 216 ? 0.528 77.642 -69.181 1.00 20.74 203 ASP D N 1
ATOM 9670 C CA . ASP D 1 216 ? -0.757 77.118 -68.704 1.00 19.68 203 ASP D CA 1
ATOM 9671 C C . ASP D 1 216 ? -1.325 77.882 -67.474 1.00 19.84 203 ASP D C 1
ATOM 9672 O O . ASP D 1 216 ? -2.529 77.762 -67.195 1.00 19.93 203 ASP D O 1
ATOM 9677 N N . GLY D 1 217 ? -0.488 78.653 -66.760 1.00 18.64 204 GLY D N 1
ATOM 9678 C CA . GLY D 1 217 ? -0.953 79.547 -65.669 1.00 17.69 204 GLY D CA 1
ATOM 9679 C C . GLY D 1 217 ? -1.085 78.853 -64.317 1.00 17.31 204 GLY D C 1
ATOM 9680 O O . GLY D 1 217 ? -1.305 79.499 -63.311 1.00 18.94 204 GLY D O 1
ATOM 9681 N N . GLY D 1 218 ? -0.895 77.542 -64.292 1.00 16.15 205 GLY D N 1
ATOM 9682 C CA . GLY D 1 218 ? -0.990 76.738 -63.063 1.00 15.08 205 GLY D CA 1
ATOM 9683 C C . GLY D 1 218 ? -0.151 77.131 -61.892 1.00 14.54 205 GLY D C 1
ATOM 9684 O O . GLY D 1 218 ? -0.639 77.230 -60.777 1.00 13.71 205 GLY D O 1
ATOM 9685 N N . ILE D 1 219 ? 1.153 77.270 -62.102 1.00 13.38 206 ILE D N 1
ATOM 9686 C CA . ILE D 1 219 ? 2.029 77.630 -60.987 1.00 14.22 206 ILE D CA 1
ATOM 9687 C C . ILE D 1 219 ? 1.693 79.041 -60.475 1.00 15.71 206 ILE D C 1
ATOM 9688 O O . ILE D 1 219 ? 1.608 79.277 -59.262 1.00 14.55 206 ILE D O 1
ATOM 9693 N N . LEU D 1 220 ? 1.498 79.965 -61.414 1.00 15.64 207 LEU D N 1
ATOM 9694 C CA . LEU D 1 220 ? 1.170 81.340 -61.052 1.00 18.34 207 LEU D CA 1
ATOM 9695 C C . LEU D 1 220 ? -0.094 81.439 -60.182 1.00 18.36 207 LEU D C 1
ATOM 9696 O O . LEU D 1 220 ? -0.123 82.084 -59.115 1.00 19.52 207 LEU D O 1
ATOM 9701 N N . CYS D 1 221 ? -1.135 80.760 -60.632 1.00 20.02 208 CYS D N 1
ATOM 9702 C CA . CYS D 1 221 ? -2.404 80.807 -59.936 1.00 21.55 208 CYS D CA 1
ATOM 9703 C C . CYS D 1 221 ? -2.346 80.168 -58.579 1.00 21.04 208 CYS D C 1
ATOM 9704 O O . CYS D 1 221 ? -2.931 80.687 -57.650 1.00 20.76 208 CYS D O 1
ATOM 9707 N N . GLU D 1 222 ? -1.590 79.067 -58.461 1.00 20.61 209 GLU D N 1
ATOM 9708 C CA . GLU D 1 222 ? -1.409 78.375 -57.184 1.00 20.93 209 GLU D CA 1
ATOM 9709 C C . GLU D 1 222 ? -0.627 79.210 -56.196 1.00 20.14 209 GLU D C 1
ATOM 9710 O O . GLU D 1 222 ? -0.986 79.276 -55.007 1.00 20.28 209 GLU D O 1
ATOM 9716 N N . ILE D 1 223 ? 0.452 79.832 -56.676 1.00 19.80 210 ILE D N 1
ATOM 9717 C CA . ILE D 1 223 ? 1.236 80.761 -55.852 1.00 19.29 210 ILE D CA 1
ATOM 9718 C C . ILE D 1 223 ? 0.484 82.074 -55.471 1.00 19.53 210 ILE D C 1
ATOM 9719 O O . ILE D 1 223 ? 0.559 82.525 -54.336 1.00 19.44 210 ILE D O 1
ATOM 9724 N N . VAL D 1 224 ? -0.250 82.663 -56.393 1.00 20.19 211 VAL D N 1
ATOM 9725 C CA . VAL D 1 224 ? -1.003 83.888 -56.090 1.00 22.56 211 VAL D CA 1
ATOM 9726 C C . VAL D 1 224 ? -1.925 83.668 -54.866 1.00 23.56 211 VAL D C 1
ATOM 9727 O O . VAL D 1 224 ? -2.047 84.560 -54.034 1.00 24.74 211 VAL D O 1
ATOM 9731 N N . LYS D 1 225 ? -2.459 82.459 -54.702 1.00 24.08 212 LYS D N 1
ATOM 9732 C CA . LYS D 1 225 ? -3.360 82.112 -53.575 1.00 25.41 212 LYS D CA 1
ATOM 9733 C C . LYS D 1 225 ? -2.626 82.103 -52.240 1.00 25.45 212 LYS D C 1
ATOM 9734 O O . LYS D 1 225 ? -3.235 82.095 -51.160 1.00 25.06 212 LYS D O 1
ATOM 9740 N N . LEU D 1 226 ? -1.299 82.085 -52.310 1.00 25.12 213 LEU D N 1
ATOM 9741 C CA . LEU D 1 226 ? -0.502 81.921 -51.104 1.00 23.88 213 LEU D CA 1
ATOM 9742 C C . LEU D 1 226 ? 0.083 83.232 -50.618 1.00 24.72 213 LEU D C 1
ATOM 9743 O O . LEU D 1 226 ? 0.974 83.266 -49.776 1.00 24.96 213 LEU D O 1
ATOM 9748 N N . LYS D 1 227 ? -0.444 84.328 -51.139 1.00 25.26 214 LYS D N 1
ATOM 9749 C CA . LYS D 1 227 ? -0.071 85.671 -50.680 1.00 24.41 214 LYS D CA 1
ATOM 9750 C C . LYS D 1 227 ? 1.414 85.981 -50.811 1.00 22.78 214 LYS D C 1
ATOM 9751 O O . LYS D 1 227 ? 2.038 86.368 -49.822 1.00 22.77 214 LYS D O 1
ATOM 9757 N N . PRO D 1 228 ? 1.969 85.868 -52.049 1.00 20.53 215 PRO D N 1
ATOM 9758 C CA . PRO D 1 228 ? 3.349 86.229 -52.297 1.00 19.29 215 PRO D CA 1
ATOM 9759 C C . PRO D 1 228 ? 3.487 87.769 -52.369 1.00 19.10 215 PRO D C 1
ATOM 9760 O O . PRO D 1 228 ? 2.481 88.464 -52.590 1.00 19.52 215 PRO D O 1
ATOM 9764 N N . LYS D 1 229 ? 4.708 88.289 -52.221 1.00 18.33 216 LYS D N 1
ATOM 9765 C CA . LYS D 1 229 ? 4.965 89.712 -52.453 1.00 18.56 216 LYS D CA 1
ATOM 9766 C C . LYS D 1 229 ? 4.827 89.962 -53.956 1.00 18.11 216 LYS D C 1
ATOM 9767 O O . LYS D 1 229 ? 4.049 90.839 -54.399 1.00 16.62 216 LYS D O 1
ATOM 9773 N N . MET D 1 230 ? 5.515 89.143 -54.755 1.00 17.56 217 MET D N 1
ATOM 9774 C CA . MET D 1 230 ? 5.411 89.274 -56.219 1.00 17.80 217 MET D CA 1
ATOM 9775 C C . MET D 1 230 ? 5.765 87.969 -56.905 1.00 18.05 217 MET D C 1
ATOM 9776 O O . MET D 1 230 ? 6.741 87.296 -56.522 1.00 18.08 217 MET D O 1
ATOM 9781 N N . VAL D 1 231 ? 4.984 87.645 -57.931 1.00 18.34 218 VAL D N 1
ATOM 9782 C CA . VAL D 1 231 ? 5.268 86.524 -58.821 1.00 18.42 218 VAL D CA 1
ATOM 9783 C C . VAL D 1 231 ? 5.419 87.124 -60.214 1.00 18.05 218 VAL D C 1
ATOM 9784 O O . VAL D 1 231 ? 4.555 87.860 -60.679 1.00 18.27 218 VAL D O 1
ATOM 9788 N N . THR D 1 232 ? 6.532 86.840 -60.868 1.00 18.73 219 THR D N 1
ATOM 9789 C CA . THR D 1 232 ? 6.771 87.323 -62.234 1.00 18.24 219 THR D CA 1
ATOM 9790 C C . THR D 1 232 ? 6.866 86.096 -63.117 1.00 18.17 219 THR D C 1
ATOM 9791 O O . THR D 1 232 ? 7.656 85.213 -62.865 1.00 18.63 219 THR D O 1
ATOM 9795 N N . MET D 1 233 ? 6.034 86.031 -64.138 1.00 18.58 220 MET D N 1
ATOM 9796 C CA . MET D 1 233 ? 6.004 84.900 -65.010 1.00 18.18 220 MET D CA 1
ATOM 9797 C C . MET D 1 233 ? 6.363 85.335 -66.410 1.00 17.10 220 MET D C 1
ATOM 9798 O O . MET D 1 233 ? 5.742 86.249 -66.951 1.00 16.35 220 MET D O 1
ATOM 9803 N N . VAL D 1 234 ? 7.330 84.640 -67.009 1.00 15.82 221 VAL D N 1
ATOM 9804 C CA . VAL D 1 234 ? 7.904 85.043 -68.286 1.00 15.09 221 VAL D CA 1
ATOM 9805 C C . VAL D 1 234 ? 7.718 83.940 -69.347 1.00 16.04 221 VAL D C 1
ATOM 9806 O O . VAL D 1 234 ? 8.433 82.917 -69.344 1.00 15.09 221 VAL D O 1
ATOM 9810 N N . GLU D 1 235 ? 6.772 84.188 -70.249 1.00 16.33 222 GLU D N 1
ATOM 9811 C CA . GLU D 1 235 ? 6.222 83.171 -71.161 1.00 17.27 222 GLU D CA 1
ATOM 9812 C C . GLU D 1 235 ? 6.312 83.763 -72.536 1.00 17.44 222 GLU D C 1
ATOM 9813 O O . GLU D 1 235 ? 5.820 84.861 -72.754 1.00 19.43 222 GLU D O 1
ATOM 9819 N N . ILE D 1 236 ? 6.959 83.063 -73.457 1.00 17.21 223 ILE D N 1
ATOM 9820 C CA . ILE D 1 236 ? 7.246 83.583 -74.796 1.00 17.13 223 ILE D CA 1
ATOM 9821 C C . ILE D 1 236 ? 6.039 83.581 -75.708 1.00 18.09 223 ILE D C 1
ATOM 9822 O O . ILE D 1 236 ? 6.006 84.329 -76.684 1.00 20.03 223 ILE D O 1
ATOM 9827 N N . ASP D 1 237 ? 5.053 82.734 -75.432 1.00 18.50 224 ASP D N 1
ATOM 9828 C CA . ASP D 1 237 ? 4.028 82.417 -76.436 1.00 18.44 224 ASP D CA 1
ATOM 9829 C C . ASP D 1 237 ? 2.616 82.800 -76.005 1.00 19.09 224 ASP D C 1
ATOM 9830 O O . ASP D 1 237 ? 1.950 82.055 -75.274 1.00 18.23 224 ASP D O 1
ATOM 9835 N N . GLN D 1 238 ? 2.169 83.954 -76.504 1.00 18.80 225 GLN D N 1
ATOM 9836 C CA . GLN D 1 238 ? 0.828 84.463 -76.310 1.00 19.31 225 GLN D CA 1
ATOM 9837 C C . GLN D 1 238 ? -0.290 83.445 -76.607 1.00 18.86 225 GLN D C 1
ATOM 9838 O O . GLN D 1 238 ? -1.332 83.478 -75.947 1.00 18.34 225 GLN D O 1
ATOM 9844 N N . MET D 1 239 ? -0.084 82.608 -77.624 1.00 17.24 226 MET D N 1
ATOM 9845 C CA . MET D 1 239 ? -1.092 81.678 -78.102 1.00 19.24 226 MET D CA 1
ATOM 9846 C C . MET D 1 239 ? -1.284 80.529 -77.121 1.00 18.15 226 MET D C 1
ATOM 9847 O O . MET D 1 239 ? -2.381 79.971 -77.025 1.00 17.24 226 MET D O 1
ATOM 9852 N N . VAL D 1 240 ? -0.222 80.198 -76.374 1.00 17.47 227 VAL D N 1
ATOM 9853 C CA . VAL D 1 240 ? -0.315 79.195 -75.279 1.00 17.30 227 VAL D CA 1
ATOM 9854 C C . VAL D 1 240 ? -1.151 79.760 -74.138 1.00 17.31 227 VAL D C 1
ATOM 9855 O O . VAL D 1 240 ? -2.041 79.086 -73.642 1.00 17.32 227 VAL D O 1
ATOM 9859 N N . ILE D 1 241 ? -0.890 81.012 -73.767 1.00 17.72 228 ILE D N 1
ATOM 9860 C CA . ILE D 1 241 ? -1.642 81.722 -72.690 1.00 18.67 228 ILE D CA 1
ATOM 9861 C C . ILE D 1 241 ? -3.126 81.784 -73.005 1.00 19.28 228 ILE D C 1
ATOM 9862 O O . ILE D 1 241 ? -3.963 81.491 -72.166 1.00 19.02 228 ILE D O 1
ATOM 9867 N N . ASP D 1 242 ? -3.421 82.249 -74.218 1.00 19.91 229 ASP D N 1
ATOM 9868 C CA . ASP D 1 242 ? -4.769 82.458 -74.695 1.00 20.83 229 ASP D CA 1
ATOM 9869 C C . ASP D 1 242 ? -5.482 81.118 -74.815 1.00 20.17 229 ASP D C 1
ATOM 9870 O O . ASP D 1 242 ? -6.626 81.002 -74.372 1.00 20.60 229 ASP D O 1
ATOM 9875 N N . GLY D 1 243 ? -4.799 80.118 -75.385 1.00 19.77 230 GLY D N 1
ATOM 9876 C CA . GLY D 1 243 ? -5.340 78.743 -75.454 1.00 19.18 230 GLY D CA 1
ATOM 9877 C C . GLY D 1 243 ? -5.703 78.162 -74.081 1.00 19.00 230 GLY D C 1
ATOM 9878 O O . GLY D 1 243 ? -6.818 77.650 -73.853 1.00 18.49 230 GLY D O 1
ATOM 9879 N N . CYS D 1 244 ? -4.744 78.229 -73.174 1.00 18.97 231 CYS D N 1
ATOM 9880 C CA . CYS D 1 244 ? -4.918 77.727 -71.823 1.00 18.62 231 CYS D CA 1
ATOM 9881 C C . CYS D 1 244 ? -5.966 78.532 -71.025 1.00 18.50 231 CYS D C 1
ATOM 9882 O O . CYS D 1 244 ? -6.734 77.938 -70.299 1.00 18.11 231 CYS D O 1
ATOM 9885 N N . LYS D 1 245 ? -6.000 79.859 -71.166 1.00 19.07 232 LYS D N 1
ATOM 9886 C CA . LYS D 1 245 ? -7.074 80.650 -70.568 1.00 20.94 232 LYS D CA 1
ATOM 9887 C C . LYS D 1 245 ? -8.460 80.179 -70.973 1.00 19.49 232 LYS D C 1
ATOM 9888 O O . LYS D 1 245 ? -9.354 80.081 -70.143 1.00 20.04 232 LYS D O 1
ATOM 9894 N N . LYS D 1 246 ? -8.630 79.871 -72.242 1.00 19.04 233 LYS D N 1
ATOM 9895 C CA . LYS D 1 246 ? -9.920 79.401 -72.776 1.00 19.00 233 LYS D CA 1
ATOM 9896 C C . LYS D 1 246 ? -10.236 77.944 -72.403 1.00 18.54 233 LYS D C 1
ATOM 9897 O O . LYS D 1 246 ? -11.374 77.596 -72.095 1.00 18.09 233 LYS D O 1
ATOM 9903 N N . TYR D 1 247 ? -9.223 77.091 -72.394 1.00 17.35 234 TYR D N 1
ATOM 9904 C CA . TYR D 1 247 ? -9.462 75.642 -72.377 1.00 19.38 234 TYR D CA 1
ATOM 9905 C C . TYR D 1 247 ? -8.854 74.866 -71.215 1.00 20.07 234 TYR D C 1
ATOM 9906 O O . TYR D 1 247 ? -9.235 73.718 -70.983 1.00 21.25 234 TYR D O 1
ATOM 9915 N N . MET D 1 248 ? -7.910 75.451 -70.494 1.00 19.79 235 MET D N 1
ATOM 9916 C CA . MET D 1 248 ? -7.376 74.737 -69.336 1.00 21.36 235 MET D CA 1
ATOM 9917 C C . MET D 1 248 ? -7.968 75.293 -68.063 1.00 22.09 235 MET D C 1
ATOM 9918 O O . MET D 1 248 ? -7.355 76.100 -67.419 1.00 22.04 235 MET D O 1
ATOM 9923 N N . ARG D 1 249 ? -9.190 74.893 -67.711 1.00 26.22 236 ARG D N 1
ATOM 9924 C CA . ARG D 1 249 ? -9.916 75.561 -66.601 1.00 29.18 236 ARG D CA 1
ATOM 9925 C C . ARG D 1 249 ? -9.914 74.869 -65.227 1.00 31.11 236 ARG D C 1
ATOM 9926 O O . ARG D 1 249 ? -10.818 75.103 -64.401 1.00 33.17 236 ARG D O 1
ATOM 9934 N N . LYS D 1 250 ? -8.898 74.053 -64.951 1.00 33.26 237 LYS D N 1
ATOM 9935 C CA . LYS D 1 250 ? -8.882 73.169 -63.770 1.00 33.83 237 LYS D CA 1
ATOM 9936 C C . LYS D 1 250 ? -10.101 72.219 -63.735 1.00 34.24 237 LYS D C 1
ATOM 9937 O O . LYS D 1 250 ? -10.000 70.995 -63.506 1.00 33.61 237 LYS D O 1
ATOM 9943 N N . ASP D 1 254 ? -11.814 84.958 -64.081 1.00 45.90 241 ASP D N 1
ATOM 9944 C CA . ASP D 1 254 ? -10.849 84.016 -63.526 1.00 45.63 241 ASP D CA 1
ATOM 9945 C C . ASP D 1 254 ? -9.462 84.660 -63.599 1.00 45.70 241 ASP D C 1
ATOM 9946 O O . ASP D 1 254 ? -9.188 85.430 -64.520 1.00 45.73 241 ASP D O 1
ATOM 9951 N N . VAL D 1 255 ? -8.615 84.329 -62.621 1.00 45.03 242 VAL D N 1
ATOM 9952 C CA . VAL D 1 255 ? -7.395 85.076 -62.265 1.00 44.66 242 VAL D CA 1
ATOM 9953 C C . VAL D 1 255 ? -6.635 85.686 -63.454 1.00 44.63 242 VAL D C 1
ATOM 9954 O O . VAL D 1 255 ? -6.277 86.880 -63.410 1.00 44.89 242 VAL D O 1
ATOM 9958 N N . LEU D 1 256 ? -6.459 84.909 -64.525 1.00 43.94 243 LEU D N 1
ATOM 9959 C CA . LEU D 1 256 ? -5.681 85.353 -65.703 1.00 43.72 243 LEU D CA 1
ATOM 9960 C C . LEU D 1 256 ? -6.464 86.158 -66.768 1.00 43.38 243 LEU D C 1
ATOM 9961 O O . LEU D 1 256 ? -5.958 86.410 -67.870 1.00 42.51 243 LEU D O 1
ATOM 9966 N N . ASP D 1 257 ? -7.694 86.550 -66.429 1.00 43.33 244 ASP D N 1
ATOM 9967 C CA . ASP D 1 257 ? -8.438 87.534 -67.218 1.00 43.42 244 ASP D CA 1
ATOM 9968 C C . ASP D 1 257 ? -7.639 88.838 -67.279 1.00 42.55 244 ASP D C 1
ATOM 9969 O O . ASP D 1 257 ? -7.745 89.588 -68.243 1.00 43.01 244 ASP D O 1
ATOM 9974 N N . ASN D 1 258 ? -6.822 89.064 -66.242 1.00 41.11 245 ASN D N 1
ATOM 9975 C CA . ASN D 1 258 ? -5.855 90.162 -66.164 1.00 39.46 245 ASN D CA 1
ATOM 9976 C C . ASN D 1 258 ? -4.432 89.611 -66.055 1.00 37.46 245 ASN D C 1
ATOM 9977 O O . ASN D 1 258 ? -4.158 88.805 -65.168 1.00 37.24 245 ASN D O 1
ATOM 9982 N N . LEU D 1 259 ? -3.525 90.078 -66.913 1.00 35.25 246 LEU D N 1
ATOM 9983 C CA . LEU D 1 259 ? -2.128 89.627 -66.887 1.00 33.55 246 LEU D CA 1
ATOM 9984 C C . LEU D 1 259 ? -1.259 90.284 -65.794 1.00 32.53 246 LEU D C 1
ATOM 9985 O O . LEU D 1 259 ? -0.101 89.926 -65.642 1.00 31.35 246 LEU D O 1
ATOM 9990 N N . LYS D 1 260 ? -1.809 91.266 -65.083 1.00 31.80 247 LYS D N 1
ATOM 9991 C CA . LYS D 1 260 ? -1.113 91.951 -63.980 1.00 31.95 247 LYS D CA 1
ATOM 9992 C C . LYS D 1 260 ? -2.089 92.060 -62.834 1.00 30.93 247 LYS D C 1
ATOM 9993 O O . LYS D 1 260 ? -3.276 92.210 -63.061 1.00 31.33 247 LYS D O 1
ATOM 9999 N N . GLY D 1 261 ? -1.613 91.976 -61.608 1.00 30.21 248 GLY D N 1
ATOM 10000 C CA . GLY D 1 261 ? -2.473 92.201 -60.477 1.00 29.56 248 GLY D CA 1
ATOM 10001 C C . GLY D 1 261 ? -1.643 92.706 -59.339 1.00 29.88 248 GLY D C 1
ATOM 10002 O O . GLY D 1 261 ? -0.471 93.078 -59.533 1.00 30.24 248 GLY D O 1
ATOM 10003 N N . ASP D 1 262 ? -2.259 92.713 -58.153 1.00 29.39 249 ASP D N 1
ATOM 10004 C CA . ASP D 1 262 ? -1.675 93.227 -56.926 1.00 29.05 249 ASP D CA 1
ATOM 10005 C C . ASP D 1 262 ? -0.316 92.592 -56.662 1.00 28.08 249 ASP D C 1
ATOM 10006 O O . ASP D 1 262 ? 0.610 93.258 -56.197 1.00 29.17 249 ASP D O 1
ATOM 10011 N N . CYS D 1 263 ? -0.203 91.298 -56.938 1.00 25.45 250 CYS D N 1
ATOM 10012 C CA . CYS D 1 263 ? 0.994 90.577 -56.576 1.00 23.62 250 CYS D CA 1
ATOM 10013 C C . CYS D 1 263 ? 1.604 89.727 -57.684 1.00 20.69 250 CYS D C 1
ATOM 10014 O O . CYS D 1 263 ? 2.271 88.743 -57.386 1.00 17.99 250 CYS D O 1
ATOM 10017 N N . TYR D 1 264 ? 1.382 90.088 -58.949 1.00 20.08 251 TYR D N 1
ATOM 10018 C CA . TYR D 1 264 ? 1.922 89.285 -60.060 1.00 19.75 251 TYR D CA 1
ATOM 10019 C C . TYR D 1 264 ? 1.953 90.048 -61.378 1.00 19.74 251 TYR D C 1
ATOM 10020 O O . TYR D 1 264 ? 1.237 91.025 -61.570 1.00 19.17 251 TYR D O 1
ATOM 10029 N N . GLN D 1 265 ? 2.770 89.565 -62.297 1.00 20.11 252 GLN D N 1
ATOM 10030 C CA . GLN D 1 265 ? 2.756 90.060 -63.676 1.00 20.82 252 GLN D CA 1
ATOM 10031 C C . GLN D 1 265 ? 3.219 88.983 -64.609 1.00 19.57 252 GLN D C 1
ATOM 10032 O O . GLN D 1 265 ? 4.112 88.210 -64.269 1.00 18.91 252 GLN D O 1
ATOM 10038 N N . VAL D 1 266 ? 2.651 88.971 -65.817 1.00 19.02 253 VAL D N 1
ATOM 10039 C CA . VAL D 1 266 ? 3.060 88.028 -66.828 1.00 18.90 253 VAL D CA 1
ATOM 10040 C C . VAL D 1 266 ? 3.718 88.872 -67.865 1.00 19.75 253 VAL D C 1
ATOM 10041 O O . VAL D 1 266 ? 3.114 89.836 -68.367 1.00 19.79 253 VAL D O 1
ATOM 10045 N N . LEU D 1 267 ? 4.950 88.519 -68.186 1.00 18.92 254 LEU D N 1
ATOM 10046 C CA . LEU D 1 267 ? 5.644 89.171 -69.269 1.00 19.41 254 LEU D CA 1
ATOM 10047 C C . LEU D 1 267 ? 5.619 88.214 -70.435 1.00 19.33 254 LEU D C 1
ATOM 10048 O O . LEU D 1 267 ? 6.018 87.066 -70.298 1.00 18.14 254 LEU D O 1
ATOM 10053 N N . ILE D 1 268 ? 5.103 88.687 -71.565 1.00 19.72 255 ILE D N 1
ATOM 10054 C CA . ILE D 1 268 ? 5.063 87.928 -72.798 1.00 20.45 255 ILE D CA 1
ATOM 10055 C C . ILE D 1 268 ? 6.330 88.244 -73.576 1.00 21.79 255 ILE D C 1
ATOM 10056 O O . ILE D 1 268 ? 6.386 89.215 -74.338 1.00 21.92 255 ILE D O 1
ATOM 10061 N N . GLU D 1 269 ? 7.359 87.436 -73.333 1.00 21.87 256 GLU D N 1
ATOM 10062 C CA . GLU D 1 269 ? 8.619 87.481 -74.066 1.00 23.04 256 GLU D CA 1
ATOM 10063 C 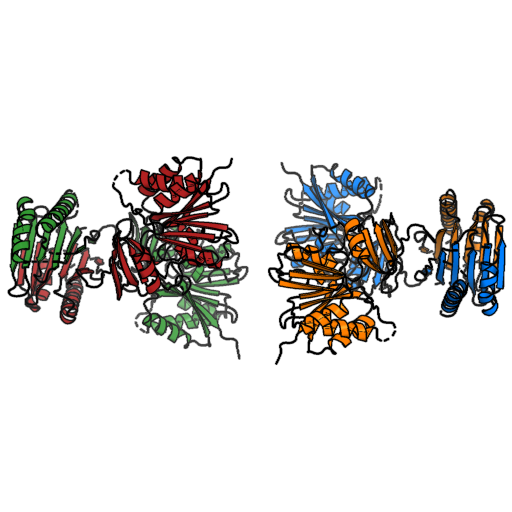C . GLU D 1 269 ? 9.488 86.275 -73.782 1.00 21.96 256 GLU D C 1
ATOM 10064 O O . GLU D 1 269 ? 9.237 85.528 -72.831 1.00 20.55 256 GLU D O 1
ATOM 10070 N N . ASP D 1 270 ? 10.547 86.122 -74.589 1.00 21.25 257 ASP D N 1
ATOM 10071 C CA . ASP D 1 270 ? 11.647 85.187 -74.337 1.00 20.54 257 ASP D CA 1
ATOM 10072 C C . ASP D 1 270 ? 12.263 85.418 -72.951 1.00 20.71 257 ASP D C 1
ATOM 10073 O O . ASP D 1 270 ? 12.665 86.545 -72.597 1.00 18.99 257 ASP D O 1
ATOM 10078 N N . CYS D 1 271 ? 12.370 84.340 -72.167 1.00 20.04 258 CYS D N 1
ATOM 10079 C CA . CYS D 1 271 ? 12.905 84.475 -70.820 1.00 18.48 258 CYS D CA 1
ATOM 10080 C C . CYS D 1 271 ? 14.422 84.663 -70.752 1.00 17.86 258 CYS D C 1
ATOM 10081 O O . CYS D 1 271 ? 14.916 85.090 -69.737 1.00 17.02 258 CYS D O 1
ATOM 10084 N N . ILE D 1 272 ? 15.158 84.346 -71.816 1.00 16.63 259 ILE D N 1
ATOM 10085 C CA . ILE D 1 272 ? 16.602 84.504 -71.788 1.00 16.28 259 ILE D CA 1
ATOM 10086 C C . ILE D 1 272 ? 17.071 85.972 -71.689 1.00 16.65 259 ILE D C 1
ATOM 10087 O O . ILE D 1 272 ? 17.897 86.274 -70.846 1.00 17.02 259 ILE D O 1
ATOM 10092 N N . PRO D 1 273 ? 16.593 86.865 -72.576 1.00 16.24 260 PRO D N 1
ATOM 10093 C CA . PRO D 1 273 ? 16.903 88.302 -72.438 1.00 17.54 260 PRO D CA 1
ATOM 10094 C C . PRO D 1 273 ? 16.488 88.912 -71.088 1.00 17.39 260 PRO D C 1
ATOM 10095 O O . PRO D 1 273 ? 17.230 89.746 -70.511 1.00 17.74 260 PRO D O 1
ATOM 10099 N N . VAL D 1 274 ? 15.311 88.521 -70.592 1.00 15.80 261 VAL D N 1
ATOM 10100 C CA . VAL D 1 274 ? 14.844 88.981 -69.308 1.00 15.28 261 VAL D CA 1
ATOM 10101 C C . VAL D 1 274 ? 15.770 88.482 -68.219 1.00 15.24 261 VAL D C 1
ATOM 10102 O O . VAL D 1 274 ? 16.120 89.250 -67.352 1.00 16.88 261 VAL D O 1
ATOM 10106 N N . LEU D 1 275 ? 16.170 87.209 -68.251 1.00 13.80 262 LEU D N 1
ATOM 10107 C CA . LEU D 1 275 ? 17.092 86.664 -67.249 1.00 15.03 262 LEU D CA 1
ATOM 10108 C C . LEU D 1 275 ? 18.446 87.369 -67.218 1.00 14.89 262 LEU D C 1
ATOM 10109 O O . LEU D 1 275 ? 19.004 87.590 -66.148 1.00 13.97 262 LEU D O 1
ATOM 10114 N N . LYS D 1 276 ? 18.974 87.669 -68.404 1.00 15.85 263 LYS D N 1
ATOM 10115 C CA . LYS D 1 276 ? 20.271 88.387 -68.566 1.00 16.15 263 LYS D CA 1
ATOM 10116 C C . LYS D 1 276 ? 20.195 89.779 -68.026 1.00 16.53 263 LYS D C 1
ATOM 10117 O O . LYS D 1 276 ? 21.104 90.229 -67.314 1.00 17.82 263 LYS D O 1
ATOM 10123 N N . ARG D 1 277 ? 19.057 90.436 -68.280 1.00 17.03 264 ARG D N 1
ATOM 10124 C CA . ARG D 1 277 ? 18.785 91.743 -67.730 1.00 17.32 264 ARG D CA 1
ATOM 10125 C C . ARG D 1 277 ? 18.722 91.709 -66.212 1.00 17.45 264 ARG D C 1
ATOM 10126 O O . ARG D 1 277 ? 19.416 92.485 -65.560 1.00 17.83 264 ARG D O 1
ATOM 10134 N N . TYR D 1 278 ? 17.909 90.831 -65.628 1.00 18.16 265 TYR D N 1
ATOM 10135 C CA . TYR D 1 278 ? 17.826 90.794 -64.147 1.00 17.64 265 TYR D CA 1
ATOM 10136 C C . TYR D 1 278 ? 19.188 90.497 -63.497 1.00 18.08 265 TYR D C 1
ATOM 10137 O O . TYR D 1 278 ? 19.495 91.033 -62.428 1.00 17.81 265 TYR D O 1
ATOM 10146 N N . ALA D 1 279 ? 19.973 89.591 -64.094 1.00 18.45 266 ALA D N 1
ATOM 10147 C CA . ALA D 1 279 ? 21.329 89.312 -63.602 1.00 19.09 266 ALA D CA 1
ATOM 10148 C C . ALA D 1 279 ? 22.239 90.547 -63.701 1.00 19.21 266 ALA D C 1
ATOM 10149 O O . ALA D 1 279 ? 22.995 90.828 -62.771 1.00 19.41 266 ALA D O 1
ATOM 10151 N N . LYS D 1 280 ? 22.189 91.223 -64.837 1.00 20.97 267 LYS D N 1
ATOM 10152 C CA . LYS D 1 280 ? 22.881 92.509 -65.046 1.00 21.67 267 LYS D CA 1
ATOM 10153 C C . LYS D 1 280 ? 22.517 93.442 -63.884 1.00 20.85 267 LYS D C 1
ATOM 10154 O O . LYS D 1 280 ? 23.420 93.895 -63.176 1.00 20.96 267 LYS D O 1
ATOM 10160 N N . GLU D 1 281 ? 21.212 93.665 -63.675 1.00 19.02 268 GLU D N 1
ATOM 10161 C CA . GLU D 1 281 ? 20.691 94.555 -62.627 1.00 18.27 268 GLU D CA 1
ATOM 10162 C C . GLU D 1 281 ? 20.938 94.064 -61.210 1.00 17.82 268 GLU D C 1
ATOM 10163 O O . GLU D 1 281 ? 20.751 94.819 -60.259 1.00 17.99 268 GLU D O 1
ATOM 10169 N N . GLY D 1 282 ? 21.335 92.810 -61.051 1.00 17.00 269 GLY D N 1
ATOM 10170 C CA . GLY D 1 282 ? 21.493 92.246 -59.716 1.00 18.22 269 GLY D CA 1
ATOM 10171 C C . GLY D 1 282 ? 20.161 91.984 -59.009 1.00 18.02 269 GLY D C 1
ATOM 10172 O O . GLY D 1 282 ? 20.085 91.980 -57.779 1.00 18.66 269 GLY D O 1
ATOM 10173 N N . ARG D 1 283 ? 19.115 91.724 -59.777 1.00 18.01 270 ARG D N 1
ATOM 10174 C CA . ARG D 1 283 ? 17.790 91.488 -59.190 1.00 19.51 270 ARG D CA 1
ATOM 10175 C C . ARG D 1 283 ? 17.746 90.055 -58.722 1.00 20.00 270 ARG D C 1
ATOM 10176 O O . ARG D 1 283 ? 18.276 89.170 -59.404 1.00 20.87 270 ARG D O 1
ATOM 10184 N N . GLU D 1 284 ? 17.186 89.823 -57.535 1.00 19.06 271 GLU D N 1
ATOM 10185 C CA . GLU D 1 284 ? 17.151 88.491 -56.984 1.00 17.95 271 GLU D CA 1
ATOM 10186 C C . GLU D 1 284 ? 15.737 88.069 -56.529 1.00 18.22 271 GLU D C 1
ATOM 10187 O O . GLU D 1 284 ? 14.889 88.916 -56.201 1.00 17.59 271 GLU D O 1
ATOM 10193 N N . PHE D 1 285 ? 15.498 86.761 -56.497 1.00 16.38 272 PHE D N 1
ATOM 10194 C CA . PHE D 1 285 ? 14.201 86.188 -56.140 1.00 16.73 272 PHE D CA 1
ATOM 10195 C C . PHE D 1 285 ? 14.377 85.103 -55.092 1.00 16.53 272 PHE D C 1
ATOM 10196 O O . PHE D 1 285 ? 15.402 84.417 -55.068 1.00 17.46 272 PHE D O 1
ATOM 10204 N N . ASP D 1 286 ? 13.392 84.956 -54.216 1.00 16.64 273 ASP D N 1
ATOM 10205 C CA . ASP D 1 286 ? 13.373 83.852 -53.247 1.00 15.93 273 ASP D CA 1
ATOM 10206 C C . ASP D 1 286 ? 13.223 82.464 -53.882 1.00 15.46 273 ASP D C 1
ATOM 10207 O O . ASP D 1 286 ? 13.751 81.419 -53.370 1.00 14.45 273 ASP D O 1
ATOM 10212 N N . TYR D 1 287 ? 12.481 82.425 -54.984 1.00 13.64 274 TYR D N 1
ATOM 10213 C CA . TYR D 1 287 ? 12.322 81.169 -55.697 1.00 14.32 274 TYR D CA 1
ATOM 10214 C C . TYR D 1 287 ? 12.439 81.440 -57.170 1.00 12.66 274 TYR D C 1
ATOM 10215 O O . TYR D 1 287 ? 11.994 82.465 -57.652 1.00 12.59 274 TYR D O 1
ATOM 10224 N N . VAL D 1 288 ? 13.014 80.504 -57.895 1.00 12.89 275 VAL D N 1
ATOM 10225 C CA . VAL D 1 288 ? 12.930 80.557 -59.359 1.00 12.76 275 VAL D CA 1
ATOM 10226 C C . VAL D 1 288 ? 12.393 79.212 -59.765 1.00 13.37 275 VAL D C 1
ATOM 10227 O O . VAL D 1 288 ? 12.941 78.190 -59.378 1.00 14.62 275 VAL D O 1
ATOM 10231 N N . ILE D 1 289 ? 11.355 79.198 -60.585 1.00 14.45 276 ILE D N 1
ATOM 10232 C CA . ILE D 1 289 ? 10.740 77.936 -61.002 1.00 13.25 276 ILE D CA 1
ATOM 10233 C C . ILE D 1 289 ? 10.849 77.873 -62.518 1.00 13.17 276 ILE D C 1
ATOM 10234 O O . ILE D 1 289 ? 10.248 78.656 -63.245 1.00 11.52 276 ILE D O 1
ATOM 10239 N N . ASN D 1 290 ? 11.629 76.914 -62.992 1.00 12.46 277 ASN D N 1
ATOM 10240 C CA . ASN D 1 290 ? 11.842 76.736 -64.414 1.00 12.08 277 ASN D CA 1
ATOM 10241 C C . ASN D 1 290 ? 10.793 75.715 -64.924 1.00 12.60 277 ASN D C 1
ATOM 10242 O O . ASN D 1 290 ? 10.948 74.471 -64.749 1.00 13.52 277 ASN D O 1
ATOM 10247 N N . ASP D 1 291 ? 9.725 76.245 -65.531 1.00 12.20 278 ASP D N 1
ATOM 10248 C CA . ASP D 1 291 ? 8.668 75.443 -66.120 1.00 13.60 278 ASP D CA 1
ATOM 10249 C C . ASP D 1 291 ? 8.619 75.593 -67.646 1.00 14.39 278 ASP D C 1
ATOM 10250 O O . ASP D 1 291 ? 7.518 75.727 -68.232 1.00 14.23 278 ASP D O 1
ATOM 10255 N N . LEU D 1 292 ? 9.797 75.553 -68.263 1.00 13.06 279 LEU D N 1
ATOM 10256 C CA . LEU D 1 292 ? 9.927 75.653 -69.705 1.00 13.63 279 LEU D CA 1
ATOM 10257 C C . LEU D 1 292 ? 9.603 74.366 -70.404 1.00 13.05 279 LEU D C 1
ATOM 10258 O O . LEU D 1 292 ? 9.507 73.309 -69.771 1.00 13.37 279 LEU D O 1
ATOM 10263 N N . THR D 1 293 ? 9.444 74.436 -71.735 1.00 13.08 280 THR D N 1
ATOM 10264 C CA . THR D 1 293 ? 9.370 73.204 -72.515 1.00 13.26 280 THR D CA 1
ATOM 10265 C C . THR D 1 293 ? 10.667 72.377 -72.368 1.00 14.30 280 THR D C 1
ATOM 10266 O O . THR D 1 293 ? 11.733 72.927 -72.040 1.00 14.10 280 THR D O 1
ATOM 10270 N N . ALA D 1 294 ? 10.585 71.069 -72.642 1.00 14.00 281 ALA D N 1
ATOM 10271 C CA . ALA D 1 294 ? 11.739 70.151 -72.497 1.00 13.50 281 ALA D CA 1
ATOM 10272 C C . ALA D 1 294 ? 12.921 70.660 -73.269 1.00 14.97 281 ALA D C 1
ATOM 10273 O O . ALA D 1 294 ? 14.040 70.655 -72.764 1.00 14.82 281 ALA D O 1
ATOM 10275 N N . VAL D 1 295 ? 12.669 71.048 -74.522 1.00 16.35 282 VAL D N 1
ATOM 10276 C CA . VAL D 1 295 ? 13.610 71.835 -75.319 1.00 17.25 282 VAL D CA 1
ATOM 10277 C C . VAL D 1 295 ? 13.090 73.278 -75.226 1.00 16.92 282 VAL D C 1
ATOM 10278 O O . VAL D 1 295 ? 11.992 73.580 -75.801 1.00 15.75 282 VAL D O 1
ATOM 10282 N N . PRO D 1 296 ? 13.820 74.166 -74.477 1.00 16.33 283 PRO D N 1
ATOM 10283 C CA . PRO D 1 296 ? 13.438 75.585 -74.451 1.00 17.21 283 PRO D CA 1
ATOM 10284 C C . PRO D 1 296 ? 13.468 76.226 -75.832 1.00 18.35 283 PRO D C 1
ATOM 10285 O O . PRO D 1 296 ? 14.216 75.780 -76.715 1.00 20.11 283 PRO D O 1
ATOM 10289 N N . ILE D 1 297 ? 12.613 77.212 -76.038 1.00 19.89 284 ILE D N 1
ATOM 10290 C CA . ILE D 1 297 ? 12.461 77.838 -77.344 1.00 21.70 284 ILE D CA 1
ATOM 10291 C C . ILE D 1 297 ? 13.527 78.937 -77.468 1.00 23.58 284 ILE D C 1
ATOM 10292 O O . ILE D 1 297 ? 13.830 79.670 -76.510 1.00 20.52 284 ILE D O 1
ATOM 10297 N N . SER D 1 298 ? 14.122 79.002 -78.655 1.00 27.54 285 SER D N 1
ATOM 10298 C CA . SER D 1 298 ? 15.116 80.034 -78.963 1.00 31.87 285 SER D CA 1
ATOM 10299 C C . SER D 1 298 ? 14.712 80.666 -80.277 1.00 34.25 285 SER D C 1
ATOM 10300 O O . SER D 1 298 ? 14.213 79.981 -81.175 1.00 34.61 285 SER D O 1
ATOM 10303 N N . THR D 1 299 ? 14.934 81.968 -80.397 1.00 37.39 286 THR D N 1
ATOM 10304 C CA . THR D 1 299 ? 14.579 82.684 -81.619 1.00 40.40 286 THR D CA 1
ATOM 10305 C C . THR D 1 299 ? 15.802 82.880 -82.540 1.00 42.08 286 THR D C 1
ATOM 10306 O O . THR D 1 299 ? 15.680 83.445 -83.636 1.00 42.80 286 THR D O 1
ATOM 10310 N N . SER D 1 300 ? 16.958 82.390 -82.085 1.00 44.49 287 SER D N 1
ATOM 10311 C CA . SER D 1 300 ? 18.217 82.346 -82.847 1.00 46.75 287 SER D CA 1
ATOM 10312 C C . SER D 1 300 ? 18.529 80.913 -83.347 1.00 48.06 287 SER D C 1
ATOM 10313 O O . SER D 1 300 ? 17.623 80.066 -83.395 1.00 48.78 287 SER D O 1
ATOM 10316 N N . PRO D 1 301 ? 19.795 80.649 -83.777 1.00 49.00 288 PRO D N 1
ATOM 10317 C CA . PRO D 1 301 ? 20.257 79.264 -83.990 1.00 49.17 288 PRO D CA 1
ATOM 10318 C C . PRO D 1 301 ? 20.006 78.343 -82.789 1.00 49.36 288 PRO D C 1
ATOM 10319 O O . PRO D 1 301 ? 20.912 78.100 -81.980 1.00 49.47 288 PRO D O 1
ATOM 10323 N N . SER D 1 305 ? 25.640 71.448 -77.193 1.00 31.31 292 SER D N 1
ATOM 10324 C CA . SER D 1 305 ? 24.962 72.728 -77.367 1.00 30.77 292 SER D CA 1
ATOM 10325 C C . SER D 1 305 ? 23.492 72.693 -76.933 1.00 30.00 292 SER D C 1
ATOM 10326 O O . SER D 1 305 ? 22.965 73.733 -76.551 1.00 30.11 292 SER D O 1
ATOM 10329 N N . THR D 1 306 ? 22.849 71.519 -77.016 1.00 27.83 293 THR D N 1
ATOM 10330 C CA . THR D 1 306 ? 21.666 71.216 -76.213 1.00 25.87 293 THR D CA 1
ATOM 10331 C C . THR D 1 306 ? 21.952 71.428 -74.711 1.00 24.29 293 THR D C 1
ATOM 10332 O O . THR D 1 306 ? 21.267 72.216 -74.055 1.00 22.60 293 THR D O 1
ATOM 10336 N N . TRP D 1 307 ? 22.997 70.777 -74.186 1.00 22.53 294 TRP D N 1
ATOM 10337 C CA . TRP D 1 307 ? 23.340 70.852 -72.756 1.00 22.09 294 TRP D CA 1
ATOM 10338 C C . TRP D 1 307 ? 23.879 72.237 -72.358 1.00 21.75 294 TRP D C 1
ATOM 10339 O O . TRP D 1 307 ? 23.694 72.691 -71.221 1.00 21.41 294 TRP D O 1
ATOM 10350 N N . GLU D 1 308 ? 24.502 72.913 -73.310 1.00 21.14 295 GLU D N 1
ATOM 10351 C CA . GLU D 1 308 ? 25.023 74.255 -73.082 1.00 22.85 295 GLU D CA 1
ATOM 10352 C C . GLU D 1 308 ? 23.881 75.263 -72.878 1.00 22.18 295 GLU D C 1
ATOM 10353 O O . GLU D 1 308 ? 23.959 76.088 -71.966 1.00 21.30 295 GLU D O 1
ATOM 10359 N N . PHE D 1 309 ? 22.821 75.167 -73.687 1.00 20.83 296 PHE D N 1
ATOM 10360 C CA . PHE D 1 309 ? 21.616 76.016 -73.462 1.00 20.49 296 PHE D CA 1
ATOM 10361 C C . PHE D 1 309 ? 20.933 75.792 -72.075 1.00 19.86 296 PHE D C 1
ATOM 10362 O O . PHE D 1 309 ? 20.639 76.758 -71.360 1.00 18.84 296 PHE D O 1
ATOM 10370 N N . LEU D 1 310 ? 20.722 74.537 -71.694 1.00 17.36 297 LEU D N 1
ATOM 10371 C CA . LEU D 1 310 ? 20.248 74.223 -70.357 1.00 17.54 297 LEU D CA 1
ATOM 10372 C C . LEU D 1 310 ? 21.176 74.772 -69.261 1.00 16.17 297 LEU D C 1
ATOM 10373 O O . LEU D 1 310 ? 20.700 75.260 -68.240 1.00 15.61 297 LEU D O 1
ATOM 10378 N N . ARG D 1 311 ? 22.496 74.702 -69.468 1.00 14.65 298 ARG D N 1
ATOM 10379 C CA . ARG D 1 311 ? 23.473 75.238 -68.496 1.00 15.39 298 ARG D CA 1
ATOM 10380 C C . ARG D 1 311 ? 23.354 76.744 -68.388 1.00 15.08 298 ARG D C 1
ATOM 10381 O O . ARG D 1 311 ? 23.475 77.304 -67.273 1.00 15.53 298 ARG D O 1
ATOM 10389 N N . LEU D 1 312 ? 23.171 77.381 -69.541 1.00 15.42 299 LEU D N 1
ATOM 10390 C CA . LEU D 1 312 ? 22.940 78.842 -69.601 1.00 16.32 299 LEU D CA 1
ATOM 10391 C C . LEU D 1 312 ? 21.767 79.256 -68.728 1.00 15.40 299 LEU D C 1
ATOM 10392 O O . LEU D 1 312 ? 21.852 80.245 -68.027 1.00 15.42 299 LEU D O 1
ATOM 10397 N N . ILE D 1 313 ? 20.650 78.537 -68.853 1.00 14.36 300 ILE D N 1
ATOM 10398 C CA . ILE D 1 313 ? 19.431 78.897 -68.165 1.00 13.08 300 ILE D CA 1
ATOM 10399 C C . ILE D 1 313 ? 19.640 78.645 -66.696 1.00 13.16 300 ILE D C 1
ATOM 10400 O O . ILE D 1 313 ? 19.221 79.410 -65.842 1.00 13.92 300 ILE D O 1
ATOM 10405 N N . LEU D 1 314 ? 20.294 77.545 -66.385 1.00 13.74 301 LEU D N 1
ATOM 10406 C CA . LEU D 1 314 ? 20.661 77.245 -65.010 1.00 14.27 301 LEU D CA 1
ATOM 10407 C C . LEU D 1 314 ? 21.562 78.295 -64.402 1.00 15.03 301 LEU D C 1
ATOM 10408 O O . LEU D 1 314 ? 21.361 78.712 -63.262 1.00 15.95 301 LEU D O 1
ATOM 10413 N N . ASP D 1 315 ? 22.593 78.702 -65.135 1.00 16.30 302 ASP D N 1
ATOM 10414 C CA . ASP D 1 315 ? 23.545 79.709 -64.591 1.00 16.80 302 ASP D CA 1
ATOM 10415 C C . ASP D 1 315 ? 22.857 81.039 -64.247 1.00 16.20 302 ASP D C 1
ATOM 10416 O O . ASP D 1 315 ? 22.962 81.549 -63.096 1.00 15.32 302 ASP D O 1
ATOM 10421 N N . LEU D 1 316 ? 22.111 81.546 -65.221 1.00 15.76 303 LEU D N 1
ATOM 10422 C CA . LEU D 1 316 ? 21.323 82.791 -65.075 1.00 15.91 303 LEU D CA 1
ATOM 10423 C C . LEU D 1 316 ? 20.293 82.757 -63.988 1.00 15.78 303 LEU D C 1
ATOM 10424 O O . LEU D 1 316 ? 20.124 83.747 -63.265 1.00 17.27 303 LEU D O 1
ATOM 10429 N N . SER D 1 317 ? 19.577 81.645 -63.895 1.00 15.05 304 SER D N 1
ATOM 10430 C CA . SER D 1 317 ? 18.648 81.378 -62.787 1.00 15.83 304 SER D CA 1
ATOM 10431 C C . SER D 1 317 ? 19.362 81.422 -61.425 1.00 16.11 304 SER D C 1
ATOM 10432 O O . SER D 1 317 ? 18.843 81.979 -60.447 1.00 16.02 304 SER D O 1
ATOM 10435 N N . MET D 1 318 ? 20.520 80.778 -61.340 1.00 17.46 305 MET D N 1
ATOM 10436 C CA . MET D 1 318 ? 21.311 80.843 -60.104 1.00 19.18 305 MET D CA 1
ATOM 10437 C C . MET D 1 318 ? 21.767 82.279 -59.791 1.00 18.65 305 MET D C 1
ATOM 10438 O O . MET D 1 318 ? 21.759 82.712 -58.638 1.00 19.50 305 MET D O 1
ATOM 10443 N N . LYS D 1 319 ? 22.140 83.014 -60.817 1.00 18.61 306 LYS D N 1
ATOM 10444 C CA . LYS D 1 319 ? 22.576 84.417 -60.659 1.00 18.69 306 LYS D CA 1
ATOM 10445 C C . LYS D 1 319 ? 21.469 85.325 -60.103 1.00 19.09 306 LYS D C 1
ATOM 10446 O O . LYS D 1 319 ? 21.757 86.314 -59.391 1.00 19.80 306 LYS D O 1
ATOM 10452 N N . VAL D 1 320 ? 20.214 84.967 -60.379 1.00 17.75 307 VAL D N 1
ATOM 10453 C CA . VAL D 1 320 ? 19.067 85.776 -59.898 1.00 17.48 307 VAL D CA 1
ATOM 10454 C C . VAL D 1 320 ? 18.395 85.173 -58.674 1.00 17.86 307 VAL D C 1
ATOM 10455 O O . VAL D 1 320 ? 17.285 85.573 -58.276 1.00 18.88 307 VAL D O 1
ATOM 10459 N N . LEU D 1 321 ? 19.041 84.198 -58.070 1.00 16.67 308 LEU D N 1
ATOM 10460 C CA . LEU D 1 321 ? 18.427 83.505 -56.962 1.00 17.46 308 LEU D CA 1
ATOM 10461 C C . LEU D 1 321 ? 19.070 84.038 -55.702 1.00 17.19 308 LEU D C 1
ATOM 10462 O O . LEU D 1 321 ? 20.270 84.170 -55.665 1.00 15.86 308 LEU D O 1
ATOM 10467 N N . LYS D 1 322 ? 18.280 84.328 -54.667 1.00 17.57 309 LYS D N 1
ATOM 10468 C CA . LYS D 1 322 ? 18.867 84.659 -53.368 1.00 17.83 309 LYS D CA 1
ATOM 10469 C C . LYS D 1 322 ? 19.724 83.518 -52.799 1.00 18.93 309 LYS D C 1
ATOM 10470 O O . LYS D 1 322 ? 19.456 82.323 -53.037 1.00 17.74 309 LYS D O 1
ATOM 10476 N N . GLN D 1 323 ? 20.756 83.877 -52.019 1.00 19.36 310 GLN D N 1
ATOM 10477 C CA . GLN D 1 323 ? 21.650 82.872 -51.443 1.00 19.97 310 GLN D CA 1
ATOM 10478 C C . GLN D 1 323 ? 20.879 81.809 -50.643 1.00 20.36 310 GLN D C 1
ATOM 10479 O O . GLN D 1 323 ? 21.247 80.643 -50.699 1.00 21.22 310 GLN D O 1
ATOM 10485 N N . ASP D 1 324 ? 19.799 82.184 -49.950 1.00 21.27 311 ASP D N 1
ATOM 10486 C CA . ASP D 1 324 ? 18.983 81.194 -49.214 1.00 22.71 311 ASP D CA 1
ATOM 10487 C C . ASP D 1 324 ? 17.779 80.696 -50.034 1.00 21.16 311 ASP D C 1
ATOM 10488 O O . ASP D 1 324 ? 16.927 79.961 -49.510 1.00 21.08 311 ASP D O 1
ATOM 10493 N N . GLY D 1 325 ? 17.729 81.068 -51.315 1.00 20.22 312 GLY D N 1
ATOM 10494 C CA . GLY D 1 325 ? 16.588 80.682 -52.202 1.00 18.75 312 GLY D CA 1
ATOM 10495 C C . GLY D 1 325 ? 16.590 79.228 -52.672 1.00 17.47 312 GLY D C 1
ATOM 10496 O O . GLY D 1 325 ? 17.507 78.465 -52.347 1.00 17.32 312 GLY D O 1
ATOM 10497 N N . LYS D 1 326 ? 15.567 78.841 -53.444 1.00 16.22 313 LYS D N 1
ATOM 10498 C CA . LYS D 1 326 ? 15.536 77.504 -54.079 1.00 15.75 313 LYS D CA 1
ATOM 10499 C C . LYS D 1 326 ? 15.057 77.636 -55.520 1.00 14.82 313 LYS D C 1
ATOM 10500 O O . LYS D 1 326 ? 14.207 78.477 -55.837 1.00 13.02 313 LYS D O 1
ATOM 10506 N N . TYR D 1 327 ? 15.674 76.847 -56.381 1.00 13.76 314 TYR D N 1
ATOM 10507 C CA . TYR D 1 327 ? 15.278 76.710 -57.783 1.00 13.06 314 TYR D CA 1
ATOM 10508 C C . TYR D 1 327 ? 14.591 75.341 -57.957 1.00 13.81 314 TYR D C 1
ATOM 10509 O O . TYR D 1 327 ? 15.064 74.321 -57.434 1.00 13.12 314 TYR D O 1
ATOM 10518 N N . PHE D 1 328 ? 13.466 75.328 -58.660 1.00 12.78 315 PHE D N 1
ATOM 10519 C CA . PHE D 1 328 ? 12.765 74.091 -58.925 1.00 12.63 315 PHE D CA 1
ATOM 10520 C C . PHE D 1 328 ? 12.637 73.895 -60.435 1.00 13.30 315 PHE D C 1
ATOM 10521 O O . PHE D 1 328 ? 12.453 74.850 -61.167 1.00 12.83 315 PHE D O 1
ATOM 10529 N N . THR D 1 329 ? 12.672 72.654 -60.884 1.00 12.58 316 THR D N 1
ATOM 10530 C CA . THR D 1 329 ? 12.406 72.385 -62.282 1.00 13.14 316 THR D CA 1
ATOM 10531 C C . THR D 1 329 ? 11.891 70.967 -62.510 1.00 14.26 316 THR D C 1
ATOM 10532 O O . THR D 1 329 ? 12.021 70.121 -61.647 1.00 13.87 316 THR D O 1
ATOM 10536 N N . GLN D 1 330 ? 11.265 70.727 -63.668 1.00 14.99 317 GLN D N 1
ATOM 10537 C CA . GLN D 1 330 ? 10.985 69.353 -64.094 1.00 15.60 317 GLN D CA 1
ATOM 10538 C C . GLN D 1 330 ? 12.267 68.838 -64.798 1.00 16.21 317 GLN D C 1
ATOM 10539 O O . GLN D 1 330 ? 12.956 69.597 -65.507 1.00 15.52 317 GLN D O 1
ATOM 10545 N N . GLY D 1 331 ? 12.599 67.571 -64.552 1.00 15.02 318 GLY D N 1
ATOM 10546 C CA . GLY D 1 331 ? 13.847 66.992 -65.001 1.00 14.92 318 GLY D CA 1
ATOM 10547 C C . GLY D 1 331 ? 13.534 66.204 -66.255 1.00 14.38 318 GLY D C 1
ATOM 10548 O O . GLY D 1 331 ? 13.519 66.763 -67.356 1.00 14.64 318 GLY D O 1
ATOM 10549 N N . ASN D 1 332 ? 13.177 64.940 -66.070 1.00 13.95 319 ASN D N 1
ATOM 10550 C CA . ASN D 1 332 ? 12.888 64.046 -67.213 1.00 13.66 319 ASN D CA 1
ATOM 10551 C C . ASN D 1 332 ? 12.236 62.768 -66.697 1.00 14.36 319 ASN D C 1
ATOM 10552 O O . ASN D 1 332 ? 12.045 62.586 -65.462 1.00 12.84 319 ASN D O 1
ATOM 10557 N N . CYS D 1 333 ? 11.905 61.903 -67.651 1.00 15.43 320 CYS D N 1
ATOM 10558 C CA . CYS D 1 333 ? 11.424 60.535 -67.432 1.00 16.71 320 CYS D CA 1
ATOM 10559 C C . CYS D 1 333 ? 12.444 59.761 -66.589 1.00 16.02 320 CYS D C 1
ATOM 10560 O O . CYS D 1 333 ? 13.658 59.843 -66.827 1.00 14.38 320 CYS D O 1
ATOM 10563 N N . VAL D 1 334 ? 11.989 59.017 -65.586 1.00 15.11 321 VAL D N 1
ATOM 10564 C CA . VAL D 1 334 ? 12.965 58.308 -64.741 1.00 16.41 321 VAL D CA 1
ATOM 10565 C C . VAL D 1 334 ? 13.831 57.271 -65.495 1.00 15.43 321 VAL D C 1
ATOM 10566 O O . VAL D 1 334 ? 14.903 56.932 -65.052 1.00 13.98 321 VAL D O 1
ATOM 10570 N N . ASN D 1 335 ? 13.370 56.814 -66.659 1.00 16.52 322 ASN D N 1
ATOM 10571 C CA . ASN D 1 335 ? 14.109 55.811 -67.423 1.00 16.87 322 ASN D CA 1
ATOM 10572 C C . ASN D 1 335 ? 15.239 56.382 -68.264 1.00 16.85 322 ASN D C 1
ATOM 10573 O O . ASN D 1 335 ? 16.104 55.627 -68.738 1.00 16.02 322 ASN D O 1
ATOM 10578 N N . LEU D 1 336 ? 15.231 57.697 -68.480 1.00 16.36 323 LEU D N 1
ATOM 10579 C CA . LEU D 1 336 ? 16.300 58.304 -69.299 1.00 15.48 323 LEU D CA 1
ATOM 10580 C C . LEU D 1 336 ? 17.510 58.632 -68.444 1.00 14.68 323 LEU D C 1
ATOM 10581 O O . LEU D 1 336 ? 17.814 59.793 -68.262 1.00 14.27 323 LEU D O 1
ATOM 10586 N N . THR D 1 337 ? 18.183 57.591 -67.934 1.00 14.90 324 THR D N 1
ATOM 10587 C CA . THR D 1 337 ? 19.291 57.743 -66.986 1.00 15.16 324 THR D CA 1
ATOM 10588 C C . THR D 1 337 ? 20.489 58.483 -67.586 1.00 15.68 324 THR D C 1
ATOM 10589 O O . THR D 1 337 ? 21.193 59.203 -66.871 1.00 15.04 324 THR D O 1
ATOM 10593 N N . GLU D 1 338 ? 20.697 58.335 -68.894 1.00 15.50 325 GLU D N 1
ATOM 10594 C CA . GLU D 1 338 ? 21.808 59.038 -69.575 1.00 18.48 325 GLU D CA 1
ATOM 10595 C C . GLU D 1 338 ? 21.533 60.543 -69.680 1.00 16.03 325 GLU D C 1
ATOM 10596 O O . GLU D 1 338 ? 22.382 61.344 -69.287 1.00 14.49 325 GLU D O 1
ATOM 10602 N N . ALA D 1 339 ? 20.347 60.919 -70.166 1.00 14.91 326 ALA D N 1
ATOM 10603 C CA . ALA D 1 339 ? 19.942 62.334 -70.167 1.00 13.82 326 ALA D CA 1
ATOM 10604 C C . ALA D 1 339 ? 19.945 62.918 -68.754 1.00 13.51 326 ALA D C 1
ATOM 10605 O O . ALA D 1 339 ? 20.412 64.037 -68.577 1.00 14.67 326 ALA D O 1
ATOM 10607 N N . LEU D 1 340 ? 19.486 62.183 -67.741 1.00 13.36 327 LEU D N 1
ATOM 10608 C CA . LEU D 1 340 ? 19.491 62.700 -66.370 1.00 13.61 327 LEU D CA 1
ATOM 10609 C C . LEU D 1 340 ? 20.925 62.939 -65.888 1.00 15.44 327 LEU D C 1
ATOM 10610 O O . LEU D 1 340 ? 21.246 63.970 -65.287 1.00 14.83 327 LEU D O 1
ATOM 10615 N N . SER D 1 341 ? 21.808 61.995 -66.210 1.00 16.35 328 SER D N 1
ATOM 10616 C CA . SER D 1 341 ? 23.240 62.179 -65.909 1.00 16.77 328 SER D CA 1
ATOM 10617 C C . SER D 1 341 ? 23.876 63.359 -66.619 1.00 14.91 328 SER D C 1
ATOM 10618 O O . SER D 1 341 ? 24.553 64.135 -65.994 1.00 14.53 328 SER D O 1
ATOM 10621 N N . LEU D 1 342 ? 23.678 63.475 -67.930 1.00 13.96 329 LEU D N 1
ATOM 10622 C CA . LEU D 1 342 ? 24.122 64.621 -68.653 1.00 13.95 329 LEU D CA 1
ATOM 10623 C C . LEU D 1 342 ? 23.577 65.952 -68.126 1.00 14.72 329 LEU D C 1
ATOM 10624 O O . LEU D 1 342 ? 24.297 66.969 -68.087 1.00 14.09 329 LEU D O 1
ATOM 10629 N N . TYR D 1 343 ? 22.299 65.978 -67.735 1.00 13.92 330 TYR D N 1
ATOM 10630 C CA . TYR D 1 343 ? 21.751 67.165 -67.071 1.00 14.74 330 TYR D CA 1
ATOM 10631 C C . TYR D 1 343 ? 22.490 67.436 -65.722 1.00 14.69 330 TYR D C 1
ATOM 10632 O O . TYR D 1 343 ? 22.869 68.584 -65.404 1.00 14.72 330 TYR D O 1
ATOM 10641 N N . GLU D 1 344 ? 22.694 66.413 -64.909 1.00 15.20 331 GLU D N 1
ATOM 10642 C CA . GLU D 1 344 ? 23.323 66.690 -63.600 1.00 15.49 331 GLU D CA 1
ATOM 10643 C C . GLU D 1 344 ? 24.803 67.054 -63.761 1.00 15.58 331 GLU D C 1
ATOM 10644 O O . GLU D 1 344 ? 25.372 67.665 -62.865 1.00 17.29 331 GLU D O 1
ATOM 10650 N N . GLU D 1 345 ? 25.412 66.693 -64.895 1.00 14.60 332 GLU D N 1
ATOM 10651 C CA . GLU D 1 345 ? 26.759 67.190 -65.205 1.00 15.49 332 GLU D CA 1
ATOM 10652 C C . GLU D 1 345 ? 26.767 68.734 -65.230 1.00 15.09 332 GLU D C 1
ATOM 10653 O O . GLU D 1 345 ? 27.690 69.383 -64.718 1.00 15.26 332 GLU D O 1
ATOM 10659 N N . GLN D 1 346 ? 25.723 69.330 -65.823 1.00 15.97 333 GLN D N 1
ATOM 10660 C CA . GLN D 1 346 ? 25.685 70.795 -66.040 1.00 15.71 333 GLN D CA 1
ATOM 10661 C C . GLN D 1 346 ? 25.509 71.555 -64.714 1.00 15.79 333 GLN D C 1
ATOM 10662 O O . GLN D 1 346 ? 25.856 72.723 -64.605 1.00 17.51 333 GLN D O 1
ATOM 10668 N N . LEU D 1 347 ? 24.973 70.893 -63.708 1.00 15.41 334 LEU D N 1
ATOM 10669 C CA . LEU D 1 347 ? 24.796 71.521 -62.402 1.00 16.83 334 LEU D CA 1
ATOM 10670 C C . LEU D 1 347 ? 26.149 71.778 -61.740 1.00 17.84 334 LEU D C 1
ATOM 10671 O O . LEU D 1 347 ? 26.272 72.613 -60.844 1.00 19.92 334 LEU D O 1
ATOM 10676 N N . GLY D 1 348 ? 27.158 71.063 -62.193 1.00 17.76 335 GLY D N 1
ATOM 10677 C CA . GLY D 1 348 ? 28.526 71.296 -61.748 1.00 19.01 335 GLY D CA 1
ATOM 10678 C C . GLY D 1 348 ? 29.296 72.367 -62.487 1.00 18.65 335 GLY D C 1
ATOM 10679 O O . GLY D 1 348 ? 30.450 72.576 -62.177 1.00 20.78 335 GLY D O 1
ATOM 10680 N N . ARG D 1 349 ? 28.656 73.065 -63.424 1.00 17.51 336 ARG D N 1
ATOM 10681 C CA . ARG D 1 349 ? 29.301 73.965 -64.362 1.00 17.32 336 ARG D CA 1
ATOM 10682 C C . ARG D 1 349 ? 28.724 75.403 -64.327 1.00 18.05 336 ARG D C 1
ATOM 10683 O O . ARG D 1 349 ? 28.732 76.154 -65.329 1.00 16.73 336 ARG D O 1
ATOM 10691 N N . LEU D 1 350 ? 28.242 75.774 -63.143 1.00 18.18 337 LEU D N 1
ATOM 10692 C CA . LEU D 1 350 ? 27.660 77.093 -62.953 1.00 19.19 337 LEU D CA 1
ATOM 10693 C C . LEU D 1 350 ? 28.639 78.093 -62.259 1.00 19.66 337 LEU D C 1
ATOM 10694 O O . LEU D 1 350 ? 29.782 77.729 -61.920 1.00 20.14 337 LEU D O 1
ATOM 10699 N N . TYR D 1 351 ? 28.230 79.355 -62.102 1.00 20.49 338 TYR D N 1
ATOM 10700 C CA . TYR D 1 351 ? 29.139 80.383 -61.591 1.00 22.23 338 TYR D CA 1
ATOM 10701 C C . TYR D 1 351 ? 29.460 80.144 -60.112 1.00 23.45 338 TYR D C 1
ATOM 10702 O O . TYR D 1 351 ? 30.422 80.701 -59.594 1.00 25.07 338 TYR D O 1
ATOM 10711 N N . CYS D 1 352 ? 28.649 79.327 -59.442 1.00 23.52 339 CYS D N 1
ATOM 10712 C CA . CYS D 1 352 ? 28.763 79.114 -57.992 1.00 24.96 339 CYS D CA 1
ATOM 10713 C C . CYS D 1 352 ? 28.523 77.634 -57.685 1.00 23.96 339 CYS D C 1
ATOM 10714 O O . CYS D 1 352 ? 27.896 76.944 -58.484 1.00 25.33 339 CYS D O 1
ATOM 10717 N N . PRO D 1 353 ? 29.056 77.122 -56.558 1.00 24.42 340 PRO D N 1
ATOM 10718 C CA . PRO D 1 353 ? 28.706 75.746 -56.215 1.00 22.68 340 PRO D CA 1
ATOM 10719 C C . PRO D 1 353 ? 27.254 75.560 -55.745 1.00 22.44 340 PRO D C 1
ATOM 10720 O O . PRO D 1 353 ? 26.697 76.405 -55.026 1.00 21.55 340 PRO D O 1
ATOM 10724 N N . VAL D 1 354 ? 26.646 74.456 -56.174 1.00 20.29 341 VAL D N 1
ATOM 10725 C CA . VAL D 1 354 ? 25.263 74.183 -55.853 1.00 20.03 341 VAL D CA 1
ATOM 10726 C C . VAL D 1 354 ? 25.107 72.798 -55.293 1.00 20.03 341 VAL D C 1
ATOM 10727 O O . VAL D 1 354 ? 26.003 71.938 -55.432 1.00 18.69 341 VAL D O 1
ATOM 10731 N N . GLU D 1 355 ? 23.976 72.594 -54.637 1.00 19.39 342 GLU D N 1
ATOM 10732 C CA . GLU D 1 355 ? 23.582 71.309 -54.128 1.00 20.63 342 GLU D CA 1
ATOM 10733 C C . GLU D 1 355 ? 22.220 71.026 -54.704 1.00 19.76 342 GLU D C 1
ATOM 10734 O O . GLU D 1 355 ? 21.504 71.977 -55.029 1.00 19.27 342 GLU D O 1
ATOM 10740 N N . PHE D 1 356 ? 21.883 69.739 -54.857 1.00 18.23 343 PHE D N 1
ATOM 10741 C CA . PHE D 1 356 ? 20.569 69.349 -55.424 1.00 17.73 343 PHE D CA 1
ATOM 10742 C C . PHE D 1 356 ? 19.950 68.067 -54.862 1.00 17.66 343 PHE D C 1
ATOM 10743 O O . PHE D 1 356 ? 20.635 67.160 -54.387 1.00 16.63 343 PHE D O 1
ATOM 10751 N N . SER D 1 357 ? 18.622 68.016 -54.911 1.00 17.42 344 SER D N 1
ATOM 10752 C CA . SER D 1 357 ? 17.901 66.812 -54.626 1.00 17.65 344 SER D CA 1
ATOM 10753 C C . SER D 1 357 ? 16.915 66.567 -55.751 1.00 17.55 344 SER D C 1
ATOM 10754 O O . SER D 1 357 ? 16.549 67.498 -56.504 1.00 16.89 344 SER D O 1
ATOM 10757 N N . LYS D 1 358 ? 16.455 65.328 -55.841 1.00 16.90 345 LYS D N 1
ATOM 10758 C CA . LYS D 1 358 ? 15.491 64.978 -56.869 1.00 18.80 345 LYS D CA 1
ATOM 10759 C C . LYS D 1 358 ? 14.391 64.098 -56.280 1.00 18.51 345 LYS D C 1
ATOM 10760 O O . LYS D 1 358 ? 14.601 63.391 -55.289 1.00 18.89 345 LYS D O 1
ATOM 10766 N N . GLU D 1 359 ? 13.207 64.195 -56.848 1.00 18.18 346 GLU D N 1
ATOM 10767 C CA . GLU D 1 359 ? 12.034 63.529 -56.326 1.00 20.08 346 GLU D CA 1
ATOM 10768 C C . GLU D 1 359 ? 11.401 62.869 -57.521 1.00 18.07 346 GLU D C 1
ATOM 10769 O O . GLU D 1 359 ? 11.296 63.512 -58.563 1.00 16.92 346 GLU D O 1
ATOM 10775 N N . ILE D 1 360 ? 10.938 61.619 -57.373 1.00 16.88 347 ILE D N 1
ATOM 10776 C CA . ILE D 1 360 ? 10.170 60.939 -58.430 1.00 17.30 347 ILE D CA 1
ATOM 10777 C C . ILE D 1 360 ? 8.668 61.153 -58.176 1.00 16.84 347 ILE D C 1
ATOM 10778 O O . ILE D 1 360 ? 8.184 60.953 -57.074 1.00 15.27 347 ILE D O 1
ATOM 10783 N N . VAL D 1 361 ? 7.955 61.581 -59.204 1.00 16.03 348 VAL D N 1
ATOM 10784 C CA . VAL D 1 361 ? 6.585 62.035 -59.082 1.00 16.18 348 VAL D CA 1
ATOM 10785 C C . VAL D 1 361 ? 5.718 61.342 -60.123 1.00 17.27 348 VAL D C 1
ATOM 10786 O O . VAL D 1 361 ? 6.122 61.166 -61.298 1.00 16.00 348 VAL D O 1
ATOM 10790 N N . CYS D 1 362 ? 4.533 60.942 -59.692 1.00 18.04 349 CYS D N 1
ATOM 10791 C CA . CYS D 1 362 ? 3.583 60.360 -60.615 1.00 17.97 349 CYS D CA 1
ATOM 10792 C C . CYS D 1 362 ? 2.599 61.478 -61.064 1.00 17.63 349 CYS D C 1
ATOM 10793 O O . CYS D 1 362 ? 1.806 61.983 -60.270 1.00 16.59 349 CYS D O 1
ATOM 10796 N N . VAL D 1 363 ? 2.702 61.889 -62.332 1.00 17.27 350 VAL D N 1
ATOM 10797 C CA . VAL D 1 363 ? 1.885 62.949 -62.870 1.00 15.50 350 VAL D CA 1
ATOM 10798 C C . VAL D 1 363 ? 0.901 62.194 -63.738 1.00 15.45 350 VAL D C 1
ATOM 10799 O O . VAL D 1 363 ? 1.324 61.524 -64.706 1.00 14.73 350 VAL D O 1
ATOM 10803 N N . PRO D 1 364 ? -0.405 62.250 -63.393 1.00 14.50 351 PRO D N 1
ATOM 10804 C CA . PRO D 1 364 ? -1.378 61.338 -64.007 1.00 14.86 351 PRO D CA 1
ATOM 10805 C C . PRO D 1 364 ? -1.307 61.146 -65.536 1.00 14.65 351 PRO D C 1
ATOM 10806 O O . PRO D 1 364 ? -1.207 59.993 -66.012 1.00 12.61 351 PRO D O 1
ATOM 10810 N N . SER D 1 365 ? -1.381 62.240 -66.287 1.00 13.40 352 SER D N 1
ATOM 10811 C CA . SER D 1 365 ? -1.430 62.180 -67.753 1.00 13.55 352 SER D CA 1
ATOM 10812 C C . SER D 1 365 ? -0.119 61.807 -68.393 1.00 13.01 352 SER D C 1
ATOM 10813 O O . SER D 1 365 ? -0.073 61.591 -69.597 1.00 13.66 352 SER D O 1
ATOM 10816 N N . TYR D 1 366 ? 0.954 61.714 -67.621 1.00 12.56 353 TYR D N 1
ATOM 10817 C CA . TYR D 1 366 ? 2.273 61.511 -68.230 1.00 12.69 353 TYR D CA 1
ATOM 10818 C C . TYR D 1 366 ? 2.486 60.070 -68.670 1.00 12.83 353 TYR D C 1
ATOM 10819 O O . TYR D 1 366 ? 3.143 59.840 -69.600 1.00 14.16 353 TYR D O 1
ATOM 10828 N N . LEU D 1 367 ? 1.882 59.124 -67.969 1.00 13.91 354 LEU D N 1
ATOM 10829 C CA . LEU D 1 367 ? 1.979 57.663 -68.235 1.00 12.89 354 LEU D CA 1
ATOM 10830 C C . LEU D 1 367 ? 3.403 57.128 -68.137 1.00 14.15 354 LEU D C 1
ATOM 10831 O O . LEU D 1 367 ? 3.720 56.118 -68.751 1.00 14.31 354 LEU D O 1
ATOM 10836 N N . GLU D 1 368 ? 4.237 57.849 -67.372 1.00 13.70 355 GLU D N 1
ATOM 10837 C CA . GLU D 1 368 ? 5.607 57.492 -67.024 1.00 15.79 355 GLU D CA 1
ATOM 10838 C C . GLU D 1 368 ? 5.962 58.310 -65.792 1.00 16.16 355 GLU D C 1
ATOM 10839 O O . GLU D 1 368 ? 5.471 59.444 -65.613 1.00 16.69 355 GLU D O 1
ATOM 10845 N N . LEU D 1 369 ? 6.827 57.744 -64.955 1.00 15.17 356 LEU D N 1
ATOM 10846 C CA . LEU D 1 369 ? 7.245 58.431 -63.728 1.00 13.71 356 LEU D CA 1
ATOM 10847 C C . LEU D 1 369 ? 8.262 59.514 -64.101 1.00 13.62 356 LEU D C 1
ATOM 10848 O O . LEU D 1 369 ? 9.046 59.335 -65.073 1.00 12.08 356 LEU D O 1
ATOM 10853 N N . TRP D 1 370 ? 8.210 60.636 -63.388 1.00 11.16 357 TRP D N 1
ATOM 10854 C CA . TRP D 1 370 ? 8.974 61.833 -63.757 1.00 13.19 357 TRP D CA 1
ATOM 10855 C C . TRP D 1 370 ? 9.890 62.299 -62.631 1.00 13.41 357 TRP D C 1
ATOM 10856 O O . TRP D 1 370 ? 9.507 62.207 -61.464 1.00 14.56 357 TRP D O 1
ATOM 10867 N N . VAL D 1 371 ? 11.086 62.790 -62.951 1.00 13.34 358 VAL D N 1
ATOM 10868 C CA . VAL D 1 371 ? 11.986 63.311 -61.919 1.00 13.67 358 VAL D CA 1
ATOM 10869 C C . VAL D 1 371 ? 11.878 64.858 -61.856 1.00 13.51 358 VAL D C 1
ATOM 10870 O O . VAL D 1 371 ? 11.860 65.534 -62.910 1.00 11.81 358 VAL D O 1
ATOM 10874 N N . PHE D 1 372 ? 11.828 65.410 -60.636 1.00 12.25 359 PHE D N 1
ATOM 10875 C CA . PHE D 1 372 ? 11.844 66.876 -60.462 1.00 13.54 359 PHE D CA 1
ATOM 10876 C C . PHE D 1 372 ? 13.033 67.248 -59.597 1.00 15.13 359 PHE D C 1
ATOM 10877 O O . PHE D 1 372 ? 13.387 66.505 -58.681 1.00 16.63 359 PHE D O 1
ATOM 10885 N N . TYR D 1 373 ? 13.619 68.396 -59.848 1.00 15.69 360 TYR D N 1
ATOM 10886 C CA . TYR D 1 373 ? 14.880 68.776 -59.207 1.00 14.61 360 TYR D CA 1
ATOM 10887 C C . TYR D 1 373 ? 14.628 69.961 -58.331 1.00 14.96 360 TYR D C 1
ATOM 10888 O O . TYR D 1 373 ? 13.781 70.827 -58.653 1.00 15.61 360 TYR D O 1
ATOM 10897 N N . THR D 1 374 ? 15.314 69.979 -57.192 1.00 14.41 361 THR D N 1
ATOM 10898 C CA . THR D 1 374 ? 15.406 71.142 -56.334 1.00 14.19 361 THR D CA 1
ATOM 10899 C C . THR D 1 374 ? 16.894 71.464 -56.285 1.00 15.41 361 THR D C 1
ATOM 10900 O O . THR D 1 374 ? 17.719 70.571 -56.023 1.00 14.87 361 THR D O 1
ATOM 10904 N N . VAL D 1 375 ? 17.239 72.723 -56.549 1.00 15.22 362 VAL D N 1
ATOM 10905 C CA . VAL D 1 375 ? 18.653 73.119 -56.573 1.00 15.52 362 VAL D CA 1
ATOM 10906 C C . VAL D 1 375 ? 18.817 74.380 -55.736 1.00 16.09 362 VAL D C 1
ATOM 10907 O O . VAL D 1 375 ? 17.955 75.290 -55.754 1.00 15.12 362 VAL D O 1
ATOM 10911 N N . TRP D 1 376 ? 19.918 74.425 -55.002 1.00 15.21 363 TRP D N 1
ATOM 10912 C CA . TRP D 1 376 ? 20.206 75.578 -54.141 1.00 15.74 363 TRP D CA 1
ATOM 10913 C C . TRP D 1 376 ? 21.704 75.776 -54.018 1.00 16.66 363 TRP D C 1
ATOM 10914 O O . TRP D 1 376 ? 22.473 74.824 -54.176 1.00 14.64 363 TRP D O 1
ATOM 10925 N N . LYS D 1 377 ? 22.091 77.007 -53.693 1.00 19.21 364 LYS D N 1
ATOM 10926 C CA . LYS D 1 377 ? 23.489 77.383 -53.485 1.00 21.68 364 LYS D CA 1
ATOM 10927 C C . LYS D 1 377 ? 24.172 76.768 -52.245 1.00 22.70 364 LYS D C 1
ATOM 10928 O O . LYS D 1 377 ? 23.596 76.655 -51.140 1.00 23.31 364 LYS D O 1
ATOM 10934 N N . LYS D 1 378 ? 25.433 76.390 -52.438 1.00 24.56 365 LYS D N 1
ATOM 10935 C CA . LYS D 1 378 ? 26.234 75.878 -51.332 1.00 27.47 365 LYS D CA 1
ATOM 10936 C C . LYS D 1 378 ? 26.539 77.081 -50.448 1.00 27.96 365 LYS D C 1
ATOM 10937 O O . LYS D 1 378 ? 26.737 78.170 -50.959 1.00 26.90 365 LYS D O 1
ATOM 10943 N N . ALA D 1 379 ? 26.566 76.879 -49.137 1.00 31.10 366 ALA D N 1
ATOM 10944 C CA . ALA D 1 379 ? 26.894 77.958 -48.185 1.00 34.44 366 ALA D CA 1
ATOM 10945 C C . ALA D 1 379 ? 28.142 78.810 -48.504 1.00 36.56 366 ALA D C 1
ATOM 10946 O O . ALA D 1 379 ? 29.131 78.315 -49.064 1.00 37.02 366 ALA D O 1
ATOM 10948 N N . LYS D 1 380 ? 28.039 80.103 -48.168 1.00 39.08 367 LYS D N 1
ATOM 10949 C CA . LYS D 1 380 ? 29.132 81.115 -48.189 1.00 41.55 367 LYS D CA 1
ATOM 10950 C C . LYS D 1 380 ? 29.513 81.658 -49.558 1.00 41.97 367 LYS D C 1
ATOM 10951 O O . LYS D 1 380 ? 29.372 82.860 -49.802 1.00 42.85 367 LYS D O 1
#

Nearest PDB structures (foldseek):
  3c6k-assembly1_B  TM=1.003E+00  e=1.334E-79  Homo sapiens
  3c6k-assembly2_D  TM=9.967E-01  e=6.142E-75  Homo sapiens
  3c6k-assembly2_C  TM=9.957E-01  e=4.187E-74  Homo sapiens
  3c6m-assembly1_B  TM=9.820E-01  e=1.902E-71  Homo sapiens
  3c6m-assembly2_C  TM=9.837E-01  e=1.096E-55  Homo sapiens

Radius of gyration: 46.96 Å; Cα contacts (8 Å, |Δi|>4): 2861; chains: 4; bounding box: 63×89×148 Å

Sequence (1374 aa):
GSRHSTLDFMLETILKGLQSIFQEQGMAESVHTWQDHGYLATYTNKNGSFANLRIYPHGLVLLDLQSYEEIDSILNKVEERMKERVKRLPPIVRGGAIDRYWPTADGRLVEYDIDEVVYDEDSPYQNIKILHSKQFGNILILSGDVNLAESDLAYTRAIMGSGKEDYTGKDVLILGGGDGGILCEIVKLKPKMVTMVEIDQMVIDGCKKYMRKVLDNLKGDCYQVLIEDCIPVLKRYAKEGREFDYVINDLTAVPISTSSTWEFLRLILDLSMKVLKQDGKYFTQGNCVNLTEALSLYEEQLGRLYCPVEFSKEIVCVPSYLELWVFYTVWKKAKSRHSTLDFMLGDGETILKGLQSIFQEQGMAESVHTWQDHGYLATYTNKNGSFANLRIYPHGLVLLDLQSYDQGKEEIDSILNKVEERMKELSRVKRLPPIVRGGAIDRYWPTADGRLVEYDIDEVVYDEDSPYQNIKILHSKQFGNILILSGDVNLAESDLAYTRAIMGSGKEDYTGKDVLILGGGDGGILCEIVKLKPKMVTMVEIDQMVIDGCKKYMRKVLDNLKGDCYQVLIEDCIPVLKRYAKEGREFDYVINDLTAVPISTSPSTWEFLRLILDLSMKVLKQDGKYFTQGNCVNLTEALSLYEEQLGRLYCPVEFSKEIVCVPSYLELWVFYTVWKKAKPGSRHSTLDFMLDGETILKGLQSIFQEQGMAESVHTWQDHGYLATYTNKNGSFANLRIYPHGLVLLDLQSYDQGKEEIDSILNKVEERMKELSQGRVKRLPPIVRGGAIDRYWPTADGRLVEYDIDEVVYDEDSPYQNIKILHSKQFGNILILSGDVNLAESDLAYTRAIMGSGKEDYTGKDVLILGGGDGGILCEIVKLKPKMVTMVEIDQMVIDGCKKYMRKLDNLKGDCYQVLIEDCIPVLKRYAKEGREFDYVINDLTAVPISTSPSTWEFLRLILDLSMKVLKQDGKYFTQGNCVNLTEALSLYEEQLGRLYCPVEFSKEIVCVPSYLELWVFYTVWKKAKPGSRHSTLDFMLDGETILKGLQSIFQEQGMAESVHTWQDHGYLATYTNKNGSFANLRIYPHGLVLLDLQSYDGDAQGKEEIDSILNKVEERMKELGRVKRLPPIVRGGAIDRYWPTADGRLVEYDIDEVVYDEDSPYQNIKILHSKQFGNILILSGDVNLAESDLAYTRAIMGSGKEDYTGKDVLILGGGDGGILCEIVKLKPKMVTMVEIDQMVIDGCKKYMRKDVLDNLKGDCYQVLIEDCIPVLKRYAKEGREFDYVINDLTAVPISTSPSTWEFLRLILDLSMKVLKQDGKYFTQGNCVNLTEALSLYEEQLGRLYCPVEFSKEIVCVPSYLELWVFYTVWKKAK

Organism: Homo sapiens (NCBI:txid9606)

Foldseek 3Di:
DKWKWKKKAFAVVLCVLLVVLQVVVVWDWDWDQDPQFGIWIKTADPQGKIKIWGDGPPGMIMIMIMDVVSVVVSVVVSVVSVVCNMDTDGIDDDPDPAAQWQAAPVGDTDGFQFDDFPDWDDDPFWTWTWTQGPVQGTFTATNSRTQHTLQFVLVLCVLVPNPPDQQAQWFEEEEAPLLCSNVVVSVVRHYQAYEYEHQTPVSNVCNVVGRDVPSVDQDDRHYHYHHRHCLVVLVVCLVVQAATQEYGYSAPPQHTDPPVSLPVLLSVVQSNQSRYDQNHKYKYWQGFPPPVVSSVSNVVSQPVHPAHKDKDWDWTDGPPNVTITIMMMMHGDDD/DWKWKKKWAFFDQVCLCVLLVVLLVVVVWDWDKDQDPQQGIWIKTDDPQGKIKIWGGGNGRIIMIMIGAPPVRVVSVVVSNVVSVVSVVVVHPMDIDDIDDDPDPAAQWQAAPVGDTDGFQFDDWPDWDQDPFWTWTWTQGPPQGTFIATNSRTQATLNFPQVLCVLVPNPPDQQAQWFEEEEAPLLCSNVVVSVVRHYQAYEYEHQDVVSNVCSVVGNPVPVVPQDDNHYHYHHRQVVVVLVVCLVVQAATQEYGYSAPPQHTDPDPPSLPVLLSVVQSNQSRHDQNHKYKYWQGFPPPVVSSVSNVVSQPVHPAHKDKDKDWTDGPVNVTITIMMMMHGDDDD/DKWKWKKKWQAQQVVLCVLLVVLQVVVVWDWDWDQDPQAGIWIKTDDPQGKIKIWGGGVVRMIMIMIMGPPVSVVVVVVSVVVSVVSVVVVHCGDMDIDGIDDDPDPAQQWQAAPVGHTDGFQFDAFPDWDQDPFWIWTWTQGPVQGTFIATNSRTQATLNFLQVLCVLVPNPPDQQAQWEEEEEAPLLCSNVVVSVVRHYQAYEYEHQTPVSNVCSCVGNDVPPDQDDRHYHYHNHHVLVVLVVCLVVPAATLEYGYSAPPQHTDPDPPSLVVLLSVVQSNQSRHDQNHKYKYWQGFPVPVVSSVSNVVSQCVHPAHKDKDKDWTCGPPNPTITIMMMMHGDDDD/DKWKWKKKAQAPQVLLVVLLVVLQVVQVWDWDWDQDPQFGIWIKTDDPQGKIKIWGDGNHRMIMIMIMHPDPPVVRVVVVVVSNVVSVVSVVVSHDMDIDPIDDDPDPAQQWQAAPVGHTDGFQFDDFPDWDQFPFWIWTWTQGPVQGTFIATNSRTQATLQFPLVLCVLVPNPPDQQAQWEEEEEAPLLCSNVQVSVVRHHQAYEYEHQTPVSNVVNVVGNDVPPVVPQDDRHYHYHHRHVLVVLVVCLVVQAATQEYGYSADPQHTDPDDPSLPVLLSVVQSNQSRYPQNHKYKYWQGFPPPVVSSVSNVVSQPVHPAHKDKDKDWTCGPVNVTITIMMMMHGDDD

Secondary structure (DSSP, 8-state):
-EEEEEEEEE--HHHHHHHHHHHHTT-EEEEEEETTTEEEEEEE-TTS-EEEEEE-TTSEEEEEEEE--HHHHHHHHHHHHHH--EE-PPPEEES-SS--B---TT---BB--EEEEEEEEE-SS-EEEEEEETTTEEEEEETTEEEEETT-HHHHHHHTTTT----TT-EEEEEE-TT-HHHHHHHTT--SEEEEEES-HHHHHHHHHH-----SSSEETTEEEEES-HHHHHHHHHHHT--EEEEEEE--SS------HHHHHHHHHHHHHHTEEEEEEEEEEEEETT-HHHHHHHHHHHTTSSS-EEEEEEEE--GGGSS-EEEEEEEEPP-/-EEEEEEEE---HHHHHHHHHHHHHHTT-EEEEEE-SSS-EEEEEE-TTS-EEEEEEETTTEEEEEEE----HHHHHHHHHHHHHHHHHHH--EE-PPPEESS-SS--B---TT---BB--EEEEEEEEE-SS-EEEEEEETTTEEEEEETTEEEEETT-HHHHHHHTTTT----TT-EEEEEE-TT-HHHHHHHTT--SEEEEEES-HHHHHHHHHH----TTSSEETTEEEEES-HHHHHHHHHHTT--EEEEEEE--SS-------HHHHHHHHHHHHHTTEEEEEEEEEEEEETT-HHHHHHHHHHTTSSSS-EEEEEEEE--GGGSS-EEEEEEEEPP--/-EEEEEEEEE--HHHHHHHHHHHHHTTT-EEEEEE-SSS-EEEEEE-TTS-EEEEEE-SSSEEEEEEEE---HHHHHHHHHHHHHHHHHHH---EEE-PPPEEES-SS--B---TT---BB--EEEEEEEEE-SS-EEEEEEETTTEEEEEETTEEEEETT-HHHHHHHTTTT----TT-EEEEEE-TT-HHHHHHHTT--SEEEEEES-HHHHHHHHHH-----SSB-SSEEEEES-HHHHHHHHHHTT--EEEEEEE--SS-------HHHHHHHHHHHHHHTEEEEEEEEEEEEETT-HHHHHHHHHHHTSSSS-EEEEEEEEE-GGGSSEEEEEEEEEPP--/-EEEEEEEEE--HHHHHHHHHHHHHTTT-EEEEEE-SSS-EEEEEE-TTS-EEEEEE-TTSEEEEEEE-S-S-HHHHHHHHHHHHHHHHHHHH--EEE-PPPEEES-SS--B---TT---BB--EEEEEEEEE-SS-EEEEEEETTTEEEEEETTEEEEETT-HHHHHHHTTTT----TT-EEEEEE-TT-HHHHHHHTT--SEEEEEES-HHHHHHHHHH----GGGSSEETTEEEEES-HHHHHHHHHHHT--EEEEEEE--SS---S---HHHHHHHHHHHHHHTEEEEEEEEEEEEETT-HHHHHHHHHHTTSSSS-EEEEEEEEE-GGGSSEEEEEEEEEPP-

InterPro domains:
  IPR015576 Spermine synthase, animal [PTHR46315] (1-365)
  IPR029063 S-adenosyl-L-methionine-dependent methyltransferase superfamily [G3DSA:3.40.50.150] (173-366)
  IPR029063 S-adenosyl-L-methionine-dependent methyltransferase superfamily [SSF53335] (116-359)
  IPR030373 Polyamine biosynthesis domain, conserved site [PS01330] (194-207)
  IPR030374 Polyamine biosynthesis domain [PS51006] (122-362)
  IPR035246 Spermidine synthase, tetramerisation domain [PF17284] (123-172)
  IPR037163 Spermidine synthase, tetramerisation domain superfamily [G3DSA:2.30.140.10] (117-172)
  IPR040900 Spermine synthase, N-terminal [PF17950] (21-117)

CATH classification: 3.30.160.110 (+2 more: 2.30.140.10, 3.40.50.150)

B-factor: mean 22.79, std 9.59, range [6.26, 500.0]